Protein AF-A0A553RL14-F1 (afdb_monomer_lite)

Foldseek 3Di:
DPDPPPVVVPVVPDPPPLPQLDQLVLLVLLLCVACQFFACVVLCVCVVVLSVCCSPDVVLSNDNDVQVNQVVSLVSVCVRRPDNQKGKGQAPPDDPDDDDPDDDDQLVVVLVVQVVQWDWDQDPQQETEIEGQEQEADVNCVSNVVVCCVPHPVSNLPGQAYEYELANHAYYDLRSLLVVVQLQDALPDKDFQWWKQFSNVRDIDTRIHHSDDPDHRSYQQRAYEYQYEQNRHEPSLSSVVSCVLVVRYAYFAAFYNAYANDWDWADRPPGSMTIIHRRMHMQGPRPSDGCHPRHDGGPHYDHSVCRVVLVVQQSVVSSCLLQLLLLLLVCQCQFFQPNVLSPQLSVVSNVCVVVCVCSPPRDPVSSQVVQQVSQCVSNLANQWGWDAPDDDDDDDDDDPVRLLVVLPVQWDWDQDPQQEIEIEGAEDDAPVVCVVCQLSCCVRPVVRRLPGQAYEYEHANHQYYALNCLLQVVLLQADLPDKDQLFWKQFSNVRDIDTSIHDNDHNHHRSHQPGAYEYEYAQNRDESSQSSVVSCVVVVRYAYFAAFYNQAFHFFDWDDRDPDSIITGHRRMATDQPPHDGCHSGGDGGPHYDHSVCRVVVVVPPDRPCPPPVVPVVVVVVVVVPPDPDDDDDDDDDDDDDDDDDDDPDDPPPVVVVVVVVVVVPPPDDDDDDDDDDDDDDDDDDDDDDDDDDDDDDDDDDDDDDDDDDDDDDDDDDYDDDDDDDDDDDDDDDDDDDYDDDDDDDDDDDDDDDDDDDD

Radius of gyration: 43.05 Å; chains: 1; bounding box: 113×122×121 Å

InterPro domains:
  IPR005151 Tail specific protease [PF03572] (126-302)
  IPR005151 Tail specific protease [PF03572] (419-594)
  IPR005151 Tail specific protease [SM00245] (106-303)
  IPR005151 Tail specific protease [SM00245] (399-595)
  IPR029045 ClpP/crotonase-like domain superfamily [SSF52096] (24-322)
  IPR029045 ClpP/crotonase-like domain superfamily [SSF52096] (325-605)

Structure (mmCIF, N/CA/C/O backbone):
data_AF-A0A553RL14-F1
#
_entry.id   AF-A0A553RL14-F1
#
loop_
_atom_site.group_PDB
_atom_site.id
_atom_site.type_symbol
_atom_site.label_atom_id
_atom_site.label_alt_id
_atom_site.label_comp_id
_atom_site.label_asym_id
_atom_site.label_entity_id
_atom_site.label_seq_id
_atom_site.pdbx_PDB_ins_code
_atom_site.Cartn_x
_atom_site.Cartn_y
_atom_site.Cartn_z
_atom_site.occupancy
_atom_site.B_iso_or_equiv
_atom_site.auth_seq_id
_atom_site.auth_comp_id
_atom_site.auth_asym_id
_atom_site.auth_atom_id
_atom_site.pdbx_PDB_model_num
ATOM 1 N N . MET A 1 1 ? -23.586 71.950 71.440 1.00 47.91 1 MET A N 1
ATOM 2 C CA . MET A 1 1 ? -24.797 71.117 71.270 1.00 47.91 1 MET A CA 1
ATOM 3 C C . MET A 1 1 ? -25.454 71.497 69.955 1.00 47.91 1 MET A C 1
ATOM 5 O O . MET A 1 1 ? -25.462 72.678 69.651 1.00 47.91 1 MET A O 1
ATOM 9 N N . ALA A 1 2 ? -25.961 70.503 69.217 1.00 42.25 2 ALA A N 1
ATOM 10 C CA . ALA A 1 2 ? -26.654 70.616 67.926 1.00 42.25 2 ALA A CA 1
ATOM 11 C C . ALA A 1 2 ? -25.783 70.976 66.703 1.00 42.25 2 ALA A C 1
ATOM 13 O O . ALA A 1 2 ? -25.863 72.086 66.205 1.00 42.25 2 ALA A O 1
ATOM 14 N N . GLN A 1 3 ? -24.980 70.014 66.217 1.00 38.97 3 GLN A N 1
ATOM 15 C CA . GLN A 1 3 ? -24.689 69.834 64.771 1.00 38.97 3 GLN A CA 1
ATOM 16 C C . GLN A 1 3 ? -23.829 68.596 64.438 1.00 38.97 3 GLN A C 1
ATOM 18 O O . GLN A 1 3 ? -23.708 68.244 63.273 1.00 38.97 3 GLN A O 1
ATOM 23 N N . ALA A 1 4 ? -23.313 67.863 65.431 1.00 33.91 4 ALA A N 1
ATOM 24 C CA . ALA A 1 4 ? -22.530 66.635 65.210 1.00 33.91 4 ALA A CA 1
ATOM 25 C C . ALA A 1 4 ? -23.334 65.319 65.350 1.00 33.91 4 ALA A C 1
ATOM 27 O O . ALA A 1 4 ? -22.749 64.247 65.437 1.00 33.91 4 ALA A O 1
ATOM 28 N N . LEU A 1 5 ? -24.671 65.386 65.388 1.00 38.59 5 LEU A N 1
ATOM 29 C CA . LEU A 1 5 ? -25.556 64.228 65.618 1.00 38.59 5 LEU A CA 1
ATOM 30 C C . LEU A 1 5 ? -26.317 63.758 64.364 1.00 38.59 5 LEU A C 1
ATOM 32 O O . LEU A 1 5 ? -27.126 62.844 64.453 1.00 38.59 5 LEU A O 1
ATOM 36 N N . VAL A 1 6 ? -26.036 64.345 63.194 1.00 41.47 6 VAL A N 1
ATOM 37 C CA . VAL A 1 6 ? -26.693 63.988 61.917 1.00 41.47 6 VAL A CA 1
ATOM 38 C C . VAL A 1 6 ? -25.787 63.149 60.997 1.00 41.47 6 VAL A C 1
ATOM 40 O O . VAL A 1 6 ? -26.270 62.547 60.050 1.00 41.47 6 VAL A O 1
ATOM 43 N N . LEU A 1 7 ? -24.495 62.998 61.314 1.00 33.78 7 LEU A N 1
ATOM 44 C CA . LEU A 1 7 ? -23.546 62.210 60.507 1.00 33.78 7 LEU A CA 1
ATOM 45 C C . LEU A 1 7 ? -23.352 60.755 60.973 1.00 33.78 7 LEU A C 1
ATOM 47 O O . LEU A 1 7 ? -22.708 59.981 60.275 1.00 33.78 7 LEU A O 1
ATOM 51 N N . LEU A 1 8 ? -23.948 60.353 62.104 1.00 34.91 8 LEU A N 1
ATOM 52 C CA . LEU A 1 8 ? -23.933 58.954 62.567 1.00 34.91 8 LEU A CA 1
ATOM 53 C C . LEU A 1 8 ? -25.150 58.127 62.106 1.00 34.91 8 LEU A C 1
ATOM 55 O O . LEU A 1 8 ? -25.152 56.914 62.284 1.00 34.91 8 LEU A O 1
ATOM 59 N N . ALA A 1 9 ? -26.164 58.751 61.495 1.00 36.59 9 ALA A N 1
ATOM 60 C CA . ALA A 1 9 ? -27.372 58.064 61.018 1.00 36.59 9 ALA A CA 1
ATOM 61 C C . ALA A 1 9 ? -27.369 57.774 59.501 1.00 36.59 9 ALA A C 1
ATOM 63 O O . ALA A 1 9 ? -28.263 57.095 59.008 1.00 36.59 9 ALA A O 1
ATOM 64 N N . SER A 1 10 ? -26.355 58.239 58.762 1.00 34.66 10 SER A N 1
ATOM 65 C CA . SER A 1 10 ? -26.215 58.049 57.306 1.00 34.66 10 SER A CA 1
ATOM 66 C C . SER A 1 10 ? -25.061 57.120 56.894 1.00 34.66 10 SER A C 1
ATOM 68 O O . SER A 1 10 ? -24.822 56.943 55.707 1.00 34.66 10 SER A O 1
ATOM 70 N N . LEU A 1 11 ? -24.375 56.482 57.852 1.00 32.81 11 LEU A N 1
ATOM 71 C CA . LEU A 1 11 ? -23.371 55.426 57.607 1.00 32.81 11 LEU A CA 1
ATOM 72 C C . LEU A 1 11 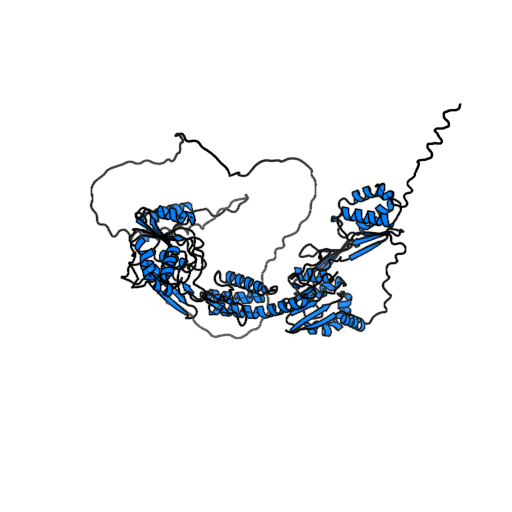? -23.905 54.002 57.866 1.00 32.81 11 LEU A C 1
ATOM 74 O O . LEU A 1 11 ? -23.160 53.034 57.768 1.00 32.81 11 LEU A O 1
ATOM 78 N N . LEU A 1 12 ? -25.204 53.864 58.154 1.00 37.81 12 LEU A N 1
ATOM 79 C CA . LEU A 1 12 ? -25.892 52.579 58.357 1.00 37.81 12 LEU A CA 1
ATOM 80 C C . LEU A 1 12 ? -26.713 52.115 57.141 1.00 37.81 12 LEU A C 1
ATOM 82 O O . LEU A 1 12 ? -27.433 51.126 57.223 1.00 37.81 12 LEU A O 1
ATOM 86 N N . VAL A 1 13 ? -26.584 52.788 55.995 1.00 41.47 13 VAL A N 1
ATOM 87 C CA . VAL A 1 13 ? -27.247 52.408 54.738 1.00 41.47 13 VAL A CA 1
ATOM 88 C C . VAL A 1 13 ? -26.217 52.442 53.615 1.00 41.47 13 VAL A C 1
ATOM 90 O O . VAL A 1 13 ? -26.210 53.373 52.835 1.00 41.47 13 VAL A O 1
ATOM 93 N N . PHE A 1 14 ? -25.271 51.502 53.629 1.00 36.94 14 PHE A N 1
ATOM 94 C CA . PHE A 1 14 ? -24.579 50.891 52.472 1.00 36.94 14 PHE A CA 1
ATOM 95 C C . PHE A 1 14 ? -23.594 49.833 53.003 1.00 36.94 14 PHE A C 1
ATOM 97 O O . PHE A 1 14 ? -22.433 49.759 52.624 1.00 36.94 14 PHE A O 1
ATOM 104 N N . GLY A 1 15 ? -24.069 49.000 53.927 1.00 34.69 15 GLY A N 1
ATOM 105 C CA . GLY A 1 15 ? -23.469 47.703 54.199 1.00 34.69 15 GLY A CA 1
ATOM 106 C C . GLY A 1 15 ? -24.313 46.652 53.502 1.00 34.69 15 GLY A C 1
ATOM 107 O O . GLY A 1 15 ? -24.969 45.869 54.179 1.00 34.69 15 GLY A O 1
ATOM 108 N N . ASN A 1 16 ? -24.354 46.659 52.163 1.00 34.09 16 ASN A N 1
ATOM 109 C CA . ASN A 1 16 ? -24.731 45.445 51.445 1.00 34.09 16 ASN A CA 1
ATOM 110 C C . ASN A 1 16 ? -23.590 44.459 51.698 1.00 34.09 16 ASN A C 1
ATOM 112 O O . ASN A 1 16 ? -22.630 44.374 50.938 1.00 34.09 16 ASN A O 1
ATOM 116 N N . VAL A 1 17 ? -23.672 43.767 52.834 1.00 39.75 17 VAL A N 1
ATOM 117 C CA . VAL A 1 17 ? -23.025 42.479 53.013 1.00 39.75 17 VAL A CA 1
ATOM 118 C C . VAL A 1 17 ? -23.572 41.646 51.866 1.00 39.75 17 VAL A C 1
ATOM 120 O O . VAL A 1 17 ? -24.751 41.298 51.871 1.00 39.75 17 VAL A O 1
ATOM 123 N N . ALA A 1 18 ? -22.764 41.432 50.830 1.00 41.94 18 ALA A N 1
ATOM 124 C CA . ALA A 1 18 ? -23.089 40.477 49.791 1.00 41.94 18 ALA A CA 1
ATOM 125 C C . ALA A 1 18 ? -23.318 39.140 50.505 1.00 41.94 18 ALA A C 1
ATOM 127 O O . ALA A 1 18 ? -22.374 38.520 50.994 1.00 41.94 18 ALA A O 1
ATOM 128 N N . GLN A 1 19 ? -24.583 38.750 50.669 1.00 44.34 19 GLN A N 1
ATOM 129 C CA . GLN A 1 19 ? -24.940 37.421 51.139 1.00 44.34 19 GLN A CA 1
ATOM 130 C C . GLN A 1 19 ? -24.488 36.449 50.051 1.00 44.34 19 GLN A C 1
ATOM 132 O O . GLN A 1 19 ? -25.220 36.183 49.101 1.00 44.34 19 GLN A O 1
ATOM 137 N N . CYS A 1 20 ? -23.253 35.958 50.168 1.00 48.72 20 CYS A N 1
ATOM 138 C CA . CYS A 1 20 ? -22.793 34.823 49.382 1.00 48.72 20 CYS A CA 1
ATOM 139 C C . CYS A 1 20 ? -23.730 33.659 49.718 1.00 48.72 20 CYS A C 1
ATOM 141 O O . CYS A 1 20 ? -23.777 33.211 50.864 1.00 48.72 20 CYS A O 1
ATOM 143 N N . SER A 1 21 ? -24.529 33.220 48.744 1.00 62.75 21 SER A N 1
ATOM 144 C CA . SER A 1 21 ? -25.465 32.101 48.938 1.00 62.75 21 SER A CA 1
ATOM 145 C C . SER A 1 21 ? -24.738 30.754 49.015 1.00 62.75 21 SER A C 1
ATOM 147 O O . SER A 1 21 ? -25.294 29.784 49.524 1.00 62.75 21 SER A O 1
ATOM 149 N N . PHE A 1 22 ? -23.475 30.710 48.580 1.00 70.94 22 PHE A N 1
ATOM 150 C CA . PHE A 1 22 ? -22.600 29.544 48.643 1.00 70.94 22 PHE A CA 1
ATOM 151 C C . PHE A 1 22 ? -21.292 29.904 49.352 1.00 70.94 22 PHE A C 1
ATOM 153 O O . PHE A 1 22 ? -20.745 30.990 49.162 1.00 70.94 22 PHE A O 1
ATOM 160 N N . SER A 1 23 ? -20.790 28.989 50.183 1.00 78.50 23 SER A N 1
ATOM 161 C CA . SER A 1 23 ? -19.479 29.140 50.817 1.00 78.50 23 SER A CA 1
ATOM 162 C C . SER A 1 23 ? -18.374 29.061 49.757 1.00 78.50 23 SER A C 1
ATOM 164 O O . SER A 1 23 ? -18.437 28.150 48.931 1.00 78.50 23 SER A O 1
ATOM 166 N N . PRO A 1 24 ? -17.321 29.902 49.805 1.00 77.94 24 PRO A N 1
ATOM 167 C CA . PRO A 1 24 ? -16.146 29.764 48.936 1.00 77.94 24 PRO A CA 1
ATOM 168 C C . PRO A 1 24 ? -15.507 28.365 48.983 1.00 77.94 24 PRO A C 1
ATOM 170 O O . PRO A 1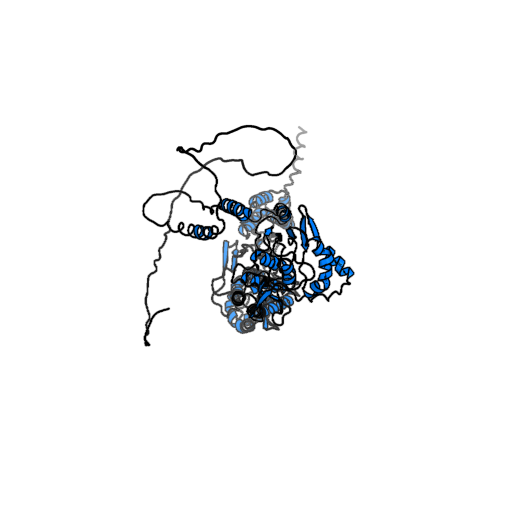 24 ? -14.862 27.943 48.028 1.00 77.94 24 PRO A O 1
ATOM 173 N N . THR A 1 25 ? -15.733 27.613 50.068 1.00 85.00 25 THR A N 1
ATOM 174 C CA . THR A 1 25 ? -15.276 26.222 50.206 1.00 85.00 25 THR A CA 1
ATOM 175 C C . THR A 1 25 ? -15.821 25.304 49.114 1.00 85.00 25 THR A C 1
ATOM 177 O O . THR A 1 25 ? -15.126 24.371 48.740 1.00 85.00 25 THR A O 1
ATOM 180 N N . ILE A 1 26 ? -16.996 25.586 48.532 1.00 87.75 26 ILE A N 1
ATOM 181 C CA . ILE A 1 26 ? -17.578 24.730 47.487 1.00 87.75 26 ILE A CA 1
ATOM 182 C C . ILE A 1 26 ? -16.700 24.659 46.232 1.00 87.75 26 ILE A C 1
ATOM 184 O O . ILE A 1 26 ? -16.593 23.605 45.612 1.00 87.75 26 ILE A O 1
ATOM 188 N N . ILE A 1 27 ? -16.038 25.769 45.884 1.00 88.25 27 ILE A N 1
ATOM 189 C CA . ILE A 1 27 ? -15.135 25.857 44.731 1.00 88.25 27 ILE A CA 1
ATOM 190 C C . ILE A 1 27 ? -13.900 24.991 44.993 1.00 88.25 27 ILE A C 1
ATOM 192 O O . ILE A 1 27 ? -13.479 24.230 44.124 1.00 88.25 27 ILE A O 1
ATOM 196 N N . VAL A 1 28 ? -13.364 25.060 46.213 1.00 89.62 28 VAL A N 1
ATOM 197 C CA . VAL A 1 28 ? -12.218 24.255 46.653 1.00 89.62 28 VAL A CA 1
ATOM 198 C C . VAL A 1 28 ? -12.574 22.766 46.696 1.00 89.62 28 VAL A C 1
ATOM 200 O O . VAL A 1 28 ? -11.794 21.940 46.228 1.00 89.62 28 VAL A O 1
ATOM 203 N N . ASP A 1 29 ? -13.762 22.413 47.186 1.00 92.81 29 ASP A N 1
ATOM 204 C CA . ASP A 1 29 ? -14.223 21.024 47.270 1.00 92.81 29 ASP A CA 1
ATOM 205 C C . ASP A 1 29 ? -14.437 20.415 45.872 1.00 92.81 29 ASP A C 1
ATOM 207 O O . ASP A 1 29 ? -13.994 19.297 45.604 1.00 92.81 29 ASP A O 1
ATOM 211 N N . MET A 1 30 ? -15.049 21.160 44.942 1.00 91.50 30 MET A N 1
ATOM 212 C CA . MET A 1 30 ? -15.176 20.759 43.531 1.00 91.50 30 MET A CA 1
ATOM 213 C C . MET A 1 30 ? -13.811 20.572 42.869 1.00 91.50 30 MET A C 1
ATOM 215 O O . MET A 1 30 ? -13.581 19.588 42.162 1.00 91.50 30 MET A O 1
ATOM 219 N N . ALA A 1 31 ? -12.902 21.515 43.104 1.00 90.19 31 ALA A N 1
ATOM 220 C CA . ALA A 1 31 ? -11.559 21.468 42.563 1.00 90.19 31 ALA A CA 1
ATOM 221 C C . ALA A 1 31 ? -10.775 20.263 43.085 1.00 90.19 31 ALA A C 1
ATOM 223 O O . ALA A 1 31 ? -10.119 19.573 42.309 1.00 90.19 31 ALA A O 1
ATOM 224 N N . LYS A 1 32 ? -10.903 19.952 44.378 1.00 92.12 32 LYS A N 1
ATOM 225 C CA . LYS A 1 32 ? -10.321 18.751 44.974 1.00 92.12 32 LYS A CA 1
ATOM 226 C C . LYS A 1 32 ? -10.832 17.486 44.285 1.00 92.12 32 LYS A C 1
ATOM 228 O O . LYS A 1 32 ? -10.027 16.642 43.903 1.00 92.12 32 LYS A O 1
ATOM 233 N N . VAL A 1 33 ? -12.146 17.376 44.065 1.00 93.94 33 VAL A N 1
ATOM 234 C CA . VAL A 1 33 ? -12.734 16.242 43.331 1.00 93.94 33 VAL A CA 1
ATOM 235 C C . VAL A 1 33 ? -12.121 16.112 41.934 1.00 93.94 33 VAL A C 1
ATOM 237 O O . VAL A 1 33 ? -11.777 15.004 41.529 1.00 93.94 33 VAL A O 1
ATOM 240 N N . LEU A 1 34 ? -11.937 17.220 41.213 1.00 92.44 34 LEU A N 1
ATOM 241 C CA . LEU A 1 34 ? -11.304 17.210 39.895 1.00 92.44 34 LEU A CA 1
ATOM 242 C C . LEU A 1 34 ? -9.834 16.750 39.956 1.00 92.44 34 LEU A C 1
ATOM 244 O O . LEU A 1 34 ? -9.460 15.828 39.236 1.00 92.44 34 LEU A O 1
ATOM 248 N N . MET A 1 35 ? -9.019 17.351 40.827 1.00 91.50 35 MET A N 1
ATOM 249 C CA . MET A 1 35 ? -7.580 17.063 40.958 1.00 91.50 35 MET A CA 1
ATOM 250 C C . MET A 1 35 ? -7.297 15.617 41.394 1.00 91.50 35 MET A C 1
ATOM 252 O O . MET A 1 35 ? -6.347 14.984 40.920 1.00 91.50 35 MET A O 1
ATOM 256 N N . ASP A 1 36 ? -8.137 15.079 42.278 1.00 94.12 36 ASP A N 1
ATOM 257 C CA . ASP A 1 36 ? -7.971 13.731 42.819 1.00 94.12 36 ASP A CA 1
ATOM 258 C C . ASP A 1 36 ? -8.386 12.645 41.805 1.00 94.12 36 ASP A C 1
ATOM 260 O O . ASP A 1 36 ? -7.955 11.502 41.939 1.00 94.12 36 ASP A O 1
ATOM 264 N N . ASN A 1 37 ? -9.185 12.979 40.779 1.00 95.62 37 ASN A N 1
ATOM 265 C CA . ASN A 1 37 ? -9.821 11.980 39.907 1.00 95.62 37 ASN A CA 1
ATOM 266 C C . ASN A 1 37 ? -9.569 12.158 38.402 1.00 95.62 37 ASN A C 1
ATOM 268 O O . ASN A 1 37 ? -9.852 11.235 37.647 1.00 95.62 37 ASN A O 1
ATOM 272 N N . TYR A 1 38 ? -9.048 13.290 37.930 1.00 95.44 38 TYR A N 1
ATOM 273 C CA . TYR A 1 38 ? -8.831 13.506 36.497 1.00 95.44 38 TYR A CA 1
ATOM 274 C C . TYR A 1 38 ? -7.699 12.635 35.932 1.00 95.44 38 TYR A C 1
ATOM 276 O O . TYR A 1 38 ? -6.562 12.699 36.396 1.00 95.44 38 TYR A O 1
ATOM 284 N N . CYS A 1 39 ? -7.995 11.858 34.883 1.00 94.88 39 CYS A N 1
ATOM 285 C CA . CYS A 1 39 ? -7.095 10.856 34.291 1.00 94.88 39 CYS A CA 1
ATOM 286 C C . CYS A 1 39 ? -5.774 11.403 33.714 1.00 94.88 39 CYS A C 1
ATOM 288 O O . CYS A 1 39 ? -4.880 10.633 33.358 1.00 94.88 39 CYS A O 1
ATOM 290 N N . SER A 1 40 ? -5.647 12.723 33.584 1.00 93.31 40 SER A N 1
ATOM 291 C CA . SER A 1 40 ? -4.471 13.407 33.045 1.00 93.31 40 SER A CA 1
ATOM 292 C C . SER A 1 40 ? -3.948 14.474 34.013 1.00 93.31 40 SER A C 1
ATOM 294 O O . SER A 1 40 ? -4.027 15.666 33.701 1.00 93.31 40 SER A O 1
ATOM 296 N N . PRO A 1 41 ? -3.418 14.090 35.192 1.00 91.56 41 PRO A N 1
ATOM 297 C CA . PRO A 1 41 ? -2.893 15.053 36.160 1.00 91.56 41 PRO A CA 1
ATOM 298 C C . PRO A 1 41 ? -1.784 15.938 35.568 1.00 91.56 41 PRO A C 1
ATOM 300 O O . PRO A 1 41 ? -1.662 17.102 35.938 1.00 91.56 41 PRO A O 1
ATOM 303 N N . GLU A 1 42 ? -1.043 15.440 34.576 1.00 89.81 42 GLU A N 1
ATOM 304 C CA . GLU A 1 42 ? -0.019 16.189 33.844 1.00 89.81 42 GLU A CA 1
ATOM 305 C C . GLU A 1 42 ? -0.553 17.429 33.105 1.00 89.81 42 GLU A C 1
ATOM 307 O O . GLU A 1 42 ? 0.212 18.341 32.809 1.00 89.81 42 GLU A O 1
ATOM 312 N N . LYS A 1 43 ? -1.861 17.488 32.814 1.00 89.06 43 LYS A N 1
ATOM 313 C CA . LYS A 1 43 ? -2.508 18.637 32.157 1.00 89.06 43 LYS A CA 1
ATOM 314 C C . LYS A 1 43 ? -3.035 19.682 33.147 1.00 89.06 43 LYS A C 1
ATOM 316 O O . LYS A 1 43 ? -3.611 20.675 32.716 1.00 89.06 43 LYS A O 1
ATOM 321 N N . LEU A 1 44 ? -2.875 19.465 34.455 1.00 88.62 44 LEU A N 1
ATOM 322 C CA . LEU A 1 44 ? -3.424 20.334 35.505 1.00 88.62 44 LEU A CA 1
ATOM 323 C C . LEU A 1 44 ? -2.436 21.409 35.992 1.00 88.62 44 LEU A C 1
ATOM 325 O O . LEU A 1 44 ? -2.665 22.037 37.024 1.00 88.62 44 LEU A O 1
ATOM 329 N N . THR A 1 45 ? -1.340 21.657 35.273 1.00 86.12 45 THR A N 1
ATOM 330 C CA . THR A 1 45 ? -0.440 22.781 35.576 1.00 86.12 45 THR A CA 1
ATOM 331 C C . THR A 1 45 ? -1.202 24.111 35.528 1.00 86.12 45 THR A C 1
ATOM 333 O O . THR A 1 45 ? -1.929 24.370 34.572 1.00 86.12 45 THR A O 1
ATOM 336 N N . GLY A 1 46 ? -1.043 24.960 36.549 1.00 84.69 46 GLY A N 1
ATOM 337 C CA . GLY A 1 46 ? -1.773 26.231 36.664 1.00 84.69 46 GLY A CA 1
ATOM 338 C C . GLY A 1 46 ? -3.159 26.115 37.316 1.00 84.69 46 GLY A C 1
ATOM 339 O O . GLY A 1 46 ? -3.851 27.122 37.487 1.00 84.69 46 GLY A O 1
ATOM 340 N N . MET A 1 47 ? -3.602 24.894 37.650 1.00 86.31 47 MET A N 1
ATOM 341 C CA . MET A 1 47 ? -4.931 24.675 38.219 1.00 86.31 47 MET A CA 1
ATOM 342 C C . MET A 1 47 ? -5.038 25.221 39.646 1.00 86.31 47 MET A C 1
ATOM 344 O O . MET A 1 47 ? -6.056 25.814 39.982 1.00 86.31 47 MET A O 1
ATOM 348 N N . GLU A 1 48 ? -4.002 25.091 40.476 1.00 85.81 48 GLU A N 1
ATOM 349 C CA . GLU A 1 48 ? -4.014 25.620 41.850 1.00 85.81 48 GLU A CA 1
ATOM 350 C C . GLU A 1 48 ? -4.204 27.145 41.874 1.00 85.81 48 GLU A C 1
ATOM 352 O O . GLU A 1 48 ? -5.024 27.666 42.636 1.00 85.81 48 GLU A O 1
ATOM 357 N N . GLU A 1 49 ? -3.527 27.863 40.977 1.00 88.25 49 GLU A N 1
ATOM 358 C CA . GLU A 1 49 ? -3.665 29.307 40.803 1.00 88.25 49 GLU A CA 1
ATOM 359 C C . GLU A 1 49 ? -5.056 29.682 40.287 1.00 88.25 49 GLU A C 1
ATOM 361 O O . GLU A 1 49 ? -5.669 30.629 40.789 1.00 88.25 49 GLU A O 1
ATOM 366 N N . ALA A 1 50 ? -5.587 28.923 39.323 1.00 87.19 50 ALA A N 1
ATOM 367 C CA . ALA A 1 50 ? -6.937 29.124 38.806 1.00 87.19 50 ALA A CA 1
ATOM 368 C C . ALA A 1 50 ? -8.004 28.906 39.894 1.00 87.19 50 ALA A C 1
ATOM 370 O O . ALA A 1 50 ? -8.955 29.685 39.986 1.00 87.19 50 ALA A O 1
ATOM 371 N N . ILE A 1 51 ? -7.828 27.904 40.761 1.00 87.38 51 ILE A N 1
ATOM 372 C CA . ILE A 1 51 ? -8.711 27.633 41.905 1.00 87.38 51 ILE A CA 1
ATOM 373 C C . ILE A 1 51 ? -8.656 28.788 42.909 1.00 87.38 51 ILE A C 1
ATOM 375 O O . ILE A 1 51 ? -9.703 29.256 43.366 1.00 87.38 51 ILE A O 1
ATOM 379 N N . ALA A 1 52 ? -7.459 29.276 43.244 1.00 86.62 52 ALA A N 1
ATOM 380 C CA . ALA A 1 52 ? -7.284 30.400 44.163 1.00 86.62 52 ALA A CA 1
ATOM 381 C C . ALA A 1 52 ? -7.918 31.694 43.615 1.00 86.62 52 ALA A C 1
ATOM 383 O O . ALA A 1 52 ? -8.615 32.413 44.342 1.00 86.62 52 ALA A O 1
ATOM 384 N N . ALA A 1 53 ? -7.738 31.961 42.318 1.00 87.94 53 ALA A N 1
ATOM 385 C CA . ALA A 1 53 ? -8.361 33.088 41.632 1.00 87.94 53 ALA A CA 1
ATOM 386 C C . ALA A 1 53 ? -9.893 32.959 41.608 1.00 87.94 53 ALA A C 1
ATOM 388 O O . ALA A 1 53 ? -10.593 33.905 41.965 1.00 87.94 53 ALA A O 1
ATOM 389 N N . ALA A 1 54 ? -10.429 31.784 41.267 1.00 87.12 54 ALA A N 1
ATOM 390 C CA . ALA A 1 54 ? -11.871 31.540 41.257 1.00 87.12 54 ALA A CA 1
ATOM 391 C C . ALA A 1 54 ? -12.497 31.685 42.655 1.00 87.12 54 ALA A C 1
ATOM 393 O O . ALA A 1 54 ? -13.564 32.279 42.795 1.00 87.12 54 ALA A O 1
ATOM 394 N N . SER A 1 55 ? -11.804 31.218 43.698 1.00 86.75 55 SER A N 1
ATOM 395 C CA . SER A 1 55 ? -12.273 31.268 45.092 1.00 86.75 55 SER A CA 1
ATOM 396 C C . SER A 1 55 ? -12.346 32.686 45.671 1.00 86.75 55 SER A C 1
ATOM 398 O O . SER A 1 55 ? -13.025 32.909 46.672 1.00 86.75 55 SER A O 1
ATOM 400 N N . SER A 1 56 ? -11.652 33.647 45.055 1.00 87.88 56 SER A N 1
ATOM 401 C CA . SER A 1 56 ? -11.635 35.062 45.452 1.00 87.88 56 SER A CA 1
ATOM 402 C C . SER A 1 56 ? -12.314 35.988 44.435 1.00 87.88 56 SER A C 1
ATOM 404 O O . SER A 1 56 ? -12.417 37.194 44.672 1.00 87.88 56 SER A O 1
ATOM 406 N N . ASN A 1 57 ? -12.818 35.444 43.323 1.00 89.12 57 ASN A N 1
ATOM 407 C CA . ASN A 1 57 ? -13.479 36.216 42.280 1.00 89.12 57 ASN A CA 1
ATOM 408 C C . ASN A 1 57 ? -14.866 36.680 42.751 1.00 89.12 57 ASN A C 1
ATOM 410 O O . ASN A 1 57 ? -15.791 35.886 42.925 1.00 89.12 57 ASN A O 1
ATOM 414 N N . THR A 1 58 ? -15.026 37.993 42.915 1.00 87.56 58 THR A N 1
ATOM 415 C CA . THR A 1 58 ? -16.266 38.600 43.413 1.00 87.56 58 THR A CA 1
ATOM 416 C C . THR A 1 58 ? -17.464 38.389 42.491 1.00 87.56 58 THR A C 1
ATOM 418 O O . THR A 1 58 ? -18.588 38.366 42.981 1.00 87.56 58 THR A O 1
ATOM 421 N N . GLU A 1 59 ? -17.252 38.220 41.182 1.00 89.25 59 GLU A N 1
ATOM 422 C CA . GLU A 1 59 ? -18.332 37.912 40.239 1.00 89.25 59 GLU A CA 1
ATOM 423 C C . GLU A 1 59 ? -18.869 36.502 40.491 1.00 89.25 59 GLU A C 1
ATOM 425 O O . GLU A 1 59 ? -20.075 36.341 40.654 1.00 89.25 59 GLU A O 1
ATOM 430 N N . ILE A 1 60 ? -17.984 35.509 40.647 1.00 87.81 60 ILE A N 1
ATOM 431 C CA . ILE A 1 60 ? -18.366 34.125 40.979 1.00 87.81 60 ILE A CA 1
ATOM 432 C C . ILE A 1 60 ? -19.067 34.072 42.342 1.00 87.81 60 ILE A C 1
ATOM 434 O O . ILE A 1 60 ? -20.132 33.470 42.469 1.00 87.81 60 ILE A O 1
ATOM 438 N N . LEU A 1 61 ? -18.517 34.754 43.351 1.00 87.69 61 LEU A N 1
ATOM 439 C CA . LEU A 1 61 ? -19.089 34.803 44.703 1.00 87.69 61 LEU A CA 1
ATOM 440 C C . LEU A 1 61 ? -20.445 35.528 44.768 1.00 87.69 61 LEU A C 1
ATOM 442 O O . LEU A 1 61 ? -21.214 35.316 45.706 1.00 87.69 61 LEU A O 1
ATOM 446 N N . SER A 1 62 ? -20.756 36.371 43.778 1.00 89.19 62 SER A N 1
ATOM 447 C CA . SER A 1 62 ? -22.047 37.059 43.674 1.00 89.19 62 SER A CA 1
ATOM 448 C C . SER A 1 62 ? -23.159 36.206 43.045 1.00 89.19 62 SER A C 1
ATOM 450 O O . SER A 1 62 ? -24.328 36.597 43.097 1.00 89.19 62 SER A O 1
ATOM 452 N N . ILE A 1 63 ? -22.829 35.035 42.482 1.00 92.44 63 ILE A N 1
ATOM 453 C CA . ILE A 1 63 ? -23.807 34.127 41.874 1.00 92.44 63 ILE A CA 1
ATOM 454 C C . ILE A 1 63 ? -24.640 33.456 42.972 1.00 92.44 63 ILE A C 1
ATOM 456 O O . ILE A 1 63 ? -24.119 32.797 43.870 1.00 92.44 63 ILE A O 1
ATOM 460 N N . THR A 1 64 ? -25.961 33.599 42.879 1.00 90.75 64 THR A N 1
ATOM 461 C CA . THR A 1 64 ? -26.923 33.016 43.833 1.00 90.75 64 THR A CA 1
ATOM 462 C C . THR A 1 64 ? -27.707 31.839 43.256 1.00 90.75 64 THR A C 1
ATOM 464 O O . THR A 1 64 ? -28.229 31.022 44.011 1.00 90.75 64 THR A O 1
ATOM 467 N N . ASP A 1 65 ? -27.749 31.708 41.928 1.00 93.25 65 ASP A N 1
ATOM 468 C CA . ASP A 1 65 ? -28.353 30.572 41.235 1.00 93.25 65 ASP A CA 1
ATOM 469 C C . ASP A 1 65 ? -27.331 29.417 41.121 1.00 93.25 65 ASP A C 1
ATOM 471 O O . ASP A 1 65 ? -26.295 29.581 40.467 1.00 93.25 65 ASP A O 1
ATOM 475 N N . PRO A 1 66 ? -27.590 28.240 41.724 1.00 92.38 66 PRO A N 1
ATOM 476 C CA . PRO A 1 66 ? -26.653 27.119 41.694 1.00 92.38 66 PRO A CA 1
ATOM 477 C C . PRO A 1 66 ? -26.440 26.541 40.286 1.00 92.38 66 PRO A C 1
ATOM 479 O O . PRO A 1 66 ? -25.356 26.042 39.984 1.00 92.38 66 PRO A O 1
ATOM 482 N N . VAL A 1 67 ? -27.435 26.631 39.399 1.00 95.00 67 VAL A N 1
ATOM 483 C CA . VAL A 1 67 ? -27.300 26.177 38.006 1.00 95.00 67 VAL A CA 1
ATOM 484 C C . VAL A 1 67 ? -26.370 27.117 37.243 1.00 95.00 67 VAL A C 1
ATOM 486 O O . VAL A 1 67 ? -25.501 26.659 36.499 1.00 95.00 67 VAL A O 1
ATOM 489 N N . MET A 1 68 ? -26.502 28.425 37.477 1.00 95.44 68 MET A N 1
ATOM 490 C CA . MET A 1 68 ? -25.600 29.430 36.918 1.00 95.44 68 MET A CA 1
ATOM 491 C C . MET A 1 68 ? -24.168 29.243 37.431 1.00 95.44 68 MET A C 1
ATOM 493 O O . MET A 1 68 ? -23.232 29.290 36.634 1.00 95.44 68 MET A O 1
ATOM 497 N N . LEU A 1 69 ? -23.987 28.963 38.727 1.00 93.62 69 LEU A N 1
ATOM 498 C CA . LEU A 1 69 ? -22.666 28.696 39.302 1.00 93.62 69 LEU A CA 1
ATOM 499 C C . LEU A 1 69 ? -22.011 27.474 38.641 1.00 93.62 69 LEU A C 1
ATOM 501 O O . LEU A 1 69 ? -20.859 27.546 38.219 1.00 93.62 69 LEU A O 1
ATOM 505 N N . ALA A 1 70 ? -22.752 26.373 38.485 1.00 95.00 70 ALA A N 1
ATOM 506 C CA . ALA A 1 70 ? -22.260 25.174 37.810 1.00 95.00 70 ALA A CA 1
ATOM 507 C C . ALA A 1 70 ? -21.853 25.440 36.347 1.00 95.00 70 ALA A C 1
ATOM 509 O O . ALA A 1 70 ? -20.833 24.920 35.886 1.00 95.00 70 ALA A O 1
ATOM 510 N N . ALA A 1 71 ? -22.617 26.264 35.621 1.00 94.88 71 ALA A N 1
ATOM 511 C CA . ALA A 1 71 ? -22.294 26.654 34.250 1.00 94.88 71 ALA A CA 1
ATOM 512 C C . ALA A 1 71 ? -21.002 27.486 34.181 1.00 94.88 71 ALA A C 1
ATOM 514 O O . ALA A 1 71 ? -20.095 27.134 33.430 1.00 94.88 71 ALA A O 1
ATOM 515 N N . VAL A 1 72 ? -20.876 28.516 35.024 1.00 94.12 72 VAL A N 1
ATOM 516 C CA . VAL A 1 72 ? -19.681 29.376 35.080 1.00 94.12 72 VAL A CA 1
ATOM 517 C C . VAL A 1 72 ? -18.430 28.573 35.435 1.00 94.12 72 VAL A C 1
ATOM 519 O O . VAL A 1 72 ? -17.394 28.738 34.795 1.00 94.12 72 VAL A O 1
ATOM 522 N N . LEU A 1 73 ? -18.519 27.662 36.409 1.00 92.31 73 LEU A N 1
ATOM 523 C CA . LEU A 1 73 ? -17.390 26.807 36.783 1.00 92.31 73 LEU A CA 1
ATOM 524 C C . LEU A 1 73 ? -17.045 25.790 35.688 1.00 92.31 73 LEU A C 1
ATOM 526 O O . LEU A 1 73 ? -15.868 25.537 35.445 1.00 92.31 73 LEU A O 1
ATOM 530 N N . THR A 1 74 ? -18.044 25.245 34.988 1.00 93.81 74 THR A N 1
ATOM 531 C CA . THR A 1 74 ? -17.814 24.373 33.825 1.00 93.81 74 THR A CA 1
ATOM 532 C C . THR A 1 74 ? -17.052 25.107 32.725 1.00 93.81 74 THR A C 1
ATOM 534 O O . THR A 1 74 ? -16.084 24.570 32.190 1.00 93.81 74 THR A O 1
ATOM 537 N N . ASP A 1 75 ? -17.464 26.329 32.394 1.00 91.19 75 ASP A N 1
ATOM 538 C CA . ASP A 1 75 ? -16.810 27.121 31.353 1.00 91.19 75 ASP A CA 1
ATOM 539 C C . ASP A 1 75 ? -15.403 27.553 31.782 1.00 91.19 75 ASP A C 1
ATOM 541 O O . ASP A 1 75 ? -14.463 27.417 30.999 1.00 91.19 75 ASP A O 1
ATOM 545 N N . GLY A 1 76 ? -15.227 27.952 33.046 1.00 88.00 76 GLY A N 1
ATOM 546 C CA . GLY A 1 76 ? -13.916 28.254 33.619 1.00 88.00 76 GLY A CA 1
ATOM 547 C C . GLY A 1 76 ? -12.947 27.078 33.483 1.00 88.00 76 GLY A C 1
ATOM 548 O O . GLY A 1 76 ? -11.871 27.222 32.907 1.00 88.00 76 GLY A O 1
ATOM 549 N N . VAL A 1 77 ? -13.364 25.883 33.911 1.00 85.88 77 VAL A N 1
ATOM 550 C CA . VAL A 1 77 ? -12.560 24.654 33.814 1.00 85.88 77 VAL A CA 1
ATOM 551 C C . VAL A 1 77 ? -12.193 24.316 32.363 1.00 85.88 77 VAL A C 1
ATOM 553 O O . VAL A 1 77 ? -11.031 24.013 32.078 1.00 85.88 77 VAL A O 1
ATOM 556 N N . LYS A 1 78 ? -13.144 24.430 31.427 1.00 84.62 78 LYS A N 1
ATOM 557 C CA . LYS A 1 78 ? -12.887 24.207 29.995 1.00 84.62 78 LYS A CA 1
ATOM 558 C C . LYS A 1 78 ? -11.842 25.170 29.441 1.00 84.62 78 LYS A C 1
ATOM 560 O O . LYS A 1 78 ? -10.980 24.742 28.679 1.00 84.62 78 LYS A O 1
ATOM 565 N N . THR A 1 79 ? -11.886 26.445 29.827 1.00 83.62 79 THR A N 1
ATOM 566 C CA . THR A 1 79 ? -10.894 27.433 29.371 1.00 83.62 79 THR A CA 1
ATOM 567 C C . THR A 1 79 ? -9.500 27.214 29.960 1.00 83.62 79 THR A C 1
ATOM 569 O O . THR A 1 79 ? -8.524 27.613 29.330 1.00 83.62 79 THR A O 1
ATOM 572 N N . THR A 1 80 ? -9.383 26.543 31.111 1.00 83.94 80 THR A N 1
ATOM 573 C CA . THR A 1 80 ? -8.095 26.315 31.784 1.00 83.94 80 THR A CA 1
ATOM 574 C C . THR A 1 80 ? -7.265 25.204 31.135 1.00 83.94 80 THR A C 1
ATOM 576 O O . THR A 1 80 ? -6.074 25.403 30.918 1.00 83.94 80 THR A O 1
ATOM 579 N N . PHE A 1 81 ? -7.851 24.044 30.801 1.00 81.19 81 PHE A N 1
ATOM 580 C CA . PHE A 1 81 ? -7.085 22.915 30.226 1.00 81.19 81 PHE A CA 1
ATOM 581 C C . PHE A 1 81 ? -7.739 22.211 29.026 1.00 81.19 81 PHE A C 1
ATOM 583 O O . PHE A 1 81 ? -7.264 21.161 28.593 1.00 81.19 81 PHE A O 1
ATOM 590 N N . SER A 1 82 ? -8.781 22.808 28.434 1.00 85.50 82 SER A N 1
ATOM 591 C CA . SER A 1 82 ? -9.363 22.396 27.144 1.00 85.50 82 SER A CA 1
ATOM 592 C C . SER A 1 82 ? -9.881 20.949 27.073 1.00 85.50 82 SER A C 1
ATOM 594 O O . SER A 1 82 ? -9.823 20.330 26.013 1.00 85.50 82 SER A O 1
ATOM 596 N N . ASP A 1 83 ? -10.432 20.407 28.166 1.00 89.62 83 ASP A N 1
ATOM 597 C CA . ASP A 1 83 ? -11.178 19.138 28.136 1.00 89.62 83 ASP A CA 1
ATOM 598 C C . ASP A 1 83 ? -12.687 19.398 28.250 1.00 89.62 83 ASP A C 1
ATOM 600 O O . ASP A 1 83 ? -13.201 19.827 29.285 1.00 89.62 83 ASP A O 1
ATOM 604 N N . SER A 1 84 ? -13.413 19.135 27.164 1.00 90.38 84 SER A N 1
ATOM 605 C CA . SER A 1 84 ? -14.859 19.362 27.076 1.00 90.38 84 SER A CA 1
ATOM 606 C C . SER A 1 84 ? -15.689 18.358 27.882 1.00 90.38 84 SER A C 1
ATOM 608 O O . SER A 1 84 ? -16.874 18.616 28.120 1.00 90.38 84 SER A O 1
ATOM 610 N N . ARG A 1 85 ? -15.087 17.240 28.311 1.00 93.50 85 ARG A N 1
ATOM 611 C CA . ARG A 1 85 ? -15.751 16.162 29.059 1.00 93.50 85 ARG A CA 1
ATOM 612 C C . ARG A 1 85 ? -15.938 16.511 30.531 1.00 93.50 85 ARG A C 1
ATOM 614 O O . ARG A 1 85 ? -16.804 15.929 31.184 1.00 93.50 85 ARG A O 1
ATOM 621 N N . VAL A 1 86 ? -15.147 17.449 31.055 1.00 94.31 86 VAL A N 1
ATOM 622 C CA . VAL A 1 86 ? -15.259 17.889 32.446 1.00 94.31 86 VAL A CA 1
ATOM 623 C C . VAL A 1 86 ? -16.429 18.855 32.594 1.00 94.31 86 VAL A C 1
ATOM 625 O O . VAL A 1 86 ? -16.547 19.846 31.869 1.00 94.31 86 VAL A O 1
ATOM 628 N N . LYS A 1 87 ? -17.324 18.554 33.537 1.00 95.44 87 LYS A N 1
ATOM 629 C CA . LYS A 1 87 ? -18.543 19.333 33.769 1.00 95.44 87 LYS A CA 1
ATOM 630 C C . LYS A 1 87 ? -18.894 19.389 35.247 1.00 95.44 87 LYS A C 1
ATOM 632 O O . LYS A 1 87 ? -18.905 18.361 35.917 1.00 95.44 87 LYS A O 1
ATOM 637 N N . VAL A 1 88 ? -19.276 20.570 35.718 1.00 95.88 88 VAL A N 1
ATOM 638 C CA . VAL A 1 88 ? -19.950 20.757 37.005 1.00 95.88 88 VAL A CA 1
ATOM 639 C C . VAL A 1 88 ? -21.458 20.817 36.755 1.00 95.88 88 VAL A C 1
ATOM 641 O O . VAL A 1 88 ? -21.922 21.466 35.815 1.00 95.88 88 VAL A O 1
ATOM 644 N N . SER A 1 89 ? -22.247 20.125 37.570 1.00 96.31 89 SER A N 1
ATOM 645 C CA . SER A 1 89 ? -23.710 20.173 37.516 1.00 96.31 89 SER A CA 1
ATOM 646 C C . SER A 1 89 ? -24.314 20.343 38.904 1.00 96.31 89 SER A C 1
ATOM 648 O O . SER A 1 89 ? -23.715 19.967 39.905 1.00 96.31 89 SER A O 1
ATOM 650 N N . TYR A 1 90 ? -25.509 20.927 38.952 1.00 96.19 90 TYR A N 1
ATOM 651 C CA . TYR A 1 90 ? -26.350 20.996 40.142 1.00 96.19 90 TYR A CA 1
ATOM 652 C C . TYR A 1 90 ? -27.584 20.119 39.901 1.00 96.19 90 TYR A C 1
ATOM 654 O O . TYR A 1 90 ? -28.372 20.401 38.997 1.00 96.19 90 TYR A O 1
ATOM 662 N N . GLU A 1 91 ? -27.713 19.022 40.644 1.00 95.25 91 GLU A N 1
ATOM 663 C CA . GLU A 1 91 ? -28.712 17.969 40.413 1.00 95.25 91 GLU A CA 1
ATOM 664 C C . GLU A 1 91 ? -29.395 17.567 41.738 1.00 95.25 91 GLU A C 1
ATOM 666 O O . GLU A 1 91 ? -29.106 16.502 42.297 1.00 95.25 91 GLU A O 1
ATOM 671 N N . PRO A 1 92 ? -30.302 18.410 42.270 1.00 93.44 92 PRO A N 1
ATOM 672 C CA . PRO A 1 92 ? -31.001 18.122 43.517 1.00 93.44 92 PRO A CA 1
ATOM 673 C C . PRO A 1 92 ? -31.897 16.892 43.368 1.00 93.44 92 PRO A C 1
ATOM 675 O O . PRO A 1 92 ? -32.661 16.765 42.410 1.00 93.44 92 PRO A O 1
ATOM 678 N N . GLY A 1 93 ? -31.798 15.969 44.327 1.00 87.44 93 GLY A N 1
ATOM 679 C CA . GLY A 1 93 ? -32.560 14.717 44.305 1.00 87.44 93 GLY A CA 1
ATOM 680 C C . GLY A 1 93 ? -32.077 13.687 43.276 1.00 87.44 93 GLY A C 1
ATOM 681 O O . GLY A 1 93 ? -32.793 12.718 43.023 1.00 87.44 93 GLY A O 1
ATOM 682 N N . PHE A 1 94 ? -30.883 13.857 42.691 1.00 89.44 94 PHE A N 1
ATOM 683 C CA . PHE A 1 94 ? -30.275 12.819 41.860 1.00 89.44 94 PHE A CA 1
ATOM 684 C C . PHE A 1 94 ? -30.036 11.548 42.679 1.00 89.44 94 PHE A C 1
ATOM 686 O O . PHE A 1 94 ? -29.324 11.552 43.684 1.00 89.44 94 PHE A O 1
ATOM 693 N N . VAL A 1 95 ? -30.622 10.448 42.216 1.00 85.56 95 VAL A N 1
ATOM 694 C CA . VAL A 1 95 ? -30.371 9.104 42.728 1.00 85.56 95 VAL A CA 1
ATOM 695 C C . VAL A 1 95 ? -29.702 8.330 41.597 1.00 85.56 95 VAL A C 1
ATOM 697 O O . VAL A 1 95 ? -30.329 8.163 40.546 1.00 85.56 95 VAL A O 1
ATOM 700 N N . PRO A 1 96 ? -28.447 7.873 41.766 1.00 82.00 96 PRO A N 1
ATOM 701 C CA . PRO A 1 96 ? -27.807 7.023 40.777 1.00 82.00 96 PRO A CA 1
ATOM 702 C C . PRO A 1 96 ? -28.693 5.806 40.492 1.00 82.00 96 PRO A C 1
ATOM 704 O O . PRO A 1 96 ? -29.197 5.195 41.441 1.00 82.00 96 PRO A O 1
ATOM 707 N N . PRO A 1 97 ? -28.908 5.437 39.219 1.00 81.06 97 PRO A N 1
ATOM 708 C CA . PRO A 1 97 ? -29.652 4.231 38.901 1.00 81.06 97 PRO A CA 1
ATOM 709 C C . PRO A 1 97 ? -28.941 3.031 39.536 1.00 81.06 97 PRO A C 1
ATOM 711 O O . PRO A 1 97 ? -27.806 2.711 39.188 1.00 81.06 97 PRO A O 1
ATOM 714 N N . ALA A 1 98 ? -29.599 2.390 40.502 1.00 82.56 98 ALA A N 1
ATOM 715 C CA . ALA A 1 98 ? -29.108 1.148 41.075 1.00 82.56 98 ALA A CA 1
ATOM 716 C C . ALA A 1 98 ? -29.219 0.048 40.015 1.00 82.56 98 ALA A C 1
ATOM 718 O O . ALA A 1 98 ? -30.248 -0.062 39.341 1.00 82.56 98 ALA A O 1
ATOM 719 N N . ALA A 1 99 ? -28.172 -0.767 39.876 1.00 79.62 99 ALA A N 1
ATOM 720 C CA . ALA A 1 99 ? -28.259 -1.955 39.043 1.00 79.62 99 ALA A CA 1
ATOM 721 C C . ALA A 1 99 ? -29.438 -2.815 39.538 1.00 79.62 99 ALA A C 1
ATOM 723 O O . ALA A 1 99 ? -29.564 -3.028 40.751 1.00 79.62 99 ALA A O 1
ATOM 724 N N . PRO A 1 100 ? -30.334 -3.270 38.646 1.00 80.81 100 PRO A N 1
ATOM 725 C CA . PRO A 1 100 ? -31.454 -4.098 39.058 1.00 80.81 100 PRO A CA 1
ATOM 726 C C . PRO A 1 100 ? -30.925 -5.377 39.709 1.00 80.81 100 PRO A C 1
ATOM 728 O O . PRO A 1 100 ? -29.979 -5.987 39.212 1.00 80.81 100 PRO A O 1
ATOM 731 N N . ALA A 1 101 ? -31.544 -5.790 40.817 1.00 79.50 101 ALA A N 1
ATOM 732 C CA . ALA A 1 101 ? -31.262 -7.087 41.414 1.00 79.50 101 ALA A CA 1
ATOM 733 C C . ALA A 1 101 ? -31.691 -8.175 40.422 1.00 79.50 101 ALA A C 1
ATOM 735 O O . ALA A 1 101 ? -32.883 -8.397 40.202 1.00 79.50 101 ALA A O 1
ATOM 736 N N . MET A 1 102 ? -30.710 -8.803 39.787 1.00 74.19 102 MET A N 1
ATOM 737 C CA . MET A 1 102 ? -30.929 -9.886 38.838 1.00 74.19 102 MET A CA 1
ATOM 738 C C . MET A 1 102 ? -30.855 -11.217 39.595 1.00 74.19 102 MET A C 1
ATOM 740 O O . MET A 1 102 ? -29.951 -11.386 40.415 1.00 74.19 102 MET A O 1
ATOM 744 N N . PRO A 1 103 ? -31.789 -12.157 39.366 1.00 82.50 103 PRO A N 1
ATOM 745 C CA . PRO A 1 103 ? -31.620 -13.525 39.845 1.00 82.50 103 PRO A CA 1
ATOM 746 C C . PRO A 1 103 ? -30.410 -14.170 39.155 1.00 82.50 103 PRO A C 1
ATOM 748 O O . PRO A 1 103 ? -30.004 -13.720 38.084 1.00 82.50 103 PRO A O 1
ATOM 751 N N . ASP A 1 104 ? -29.868 -15.246 39.727 1.00 83.88 104 ASP A N 1
ATOM 752 C CA . ASP A 1 104 ? -28.824 -16.029 39.060 1.00 83.88 104 ASP A CA 1
ATOM 753 C C . ASP A 1 104 ? -29.351 -16.553 37.715 1.00 83.88 104 ASP A C 1
ATOM 755 O O . ASP A 1 104 ? -30.285 -17.358 37.663 1.00 83.88 104 ASP A O 1
ATOM 759 N N . ILE A 1 105 ? -28.768 -16.066 36.617 1.00 84.94 105 ILE A N 1
ATOM 760 C CA . ILE A 1 105 ? -29.140 -16.468 35.259 1.00 84.94 105 ILE A CA 1
ATOM 761 C C . ILE A 1 105 ? -28.256 -17.652 34.845 1.00 84.94 105 ILE A C 1
ATOM 763 O O . ILE A 1 105 ? -27.030 -17.513 34.836 1.00 84.94 105 ILE A O 1
ATOM 767 N N . PRO A 1 106 ? -28.836 -18.806 34.467 1.00 90.50 106 PRO A N 1
ATOM 768 C CA . PRO A 1 106 ? -28.066 -19.951 33.995 1.00 90.50 106 PRO A CA 1
ATOM 769 C C . PRO A 1 106 ? -27.226 -19.623 32.747 1.00 90.50 106 PRO A C 1
ATOM 771 O O . PRO A 1 106 ? -27.698 -18.870 31.883 1.00 90.50 106 PRO A O 1
ATOM 774 N N . PRO A 1 107 ? -26.029 -20.222 32.585 1.00 87.81 107 PRO A N 1
ATOM 775 C CA . PRO A 1 107 ? -25.156 -19.986 31.433 1.00 87.81 107 PRO A CA 1
ATOM 776 C C . PRO A 1 107 ? -25.846 -20.158 30.072 1.00 87.81 107 PRO A C 1
ATOM 778 O O . PRO A 1 107 ? -25.551 -19.421 29.134 1.00 87.81 107 PRO A O 1
ATOM 781 N N . GLU A 1 108 ? -26.805 -21.076 29.949 1.00 90.31 108 GLU A N 1
ATOM 782 C CA . GLU A 1 108 ? -27.542 -21.332 28.707 1.00 90.31 108 GLU A CA 1
ATOM 783 C C . GLU A 1 108 ? -28.440 -20.154 28.310 1.00 90.31 108 GLU A C 1
ATOM 785 O O . GLU A 1 108 ? -28.549 -19.821 27.126 1.00 90.31 108 GLU A O 1
ATOM 790 N N . GLN A 1 109 ? -29.067 -19.498 29.290 1.00 89.50 109 GLN A N 1
ATOM 791 C CA . GLN A 1 109 ? -29.888 -18.311 29.047 1.00 89.50 109 GLN A CA 1
ATOM 792 C C . GLN A 1 109 ? -29.012 -17.114 28.682 1.00 89.50 109 GLN A C 1
ATOM 794 O O . GLN A 1 109 ? -29.338 -16.380 27.750 1.00 89.50 109 GLN A O 1
ATOM 799 N N . VAL A 1 110 ? -27.864 -16.959 29.345 1.00 87.94 110 VAL A N 1
ATOM 800 C CA . VAL A 1 110 ? -26.906 -15.903 29.000 1.00 87.94 110 VAL A CA 1
ATOM 801 C C . VAL A 1 110 ? -26.324 -16.119 27.599 1.00 87.94 110 VAL A C 1
ATOM 803 O O . VAL A 1 110 ? -26.249 -15.181 26.804 1.00 87.94 110 VAL A O 1
ATOM 806 N N . ALA A 1 111 ? -26.007 -17.363 27.235 1.00 89.69 111 ALA A N 1
ATOM 807 C CA . ALA A 1 111 ? -25.597 -17.709 25.880 1.00 89.69 111 ALA A CA 1
ATOM 808 C C . ALA A 1 111 ? -26.692 -17.368 24.853 1.00 89.69 111 ALA A C 1
ATOM 810 O O . ALA A 1 111 ? -26.382 -16.826 23.795 1.00 89.69 111 ALA A O 1
ATOM 811 N N . ALA A 1 112 ? -27.972 -17.621 25.152 1.00 90.38 112 ALA A N 1
ATOM 812 C CA . ALA A 1 112 ? -29.081 -17.225 24.280 1.00 90.38 112 ALA A CA 1
ATOM 813 C C . ALA A 1 112 ? -29.194 -15.696 24.123 1.00 90.38 112 ALA A C 1
ATOM 815 O O . ALA A 1 112 ? -29.428 -15.211 23.013 1.00 90.38 112 ALA A O 1
ATOM 816 N N . MET A 1 113 ? -28.963 -14.930 25.195 1.00 88.56 113 MET A N 1
ATOM 817 C CA . MET A 1 113 ? -28.904 -13.467 25.130 1.00 88.56 113 MET A CA 1
ATOM 818 C C . MET A 1 113 ? -27.760 -12.995 24.227 1.00 88.56 113 MET A C 1
ATOM 820 O O . MET A 1 113 ? -27.992 -12.173 23.344 1.00 88.56 113 MET A O 1
ATOM 824 N N . ILE A 1 114 ? -26.559 -13.560 24.361 1.00 88.31 114 ILE A N 1
ATOM 825 C CA . ILE A 1 114 ? -25.413 -13.198 23.509 1.00 88.31 114 ILE A CA 1
ATOM 826 C C . ILE A 1 114 ? -25.662 -13.575 22.045 1.00 88.31 114 ILE A C 1
ATOM 828 O O . ILE A 1 114 ? -25.356 -12.804 21.139 1.00 88.31 114 ILE A O 1
ATOM 832 N N . LYS A 1 115 ? -26.303 -14.720 21.784 1.00 89.31 115 LYS A N 1
ATOM 833 C CA . LYS A 1 115 ? -26.727 -15.091 20.424 1.00 89.31 115 LYS A CA 1
ATOM 834 C C . LYS A 1 115 ? -27.684 -14.064 19.815 1.00 89.31 115 LYS A C 1
ATOM 836 O O . LYS A 1 115 ? -27.656 -13.876 18.607 1.00 89.31 115 LYS A O 1
ATOM 841 N N . SER A 1 116 ? -28.502 -13.386 20.624 1.00 89.62 116 SER A N 1
ATOM 842 C CA . SER A 1 116 ? -29.391 -12.316 20.148 1.00 89.62 116 SER A CA 1
ATOM 843 C C . SER A 1 116 ? -28.678 -10.979 19.900 1.00 89.62 116 SER A C 1
ATOM 845 O O . SER A 1 116 ? -29.174 -10.152 19.135 1.00 89.62 116 SER A O 1
ATOM 847 N N . THR A 1 117 ? -27.502 -10.762 20.503 1.00 88.31 117 THR A N 1
ATOM 848 C CA . THR A 1 117 ? -26.691 -9.548 20.314 1.00 88.31 117 THR A CA 1
ATOM 849 C C . THR A 1 117 ? -25.620 -9.697 19.231 1.00 88.31 117 THR A C 1
ATOM 851 O O . THR A 1 117 ? -24.977 -8.705 18.882 1.00 88.31 117 THR A O 1
ATOM 854 N N . ALA A 1 118 ? -25.469 -10.887 18.645 1.00 92.69 118 ALA A N 1
ATOM 855 C CA . ALA A 1 118 ? -24.567 -11.158 17.533 1.00 92.69 118 ALA A CA 1
ATOM 856 C C . ALA A 1 118 ? -25.318 -11.638 16.278 1.00 92.69 118 ALA A C 1
ATOM 858 O O . ALA A 1 118 ? -26.362 -12.281 16.364 1.00 92.69 118 ALA A O 1
ATOM 859 N N . LYS A 1 119 ? -24.770 -11.364 15.089 1.00 96.12 119 LYS A N 1
ATOM 860 C CA . LYS A 1 119 ? -25.225 -11.970 13.823 1.00 96.12 119 LYS A CA 1
ATOM 861 C C . LYS A 1 119 ? -24.040 -12.647 13.143 1.00 96.12 119 LYS A C 1
ATOM 863 O O . LYS A 1 119 ? -23.022 -11.993 12.944 1.00 96.12 119 LYS A O 1
ATOM 868 N N . VAL A 1 120 ? -24.199 -13.919 12.767 1.00 97.00 120 VAL A N 1
ATOM 869 C CA . VAL A 1 120 ? -23.132 -14.747 12.174 1.00 97.00 120 VAL A CA 1
ATOM 870 C C . VAL A 1 120 ? -23.532 -15.249 10.785 1.00 97.00 120 VAL A C 1
ATOM 872 O O . VAL A 1 120 ? -24.356 -16.157 10.634 1.00 97.00 120 VAL A O 1
ATOM 875 N N . GLU A 1 121 ? -22.959 -14.587 9.788 1.00 97.56 121 GLU A N 1
ATOM 876 C CA . GLU A 1 121 ? -23.014 -14.776 8.337 1.00 97.56 121 GLU A CA 1
ATOM 877 C C . GLU A 1 121 ? -21.892 -15.652 7.743 1.00 97.56 121 GLU A C 1
ATOM 879 O O . GLU A 1 121 ? -20.749 -15.470 8.152 1.00 97.56 121 GLU A O 1
ATOM 884 N N . VAL A 1 122 ? -22.147 -16.476 6.720 1.00 97.94 122 VAL A N 1
ATOM 885 C CA . VAL A 1 122 ? -21.130 -16.762 5.686 1.00 97.94 122 VAL A CA 1
ATOM 886 C C . VAL A 1 122 ? -21.697 -16.241 4.372 1.00 97.94 122 VAL A C 1
ATOM 888 O O . VAL A 1 122 ? -22.700 -16.757 3.888 1.00 97.94 122 VAL A O 1
ATOM 891 N N . LEU A 1 123 ? -21.097 -15.172 3.861 1.00 97.56 123 LEU A N 1
ATOM 892 C CA . LEU A 1 123 ? -21.503 -14.464 2.653 1.00 97.56 123 LEU A CA 1
ATOM 893 C C . LEU A 1 123 ? -20.905 -15.120 1.399 1.00 97.56 123 LEU A C 1
ATOM 895 O O . LEU A 1 123 ? -19.980 -15.940 1.475 1.00 97.56 123 LEU A O 1
ATOM 899 N N . ASP A 1 124 ? -21.411 -14.712 0.233 1.00 94.06 124 ASP A N 1
ATOM 900 C CA . ASP A 1 124 ? -20.908 -15.145 -1.071 1.00 94.06 124 ASP A CA 1
ATOM 901 C C . ASP A 1 124 ? -19.389 -14.943 -1.193 1.00 94.06 124 ASP A C 1
ATOM 903 O O . ASP A 1 124 ? -18.838 -13.909 -0.811 1.00 94.06 124 ASP A O 1
ATOM 907 N N . GLY A 1 125 ? -18.703 -15.942 -1.754 1.00 91.75 125 GLY A N 1
ATOM 908 C CA . GLY A 1 125 ? -17.236 -15.969 -1.815 1.00 91.75 125 GLY A CA 1
ATOM 909 C C . GLY A 1 125 ? -16.560 -16.550 -0.567 1.00 91.75 125 GLY A C 1
ATOM 910 O O . GLY A 1 125 ? -15.351 -16.386 -0.408 1.00 91.75 125 GLY A O 1
ATOM 911 N N . ASN A 1 126 ? -17.315 -17.249 0.293 1.00 96.62 126 ASN A N 1
ATOM 912 C CA . ASN A 1 126 ? -16.824 -17.856 1.537 1.00 96.62 126 ASN A CA 1
ATOM 913 C C . ASN A 1 126 ? -16.262 -16.805 2.514 1.00 96.62 126 ASN A C 1
ATOM 915 O O . ASN A 1 126 ? -15.199 -17.004 3.099 1.00 96.62 126 ASN A O 1
ATOM 919 N N . ILE A 1 127 ? -16.957 -15.673 2.667 1.00 98.00 127 ILE A N 1
ATOM 920 C CA . ILE A 1 127 ? -16.534 -14.557 3.525 1.00 98.00 127 ILE A CA 1
ATOM 921 C C . ILE A 1 127 ? -17.347 -14.586 4.820 1.00 98.00 127 ILE A C 1
ATOM 923 O O . ILE A 1 127 ? -18.573 -14.503 4.794 1.00 98.00 127 ILE A O 1
ATOM 927 N N . GLY A 1 128 ? -16.680 -14.690 5.964 1.00 98.31 128 GLY A N 1
ATOM 928 C CA . GLY A 1 128 ? -17.329 -14.625 7.267 1.00 98.31 128 GLY A CA 1
ATOM 929 C C . GLY A 1 128 ? -17.837 -13.216 7.554 1.00 98.31 128 GLY A C 1
ATOM 930 O O . GLY A 1 128 ? -17.153 -12.230 7.278 1.00 98.31 128 GLY A O 1
ATOM 931 N N . TYR A 1 129 ? -19.018 -13.113 8.151 1.00 98.62 129 TYR A N 1
ATOM 932 C CA . TYR A 1 129 ? -19.562 -11.855 8.653 1.00 98.62 129 TYR A CA 1
ATOM 933 C C . TYR A 1 129 ? -20.004 -12.036 10.102 1.00 98.62 129 TYR A C 1
ATOM 935 O O . TYR A 1 129 ? -20.842 -12.887 10.401 1.00 98.62 129 TYR A O 1
ATOM 943 N N . LEU A 1 130 ? -19.450 -11.228 11.001 1.00 98.31 130 LEU A N 1
ATOM 944 C CA . LEU A 1 130 ? -19.758 -11.257 12.423 1.00 98.31 130 LEU A CA 1
ATOM 945 C C . LEU A 1 130 ? -20.109 -9.849 12.903 1.00 98.31 130 LEU A C 1
ATOM 947 O O . LEU A 1 130 ? -19.238 -9.010 13.120 1.00 98.31 130 LEU A O 1
ATOM 951 N N . LYS A 1 131 ? -21.402 -9.597 13.106 1.00 98.25 131 LYS A N 1
ATOM 952 C CA . LYS A 1 131 ? -21.880 -8.389 13.787 1.00 98.25 131 LYS A CA 1
ATOM 953 C C . LYS A 1 131 ? -21.862 -8.620 15.286 1.00 98.25 131 LYS A C 1
ATOM 955 O O . LYS A 1 131 ? -22.433 -9.611 15.741 1.00 98.25 131 LYS A O 1
ATOM 960 N N . ILE A 1 132 ? -21.283 -7.690 16.039 1.00 96.69 132 ILE A N 1
ATOM 961 C CA . ILE A 1 132 ? -21.214 -7.749 17.503 1.00 96.69 132 ILE A CA 1
ATOM 962 C C . ILE A 1 132 ? -21.839 -6.476 18.062 1.00 96.69 132 ILE A C 1
ATOM 964 O O . ILE A 1 132 ? -21.290 -5.405 17.863 1.00 96.69 132 ILE A O 1
ATOM 968 N N . GLN A 1 133 ? -22.972 -6.546 18.761 1.00 95.56 133 GLN A N 1
ATOM 969 C CA . GLN A 1 133 ? -23.595 -5.337 19.333 1.00 95.56 133 GLN A CA 1
ATOM 970 C C . GLN A 1 133 ? -23.056 -4.966 20.723 1.00 95.56 133 GLN A C 1
ATOM 972 O O . GLN A 1 133 ? -23.228 -3.829 21.161 1.00 95.56 133 GLN A O 1
ATOM 977 N N . HIS A 1 134 ? -22.398 -5.908 21.403 1.00 95.88 134 HIS A N 1
ATOM 978 C CA . HIS A 1 134 ? -21.819 -5.717 22.730 1.00 95.88 134 HIS A CA 1
ATOM 979 C C . HIS A 1 134 ? -20.540 -6.550 22.890 1.00 95.88 134 HIS A C 1
ATOM 981 O O . HIS A 1 134 ? -20.559 -7.750 22.603 1.00 95.88 134 HIS A O 1
ATOM 987 N N . ILE A 1 135 ? -19.448 -5.933 23.351 1.00 96.56 135 ILE A N 1
ATOM 988 C CA . ILE A 1 135 ? -18.194 -6.643 23.654 1.00 96.56 135 ILE A CA 1
ATOM 989 C C . ILE A 1 135 ? -18.303 -7.279 25.044 1.00 96.56 135 ILE A C 1
ATOM 991 O O . ILE A 1 135 ? -18.277 -6.567 26.043 1.00 96.56 135 ILE A O 1
ATOM 995 N N . ILE A 1 136 ? -18.433 -8.605 25.104 1.00 95.31 136 ILE A N 1
ATOM 996 C CA . ILE A 1 136 ? -18.546 -9.341 26.373 1.00 95.31 136 ILE A CA 1
ATOM 997 C C . ILE A 1 136 ? -17.224 -9.324 27.152 1.00 95.31 136 ILE A C 1
ATOM 999 O O . ILE A 1 136 ? -16.159 -9.465 26.551 1.00 95.31 136 ILE A O 1
ATOM 1003 N N . GLY A 1 137 ? -17.290 -9.190 28.479 1.00 95.38 137 GLY A N 1
ATOM 1004 C CA . GLY A 1 137 ? -16.106 -9.247 29.339 1.00 95.38 137 GLY A CA 1
ATOM 1005 C C . GLY A 1 137 ? -15.550 -10.651 29.560 1.00 95.38 137 GLY A C 1
ATOM 1006 O O . GLY A 1 137 ? -16.159 -11.660 29.198 1.00 95.38 137 GLY A O 1
ATOM 1007 N N . GLU A 1 138 ? -14.388 -10.710 30.207 1.00 94.56 138 GLU A N 1
ATOM 1008 C CA . GLU A 1 138 ? -13.635 -11.938 30.487 1.00 94.56 138 GLU A CA 1
ATOM 1009 C C . GLU A 1 138 ? -14.458 -13.009 31.213 1.00 94.56 138 GLU A C 1
ATOM 1011 O O . GLU A 1 138 ? -14.529 -14.146 30.746 1.00 94.56 138 GLU A O 1
ATOM 1016 N N . GLU A 1 139 ? -15.112 -12.663 32.328 1.00 92.38 139 GLU A N 1
ATOM 1017 C CA . GLU A 1 139 ? -15.902 -13.639 33.089 1.00 92.38 139 GLU A CA 1
ATOM 1018 C C . GLU A 1 139 ? -16.989 -14.278 32.225 1.00 92.38 139 GLU A C 1
ATOM 1020 O O . GLU A 1 139 ? -17.256 -15.480 32.316 1.00 92.38 139 GLU A O 1
ATOM 1025 N N . MET A 1 140 ? -17.617 -13.464 31.375 1.00 90.44 140 MET A N 1
ATOM 1026 C CA . MET A 1 140 ? -18.656 -13.924 30.476 1.00 90.44 140 MET A CA 1
ATOM 1027 C C . MET A 1 140 ? -18.060 -14.813 29.386 1.00 90.44 140 MET A C 1
ATOM 1029 O O . MET A 1 140 ? -18.519 -15.936 29.181 1.00 90.44 140 MET A O 1
ATOM 1033 N N . ALA A 1 141 ? -16.981 -14.368 28.742 1.00 91.12 141 ALA A N 1
ATOM 1034 C CA . ALA A 1 141 ? -16.272 -15.146 27.735 1.00 91.12 141 ALA A CA 1
ATOM 1035 C C . ALA A 1 141 ? -15.836 -16.526 28.263 1.00 91.12 141 ALA A C 1
ATOM 1037 O O . ALA A 1 141 ? -15.973 -17.517 27.547 1.00 91.12 141 ALA A O 1
ATOM 1038 N N . GLN A 1 142 ? -15.398 -16.627 29.522 1.00 90.44 142 GLN A N 1
ATOM 1039 C CA . GLN A 1 142 ? -15.023 -17.899 30.152 1.00 90.44 142 GLN A CA 1
ATOM 1040 C C . GLN A 1 142 ? -16.231 -18.791 30.464 1.00 90.44 142 GLN A C 1
ATOM 1042 O O . GLN A 1 142 ? -16.211 -19.983 30.155 1.00 90.44 142 GLN A O 1
ATOM 1047 N N . LYS A 1 143 ? -17.292 -18.234 31.066 1.00 89.75 143 LYS A N 1
ATOM 1048 C CA . LYS A 1 143 ? -18.463 -19.006 31.520 1.00 89.75 143 LYS A CA 1
ATOM 1049 C C . LYS A 1 143 ? -19.310 -19.534 30.363 1.00 89.75 143 LYS A C 1
ATOM 1051 O O . LYS A 1 143 ? -19.776 -20.669 30.421 1.00 89.75 143 LYS A O 1
ATOM 1056 N N . VAL A 1 144 ? -19.527 -18.724 29.324 1.00 91.12 144 VAL A N 1
ATOM 1057 C CA . VAL A 1 144 ? -20.427 -19.076 28.210 1.00 91.12 144 VAL A CA 1
ATOM 1058 C C . VAL A 1 144 ? -19.718 -19.309 26.882 1.00 91.12 144 VAL A C 1
ATOM 1060 O O . VAL A 1 144 ? -20.345 -19.831 25.962 1.00 91.12 144 VAL A O 1
ATOM 1063 N N . GLY A 1 145 ? -18.422 -19.004 26.772 1.00 90.31 145 GLY A N 1
ATOM 1064 C CA . GLY A 1 145 ? -17.616 -19.279 25.579 1.00 90.31 145 GLY A CA 1
ATOM 1065 C C . GLY A 1 145 ? -17.796 -20.696 25.021 1.00 90.31 145 GLY A C 1
ATOM 1066 O O . GLY A 1 145 ? -18.105 -20.813 23.834 1.00 90.31 145 GLY A O 1
ATOM 1067 N N . PRO A 1 146 ? -17.728 -21.767 25.842 1.00 92.81 146 PRO A N 1
ATOM 1068 C CA . PRO A 1 146 ? -17.942 -23.142 25.373 1.00 92.81 146 PRO A CA 1
ATOM 1069 C C . PRO A 1 146 ? -19.289 -23.381 24.682 1.00 92.81 146 PRO A C 1
ATOM 1071 O O . PRO A 1 146 ? -19.371 -24.211 23.783 1.00 92.81 146 PRO A O 1
ATOM 1074 N N . LEU A 1 147 ? -20.332 -22.629 25.046 1.00 91.69 147 LEU A N 1
ATOM 1075 C CA . LEU A 1 147 ? -21.671 -22.726 24.448 1.00 91.69 147 LEU A CA 1
ATOM 1076 C C . LEU A 1 147 ? -21.818 -21.908 23.151 1.00 91.69 147 LEU A C 1
ATOM 1078 O O . LEU A 1 147 ? -22.843 -22.002 22.464 1.00 91.69 147 LEU A O 1
ATOM 1082 N N . LEU A 1 148 ? -20.829 -21.064 22.844 1.00 91.44 148 LEU A N 1
ATOM 1083 C CA . LEU A 1 148 ? -20.828 -20.142 21.710 1.00 91.44 148 LEU A CA 1
ATOM 1084 C C . LEU A 1 148 ? -19.852 -20.551 20.599 1.00 91.44 148 LEU A C 1
ATOM 1086 O O . LEU A 1 148 ? -20.067 -20.125 19.465 1.00 91.44 148 LEU A O 1
ATOM 1090 N N . ILE A 1 149 ? -18.837 -21.379 20.884 1.00 91.56 149 ILE A N 1
ATOM 1091 C CA . ILE A 1 149 ? -17.833 -21.821 19.895 1.00 91.56 149 ILE A CA 1
ATOM 1092 C C . ILE A 1 149 ? -18.494 -22.435 18.656 1.00 91.56 149 ILE A C 1
ATOM 1094 O O . ILE A 1 149 ? -18.316 -21.902 17.565 1.00 91.56 149 ILE A O 1
ATOM 1098 N N . GLU A 1 150 ? -19.332 -23.460 18.823 1.00 88.88 150 GLU A N 1
ATOM 1099 C CA . GLU A 1 150 ? -19.980 -24.146 17.693 1.00 88.88 150 GLU A CA 1
ATOM 1100 C C . GLU A 1 150 ? -20.915 -23.209 16.903 1.00 88.88 150 GLU A C 1
ATOM 1102 O O . GLU A 1 150 ? -21.035 -23.291 15.682 1.00 88.88 150 GLU A O 1
ATOM 1107 N N . PHE A 1 151 ? -21.578 -22.276 17.596 1.00 88.12 151 PHE A N 1
ATOM 1108 C CA . PHE A 1 151 ? -22.585 -21.404 16.988 1.00 88.12 151 PHE A CA 1
ATOM 1109 C C . PHE A 1 151 ? -21.983 -20.209 16.237 1.00 88.12 151 PHE A C 1
ATOM 1111 O O . PHE A 1 151 ? -22.515 -19.793 15.206 1.00 88.12 151 PHE A O 1
ATOM 1118 N N . ILE A 1 152 ? -20.912 -19.627 16.778 1.00 93.56 152 ILE A N 1
ATOM 1119 C CA . ILE A 1 152 ? -20.285 -18.418 16.242 1.00 93.56 152 ILE A CA 1
ATOM 1120 C C . ILE A 1 152 ? -18.993 -18.776 15.531 1.00 93.56 152 ILE A C 1
ATOM 1122 O O . ILE A 1 152 ? -18.845 -18.500 14.343 1.00 93.56 152 ILE A O 1
ATOM 1126 N N . TRP A 1 153 ? -18.054 -19.357 16.270 1.00 95.19 153 TRP A N 1
ATOM 1127 C CA . TRP A 1 153 ? -16.664 -19.417 15.857 1.00 95.19 153 TRP A CA 1
ATOM 1128 C C . TRP A 1 153 ? -16.409 -20.505 14.819 1.00 95.19 153 TRP A C 1
ATOM 1130 O O . TRP A 1 153 ? -15.876 -20.205 13.755 1.00 95.19 153 TRP A O 1
ATOM 1140 N N . ASP A 1 154 ? -16.877 -21.731 15.055 1.00 95.19 154 ASP A N 1
ATOM 1141 C CA . ASP A 1 154 ? -16.667 -22.855 14.131 1.00 95.19 154 ASP A CA 1
ATOM 1142 C C . ASP A 1 154 ? -17.333 -22.616 12.768 1.00 95.19 154 ASP A C 1
ATOM 1144 O O . ASP A 1 154 ? -16.850 -23.092 11.740 1.00 95.19 154 ASP A O 1
ATOM 1148 N N . LYS A 1 155 ? -18.404 -21.811 12.736 1.00 95.94 155 LYS A N 1
ATOM 1149 C CA . LYS A 1 155 ? -19.092 -21.413 11.503 1.00 95.94 155 LYS A CA 1
ATOM 1150 C C . LYS A 1 155 ? -18.250 -20.482 10.624 1.00 95.94 155 LYS A C 1
ATOM 1152 O O . LYS A 1 155 ? -18.308 -20.603 9.402 1.00 95.94 155 LYS A O 1
ATOM 1157 N N . ILE A 1 156 ? -17.498 -19.553 11.219 1.00 96.75 156 ILE A N 1
ATOM 1158 C CA . ILE A 1 156 ? -16.671 -18.583 10.477 1.00 96.75 156 ILE A CA 1
ATOM 1159 C C . ILE A 1 156 ? -15.211 -19.018 10.352 1.00 96.75 156 ILE A C 1
ATOM 1161 O O . ILE A 1 156 ? -14.516 -18.567 9.456 1.00 96.75 156 ILE A O 1
ATOM 1165 N N . LEU A 1 157 ? -14.725 -19.937 11.184 1.00 97.00 157 LEU A N 1
ATOM 1166 C CA . LEU A 1 157 ? -13.347 -20.420 11.127 1.00 97.00 157 LEU A CA 1
ATOM 1167 C C . LEU A 1 157 ? -12.881 -20.879 9.721 1.00 97.00 157 LEU A C 1
ATOM 1169 O O . LEU A 1 157 ? -11.757 -20.523 9.343 1.00 97.00 157 LEU A O 1
ATOM 1173 N N . PRO A 1 158 ? -13.682 -21.604 8.903 1.00 97.00 158 PRO A N 1
ATOM 1174 C CA . PRO A 1 158 ? -13.253 -22.050 7.574 1.00 97.00 158 PRO A CA 1
ATOM 1175 C C . PRO A 1 158 ? -13.345 -20.974 6.474 1.00 97.00 158 PRO A C 1
ATOM 1177 O O . PRO A 1 158 ? -12.983 -21.257 5.328 1.00 97.00 158 PRO A O 1
ATOM 1180 N N . THR A 1 159 ? -13.794 -19.750 6.772 1.00 97.50 159 THR A N 1
ATOM 1181 C CA . THR A 1 159 ? -13.946 -18.695 5.754 1.00 97.50 159 THR A CA 1
ATOM 1182 C C . THR A 1 159 ? -12.597 -18.197 5.231 1.00 97.50 159 THR A C 1
ATOM 1184 O O . THR A 1 159 ? -11.563 -18.366 5.884 1.00 97.50 159 THR A O 1
ATOM 1187 N N . SER A 1 160 ? -12.586 -17.608 4.034 1.00 94.62 160 SER A N 1
ATOM 1188 C CA . SER A 1 160 ? -11.384 -17.078 3.370 1.00 94.62 160 SER A CA 1
ATOM 1189 C C . SER A 1 160 ? -10.977 -15.699 3.902 1.00 94.62 160 SER A C 1
ATOM 1191 O O . SER A 1 160 ? -9.791 -15.393 3.964 1.00 94.62 160 SER A O 1
ATOM 1193 N N . GLY A 1 161 ? -11.944 -14.900 4.355 1.00 96.38 161 GLY A N 1
ATOM 1194 C CA . GLY A 1 161 ? -11.773 -13.593 4.994 1.00 96.38 161 GLY A CA 1
ATOM 1195 C C . GLY A 1 161 ? -12.931 -13.313 5.954 1.00 96.38 161 GLY A C 1
ATOM 1196 O O . GLY A 1 161 ? -13.965 -13.972 5.861 1.00 96.38 161 GLY A O 1
ATOM 1197 N N . LEU A 1 162 ? -12.747 -12.394 6.902 1.00 98.19 162 LEU A N 1
ATOM 1198 C CA . LEU A 1 162 ? -13.742 -12.071 7.930 1.00 98.19 162 LEU A CA 1
ATOM 1199 C C . LEU A 1 162 ? -14.021 -10.567 7.979 1.00 98.19 162 LEU A C 1
ATOM 1201 O O . LEU A 1 162 ? -13.102 -9.749 7.962 1.00 98.19 162 LEU A O 1
ATOM 1205 N N . ILE A 1 163 ? -15.299 -10.225 8.108 1.00 98.81 163 ILE A N 1
ATOM 1206 C CA . ILE A 1 163 ? -15.784 -8.877 8.386 1.00 98.81 163 ILE A CA 1
ATOM 1207 C C . ILE A 1 163 ? -16.349 -8.850 9.810 1.00 98.81 163 ILE A C 1
ATOM 1209 O O . ILE A 1 163 ? -17.311 -9.562 10.107 1.00 98.81 163 ILE A O 1
ATOM 1213 N N . LEU A 1 164 ? -15.771 -8.020 10.680 1.00 98.75 164 LEU A N 1
ATOM 1214 C CA . LEU A 1 164 ? -16.343 -7.666 11.979 1.00 98.75 164 LEU A CA 1
ATOM 1215 C C . LEU A 1 164 ? -17.154 -6.382 11.822 1.00 98.75 164 LEU A C 1
ATOM 1217 O O . LEU A 1 164 ? -16.615 -5.348 11.444 1.00 98.75 164 LEU A O 1
ATOM 1221 N N . ASP A 1 165 ? -18.450 -6.430 12.100 1.00 98.81 165 ASP A N 1
ATOM 1222 C CA . ASP A 1 165 ? -19.319 -5.266 11.943 1.00 98.81 165 ASP A CA 1
ATOM 1223 C C . ASP A 1 165 ? -19.567 -4.583 13.287 1.00 98.81 165 ASP A C 1
ATOM 1225 O O . ASP A 1 165 ? -20.367 -5.071 14.097 1.00 98.81 165 ASP A O 1
ATOM 1229 N N . PHE A 1 166 ? -18.876 -3.455 13.498 1.00 98.81 166 PHE A N 1
ATOM 1230 C CA . PHE A 1 166 ? -18.993 -2.615 14.688 1.00 98.81 166 PHE A CA 1
ATOM 1231 C C . PHE A 1 166 ? -19.821 -1.347 14.482 1.00 98.81 166 PHE A C 1
ATOM 1233 O O . PHE A 1 166 ? -19.978 -0.557 15.412 1.00 98.81 166 PHE A O 1
ATOM 1240 N N . ARG A 1 167 ? -20.456 -1.172 13.314 1.00 98.50 167 ARG A N 1
ATOM 1241 C CA . ARG A 1 167 ? -21.216 0.045 12.970 1.00 98.50 167 ARG A CA 1
ATOM 1242 C C . ARG A 1 167 ? -22.327 0.396 13.962 1.00 98.50 167 ARG A C 1
ATOM 1244 O O . ARG A 1 167 ? -22.814 1.523 13.946 1.00 98.50 167 ARG A O 1
ATOM 1251 N N . TYR A 1 168 ? -22.753 -0.554 14.792 1.00 96.88 168 TYR A N 1
ATOM 1252 C CA . TYR A 1 168 ? -23.815 -0.389 15.787 1.00 96.88 168 TYR A CA 1
ATOM 1253 C C . TYR A 1 168 ? -23.373 -0.781 17.206 1.00 96.88 168 TYR A C 1
ATOM 1255 O O . TYR A 1 168 ? -24.218 -1.009 18.071 1.00 96.88 168 TYR A O 1
ATOM 1263 N N . THR A 1 169 ? -22.068 -0.911 17.447 1.00 97.94 169 THR A N 1
ATOM 1264 C CA . THR A 1 169 ? -21.520 -1.323 18.742 1.00 97.94 169 THR A CA 1
ATOM 1265 C C . THR A 1 169 ? -21.236 -0.093 19.585 1.00 97.94 169 THR A C 1
ATOM 1267 O O . THR A 1 169 ? -20.315 0.663 19.296 1.00 97.94 169 THR A O 1
ATOM 1270 N N . ALA A 1 170 ? -22.030 0.099 20.635 1.00 94.25 170 ALA A N 1
ATOM 1271 C CA . ALA A 1 170 ? -21.923 1.260 21.523 1.00 94.25 170 ALA A CA 1
ATOM 1272 C C . ALA A 1 170 ? -21.725 0.881 23.001 1.00 94.25 170 ALA A C 1
ATOM 1274 O O . ALA A 1 170 ? -21.900 1.707 23.893 1.00 94.25 170 ALA A O 1
ATOM 1275 N N . SER A 1 171 ? -21.435 -0.393 23.281 1.00 93.06 171 SER A N 1
ATOM 1276 C CA . SER A 1 171 ? -21.240 -0.894 24.642 1.00 93.06 171 SER A CA 1
ATOM 1277 C C . SER A 1 171 ? -20.293 -2.090 24.669 1.00 93.06 171 SER A C 1
ATOM 1279 O O . SER A 1 171 ? -20.186 -2.839 23.694 1.00 93.06 171 SER A O 1
ATOM 1281 N N . GLY A 1 172 ? -19.618 -2.282 25.798 1.00 94.19 172 GLY A N 1
ATOM 1282 C CA . GLY A 1 172 ? -18.695 -3.389 25.981 1.00 94.19 172 GLY A CA 1
ATOM 1283 C C . GLY A 1 172 ? -17.878 -3.283 27.260 1.00 94.19 172 GLY A C 1
ATOM 1284 O O . GLY A 1 172 ? -17.894 -2.248 27.926 1.00 94.19 172 GLY A O 1
ATOM 1285 N N . GLU A 1 173 ? -17.151 -4.349 27.570 1.00 96.12 173 GLU A N 1
ATOM 1286 C CA . GLU A 1 173 ? -16.286 -4.459 28.743 1.00 96.12 173 GLU A CA 1
ATOM 1287 C C . GLU A 1 173 ? -14.809 -4.540 28.334 1.00 96.12 173 GLU A C 1
ATOM 1289 O O . GLU A 1 173 ? -14.439 -5.311 27.448 1.00 96.12 173 GLU A O 1
ATOM 1294 N N . LEU A 1 174 ? -13.950 -3.773 29.016 1.00 96.12 174 LEU A N 1
ATOM 1295 C CA . LEU A 1 174 ? -12.513 -3.671 28.721 1.00 96.12 174 LEU A CA 1
ATOM 1296 C C . LEU A 1 174 ? -11.799 -5.037 28.732 1.00 96.12 174 LEU A C 1
ATOM 1298 O O . LEU A 1 174 ? -10.957 -5.319 27.882 1.00 96.12 174 LEU A O 1
ATOM 1302 N N . SER A 1 175 ? -12.186 -5.921 29.654 1.00 97.44 175 SER A N 1
ATOM 1303 C CA . SER A 1 175 ? -11.616 -7.269 29.795 1.00 97.44 175 SER A CA 1
ATOM 1304 C C . SER A 1 175 ? -11.926 -8.204 28.615 1.00 97.44 175 SER A C 1
ATOM 1306 O O . SER A 1 175 ? -11.323 -9.268 28.496 1.00 97.44 175 SER A O 1
ATOM 1308 N N . GLY A 1 176 ? -12.831 -7.816 27.709 1.00 97.25 176 GLY A N 1
ATOM 1309 C CA . GLY A 1 176 ? -13.136 -8.555 26.483 1.00 97.25 176 GLY A CA 1
ATOM 1310 C C . GLY A 1 176 ? -12.123 -8.355 25.350 1.00 97.25 176 GLY A C 1
ATOM 1311 O O . GLY A 1 176 ? -12.017 -9.210 24.466 1.00 97.25 176 GLY A O 1
ATOM 1312 N N . ILE A 1 177 ? -11.351 -7.261 25.366 1.00 98.31 177 ILE A N 1
ATOM 1313 C CA . ILE A 1 177 ? -10.401 -6.925 24.289 1.00 98.31 177 ILE A CA 1
ATOM 1314 C C . ILE A 1 177 ? -9.359 -8.039 24.075 1.00 98.31 177 ILE A C 1
ATOM 1316 O O . ILE A 1 177 ? -9.207 -8.472 22.924 1.00 98.31 177 ILE A O 1
ATOM 1320 N N . PRO A 1 178 ? -8.690 -8.574 25.124 1.00 98.56 178 PRO A N 1
ATOM 1321 C CA . PRO A 1 178 ? -7.764 -9.694 24.979 1.00 98.56 178 PRO A CA 1
ATOM 1322 C C . PRO A 1 178 ? -8.332 -10.885 24.212 1.00 98.56 178 PRO A C 1
ATOM 1324 O O . PRO A 1 178 ? -7.618 -11.484 23.408 1.00 98.56 178 PRO A O 1
ATOM 1327 N N . TYR A 1 179 ? -9.611 -11.221 24.410 1.00 97.69 179 TYR A N 1
ATOM 1328 C CA . TYR A 1 179 ? -10.246 -12.355 23.740 1.00 97.69 179 TYR A CA 1
ATOM 1329 C C . TYR A 1 179 ? -10.341 -12.122 22.239 1.00 97.69 179 TYR A C 1
ATOM 1331 O O . TYR A 1 179 ? -9.886 -12.964 21.467 1.00 97.69 179 TYR A O 1
ATOM 1339 N N . ILE A 1 180 ? -10.869 -10.970 21.821 1.00 97.94 180 ILE A N 1
ATOM 1340 C CA . ILE A 1 180 ? -11.044 -10.662 20.399 1.00 97.94 180 ILE A CA 1
ATOM 1341 C C . ILE A 1 180 ? -9.690 -10.600 19.698 1.00 97.94 180 ILE A C 1
ATOM 1343 O O . ILE A 1 180 ? -9.491 -11.298 18.706 1.00 97.94 180 ILE A O 1
ATOM 1347 N N . VAL A 1 181 ? -8.747 -9.810 20.221 1.00 98.56 181 VAL A N 1
ATOM 1348 C CA . VAL A 1 181 ? -7.440 -9.618 19.575 1.00 98.56 181 VAL A CA 1
ATOM 1349 C C . VAL A 1 181 ? -6.694 -10.944 19.453 1.00 98.56 181 VAL A C 1
ATOM 1351 O O . VAL A 1 181 ? -6.153 -11.244 18.389 1.00 98.56 181 VAL A O 1
ATOM 1354 N N . SER A 1 182 ? -6.738 -11.781 20.493 1.00 98.44 182 SER A N 1
ATOM 1355 C CA . SER A 1 182 ? -6.042 -13.067 20.481 1.00 98.44 182 SER A CA 1
ATOM 1356 C C . SER A 1 182 ? -6.549 -13.997 19.378 1.00 98.44 182 SER A C 1
ATOM 1358 O O . SER A 1 182 ? -5.739 -14.628 18.716 1.00 98.44 182 SER A O 1
ATOM 1360 N N . TYR A 1 183 ? -7.847 -14.073 19.072 1.00 98.06 183 TYR A N 1
ATOM 1361 C CA . TYR A 1 183 ? -8.301 -14.952 17.977 1.00 98.06 183 TYR A CA 1
ATOM 1362 C C . TYR A 1 183 ? -7.697 -14.603 16.602 1.00 98.06 183 TYR A C 1
ATOM 1364 O O . TYR A 1 183 ? -7.682 -15.456 15.709 1.00 98.06 183 TYR A O 1
ATOM 1372 N N . PHE A 1 184 ? -7.157 -13.391 16.441 1.00 97.75 184 PHE A N 1
ATOM 1373 C CA . PHE A 1 184 ? -6.604 -12.885 15.188 1.00 97.75 184 PHE A CA 1
ATOM 1374 C C . PHE A 1 184 ? -5.078 -12.761 15.172 1.00 97.75 184 PHE A C 1
ATOM 1376 O O . PHE A 1 184 ? -4.511 -12.528 14.109 1.00 97.75 184 PHE A O 1
ATOM 1383 N N . THR A 1 185 ? -4.383 -12.938 16.289 1.00 97.00 185 THR A N 1
ATOM 1384 C CA . THR A 1 185 ? -2.919 -12.799 16.352 1.00 97.00 185 THR A CA 1
ATOM 1385 C C . THR A 1 185 ? -2.228 -14.141 16.565 1.00 97.00 185 THR A C 1
ATOM 1387 O O . THR A 1 185 ? -2.876 -15.149 16.852 1.00 97.00 185 THR A O 1
ATOM 1390 N N . ASN A 1 186 ? -0.905 -14.178 16.402 1.00 96.31 186 ASN A N 1
ATOM 1391 C CA . ASN A 1 186 ? -0.111 -15.348 16.773 1.00 96.31 186 ASN A CA 1
ATOM 1392 C C . ASN A 1 186 ? -0.137 -15.556 18.302 1.00 96.31 186 ASN A C 1
ATOM 1394 O O . ASN A 1 186 ? -0.321 -14.589 19.043 1.00 96.31 186 ASN A O 1
ATOM 1398 N N . PRO A 1 187 ? 0.030 -16.800 18.788 1.00 97.00 187 PRO A N 1
ATOM 1399 C CA . PRO A 1 187 ? 0.118 -17.074 20.224 1.00 97.00 187 PRO A CA 1
ATOM 1400 C C . PRO A 1 187 ? 1.421 -16.573 20.860 1.00 97.00 187 PRO A C 1
ATOM 1402 O O . PRO A 1 187 ? 1.459 -16.412 22.075 1.00 97.00 187 PRO A O 1
ATOM 1405 N N . ASP A 1 188 ? 2.464 -16.356 20.053 1.00 95.06 188 ASP A N 1
ATOM 1406 C CA . ASP A 1 188 ? 3.784 -15.892 20.474 1.00 95.06 188 ASP A CA 1
ATOM 1407 C C . ASP A 1 188 ? 4.403 -14.979 19.387 1.00 95.06 188 ASP A C 1
ATOM 1409 O O . ASP A 1 188 ? 4.200 -15.256 18.193 1.00 95.06 188 ASP A O 1
ATOM 1413 N N . PRO A 1 189 ? 5.123 -13.900 19.758 1.00 96.62 189 PRO A N 1
ATOM 1414 C CA . PRO A 1 189 ? 5.238 -13.349 21.114 1.00 96.62 189 PRO A CA 1
ATOM 1415 C C . PRO A 1 189 ? 3.906 -12.783 21.626 1.00 96.62 189 PRO A C 1
ATOM 1417 O O . PRO A 1 189 ? 3.029 -12.423 20.838 1.00 96.62 189 PRO A O 1
ATOM 1420 N N . LEU A 1 190 ? 3.759 -12.684 22.953 1.00 97.62 190 LEU A N 1
ATOM 1421 C CA . LEU A 1 190 ? 2.608 -11.996 23.542 1.00 97.62 190 LEU A CA 1
ATOM 1422 C C . LEU A 1 190 ? 2.603 -10.521 23.128 1.00 97.62 190 LEU A C 1
ATOM 1424 O O . LEU A 1 190 ? 3.627 -9.840 23.151 1.00 97.62 190 LEU A O 1
ATOM 1428 N N . ILE A 1 191 ? 1.422 -10.027 22.781 1.00 98.38 191 ILE A N 1
ATOM 1429 C CA . ILE A 1 191 ? 1.189 -8.651 22.362 1.00 98.38 191 ILE A CA 1
ATOM 1430 C C . ILE A 1 191 ? 0.660 -7.868 23.559 1.00 98.38 191 ILE A C 1
ATOM 1432 O O . ILE A 1 191 ? -0.368 -8.237 24.128 1.00 98.38 191 ILE A O 1
ATOM 1436 N N . HIS A 1 192 ? 1.332 -6.769 23.898 1.00 98.62 192 HIS A N 1
ATOM 1437 C CA . HIS A 1 192 ? 0.773 -5.737 24.765 1.00 98.62 192 HIS A CA 1
ATOM 1438 C C . HIS A 1 192 ? -0.254 -4.951 23.943 1.00 98.62 192 HIS A C 1
ATOM 1440 O O . HIS A 1 192 ? 0.107 -4.200 23.038 1.00 98.62 192 HIS A O 1
ATOM 1446 N N . ILE A 1 193 ? -1.535 -5.211 24.191 1.00 98.62 193 ILE A N 1
ATOM 1447 C CA . ILE A 1 193 ? -2.644 -4.705 23.379 1.00 98.62 193 ILE A CA 1
ATOM 1448 C C . ILE A 1 193 ? -2.945 -3.256 23.744 1.00 98.62 193 ILE A C 1
ATOM 1450 O O . ILE A 1 193 ? -3.008 -2.412 22.853 1.00 98.62 193 ILE A O 1
ATOM 1454 N N . ASP A 1 194 ? -3.140 -2.989 25.035 1.00 98.62 194 ASP A N 1
ATOM 1455 C CA . ASP A 1 194 ? -3.408 -1.650 25.549 1.00 98.62 194 ASP A CA 1
ATOM 1456 C C . ASP A 1 194 ? -2.972 -1.494 27.014 1.00 98.62 194 ASP A C 1
ATOM 1458 O O . ASP A 1 194 ? -2.870 -2.484 27.741 1.00 98.62 194 ASP A O 1
ATOM 1462 N N . SER A 1 195 ? -2.754 -0.255 27.452 1.00 98.50 195 SER A N 1
ATOM 1463 C CA . SER A 1 195 ? -2.552 0.118 28.855 1.00 98.50 195 SER A CA 1
ATOM 1464 C C . SER A 1 195 ? -3.614 1.123 29.285 1.00 98.50 195 SER A C 1
ATOM 1466 O O . SER A 1 195 ? -3.686 2.222 28.743 1.00 98.50 195 SER A O 1
ATOM 1468 N N . VAL A 1 196 ? -4.399 0.793 30.308 1.00 97.88 196 VAL A N 1
ATOM 1469 C CA . VAL A 1 196 ? -5.443 1.675 30.840 1.00 97.88 196 VAL A CA 1
ATOM 1470 C C . VAL A 1 196 ? -5.060 2.169 32.224 1.00 97.88 196 VAL A C 1
ATOM 1472 O O . VAL A 1 196 ? -4.996 1.391 33.172 1.00 97.88 196 VAL A O 1
ATOM 1475 N N . TYR A 1 197 ? -4.853 3.474 32.357 1.00 97.56 197 TYR A N 1
ATOM 1476 C CA . TYR A 1 197 ? -4.607 4.120 33.643 1.00 97.56 197 TYR A CA 1
ATOM 1477 C C . TYR A 1 197 ? -5.925 4.594 34.260 1.00 97.56 197 TYR A C 1
ATOM 1479 O O . TYR A 1 197 ? -6.614 5.403 33.640 1.00 97.56 197 TYR A O 1
ATOM 1487 N N . ASP A 1 198 ? -6.259 4.135 35.470 1.00 95.75 198 ASP A N 1
ATOM 1488 C CA . ASP A 1 198 ? -7.358 4.651 36.300 1.00 95.75 198 ASP A CA 1
ATOM 1489 C C . ASP A 1 198 ? -6.785 5.493 37.450 1.00 95.75 198 ASP A C 1
ATOM 1491 O O . ASP A 1 198 ? -6.085 4.992 38.336 1.00 95.75 198 ASP A O 1
ATOM 1495 N N . ARG A 1 199 ? -7.105 6.789 37.434 1.00 95.00 199 ARG A N 1
ATOM 1496 C CA . ARG A 1 199 ? -6.599 7.792 38.377 1.00 95.00 199 ARG A CA 1
ATOM 1497 C C . ARG A 1 199 ? -7.147 7.623 39.786 1.00 95.00 199 ARG A C 1
ATOM 1499 O O . ARG A 1 199 ? -6.442 7.956 40.738 1.00 95.00 199 ARG A O 1
ATOM 1506 N N . ALA A 1 200 ? -8.386 7.156 39.923 1.00 88.50 200 ALA A N 1
ATOM 1507 C CA . ALA A 1 200 ? -9.040 7.038 41.221 1.00 88.50 200 ALA A CA 1
ATOM 1508 C C . ALA A 1 200 ? -8.415 5.905 42.049 1.00 88.50 200 ALA A C 1
ATOM 1510 O O . ALA A 1 200 ? -8.268 6.044 43.262 1.00 88.50 200 ALA A O 1
ATOM 1511 N N . SER A 1 201 ? -8.019 4.807 41.397 1.00 92.69 201 SER A N 1
ATOM 1512 C CA . SER A 1 201 ? -7.243 3.727 42.025 1.00 92.69 201 SER A CA 1
ATOM 1513 C C . SER A 1 201 ? -5.724 3.901 41.940 1.00 92.69 201 SER A C 1
ATOM 1515 O O . SER A 1 201 ? -5.009 3.133 42.576 1.00 92.69 201 SER A O 1
ATOM 1517 N N . ASP A 1 202 ? -5.247 4.865 41.148 1.00 94.44 202 ASP A N 1
ATOM 1518 C CA . ASP A 1 202 ? -3.836 5.056 40.784 1.00 94.44 202 ASP A CA 1
ATOM 1519 C C . ASP A 1 202 ? -3.172 3.765 40.269 1.00 94.44 202 ASP A C 1
ATOM 1521 O O . ASP A 1 202 ? -2.088 3.364 40.691 1.00 94.44 202 ASP A O 1
ATOM 1525 N N . LEU A 1 203 ? -3.876 3.071 39.370 1.00 96.12 203 LEU A N 1
ATOM 1526 C CA . LEU A 1 203 ? -3.476 1.769 38.838 1.00 96.12 203 LEU A CA 1
ATOM 1527 C C . LEU A 1 203 ? -3.493 1.792 37.311 1.00 96.12 203 LEU A C 1
ATOM 1529 O O . LEU A 1 203 ? -4.466 2.239 36.703 1.00 96.12 203 LEU A O 1
ATOM 1533 N N . THR A 1 204 ? -2.447 1.232 36.705 1.00 96.88 204 THR A N 1
ATOM 1534 C CA . THR A 1 204 ? -2.433 0.892 35.280 1.00 96.88 204 THR A CA 1
ATOM 1535 C C . THR A 1 204 ? -2.773 -0.582 35.107 1.00 96.88 204 THR A C 1
ATOM 1537 O O . THR A 1 204 ? -2.091 -1.453 35.643 1.00 96.88 204 THR A O 1
ATOM 1540 N N . VAL A 1 205 ? -3.835 -0.857 34.357 1.00 96.06 205 VAL A N 1
ATOM 1541 C CA . VAL A 1 205 ? -4.227 -2.197 33.926 1.00 96.06 205 VAL A CA 1
ATOM 1542 C C . VAL A 1 205 ? -3.675 -2.422 32.527 1.00 96.06 205 VAL A C 1
ATOM 1544 O O . VAL A 1 205 ? -4.033 -1.708 31.593 1.00 96.06 205 VAL A O 1
ATOM 1547 N N . GLU A 1 206 ? -2.814 -3.420 32.379 1.00 97.75 206 GLU A N 1
ATOM 1548 C CA . GLU A 1 206 ? -2.286 -3.819 31.077 1.00 97.75 206 GLU A CA 1
ATOM 1549 C C . GLU A 1 206 ? -3.135 -4.940 30.472 1.00 97.75 206 GLU A C 1
ATOM 1551 O O . GLU A 1 206 ? -3.459 -5.929 31.135 1.00 97.75 206 GLU A O 1
ATOM 1556 N N . LEU A 1 207 ? -3.475 -4.802 29.194 1.00 98.44 207 LEU A N 1
ATOM 1557 C CA . LEU A 1 207 ? -4.203 -5.799 28.421 1.00 98.44 207 LEU A CA 1
ATOM 1558 C C . LEU A 1 207 ? -3.227 -6.539 27.513 1.00 98.44 207 LEU A C 1
ATOM 1560 O O . LEU A 1 207 ? -2.603 -5.944 26.636 1.00 98.44 207 LEU A O 1
ATOM 1564 N N . TRP A 1 208 ? -3.132 -7.852 27.687 1.00 98.62 208 TRP A N 1
ATOM 1565 C CA . TRP A 1 208 ? -2.203 -8.704 26.947 1.00 98.62 208 TRP A CA 1
ATOM 1566 C C . TRP A 1 208 ? -2.947 -9.751 26.122 1.00 98.62 208 TRP A C 1
ATOM 1568 O O . TRP A 1 208 ? -3.996 -10.249 26.532 1.00 98.62 208 TRP A O 1
ATOM 1578 N N . SER A 1 209 ? -2.400 -10.124 24.961 1.00 98.38 209 SER A N 1
ATOM 1579 C CA . SER A 1 209 ? -2.905 -11.283 24.220 1.00 98.38 209 SER A CA 1
ATOM 1580 C C . SER A 1 209 ? -2.715 -12.562 25.032 1.00 98.38 209 SER A C 1
ATOM 1582 O O . SER A 1 209 ? -1.717 -12.715 25.732 1.00 98.38 209 SER A O 1
ATOM 1584 N N . MET A 1 210 ? -3.615 -13.523 24.872 1.00 98.06 210 MET A N 1
ATOM 1585 C CA . MET A 1 210 ? -3.524 -14.826 25.523 1.00 98.06 210 MET A CA 1
ATOM 1586 C C . MET A 1 210 ? -2.841 -15.827 24.590 1.00 98.06 210 MET A C 1
ATOM 1588 O O . MET A 1 210 ? -3.214 -15.863 23.418 1.00 98.06 210 MET A O 1
ATOM 1592 N N . PRO A 1 211 ? -1.907 -16.674 25.061 1.00 96.81 211 PRO A N 1
ATOM 1593 C CA . PRO A 1 211 ? -1.258 -17.684 24.219 1.00 96.81 211 PRO A CA 1
ATOM 1594 C C . PRO A 1 211 ? -2.202 -18.851 23.887 1.00 96.81 211 PRO A C 1
ATOM 1596 O O . PRO A 1 211 ? -2.244 -19.317 22.745 1.00 96.81 211 PRO A O 1
ATOM 1599 N N . THR A 1 212 ? -3.034 -19.262 24.846 1.00 96.69 212 THR A N 1
ATOM 1600 C CA . THR A 1 212 ? -3.996 -20.365 24.710 1.00 96.69 212 THR A CA 1
ATOM 1601 C C . THR A 1 212 ? -5.419 -19.823 24.641 1.00 96.69 212 THR A C 1
ATOM 1603 O O . THR A 1 212 ? -5.794 -18.968 25.439 1.00 96.69 212 THR A O 1
ATOM 1606 N N . LEU A 1 213 ? -6.214 -20.339 23.705 1.00 96.31 213 LEU A N 1
ATOM 1607 C CA . LEU A 1 213 ? -7.625 -19.994 23.525 1.00 96.31 213 LEU A CA 1
ATOM 1608 C C . LEU A 1 213 ? -8.484 -21.255 23.554 1.00 96.31 213 LEU A C 1
ATOM 1610 O O . LEU A 1 213 ? -7.996 -22.356 23.305 1.00 96.31 213 LEU A O 1
ATOM 1614 N N . LEU A 1 214 ? -9.772 -21.075 23.845 1.00 94.88 214 LEU A N 1
ATOM 1615 C CA . LEU A 1 214 ? -10.752 -22.158 23.816 1.00 94.88 214 LEU A CA 1
ATOM 1616 C C . LEU A 1 214 ? -10.976 -22.688 22.389 1.00 94.88 214 LEU A C 1
ATOM 1618 O O . LEU A 1 214 ? -10.999 -23.897 22.182 1.00 94.88 214 LEU A O 1
ATOM 1622 N N . GLY A 1 215 ? -11.153 -21.786 21.419 1.00 93.31 215 GLY A N 1
ATOM 1623 C CA . GLY A 1 215 ? -11.272 -22.118 19.999 1.00 93.31 215 GLY A CA 1
ATOM 1624 C C . GLY A 1 215 ? -9.945 -21.999 19.246 1.00 93.31 215 GLY A C 1
ATOM 1625 O O . GLY A 1 215 ? -8.963 -21.451 19.748 1.00 93.31 215 GLY A O 1
ATOM 1626 N N . GLN A 1 216 ? -9.925 -22.473 17.999 1.00 96.12 216 GLN A N 1
ATOM 1627 C CA . GLN A 1 216 ? -8.764 -22.308 17.118 1.00 96.12 216 GLN A CA 1
ATOM 1628 C C . GLN A 1 216 ? -8.579 -20.840 16.709 1.00 96.12 216 GLN A C 1
ATOM 1630 O O . GLN A 1 216 ? -9.552 -20.112 16.549 1.00 96.12 216 GLN A O 1
ATOM 1635 N N . ARG A 1 217 ? -7.344 -20.391 16.485 1.00 97.81 217 ARG A N 1
ATOM 1636 C CA . ARG A 1 217 ? -7.094 -19.041 15.950 1.00 97.81 217 ARG A CA 1
ATOM 1637 C C . ARG A 1 217 ? -7.543 -18.947 14.496 1.00 97.81 217 ARG A C 1
ATOM 1639 O O . ARG A 1 217 ? -7.370 -19.888 13.730 1.00 97.81 217 ARG A O 1
ATOM 1646 N N . TYR A 1 218 ? -8.039 -17.778 14.101 1.00 97.38 218 TYR A N 1
ATOM 1647 C CA . TYR A 1 218 ? -8.377 -17.492 12.704 1.00 97.38 218 TYR A CA 1
ATOM 1648 C C . TYR A 1 218 ? -7.127 -17.392 11.814 1.00 97.38 218 TYR A C 1
ATOM 1650 O O . TYR A 1 218 ? -7.198 -17.571 10.598 1.00 97.38 218 TYR A O 1
ATOM 1658 N N . GLY A 1 219 ? -5.976 -17.122 12.438 1.00 92.25 219 GLY A N 1
ATOM 1659 C CA . GLY A 1 219 ? -4.693 -16.920 11.778 1.00 92.25 219 GLY A CA 1
ATOM 1660 C C . GLY A 1 219 ? -4.454 -15.463 11.382 1.00 92.25 219 GLY A C 1
ATOM 1661 O O . GLY A 1 219 ? -5.324 -14.595 11.523 1.00 92.25 219 GLY A O 1
ATOM 1662 N N . THR A 1 220 ? -3.247 -15.200 10.892 1.00 91.69 220 THR A N 1
ATOM 1663 C CA . THR A 1 220 ? -2.760 -13.862 10.518 1.00 91.69 220 THR A CA 1
ATOM 1664 C C . THR A 1 220 ? -2.796 -13.604 9.011 1.00 91.69 220 THR A C 1
ATOM 1666 O O . THR A 1 220 ? -2.769 -12.449 8.603 1.00 91.69 220 THR A O 1
ATOM 1669 N N . SER A 1 221 ? -2.914 -14.651 8.187 1.00 88.56 221 SER A N 1
ATOM 1670 C CA . SER A 1 221 ? -2.930 -14.535 6.721 1.00 88.56 221 SER A CA 1
ATOM 1671 C C . SER A 1 221 ? -4.305 -14.176 6.153 1.00 88.56 221 SER A C 1
ATOM 1673 O O . SER A 1 221 ? -4.403 -13.511 5.127 1.00 88.56 221 SER A O 1
ATOM 1675 N N . LYS A 1 222 ? -5.391 -14.622 6.800 1.00 93.00 222 LYS A N 1
ATOM 1676 C CA . LYS A 1 222 ? -6.754 -14.375 6.312 1.00 93.00 222 LYS A CA 1
ATOM 1677 C C . LYS A 1 222 ? -7.137 -12.900 6.506 1.00 93.00 222 LYS A C 1
ATOM 1679 O O . LYS A 1 222 ? -7.006 -12.401 7.633 1.00 93.00 222 LYS A O 1
ATOM 1684 N N . PRO A 1 223 ? -7.685 -12.217 5.479 1.00 95.81 223 PRO A N 1
ATOM 1685 C CA . PRO A 1 223 ? -8.129 -10.834 5.600 1.00 95.81 223 PRO A CA 1
ATOM 1686 C C . PRO A 1 223 ? -9.108 -10.631 6.759 1.00 95.81 223 PRO A C 1
ATOM 1688 O O . PRO A 1 223 ? -10.016 -11.440 6.968 1.00 95.81 223 PRO A O 1
ATOM 1691 N N . LEU A 1 224 ? -8.929 -9.529 7.488 1.00 97.75 224 LEU A N 1
ATOM 1692 C CA . LEU A 1 224 ? -9.864 -9.041 8.499 1.00 97.75 224 LEU A CA 1
ATOM 1693 C C . LEU A 1 224 ? -10.171 -7.582 8.218 1.00 97.75 224 LEU A C 1
ATOM 1695 O O . LEU A 1 224 ? -9.263 -6.750 8.137 1.00 97.75 224 LEU A O 1
ATOM 1699 N N . ILE A 1 225 ? -11.455 -7.288 8.096 1.00 98.75 225 ILE A N 1
ATOM 1700 C CA . ILE A 1 225 ? -11.958 -5.929 7.964 1.00 98.75 225 ILE A CA 1
ATOM 1701 C C . ILE A 1 225 ? -12.882 -5.644 9.138 1.00 98.75 225 ILE A C 1
ATOM 1703 O O . ILE A 1 225 ? -13.672 -6.505 9.526 1.00 98.75 225 ILE A O 1
ATOM 1707 N N . ILE A 1 226 ? -12.781 -4.444 9.702 1.00 98.88 226 ILE A N 1
ATOM 1708 C CA . ILE A 1 226 ? -13.691 -3.959 10.739 1.00 98.88 226 ILE A CA 1
ATOM 1709 C C . ILE A 1 226 ? -14.510 -2.818 10.147 1.00 98.88 226 ILE A C 1
ATOM 1711 O O . ILE A 1 226 ? -13.944 -1.864 9.613 1.00 98.88 226 ILE A O 1
ATOM 1715 N N . LEU A 1 227 ? -15.835 -2.926 10.237 1.00 98.94 227 LEU A N 1
ATOM 1716 C CA . LEU A 1 227 ? -16.748 -1.880 9.795 1.00 98.94 227 LEU A CA 1
ATOM 1717 C C . LEU A 1 227 ? -17.038 -0.919 10.938 1.00 98.94 227 LEU A C 1
ATOM 1719 O O . LEU A 1 227 ? -17.473 -1.356 12.006 1.00 98.94 227 LEU A O 1
ATOM 1723 N N . THR A 1 228 ? -16.869 0.374 10.693 1.00 98.88 228 THR A N 1
ATOM 1724 C CA . THR A 1 228 ? -17.119 1.430 11.680 1.00 98.88 228 THR A CA 1
ATOM 1725 C C . THR A 1 228 ? -18.133 2.452 11.179 1.00 98.88 228 THR A C 1
ATOM 1727 O O . THR A 1 228 ? -18.387 2.609 9.986 1.00 98.88 228 THR A O 1
ATOM 1730 N N . SER A 1 229 ? -18.761 3.136 12.127 1.00 98.81 229 SER A N 1
ATOM 1731 C CA . SER A 1 229 ? -19.639 4.282 11.893 1.00 98.81 229 SER A CA 1
ATOM 1732 C C . SER A 1 229 ? -19.410 5.328 12.979 1.00 98.81 229 SER A C 1
ATOM 1734 O O . SER A 1 229 ? -18.885 4.996 14.048 1.00 98.81 229 SER A O 1
ATOM 1736 N N . LYS A 1 230 ? -19.954 6.532 12.796 1.00 98.38 230 LYS A N 1
ATOM 1737 C CA . LYS A 1 230 ? -20.013 7.567 13.845 1.00 98.38 230 LYS A CA 1
ATOM 1738 C C . LYS A 1 230 ? -20.746 7.159 15.132 1.00 98.38 230 LYS A C 1
ATOM 1740 O O . LYS A 1 230 ? -20.694 7.888 16.113 1.00 98.38 230 LYS A O 1
ATOM 1745 N N . ASN A 1 231 ? -21.460 6.028 15.132 1.00 97.94 231 ASN A N 1
ATOM 1746 C CA . ASN A 1 231 ? -22.135 5.473 16.312 1.00 97.94 231 ASN A CA 1
ATOM 1747 C C . ASN A 1 231 ? -21.302 4.399 17.030 1.00 97.94 231 ASN A C 1
ATOM 1749 O O . ASN A 1 231 ? -21.728 3.899 18.070 1.00 97.94 231 ASN A O 1
ATOM 1753 N N . THR A 1 232 ? -20.160 4.003 16.462 1.00 98.62 232 THR A N 1
ATOM 1754 C CA . THR A 1 232 ? -19.246 3.047 17.101 1.00 98.62 232 THR A CA 1
ATOM 1755 C C . THR A 1 232 ? -18.617 3.739 18.303 1.00 98.62 232 THR A C 1
ATOM 1757 O O . THR A 1 232 ? -17.9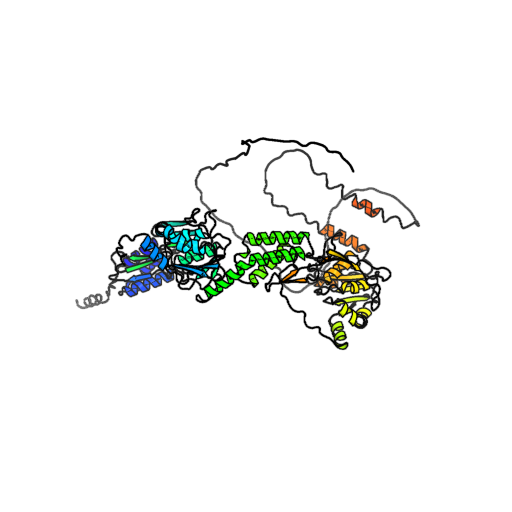80 4.775 18.127 1.00 98.62 232 THR A O 1
ATOM 1760 N N . LEU A 1 233 ? -18.836 3.210 19.508 1.00 98.31 233 LEU A N 1
ATOM 1761 C CA . LEU A 1 233 ? -18.510 3.899 20.757 1.00 98.31 233 LEU A CA 1
ATOM 1762 C C . LEU A 1 233 ? -17.956 2.940 21.821 1.00 98.31 233 LEU A C 1
ATOM 1764 O O . LEU A 1 233 ? -18.486 1.845 22.036 1.00 98.31 233 LEU A O 1
ATOM 1768 N N . GLY A 1 234 ? -16.936 3.396 22.547 1.00 96.81 234 GLY A N 1
ATOM 1769 C CA . GLY A 1 234 ? -16.348 2.714 23.695 1.00 96.81 234 GLY A CA 1
ATOM 1770 C C . GLY A 1 234 ? -15.387 1.601 23.288 1.00 96.81 234 GLY A C 1
ATOM 1771 O O . GLY A 1 234 ? -14.590 1.750 22.373 1.00 96.81 234 GLY A O 1
ATOM 1772 N N . ILE A 1 235 ? -15.478 0.450 23.952 1.00 97.81 235 ILE A N 1
ATOM 1773 C CA . ILE A 1 235 ? -14.526 -0.667 23.804 1.00 97.81 235 ILE A CA 1
ATOM 1774 C C . ILE A 1 235 ? -14.395 -1.188 22.359 1.00 97.81 235 ILE A C 1
ATOM 1776 O O . ILE A 1 235 ? -13.342 -1.687 21.973 1.00 97.81 235 ILE A O 1
ATOM 1780 N N . ALA A 1 236 ? -15.432 -1.051 21.527 1.00 98.38 236 ALA A N 1
ATOM 1781 C CA . ALA A 1 236 ? -15.343 -1.406 20.108 1.00 98.38 236 ALA A CA 1
ATOM 1782 C C . ALA A 1 236 ? -14.375 -0.502 19.323 1.00 98.38 236 ALA A C 1
ATOM 1784 O O . ALA A 1 236 ? -13.725 -0.973 18.387 1.00 98.38 236 ALA A O 1
ATOM 1785 N N . GLU A 1 237 ? -14.258 0.771 19.716 1.00 98.75 237 GLU A N 1
ATOM 1786 C CA . GLU A 1 237 ? -13.270 1.705 19.170 1.00 98.75 237 GLU A CA 1
ATOM 1787 C C . GLU A 1 237 ? -11.858 1.230 19.518 1.00 98.75 237 GLU A C 1
ATOM 1789 O O . GLU A 1 237 ? -11.009 1.165 18.638 1.00 98.75 237 GLU A O 1
ATOM 1794 N N . ASP A 1 238 ? -11.634 0.792 20.757 1.00 98.62 238 ASP A N 1
ATOM 1795 C CA . ASP A 1 238 ? -10.334 0.294 21.215 1.00 98.62 238 ASP A CA 1
ATOM 1796 C C . ASP A 1 238 ? -9.886 -0.968 20.459 1.00 98.62 238 ASP A C 1
ATOM 1798 O O . ASP A 1 238 ? -8.781 -1.044 19.924 1.00 98.62 238 ASP A O 1
ATOM 1802 N N . VAL A 1 239 ? -10.792 -1.939 20.285 1.00 98.75 239 VAL A N 1
ATOM 1803 C CA . VAL A 1 239 ? -10.522 -3.139 19.471 1.00 98.75 239 VAL A CA 1
ATOM 1804 C C . VAL A 1 239 ? -10.140 -2.757 18.037 1.00 98.75 239 VAL A C 1
ATOM 1806 O O . VAL A 1 239 ? -9.170 -3.295 17.493 1.00 98.75 239 VAL A O 1
ATOM 1809 N N . ALA A 1 240 ? -10.889 -1.838 17.416 1.00 98.75 240 ALA A N 1
ATOM 1810 C CA . ALA A 1 240 ? -10.602 -1.359 16.068 1.00 98.75 240 ALA A CA 1
ATOM 1811 C C . ALA A 1 240 ? -9.250 -0.629 16.005 1.00 98.75 240 ALA A C 1
ATOM 1813 O O . ALA A 1 240 ? -8.448 -0.898 15.110 1.00 98.75 240 ALA A O 1
ATOM 1814 N N . TYR A 1 241 ? -8.968 0.236 16.979 1.00 98.81 241 TYR A N 1
ATOM 1815 C CA . TYR A 1 241 ? -7.729 0.997 17.084 1.00 98.81 241 TYR A CA 1
ATOM 1816 C C . TYR A 1 241 ? -6.512 0.083 17.237 1.00 98.81 241 TYR A C 1
ATOM 1818 O O . TYR A 1 241 ? -5.556 0.187 16.464 1.00 98.81 241 TYR A O 1
ATOM 1826 N N . CYS A 1 242 ? -6.558 -0.869 18.169 1.00 98.69 242 CYS A N 1
ATOM 1827 C CA . CYS A 1 242 ? -5.458 -1.797 18.401 1.00 98.69 242 CYS A CA 1
ATOM 1828 C C . CYS A 1 242 ? -5.217 -2.704 17.192 1.00 98.69 242 CYS A C 1
ATOM 1830 O O . CYS A 1 242 ? -4.075 -2.828 16.752 1.00 98.69 242 CYS A O 1
ATOM 1832 N N . LEU A 1 243 ? -6.257 -3.287 16.584 1.00 98.56 243 LEU A N 1
ATOM 1833 C CA . LEU A 1 243 ? -6.080 -4.147 15.404 1.00 98.56 243 LEU A CA 1
ATOM 1834 C C . LEU A 1 243 ? -5.621 -3.372 14.158 1.00 98.56 243 LEU A C 1
ATOM 1836 O O . LEU A 1 243 ? -4.865 -3.924 13.353 1.00 98.56 243 LEU A O 1
ATOM 1840 N N . LYS A 1 244 ? -6.012 -2.100 14.019 1.00 98.44 244 LYS A N 1
ATOM 1841 C CA . LYS A 1 244 ? -5.475 -1.185 13.001 1.00 98.44 244 LYS A CA 1
ATOM 1842 C C . LYS A 1 244 ? -3.984 -0.926 13.219 1.00 98.44 244 LYS A C 1
ATOM 1844 O O . LYS A 1 244 ? -3.183 -1.056 12.290 1.00 98.44 244 LYS A O 1
ATOM 1849 N N . ASN A 1 245 ? -3.584 -0.594 14.445 1.00 98.06 245 ASN A N 1
ATOM 1850 C CA . ASN A 1 245 ? -2.193 -0.265 14.771 1.00 98.06 245 ASN A CA 1
ATOM 1851 C C . ASN A 1 245 ? -1.271 -1.491 14.726 1.00 98.06 245 ASN A C 1
ATOM 1853 O O . ASN A 1 245 ? -0.123 -1.369 14.306 1.00 98.06 245 ASN A O 1
ATOM 1857 N N . LEU A 1 246 ? -1.800 -2.680 15.027 1.00 96.88 246 LEU A N 1
ATOM 1858 C CA . LEU A 1 246 ? -1.133 -3.972 14.830 1.00 96.88 246 LEU A CA 1
ATOM 1859 C C . LEU A 1 246 ? -1.014 -4.387 13.357 1.00 96.88 246 LEU A C 1
ATOM 1861 O O . LEU A 1 246 ? -0.495 -5.465 13.076 1.00 96.88 246 LEU A O 1
ATOM 1865 N N . LYS A 1 247 ? -1.524 -3.581 12.412 1.00 96.00 247 LYS A N 1
ATOM 1866 C CA . LYS A 1 247 ? -1.575 -3.913 10.977 1.00 96.00 247 LYS A CA 1
ATOM 1867 C C . LYS A 1 247 ? -2.314 -5.224 10.699 1.00 96.00 247 LYS A C 1
ATOM 1869 O O . LYS A 1 247 ? -2.069 -5.888 9.696 1.00 96.00 247 LYS A O 1
ATOM 1874 N N . ARG A 1 248 ? -3.240 -5.590 11.591 1.00 96.56 248 ARG A N 1
ATOM 1875 C CA . ARG A 1 248 ? -3.994 -6.840 11.524 1.00 96.56 248 ARG A CA 1
ATOM 1876 C C . ARG A 1 248 ? -5.341 -6.666 10.839 1.00 96.56 248 ARG A C 1
ATOM 1878 O O . ARG A 1 248 ? -5.770 -7.584 10.144 1.00 96.56 248 ARG A O 1
ATOM 1885 N N . ALA A 1 249 ? -6.011 -5.536 11.039 1.00 97.94 249 ALA A N 1
ATOM 1886 C CA . ALA A 1 249 ? -7.293 -5.235 10.412 1.00 97.94 249 ALA A CA 1
ATOM 1887 C C . ALA A 1 249 ? -7.211 -3.975 9.548 1.00 97.94 249 ALA A C 1
ATOM 1889 O O . ALA A 1 249 ? -6.471 -3.048 9.868 1.00 97.94 249 ALA A O 1
ATOM 1890 N N . THR A 1 250 ? -8.010 -3.944 8.484 1.00 98.50 250 THR A N 1
ATOM 1891 C CA . THR A 1 250 ? -8.324 -2.715 7.744 1.00 98.50 250 THR A CA 1
ATOM 1892 C C . THR A 1 250 ? -9.659 -2.171 8.243 1.00 98.50 250 THR A C 1
ATOM 1894 O O . THR A 1 250 ? -10.632 -2.922 8.328 1.00 98.50 250 THR A O 1
ATOM 1897 N N . ILE A 1 251 ? -9.711 -0.888 8.583 1.00 98.75 251 ILE A N 1
ATOM 1898 C CA . ILE A 1 251 ? -10.919 -0.220 9.075 1.00 98.75 251 ILE A CA 1
ATOM 1899 C C . ILE A 1 251 ? -11.639 0.445 7.901 1.00 98.75 251 ILE A C 1
ATOM 1901 O O . ILE A 1 251 ? -11.038 1.248 7.186 1.00 98.75 251 ILE A O 1
ATOM 1905 N N . VAL A 1 252 ? -12.913 0.112 7.694 1.00 98.88 252 VAL A N 1
ATOM 1906 C CA . VAL A 1 252 ? -13.721 0.593 6.562 1.00 98.88 252 VAL A CA 1
ATOM 1907 C C . VAL A 1 252 ? -15.019 1.202 7.079 1.00 98.88 252 VAL A C 1
ATOM 1909 O O . VAL A 1 252 ? -15.753 0.556 7.826 1.00 98.88 252 VAL A O 1
ATOM 1912 N N . GLY A 1 253 ? -15.332 2.422 6.655 1.00 98.75 253 GLY A N 1
ATOM 1913 C CA . GLY A 1 253 ? -16.530 3.142 7.083 1.00 98.75 253 GLY A CA 1
ATOM 1914 C C . GLY A 1 253 ? -16.193 4.552 7.539 1.00 98.75 253 GLY A C 1
ATOM 1915 O O . GLY A 1 253 ? -15.291 5.172 6.992 1.00 98.75 253 GLY A O 1
ATOM 1916 N N . GLU A 1 254 ? -16.908 5.045 8.545 1.00 98.81 254 GLU A N 1
ATOM 1917 C CA . GLU A 1 254 ? -16.730 6.409 9.057 1.00 98.81 254 GLU A CA 1
ATOM 1918 C C . GLU A 1 254 ? -15.775 6.426 10.264 1.00 98.81 254 GLU A C 1
ATOM 1920 O O . GLU A 1 254 ? -15.563 5.397 10.923 1.00 98.81 254 GLU A O 1
ATOM 1925 N N . ASN A 1 255 ? -15.266 7.615 10.608 1.00 98.75 255 ASN A N 1
ATOM 1926 C CA . ASN A 1 255 ? -14.629 7.855 11.905 1.00 98.75 255 ASN A CA 1
ATOM 1927 C C . ASN A 1 255 ? -15.587 7.487 13.050 1.00 98.75 255 ASN A C 1
ATOM 1929 O O . ASN A 1 255 ? -16.779 7.798 12.988 1.00 98.75 255 ASN A O 1
ATOM 1933 N N . THR A 1 256 ? -15.071 6.838 14.094 1.00 98.81 256 THR A N 1
ATOM 1934 C CA . THR A 1 256 ? -15.884 6.447 15.257 1.00 98.81 256 THR A CA 1
ATOM 1935 C C . THR A 1 256 ? -16.259 7.650 16.136 1.00 98.81 256 THR A C 1
ATOM 1937 O O . THR A 1 256 ? -15.886 8.789 15.847 1.00 98.81 256 THR A O 1
ATOM 1940 N N . ALA A 1 257 ? -17.058 7.422 17.181 1.00 98.19 257 ALA A N 1
ATOM 1941 C CA . ALA A 1 257 ? -17.673 8.487 17.972 1.00 98.19 257 ALA A CA 1
ATOM 1942 C C . ALA A 1 257 ? -16.694 9.289 18.851 1.00 98.19 257 ALA A C 1
ATOM 1944 O O . ALA A 1 257 ? -16.984 10.444 19.159 1.00 98.19 257 ALA A O 1
ATOM 1945 N N . GLY A 1 258 ? -15.585 8.687 19.287 1.00 96.88 258 GLY A N 1
ATOM 1946 C CA . GLY A 1 258 ? -14.629 9.307 20.202 1.00 96.88 258 GLY A CA 1
ATOM 1947 C C . GLY A 1 258 ? -15.073 9.239 21.661 1.00 96.88 258 GLY A C 1
ATOM 1948 O O . GLY A 1 258 ? -15.248 10.261 22.326 1.00 96.88 258 GLY A O 1
ATOM 1949 N N . GLY A 1 259 ? -15.276 8.028 22.181 1.00 95.00 259 GLY A N 1
ATOM 1950 C CA . GLY A 1 259 ? -15.690 7.812 23.565 1.00 95.00 259 GLY A CA 1
ATOM 1951 C C . GLY A 1 259 ? -14.621 8.123 24.621 1.00 95.00 259 GLY A C 1
ATOM 1952 O O . GLY A 1 259 ? -13.638 8.829 24.408 1.00 95.00 259 GLY A O 1
ATOM 1953 N N . THR A 1 260 ? -14.844 7.614 25.829 1.00 94.88 260 THR A N 1
ATOM 1954 C CA . THR A 1 260 ? -13.889 7.654 26.947 1.00 94.88 260 THR A CA 1
ATOM 1955 C C . THR A 1 260 ? -13.962 6.319 27.669 1.00 94.88 260 THR A C 1
ATOM 1957 O O . THR A 1 260 ? -15.066 5.790 27.822 1.00 94.88 260 THR A O 1
ATOM 1960 N N . VAL A 1 261 ? -12.828 5.785 28.134 1.00 93.19 261 VAL A N 1
ATOM 1961 C CA . VAL A 1 261 ? -12.791 4.479 28.822 1.00 93.19 261 VAL A CA 1
ATOM 1962 C C . VAL A 1 261 ? -13.735 4.473 30.025 1.00 93.19 261 VAL A C 1
ATOM 1964 O O . VAL A 1 261 ? -14.538 3.556 30.197 1.00 93.19 261 VAL A O 1
ATOM 1967 N N . LYS A 1 262 ? -13.655 5.514 30.865 1.00 94.06 262 LYS A N 1
ATOM 1968 C CA . LYS A 1 262 ? -14.485 5.635 32.065 1.00 94.06 262 LYS A CA 1
ATOM 1969 C C . LYS A 1 262 ? -14.717 7.092 32.457 1.00 94.06 262 LYS A C 1
ATOM 1971 O O . LYS A 1 262 ? -13.781 7.828 32.771 1.00 94.06 262 LYS A O 1
ATOM 1976 N N . MET A 1 263 ? -15.990 7.474 32.515 1.00 94.25 263 MET A N 1
ATOM 1977 C CA . MET A 1 263 ? -16.456 8.727 33.113 1.00 94.25 263 MET A CA 1
ATOM 1978 C C . MET A 1 263 ? -17.024 8.450 34.506 1.00 94.25 263 MET A C 1
ATOM 1980 O O . MET A 1 263 ? -17.761 7.482 34.690 1.00 94.25 263 MET A O 1
ATOM 1984 N N . SER A 1 264 ? -16.734 9.318 35.472 1.00 94.69 264 SER A N 1
ATOM 1985 C CA . SER A 1 264 ? -17.347 9.277 36.802 1.00 94.69 264 SER A CA 1
ATOM 1986 C C . SER A 1 264 ? -18.108 10.568 37.074 1.00 94.69 264 SER A C 1
ATOM 1988 O O . SER A 1 264 ? -17.617 11.651 36.758 1.00 94.69 264 SER A O 1
ATOM 1990 N N . LYS A 1 265 ? -19.302 10.459 37.667 1.00 95.19 265 LYS A N 1
ATOM 1991 C CA . LYS A 1 265 ? -20.062 11.595 38.203 1.00 95.19 265 LYS A CA 1
ATOM 1992 C C . LYS A 1 265 ? -19.980 11.543 39.727 1.00 95.19 265 LYS A C 1
ATOM 1994 O O . LYS A 1 265 ? -20.612 10.695 40.353 1.00 95.19 265 LYS A O 1
ATOM 1999 N N . ILE A 1 266 ? -19.196 12.442 40.312 1.00 95.00 266 ILE A N 1
ATOM 2000 C CA . ILE A 1 266 ? -18.827 12.426 41.730 1.00 95.00 266 ILE A CA 1
ATOM 2001 C C . ILE A 1 266 ? -19.558 13.556 42.456 1.00 95.00 266 ILE A C 1
ATOM 2003 O O . ILE A 1 266 ? -19.506 14.706 42.021 1.00 95.00 266 ILE A O 1
ATOM 2007 N N . LYS A 1 267 ? -20.246 13.232 43.554 1.00 95.44 267 LYS A N 1
ATOM 2008 C CA . LYS A 1 267 ? -20.957 14.207 44.393 1.00 95.44 267 LYS A CA 1
ATOM 2009 C C . LYS A 1 267 ? -19.972 15.033 45.225 1.00 95.44 267 LYS A C 1
ATOM 2011 O O . LYS A 1 267 ? -19.006 14.486 45.753 1.00 95.44 267 LYS A O 1
ATOM 2016 N N . VAL A 1 268 ? -20.232 16.331 45.371 1.00 95.31 268 VAL A N 1
ATOM 2017 C CA . VAL A 1 268 ? -19.383 17.251 46.142 1.00 95.31 268 VAL A CA 1
ATOM 2018 C C . VAL A 1 268 ? -19.903 17.364 47.574 1.00 95.31 268 VAL A C 1
ATOM 2020 O O . VAL A 1 268 ? -20.852 18.105 47.847 1.00 95.31 268 VAL A O 1
ATOM 2023 N N . GLY A 1 269 ? -19.281 16.620 48.493 1.00 90.88 269 GLY A N 1
ATOM 2024 C CA . GLY A 1 269 ? -19.680 16.578 49.903 1.00 90.88 269 GLY A CA 1
ATOM 2025 C C . GLY A 1 269 ? -21.170 16.256 50.079 1.00 90.88 269 GLY A C 1
ATOM 2026 O O . GLY A 1 269 ? -21.726 15.414 49.371 1.00 90.88 269 GLY A O 1
ATOM 2027 N N . ASP A 1 270 ? -21.830 16.976 50.986 1.00 90.06 270 ASP A N 1
ATOM 2028 C CA . ASP A 1 270 ? -23.273 16.849 51.241 1.00 90.06 270 ASP A CA 1
ATOM 2029 C C . ASP A 1 270 ? -24.140 17.761 50.348 1.00 90.06 270 ASP A C 1
ATOM 2031 O O . ASP A 1 270 ? -25.341 17.903 50.578 1.00 90.06 270 ASP A O 1
ATOM 2035 N N . THR A 1 271 ? -23.557 18.392 49.324 1.00 92.81 271 THR A N 1
ATOM 2036 C CA . THR A 1 271 ? -24.269 19.333 48.443 1.00 92.81 271 THR A CA 1
ATOM 2037 C C . THR A 1 271 ? -24.944 18.637 47.266 1.00 92.81 271 THR A C 1
ATOM 2039 O O . THR A 1 271 ? -24.622 17.502 46.936 1.00 92.81 271 THR A O 1
ATOM 2042 N N . ASP A 1 272 ? -25.838 19.331 46.565 1.00 94.75 272 ASP A N 1
ATOM 2043 C CA . ASP A 1 272 ? -26.438 18.827 45.321 1.00 94.75 272 ASP A CA 1
ATOM 2044 C C . ASP A 1 272 ? -25.576 19.099 44.071 1.00 94.75 272 ASP A C 1
ATOM 2046 O O . ASP A 1 272 ? -26.053 18.970 42.943 1.00 94.75 272 ASP A O 1
ATOM 2050 N N . PHE A 1 273 ? -24.304 19.474 44.248 1.00 95.81 273 PHE A N 1
ATOM 2051 C CA . PHE A 1 273 ? -23.359 19.628 43.147 1.00 95.81 273 PHE A CA 1
ATOM 2052 C C . PHE A 1 273 ? -22.620 18.327 42.826 1.00 95.81 273 PHE A C 1
ATOM 2054 O O . PHE A 1 273 ? -22.263 17.548 43.713 1.00 95.81 273 PHE A O 1
ATOM 2061 N N . TYR A 1 274 ? -22.328 18.134 41.542 1.00 96.38 274 TYR A N 1
ATOM 2062 C CA . TYR A 1 274 ? -21.576 17.003 41.016 1.00 96.38 274 TYR A CA 1
ATOM 2063 C C . TYR A 1 274 ? -20.483 17.473 40.060 1.00 96.38 274 TYR A C 1
ATOM 2065 O O . TYR A 1 274 ? -20.673 18.419 39.294 1.00 96.38 274 TYR A O 1
ATOM 2073 N N . VAL A 1 275 ? -19.358 16.763 40.064 1.00 95.75 275 VAL A N 1
ATOM 2074 C CA . VAL A 1 275 ? -18.285 16.901 39.077 1.00 95.75 275 VAL A CA 1
ATOM 2075 C C . VAL A 1 275 ? -18.272 15.640 38.221 1.00 95.75 275 VAL A C 1
ATOM 2077 O O . VAL A 1 275 ? -18.089 14.531 38.720 1.00 95.75 275 VAL A O 1
ATOM 2080 N N . THR A 1 276 ? -18.501 15.808 36.922 1.00 96.50 276 THR A N 1
ATOM 2081 C CA . THR A 1 276 ? -18.349 14.752 35.919 1.00 96.50 276 THR A CA 1
ATOM 2082 C C . THR A 1 276 ? -16.945 14.855 35.337 1.00 96.50 276 THR A C 1
ATOM 2084 O O . THR A 1 276 ? -16.587 15.906 34.808 1.00 96.50 276 THR A O 1
ATOM 2087 N N . VAL A 1 277 ? -16.149 13.795 35.462 1.00 95.81 277 VAL A N 1
ATOM 2088 C CA . VAL A 1 277 ? -14.716 13.799 35.135 1.00 95.81 277 VAL A CA 1
ATOM 2089 C C . VAL A 1 277 ? -14.303 12.468 34.483 1.00 95.81 277 VAL A C 1
ATOM 2091 O O . VAL A 1 277 ? -14.795 11.414 34.905 1.00 95.81 277 VAL A O 1
ATOM 2094 N N . PRO A 1 278 ? -13.434 12.478 33.452 1.00 96.50 278 PRO A N 1
ATOM 2095 C CA . PRO A 1 278 ? -12.806 11.260 32.953 1.00 96.50 278 PRO A CA 1
ATOM 2096 C C . PRO A 1 278 ? -11.792 10.760 33.986 1.00 96.50 278 PRO A C 1
ATOM 2098 O O . PRO A 1 278 ? -10.861 11.481 34.351 1.00 96.50 278 PRO A O 1
ATOM 2101 N N . VAL A 1 279 ? -11.993 9.536 34.475 1.00 97.00 279 VAL A N 1
ATOM 2102 C CA . VAL A 1 279 ? -11.169 8.951 35.553 1.00 97.00 279 VAL A CA 1
ATOM 2103 C C . VAL A 1 279 ? -10.196 7.896 35.063 1.00 97.00 279 VAL A C 1
ATOM 2105 O O . VAL A 1 279 ? -9.221 7.615 35.751 1.00 97.00 279 VAL A O 1
ATOM 2108 N N . ALA A 1 280 ? -10.422 7.348 33.870 1.00 96.56 280 ALA A N 1
ATOM 2109 C CA . ALA A 1 280 ? -9.485 6.443 33.229 1.00 96.56 280 ALA A CA 1
ATOM 2110 C C . ALA A 1 280 ? -9.226 6.847 31.779 1.00 96.56 280 ALA A C 1
ATOM 2112 O O . ALA A 1 280 ? -10.109 7.426 31.142 1.00 96.56 280 ALA A O 1
ATOM 2113 N N . LYS A 1 281 ? -8.028 6.527 31.283 1.00 96.38 281 LYS A N 1
ATOM 2114 C CA . LYS A 1 281 ? -7.619 6.724 29.887 1.00 96.38 281 LYS A CA 1
ATOM 2115 C C . LYS A 1 281 ? -6.824 5.528 29.371 1.00 96.38 281 LYS A C 1
ATOM 2117 O O . LYS A 1 281 ? -6.079 4.911 30.132 1.00 96.38 281 LYS A O 1
ATOM 2122 N N . SER A 1 282 ? -6.968 5.255 28.085 1.00 97.81 282 SER A N 1
ATOM 2123 C CA . SER A 1 282 ? -6.155 4.328 27.307 1.00 97.81 282 SER A CA 1
ATOM 2124 C C . SER A 1 282 ? -4.852 5.003 26.866 1.00 97.81 282 SER A C 1
ATOM 2126 O O . SER A 1 282 ? -4.797 6.212 26.610 1.00 97.81 282 SER A O 1
ATOM 2128 N N . ILE A 1 283 ? -3.779 4.221 26.830 1.00 97.81 283 ILE A N 1
ATOM 2129 C CA . ILE A 1 283 ? -2.439 4.606 26.401 1.00 97.81 283 ILE A CA 1
ATOM 2130 C C . ILE A 1 283 ? -1.926 3.466 25.528 1.00 97.81 283 ILE A C 1
ATOM 2132 O O . ILE A 1 283 ? -1.312 2.513 26.009 1.00 97.81 283 ILE A O 1
ATOM 2136 N N . ASN A 1 284 ? -2.163 3.575 24.225 1.00 98.19 284 ASN A N 1
ATOM 2137 C CA . ASN A 1 284 ? -1.828 2.509 23.303 1.00 98.19 284 ASN A CA 1
ATOM 2138 C C . ASN A 1 284 ? -0.301 2.283 23.240 1.00 98.19 284 ASN A C 1
ATOM 2140 O O . ASN A 1 284 ? 0.436 3.227 22.931 1.00 98.19 284 ASN A O 1
ATOM 2144 N N . PRO A 1 285 ? 0.190 1.046 23.440 1.00 97.88 285 PRO A N 1
ATOM 2145 C CA . PRO A 1 285 ? 1.621 0.736 23.479 1.00 97.88 285 PRO A CA 1
ATOM 2146 C C . PRO A 1 285 ? 2.381 1.023 22.178 1.00 97.88 285 PRO A C 1
ATOM 2148 O O . PRO A 1 285 ? 3.597 1.191 22.208 1.00 97.88 285 PRO A O 1
ATOM 2151 N N . ILE A 1 286 ? 1.687 1.071 21.033 1.00 97.81 286 ILE A N 1
ATOM 2152 C CA . ILE A 1 286 ? 2.299 1.307 19.717 1.00 97.81 286 ILE A CA 1
ATOM 2153 C C . ILE A 1 286 ? 2.370 2.806 19.420 1.00 97.81 286 ILE A C 1
ATOM 2155 O O . ILE A 1 286 ? 3.398 3.299 18.959 1.00 97.81 286 ILE A O 1
ATOM 2159 N N . THR A 1 287 ? 1.278 3.540 19.645 1.00 97.62 287 THR A N 1
ATOM 2160 C CA . THR A 1 287 ? 1.180 4.951 19.235 1.00 97.62 287 THR A CA 1
ATOM 2161 C C . THR A 1 287 ? 1.499 5.940 20.353 1.00 97.62 287 THR A C 1
ATOM 2163 O O . THR A 1 287 ? 1.737 7.114 20.063 1.00 97.62 287 THR A O 1
ATOM 2166 N N . GLY A 1 288 ? 1.459 5.506 21.617 1.00 96.75 288 GLY A N 1
ATOM 2167 C CA . GLY A 1 288 ? 1.484 6.383 22.792 1.00 96.75 288 GLY A CA 1
ATOM 2168 C C . GLY A 1 288 ? 0.258 7.302 22.900 1.00 96.75 288 GLY A C 1
ATOM 2169 O O . GLY A 1 288 ? 0.289 8.276 23.650 1.00 96.75 288 GLY A O 1
ATOM 2170 N N . LYS A 1 289 ? -0.797 7.040 22.115 1.00 96.19 289 LYS A N 1
ATOM 2171 C CA . LYS A 1 289 ? -2.038 7.828 22.024 1.00 96.19 289 LYS A CA 1
ATOM 2172 C C . LYS A 1 289 ? -3.255 6.968 22.386 1.00 96.19 289 LYS A C 1
ATOM 2174 O O . LYS A 1 289 ? -3.104 5.814 22.762 1.00 96.19 289 LYS A O 1
ATOM 2179 N N . SER A 1 290 ? -4.452 7.536 22.260 1.00 97.06 290 SER A N 1
ATOM 2180 C CA . SER A 1 290 ? -5.724 6.866 22.536 1.00 97.06 290 SER A CA 1
ATOM 2181 C C . SER A 1 290 ? -6.680 6.989 21.346 1.00 97.06 290 SER A C 1
ATOM 2183 O O . SER A 1 290 ? -6.517 7.869 20.498 1.00 97.06 290 SER A O 1
ATOM 2185 N N . TRP A 1 291 ? -7.666 6.095 21.300 1.00 97.00 291 TRP A N 1
ATOM 2186 C CA . TRP A 1 291 ? -8.865 6.181 20.461 1.00 97.00 291 TRP A CA 1
ATOM 2187 C C . TRP A 1 291 ? -9.897 7.180 21.012 1.00 97.00 291 TRP A C 1
ATOM 2189 O O . TRP A 1 291 ? -10.825 7.575 20.312 1.00 97.00 291 TRP A O 1
ATOM 2199 N N . GLU A 1 292 ? -9.772 7.557 22.283 1.00 96.94 292 GLU A N 1
ATOM 2200 C CA . GLU A 1 292 ? -10.728 8.409 22.985 1.00 96.94 292 GLU A CA 1
ATOM 2201 C C . GLU A 1 292 ? -10.788 9.825 22.407 1.00 96.94 292 GLU A C 1
ATOM 2203 O O . GLU A 1 292 ? -9.791 10.353 21.915 1.00 96.94 292 GLU A O 1
ATOM 2208 N N . VAL A 1 293 ? -11.945 10.474 22.569 1.00 95.31 293 VAL A N 1
ATOM 2209 C CA . VAL A 1 293 ? -12.250 11.854 22.139 1.00 95.31 293 VAL A CA 1
ATOM 2210 C C . VAL A 1 293 ? -12.291 12.047 20.622 1.00 95.31 293 VAL A C 1
ATOM 2212 O O . VAL A 1 293 ? -13.304 12.510 20.107 1.00 95.31 293 VAL A O 1
ATOM 2215 N N . ASP A 1 294 ? -11.225 11.688 19.912 1.00 96.62 294 ASP A N 1
ATOM 2216 C CA . ASP A 1 294 ? -11.113 11.881 18.462 1.00 96.62 294 ASP A CA 1
ATOM 2217 C C . ASP A 1 294 ? -11.732 10.716 17.671 1.00 96.62 294 ASP A C 1
ATOM 2219 O O . ASP A 1 294 ? -12.111 10.871 16.507 1.00 96.62 294 ASP A O 1
ATOM 2223 N N . GLY A 1 295 ? -11.852 9.545 18.298 1.00 97.94 295 GLY A N 1
ATOM 2224 C CA . GLY A 1 295 ? -12.277 8.315 17.645 1.00 97.94 295 GLY A CA 1
ATOM 2225 C C . GLY A 1 295 ? -11.168 7.685 16.798 1.00 97.94 295 GLY A C 1
ATOM 2226 O O . GLY A 1 295 ? -10.003 8.089 16.798 1.00 97.94 295 GLY A O 1
ATOM 2227 N N . VAL A 1 296 ? -11.541 6.650 16.055 1.00 98.75 296 VAL A N 1
ATOM 2228 C CA . VAL A 1 296 ? -10.675 5.899 15.153 1.00 98.75 296 VAL A CA 1
ATOM 2229 C C . VAL A 1 296 ? -11.016 6.288 13.727 1.00 98.75 296 VAL A C 1
ATOM 2231 O O . VAL A 1 296 ? -12.084 5.944 13.218 1.00 98.75 296 VAL A O 1
ATOM 2234 N N . ALA A 1 297 ? -10.082 6.963 13.062 1.00 98.56 297 ALA A N 1
ATOM 2235 C CA . ALA A 1 297 ? -10.186 7.229 11.635 1.00 98.56 297 ALA A CA 1
ATOM 2236 C C . ALA A 1 297 ? -10.166 5.910 10.849 1.00 98.56 297 ALA A C 1
ATOM 2238 O O . ALA A 1 297 ? -9.316 5.047 11.102 1.00 98.56 297 ALA A O 1
ATOM 2239 N N . ALA A 1 298 ? -11.058 5.764 9.870 1.00 98.25 298 ALA A N 1
ATOM 2240 C CA . ALA A 1 298 ? -11.044 4.623 8.962 1.00 98.25 298 ALA A CA 1
ATOM 2241 C C . ALA A 1 298 ? -9.776 4.630 8.085 1.00 98.25 298 ALA A C 1
ATOM 2243 O O . ALA A 1 298 ? -9.183 5.678 7.830 1.00 98.25 298 ALA A O 1
ATOM 2244 N N . ASP A 1 299 ? -9.325 3.455 7.641 1.00 98.19 299 ASP A N 1
ATOM 2245 C CA . ASP A 1 299 ? -8.306 3.361 6.584 1.00 98.19 299 ASP A CA 1
ATOM 2246 C C . ASP A 1 299 ? -8.917 3.683 5.217 1.00 98.19 299 ASP A C 1
ATOM 2248 O O . ASP A 1 299 ? -8.239 4.201 4.331 1.00 98.19 299 ASP A O 1
ATOM 2252 N N . ILE A 1 300 ? -10.208 3.378 5.061 1.00 98.00 300 ILE A N 1
ATOM 2253 C CA . ILE A 1 300 ? -11.002 3.648 3.866 1.00 98.00 300 ILE A CA 1
ATOM 2254 C C . ILE A 1 300 ? -12.286 4.336 4.316 1.00 98.00 300 ILE A C 1
ATOM 2256 O O . ILE A 1 300 ? -13.191 3.692 4.854 1.00 98.00 300 ILE A O 1
ATOM 2260 N N . ASP A 1 301 ? -12.315 5.652 4.117 1.00 98.31 301 ASP A N 1
ATOM 2261 C CA . ASP A 1 301 ? -13.417 6.523 4.513 1.00 98.31 301 ASP A CA 1
ATOM 2262 C C . ASP A 1 301 ? -14.563 6.435 3.502 1.00 98.31 301 ASP A C 1
ATOM 2264 O O . ASP A 1 301 ? -14.423 6.831 2.341 1.00 98.31 301 ASP A O 1
ATOM 2268 N N . VAL A 1 302 ? -15.681 5.863 3.941 1.00 98.50 302 VAL A N 1
ATOM 2269 C CA . VAL A 1 302 ? -16.918 5.698 3.165 1.00 98.50 302 VAL A CA 1
ATOM 2270 C C . VAL A 1 302 ? -18.119 5.806 4.098 1.00 98.50 302 VAL A C 1
ATOM 2272 O O . VAL A 1 302 ? -18.001 5.578 5.303 1.00 98.50 302 VAL A O 1
ATOM 2275 N N . ALA A 1 303 ? -19.300 6.111 3.556 1.00 98.69 303 ALA A N 1
ATOM 2276 C CA . ALA A 1 303 ? -20.517 6.127 4.359 1.00 98.69 303 ALA A CA 1
ATOM 2277 C C . ALA A 1 303 ? -20.737 4.761 5.033 1.00 98.69 303 ALA A C 1
ATOM 2279 O O . ALA A 1 303 ? -20.493 3.706 4.438 1.00 98.69 303 ALA A O 1
ATOM 2280 N N . ALA A 1 304 ? -21.225 4.759 6.278 1.00 98.44 304 ALA A N 1
ATOM 2281 C CA . ALA A 1 304 ? -21.382 3.521 7.047 1.00 98.44 304 ALA A CA 1
ATOM 2282 C C . ALA A 1 304 ? -22.299 2.491 6.356 1.00 98.44 304 ALA A C 1
ATOM 2284 O O . ALA A 1 304 ? -22.158 1.287 6.583 1.00 98.44 304 ALA A O 1
ATOM 2285 N N . GLU A 1 305 ? -23.232 2.944 5.518 1.00 98.06 305 GLU A N 1
ATOM 2286 C CA . GLU A 1 305 ? -24.108 2.093 4.707 1.00 98.06 305 GLU A CA 1
ATOM 2287 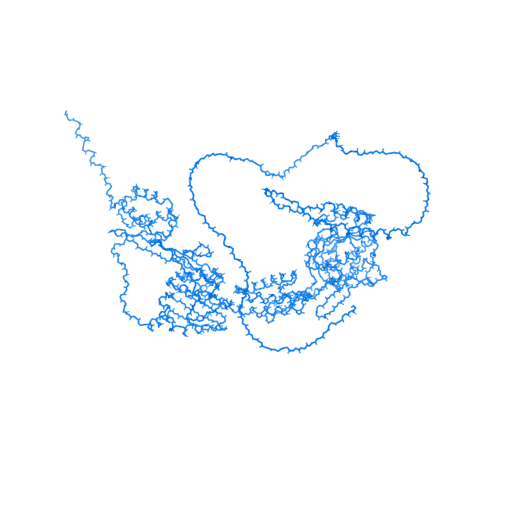C C . GLU A 1 305 ? -23.361 1.345 3.591 1.00 98.06 305 GLU A C 1
ATOM 2289 O O . GLU A 1 305 ? -23.608 0.152 3.414 1.00 98.06 305 GLU A O 1
ATOM 2294 N N . ASP A 1 306 ? -22.366 1.979 2.965 1.00 98.56 306 ASP A N 1
ATOM 2295 C CA . ASP A 1 306 ? -21.560 1.415 1.871 1.00 98.56 306 ASP A CA 1
ATOM 2296 C C . ASP A 1 306 ? -20.387 0.548 2.368 1.00 98.56 306 ASP A C 1
ATOM 2298 O O . ASP A 1 306 ? -19.804 -0.236 1.614 1.00 98.56 306 ASP A O 1
ATOM 2302 N N . ALA A 1 307 ? -20.031 0.658 3.653 1.00 98.62 307 ALA A N 1
ATOM 2303 C CA . ALA A 1 307 ? -18.845 0.022 4.231 1.00 98.62 307 ALA A CA 1
ATOM 2304 C C . ALA A 1 307 ? -18.784 -1.503 4.009 1.00 98.62 307 ALA A C 1
ATOM 2306 O O . ALA A 1 307 ? -17.705 -2.059 3.800 1.00 98.62 307 ALA A O 1
ATOM 2307 N N . LEU A 1 308 ? -19.934 -2.189 4.026 1.00 98.62 308 LEU A N 1
ATOM 2308 C CA . LEU A 1 308 ? -19.992 -3.636 3.798 1.00 98.62 308 LEU A CA 1
ATOM 2309 C C . LEU A 1 308 ? -19.636 -4.005 2.349 1.00 98.62 308 LEU A C 1
ATOM 2311 O O . LEU A 1 308 ? -18.857 -4.933 2.137 1.00 98.62 308 LEU A O 1
ATOM 2315 N N . ASP A 1 309 ? -20.157 -3.276 1.364 1.00 98.25 309 ASP A N 1
ATOM 2316 C CA . ASP A 1 309 ? -19.918 -3.559 -0.057 1.00 98.25 309 ASP A CA 1
ATOM 2317 C C . ASP A 1 309 ? -18.459 -3.287 -0.444 1.00 98.25 309 ASP A C 1
ATOM 2319 O O . ASP A 1 309 ? -17.827 -4.062 -1.175 1.00 98.25 309 ASP A O 1
ATOM 2323 N N . VAL A 1 310 ? -17.885 -2.226 0.125 1.00 98.25 310 VAL A N 1
ATOM 2324 C CA . VAL A 1 310 ? -16.463 -1.894 -0.015 1.00 98.25 310 VAL A CA 1
ATOM 2325 C C . VAL A 1 310 ? -15.593 -2.983 0.616 1.00 98.25 310 VAL A C 1
ATOM 2327 O O . VAL A 1 310 ? -14.677 -3.492 -0.034 1.00 98.25 310 VAL A O 1
ATOM 2330 N N . ALA A 1 311 ? -15.913 -3.423 1.836 1.00 98.31 311 ALA A N 1
ATOM 2331 C CA . ALA A 1 311 ? -15.197 -4.506 2.507 1.00 98.31 311 ALA A CA 1
ATOM 2332 C C . ALA A 1 311 ? -15.233 -5.823 1.715 1.00 98.31 311 ALA A C 1
ATOM 2334 O O . ALA A 1 311 ? -14.207 -6.493 1.570 1.00 98.31 311 ALA A O 1
ATOM 2335 N N . LEU A 1 312 ? -16.390 -6.181 1.151 1.00 97.94 312 LEU A N 1
ATOM 2336 C CA . LEU A 1 312 ? -16.528 -7.360 0.294 1.00 97.94 312 LEU A CA 1
ATOM 2337 C C . LEU A 1 312 ? -15.655 -7.261 -0.960 1.00 97.94 312 LEU A C 1
ATOM 2339 O O . LEU A 1 312 ? -15.022 -8.245 -1.344 1.00 97.94 312 LEU A O 1
ATOM 2343 N N . SER A 1 313 ? -15.594 -6.085 -1.583 1.00 96.38 313 SER A N 1
ATOM 2344 C CA . SER A 1 313 ? -14.762 -5.841 -2.767 1.00 96.38 313 SER A CA 1
ATOM 2345 C C . SER A 1 313 ? -13.269 -5.988 -2.453 1.00 96.38 313 SER A C 1
ATOM 2347 O O . SER A 1 313 ? -12.542 -6.645 -3.201 1.00 96.38 313 SER A O 1
ATOM 2349 N N . ILE A 1 314 ? -12.828 -5.475 -1.301 1.00 97.00 314 ILE A N 1
ATOM 2350 C CA . ILE A 1 314 ? -11.441 -5.595 -0.829 1.00 97.00 314 ILE A CA 1
ATOM 2351 C C . ILE A 1 314 ? -11.074 -7.053 -0.549 1.00 97.00 314 ILE A C 1
ATOM 2353 O O . ILE A 1 314 ? -10.026 -7.517 -0.996 1.00 97.00 314 ILE A O 1
ATOM 2357 N N . ILE A 1 315 ? -11.919 -7.798 0.172 1.00 96.31 315 ILE A N 1
ATOM 2358 C CA . ILE A 1 315 ? -11.635 -9.207 0.477 1.00 96.31 315 ILE A CA 1
ATOM 2359 C C . ILE A 1 315 ? -11.559 -10.022 -0.816 1.00 96.31 315 ILE A C 1
ATOM 2361 O O . ILE A 1 315 ? -10.614 -10.793 -0.979 1.00 96.31 315 ILE A O 1
ATOM 2365 N N . LYS A 1 316 ? -12.485 -9.812 -1.762 1.00 93.69 316 LYS A N 1
ATOM 2366 C CA . LYS A 1 316 ? -12.449 -10.477 -3.074 1.00 93.69 316 LYS A CA 1
ATOM 2367 C C . LYS A 1 316 ? -11.123 -10.230 -3.792 1.00 93.69 316 LYS A C 1
ATOM 2369 O O . LYS A 1 316 ? -10.493 -11.199 -4.211 1.00 93.69 316 LYS A O 1
ATOM 2374 N N . LEU A 1 317 ? -10.660 -8.980 -3.859 1.00 94.00 317 LEU A N 1
ATOM 2375 C CA . LEU A 1 317 ? -9.351 -8.654 -4.429 1.00 94.00 317 LEU A CA 1
ATOM 2376 C C . LEU A 1 317 ? -8.222 -9.391 -3.694 1.00 94.00 317 LEU A C 1
ATOM 2378 O O . LEU A 1 317 ? -7.456 -10.114 -4.325 1.00 94.00 317 LEU A O 1
ATOM 2382 N N . ARG A 1 318 ? -8.148 -9.280 -2.360 1.00 93.94 318 ARG A N 1
ATOM 2383 C CA . ARG A 1 318 ? -7.076 -9.899 -1.556 1.00 93.94 318 ARG A CA 1
ATOM 2384 C C . ARG A 1 318 ? -7.010 -11.415 -1.715 1.00 93.94 318 ARG A C 1
ATOM 2386 O O . ARG A 1 318 ? -5.919 -11.970 -1.748 1.00 93.94 318 ARG A O 1
ATOM 2393 N N . THR A 1 319 ? -8.152 -12.085 -1.868 1.00 90.50 319 THR A N 1
ATOM 2394 C CA . THR A 1 319 ? -8.181 -13.537 -2.114 1.00 90.50 319 THR A CA 1
ATOM 2395 C C . THR A 1 319 ? -7.634 -13.942 -3.486 1.00 90.50 319 THR A C 1
ATOM 2397 O O . THR A 1 319 ? -7.214 -15.084 -3.646 1.00 90.50 319 THR A O 1
ATOM 2400 N N . GLN A 1 320 ? -7.604 -13.028 -4.461 1.00 91.44 320 GLN A N 1
ATOM 2401 C CA . GLN A 1 320 ? -7.058 -13.275 -5.802 1.00 91.44 320 GLN A CA 1
ATOM 2402 C C . GLN A 1 320 ? -5.558 -12.971 -5.899 1.00 91.44 320 GLN A C 1
ATOM 2404 O O . GLN A 1 320 ? -4.885 -13.539 -6.757 1.00 91.44 320 GLN A O 1
ATOM 2409 N N . ILE A 1 321 ? -5.021 -12.115 -5.020 1.00 93.69 321 ILE A N 1
ATOM 2410 C CA . ILE A 1 321 ? -3.620 -11.669 -5.069 1.00 93.69 321 ILE A CA 1
ATOM 2411 C C . ILE A 1 321 ? -2.616 -12.830 -5.146 1.00 93.69 321 ILE A C 1
ATOM 2413 O O . ILE A 1 321 ? -1.736 -12.752 -6.001 1.00 93.69 321 ILE A O 1
ATOM 2417 N N . PRO A 1 322 ? -2.711 -13.909 -4.339 1.00 92.62 322 PRO A N 1
ATOM 2418 C CA . PRO A 1 322 ? -1.724 -14.984 -4.412 1.00 92.62 322 PRO A CA 1
ATOM 2419 C C . PRO A 1 322 ? -1.647 -15.643 -5.792 1.00 92.62 322 PRO A C 1
ATOM 2421 O O . PRO A 1 322 ? -0.555 -15.919 -6.278 1.00 92.62 322 PRO A O 1
ATOM 2424 N N . ALA A 1 323 ? -2.796 -15.839 -6.446 1.00 93.75 323 ALA A N 1
ATOM 2425 C CA . ALA A 1 323 ? -2.848 -16.389 -7.797 1.00 93.75 323 ALA A CA 1
ATOM 2426 C C . ALA A 1 323 ? -2.277 -15.399 -8.824 1.00 93.75 323 ALA A C 1
ATOM 2428 O O . ALA A 1 323 ? -1.445 -15.782 -9.637 1.00 93.75 323 ALA A O 1
ATOM 2429 N N . LEU A 1 324 ? -2.639 -14.114 -8.733 1.00 95.75 324 LEU A N 1
ATOM 2430 C CA . LEU A 1 324 ? -2.114 -13.076 -9.631 1.00 95.75 324 LEU A CA 1
ATOM 2431 C C . LEU A 1 324 ? -0.595 -12.919 -9.516 1.00 95.75 324 LEU A C 1
ATOM 2433 O O . LEU A 1 324 ? 0.089 -12.756 -10.522 1.00 95.75 324 LEU A O 1
ATOM 2437 N N . ALA A 1 325 ? -0.055 -12.982 -8.300 1.00 95.31 325 ALA A N 1
ATOM 2438 C CA . ALA A 1 325 ? 1.382 -12.921 -8.073 1.00 95.31 325 ALA A CA 1
ATOM 2439 C C . ALA A 1 325 ? 2.098 -14.173 -8.601 1.00 95.31 325 ALA A C 1
ATOM 2441 O O . ALA A 1 325 ? 3.187 -14.059 -9.156 1.00 95.31 325 ALA A O 1
ATOM 2442 N N . GLN A 1 326 ? 1.480 -15.352 -8.485 1.00 95.44 326 GLN A N 1
ATOM 2443 C CA . GLN A 1 326 ? 2.003 -16.580 -9.078 1.00 95.44 326 GLN A CA 1
ATOM 2444 C C . GLN A 1 326 ? 2.001 -16.520 -10.614 1.00 95.44 326 GLN A C 1
ATOM 2446 O O . GLN A 1 326 ? 2.996 -16.890 -11.235 1.00 95.44 326 GLN A O 1
ATOM 2451 N N . ASP A 1 327 ? 0.928 -16.014 -11.224 1.00 97.56 327 ASP A N 1
ATOM 2452 C CA . ASP A 1 327 ? 0.845 -15.811 -12.673 1.00 97.56 327 ASP A CA 1
ATOM 2453 C C . ASP A 1 327 ? 1.893 -14.790 -13.145 1.00 97.56 327 ASP A C 1
ATOM 2455 O O . ASP A 1 327 ? 2.574 -15.007 -14.146 1.00 97.56 327 ASP A O 1
ATOM 2459 N N . ALA A 1 328 ? 2.084 -13.701 -12.394 1.00 97.88 328 ALA A N 1
ATOM 2460 C CA . ALA A 1 328 ? 3.138 -12.724 -12.652 1.00 97.88 328 ALA A CA 1
ATOM 2461 C C . ALA A 1 328 ? 4.537 -13.355 -12.553 1.00 97.88 328 ALA A C 1
ATOM 2463 O O . ALA A 1 328 ? 5.361 -13.153 -13.444 1.00 97.88 328 ALA A O 1
ATOM 2464 N N . ALA A 1 329 ? 4.796 -14.154 -11.514 1.00 97.25 329 ALA A N 1
ATOM 2465 C CA . ALA A 1 329 ? 6.057 -14.869 -11.333 1.00 97.25 329 ALA A CA 1
ATOM 2466 C C . ALA A 1 329 ? 6.344 -15.825 -12.502 1.00 97.25 329 ALA A C 1
ATOM 2468 O O . ALA A 1 329 ? 7.463 -15.843 -13.011 1.00 97.25 329 ALA A O 1
ATOM 2469 N N . ALA A 1 330 ? 5.334 -16.566 -12.968 1.00 97.12 330 ALA A N 1
ATOM 2470 C CA . ALA A 1 330 ? 5.457 -17.456 -14.120 1.00 97.12 330 ALA A CA 1
ATOM 2471 C C . ALA A 1 330 ? 5.782 -16.681 -15.407 1.00 97.12 330 ALA A C 1
ATOM 2473 O O . ALA A 1 330 ? 6.718 -17.033 -16.120 1.00 97.12 330 ALA A O 1
ATOM 2474 N N . LEU A 1 331 ? 5.082 -15.569 -15.665 1.00 97.56 331 LEU A N 1
ATOM 2475 C CA . LEU A 1 331 ? 5.369 -14.713 -16.820 1.00 97.56 331 LEU A CA 1
ATOM 2476 C C . LEU A 1 331 ? 6.806 -14.185 -16.806 1.00 97.56 331 LEU A C 1
ATOM 2478 O O . LEU A 1 331 ? 7.460 -14.180 -17.850 1.00 97.56 331 LEU A O 1
ATOM 2482 N N . VAL A 1 332 ? 7.300 -13.756 -15.642 1.00 97.44 332 VAL A N 1
ATOM 2483 C CA . VAL A 1 332 ? 8.689 -13.309 -15.480 1.00 97.44 332 VAL A CA 1
ATOM 2484 C C . VAL A 1 332 ? 9.651 -14.462 -15.747 1.00 97.44 332 VAL A C 1
ATOM 2486 O O . VAL A 1 332 ? 10.547 -14.307 -16.576 1.00 97.44 332 VAL A O 1
ATOM 2489 N N . ALA A 1 333 ? 9.453 -15.612 -15.098 1.00 96.25 333 ALA A N 1
ATOM 2490 C CA . ALA A 1 333 ? 10.307 -16.786 -15.249 1.00 96.25 333 ALA A CA 1
ATOM 2491 C C . ALA A 1 333 ? 10.428 -17.218 -16.716 1.00 96.25 333 ALA A C 1
ATOM 2493 O O . ALA A 1 333 ? 11.542 -17.450 -17.188 1.00 96.25 333 ALA A O 1
ATOM 2494 N N . ASP A 1 334 ? 9.314 -17.247 -17.449 1.00 95.31 334 ASP A N 1
ATOM 2495 C CA . ASP A 1 334 ? 9.253 -17.743 -18.824 1.00 95.31 334 ASP A CA 1
ATOM 2496 C C . ASP A 1 334 ? 9.797 -16.745 -19.858 1.00 95.31 334 ASP A C 1
ATOM 2498 O O . ASP A 1 334 ? 10.436 -17.155 -20.831 1.00 95.31 334 ASP A O 1
ATOM 2502 N N . ASN A 1 335 ? 9.576 -15.440 -19.656 1.00 96.44 335 ASN A N 1
ATOM 2503 C CA . ASN A 1 335 ? 9.763 -14.439 -20.715 1.00 96.44 335 ASN A CA 1
ATOM 2504 C C . ASN A 1 335 ? 10.889 -13.434 -20.449 1.00 96.44 335 ASN A C 1
ATOM 2506 O O . ASN A 1 335 ? 11.400 -12.842 -21.397 1.00 96.44 335 ASN A O 1
ATOM 2510 N N . TYR A 1 336 ? 11.309 -13.222 -19.200 1.00 96.06 336 TYR A N 1
ATOM 2511 C CA . TYR A 1 336 ? 12.296 -12.185 -18.902 1.00 96.06 336 TYR A CA 1
ATOM 2512 C C . TYR A 1 336 ? 13.681 -12.521 -19.473 1.00 96.06 336 TYR A C 1
ATOM 2514 O O . TYR A 1 336 ? 14.181 -13.636 -19.318 1.00 96.06 336 TYR A O 1
ATOM 2522 N N . ALA A 1 337 ? 14.321 -11.552 -20.126 1.00 92.62 337 ALA A N 1
ATOM 2523 C CA . ALA A 1 337 ? 15.554 -11.750 -20.885 1.00 92.62 337 ALA A CA 1
ATOM 2524 C C . ALA A 1 337 ? 16.704 -12.332 -20.042 1.00 92.62 337 ALA A C 1
ATOM 2526 O O . ALA A 1 337 ? 17.448 -13.193 -20.510 1.00 92.62 337 ALA A O 1
ATOM 2527 N N . PHE A 1 338 ? 16.825 -11.911 -18.780 1.00 91.69 338 PHE A N 1
ATOM 2528 C CA . PHE A 1 338 ? 17.872 -12.363 -17.864 1.00 91.69 338 PHE A CA 1
ATOM 2529 C C . PHE A 1 338 ? 17.414 -13.587 -17.059 1.00 91.69 338 PHE A C 1
ATOM 2531 O O . PHE A 1 338 ? 16.942 -13.453 -15.931 1.00 91.69 338 PHE A O 1
ATOM 2538 N N . ALA A 1 339 ? 17.562 -14.789 -17.627 1.00 91.25 339 ALA A N 1
ATOM 2539 C CA . ALA A 1 339 ? 16.987 -16.027 -17.082 1.00 91.25 339 ALA A CA 1
ATOM 2540 C C . ALA A 1 339 ? 17.333 -16.318 -15.609 1.00 91.25 339 ALA A C 1
ATOM 2542 O O . ALA A 1 339 ? 16.454 -16.635 -14.818 1.00 91.25 339 ALA A O 1
ATOM 2543 N N . ASN A 1 340 ? 18.590 -16.129 -15.203 1.00 90.00 340 ASN A N 1
ATOM 2544 C CA . ASN A 1 340 ? 19.013 -16.335 -13.813 1.00 90.00 340 ASN A CA 1
ATOM 2545 C C . ASN A 1 340 ? 18.380 -15.333 -12.831 1.00 90.00 340 ASN A C 1
ATOM 2547 O O . ASN A 1 340 ? 18.141 -15.668 -11.673 1.00 90.00 340 ASN A O 1
ATOM 2551 N N . ILE A 1 341 ? 18.138 -14.097 -13.275 1.00 93.62 341 ILE A N 1
ATOM 2552 C CA . ILE A 1 341 ? 17.433 -13.088 -12.481 1.00 93.62 341 ILE A CA 1
ATOM 2553 C C . ILE A 1 341 ? 15.939 -13.424 -12.455 1.00 93.62 341 ILE A C 1
ATOM 2555 O O . ILE A 1 341 ? 15.320 -13.289 -11.407 1.00 93.62 341 ILE A O 1
ATOM 2559 N N . ALA A 1 342 ? 15.381 -13.903 -13.570 1.00 95.19 342 ALA A N 1
ATOM 2560 C CA . ALA A 1 342 ? 13.979 -14.291 -13.690 1.00 95.19 342 ALA A CA 1
ATOM 2561 C C . ALA A 1 342 ? 13.584 -15.358 -12.660 1.00 95.19 342 ALA A C 1
ATOM 2563 O O . ALA A 1 342 ? 12.619 -15.159 -11.924 1.00 95.19 342 ALA A O 1
ATOM 2564 N N . ASP A 1 343 ? 14.371 -16.435 -12.560 1.00 94.56 343 ASP A N 1
ATOM 2565 C CA . ASP A 1 343 ? 14.122 -17.527 -11.612 1.00 94.56 343 ASP A CA 1
ATOM 2566 C C . ASP A 1 343 ? 14.143 -17.025 -10.160 1.00 94.56 343 ASP A C 1
ATOM 2568 O O . ASP A 1 343 ? 13.243 -17.330 -9.376 1.00 94.56 343 ASP A O 1
ATOM 2572 N N . ARG A 1 344 ? 15.126 -16.179 -9.816 1.00 96.44 344 ARG A N 1
ATOM 2573 C CA . ARG A 1 344 ? 15.220 -15.565 -8.484 1.00 96.44 344 ARG A CA 1
ATOM 2574 C C . ARG A 1 344 ? 14.026 -14.656 -8.192 1.00 96.44 344 ARG A C 1
ATOM 2576 O O . ARG A 1 344 ? 13.454 -14.742 -7.114 1.00 96.44 344 ARG A O 1
ATOM 2583 N N . VAL A 1 345 ? 13.649 -13.788 -9.135 1.00 96.81 345 VAL A N 1
ATOM 2584 C CA . VAL A 1 345 ? 12.503 -12.876 -8.977 1.00 96.81 345 VAL A CA 1
ATOM 2585 C C . VAL A 1 345 ? 11.217 -13.670 -8.762 1.00 96.81 345 VAL A C 1
ATOM 2587 O O . VAL A 1 345 ? 10.431 -13.312 -7.890 1.00 96.81 345 VAL A O 1
ATOM 2590 N N . ALA A 1 346 ? 11.007 -14.753 -9.512 1.00 95.75 346 ALA A N 1
ATOM 2591 C CA . ALA A 1 346 ? 9.827 -15.599 -9.369 1.00 95.75 346 ALA A CA 1
ATOM 2592 C C . ALA A 1 346 ? 9.753 -16.274 -7.985 1.00 95.75 346 ALA A C 1
ATOM 2594 O O . ALA A 1 346 ? 8.686 -16.300 -7.368 1.00 95.75 346 ALA A O 1
ATOM 2595 N N . GLU A 1 347 ? 10.879 -16.783 -7.474 1.00 95.38 347 GLU A N 1
ATOM 2596 C CA . GLU A 1 347 ? 10.960 -17.388 -6.139 1.00 95.38 347 GLU A CA 1
ATOM 2597 C C . GLU A 1 347 ? 10.771 -16.351 -5.019 1.00 95.38 347 GLU A C 1
ATOM 2599 O O . GLU A 1 347 ? 9.978 -16.560 -4.097 1.00 95.38 347 GLU A O 1
ATOM 2604 N N . GLU A 1 348 ? 11.445 -15.204 -5.112 1.00 96.00 348 GLU A N 1
ATOM 2605 C CA . GLU A 1 348 ? 11.357 -14.148 -4.103 1.00 96.00 348 GLU A CA 1
ATOM 2606 C C . GLU A 1 348 ? 9.967 -13.492 -4.085 1.00 96.00 348 GLU A C 1
ATOM 2608 O O . GLU A 1 348 ? 9.428 -13.264 -3.003 1.00 96.00 348 GLU A O 1
ATOM 2613 N N . LEU A 1 349 ? 9.320 -13.281 -5.239 1.00 95.25 349 LEU A N 1
ATOM 2614 C CA . LEU A 1 349 ? 7.956 -12.740 -5.299 1.00 95.25 349 LEU A CA 1
ATOM 2615 C C . LEU A 1 349 ? 6.952 -13.648 -4.572 1.00 95.25 349 LEU A C 1
ATOM 2617 O O . LEU A 1 349 ? 6.057 -13.159 -3.880 1.00 95.25 349 LEU A O 1
ATOM 2621 N N . LYS A 1 350 ? 7.129 -14.971 -4.662 1.00 91.00 350 LYS A N 1
ATOM 2622 C CA . LYS A 1 350 ? 6.323 -15.929 -3.898 1.00 91.00 350 LYS A CA 1
ATOM 2623 C C . LYS A 1 350 ? 6.514 -15.746 -2.387 1.00 91.00 350 LYS A C 1
ATOM 2625 O O . LYS A 1 350 ? 5.529 -15.704 -1.653 1.00 91.00 350 LYS A O 1
ATOM 2630 N N . SER A 1 351 ? 7.759 -15.583 -1.938 1.00 92.50 351 SER A N 1
ATOM 2631 C CA . SER A 1 351 ? 8.090 -15.333 -0.527 1.00 92.50 351 SER A CA 1
ATOM 2632 C C . SER A 1 351 ? 7.472 -14.028 -0.013 1.00 92.50 351 SER A C 1
ATOM 2634 O O . SER A 1 351 ? 6.875 -14.007 1.061 1.00 92.50 351 SER A O 1
ATOM 2636 N N . VAL A 1 352 ? 7.524 -12.949 -0.800 1.00 92.31 352 VAL A N 1
ATOM 2637 C CA . VAL A 1 352 ? 6.911 -11.654 -0.448 1.00 92.31 352 VAL A CA 1
ATOM 2638 C C . VAL A 1 352 ? 5.400 -11.799 -0.197 1.00 92.31 352 VAL A C 1
ATOM 2640 O O . VAL A 1 352 ? 4.861 -11.236 0.761 1.00 92.31 352 VAL A O 1
ATOM 2643 N N . VAL A 1 353 ? 4.708 -12.595 -1.017 1.00 89.62 353 VAL A N 1
ATOM 2644 C CA . VAL A 1 353 ? 3.278 -12.891 -0.829 1.00 89.62 353 VAL A CA 1
ATOM 2645 C C . VAL A 1 353 ? 3.040 -13.742 0.420 1.00 89.62 353 VAL A C 1
ATOM 2647 O O . VAL A 1 353 ? 2.152 -13.420 1.210 1.00 89.62 353 VAL A O 1
ATOM 2650 N N . GLU A 1 354 ? 3.828 -14.800 0.629 1.00 89.06 354 GLU A N 1
ATOM 2651 C CA . GLU A 1 354 ? 3.716 -15.692 1.795 1.00 89.06 354 GLU A CA 1
ATOM 2652 C C . GLU A 1 354 ? 3.982 -14.958 3.122 1.00 89.06 354 GLU A C 1
ATOM 2654 O O . GLU A 1 354 ? 3.306 -15.219 4.120 1.00 89.06 354 GLU A O 1
ATOM 2659 N N . ASN A 1 355 ? 4.884 -13.973 3.118 1.00 89.62 355 ASN A N 1
ATOM 2660 C CA . ASN A 1 355 ? 5.181 -13.105 4.263 1.00 89.62 355 ASN A CA 1
ATOM 2661 C C . ASN A 1 355 ? 4.079 -12.069 4.544 1.00 89.62 355 ASN A C 1
ATOM 2663 O O . ASN A 1 355 ? 4.137 -11.352 5.545 1.00 89.62 355 ASN A O 1
ATOM 2667 N N . GLY A 1 356 ? 3.052 -11.998 3.694 1.00 87.94 356 GLY A N 1
ATOM 2668 C CA . GLY A 1 356 ? 1.877 -11.169 3.920 1.00 87.94 356 GLY A CA 1
ATOM 2669 C C . GLY A 1 356 ? 2.058 -9.692 3.576 1.00 87.94 356 GLY A C 1
ATOM 2670 O O . GLY A 1 356 ? 1.231 -8.879 3.992 1.00 87.94 356 GLY A O 1
ATOM 2671 N N . GLU A 1 357 ? 3.076 -9.317 2.795 1.00 90.25 357 GLU A N 1
ATOM 2672 C CA . GLU A 1 357 ? 3.297 -7.913 2.401 1.00 90.25 357 GLU A CA 1
ATOM 2673 C C . GLU A 1 357 ? 2.143 -7.331 1.569 1.00 90.25 357 GLU A C 1
ATOM 2675 O O . GLU A 1 357 ? 1.939 -6.118 1.529 1.00 90.25 357 GLU A O 1
ATOM 2680 N N . TYR A 1 358 ? 1.333 -8.195 0.956 1.00 92.44 358 TYR A N 1
ATOM 2681 C CA . TYR A 1 358 ? 0.161 -7.816 0.169 1.00 92.44 358 TYR A CA 1
ATOM 2682 C C . TYR A 1 358 ? -1.150 -7.812 0.987 1.00 92.44 358 TYR A C 1
ATOM 2684 O O . TYR A 1 358 ? -2.206 -7.444 0.467 1.00 92.44 358 TYR A O 1
ATOM 2692 N N . ASN A 1 359 ? -1.119 -8.179 2.277 1.00 89.94 359 ASN A N 1
ATOM 2693 C CA . ASN A 1 359 ? -2.326 -8.418 3.089 1.00 89.94 359 ASN A CA 1
ATOM 2694 C C . ASN A 1 359 ? -3.187 -7.172 3.339 1.00 89.94 359 ASN A C 1
ATOM 2696 O O . ASN A 1 359 ? -4.349 -7.310 3.731 1.00 89.94 359 ASN A O 1
ATOM 2700 N N . LEU A 1 360 ? -2.637 -5.970 3.139 1.00 91.38 360 LEU A N 1
ATOM 2701 C CA . LEU A 1 360 ? -3.324 -4.690 3.345 1.00 91.38 360 LEU A CA 1
ATOM 2702 C C . LEU A 1 360 ? -3.704 -3.972 2.040 1.00 91.38 360 LEU A C 1
ATOM 2704 O O . LEU A 1 360 ? -4.303 -2.895 2.088 1.00 91.38 360 LEU A O 1
ATOM 2708 N N . ILE A 1 361 ? -3.423 -4.569 0.880 1.00 95.12 361 ILE A N 1
ATOM 2709 C CA . ILE A 1 361 ? -3.778 -3.988 -0.418 1.00 95.12 361 ILE A CA 1
ATOM 2710 C C . ILE A 1 361 ? -5.294 -3.954 -0.570 1.00 95.12 361 ILE A C 1
ATOM 2712 O O . ILE A 1 361 ? -5.978 -4.958 -0.374 1.00 95.12 361 ILE A O 1
ATOM 2716 N N . SER A 1 362 ? -5.828 -2.780 -0.887 1.00 94.94 362 SER A N 1
ATOM 2717 C CA . SER A 1 362 ? -7.272 -2.537 -0.896 1.00 94.94 362 SER A CA 1
ATOM 2718 C C . SER A 1 362 ? -7.816 -2.152 -2.267 1.00 94.94 362 SER A C 1
ATOM 2720 O O . SER A 1 362 ? -9.025 -2.225 -2.471 1.00 94.94 362 SER A O 1
ATOM 2722 N N . THR A 1 363 ? -6.948 -1.797 -3.218 1.00 94.44 363 THR A N 1
ATOM 2723 C CA . THR A 1 363 ? -7.343 -1.482 -4.596 1.00 94.44 363 THR A CA 1
ATOM 2724 C C . THR A 1 363 ? -6.410 -2.123 -5.618 1.00 94.44 363 THR A C 1
ATOM 2726 O O . THR A 1 363 ? -5.287 -2.526 -5.298 1.00 94.44 363 THR A O 1
ATOM 2729 N N . LYS A 1 364 ? -6.876 -2.207 -6.868 1.00 93.88 364 LYS A N 1
ATOM 2730 C CA . LYS A 1 364 ? -6.084 -2.714 -7.992 1.00 93.88 364 LYS A CA 1
ATOM 2731 C C . LYS A 1 364 ? -4.849 -1.844 -8.237 1.00 93.88 364 LYS A C 1
ATOM 2733 O O . LYS A 1 364 ? -3.767 -2.366 -8.460 1.00 93.88 364 LYS A O 1
ATOM 2738 N N . GLU A 1 365 ? -4.983 -0.531 -8.126 1.00 95.19 365 GLU A N 1
ATOM 2739 C CA . GLU A 1 365 ? -3.893 0.421 -8.351 1.00 95.19 365 GLU A CA 1
ATOM 2740 C C . GLU A 1 365 ? -2.787 0.250 -7.301 1.00 95.19 365 GLU A C 1
ATOM 2742 O O . GLU A 1 365 ? -1.604 0.300 -7.630 1.00 95.19 365 GLU A O 1
ATOM 2747 N N . GLN A 1 366 ? -3.158 -0.014 -6.041 1.00 96.31 366 GLN A N 1
ATOM 2748 C CA . GLN A 1 366 ? -2.196 -0.355 -4.988 1.00 96.31 366 GLN A CA 1
ATOM 2749 C C . GLN A 1 366 ? -1.480 -1.680 -5.282 1.00 96.31 366 GLN A C 1
ATOM 2751 O O . GLN A 1 366 ? -0.271 -1.774 -5.069 1.00 96.31 366 GLN A O 1
ATOM 2756 N N . LEU A 1 367 ? -2.206 -2.682 -5.797 1.00 96.12 367 LEU A N 1
ATOM 2757 C CA . LEU A 1 367 ? -1.626 -3.955 -6.233 1.00 96.12 367 LEU A CA 1
ATOM 2758 C C . LEU A 1 367 ? -0.621 -3.754 -7.368 1.00 96.12 367 LEU A C 1
ATOM 2760 O O . LEU A 1 367 ? 0.503 -4.241 -7.287 1.00 96.12 367 LEU A O 1
ATOM 2764 N N . GLU A 1 368 ? -1.010 -3.020 -8.410 1.00 96.81 368 GLU A N 1
ATOM 2765 C CA . GLU A 1 368 ? -0.163 -2.747 -9.569 1.00 96.81 368 GLU A CA 1
ATOM 2766 C C . GLU A 1 368 ? 1.092 -1.957 -9.186 1.00 96.81 368 GLU A C 1
ATOM 2768 O O . GLU A 1 368 ? 2.176 -2.254 -9.692 1.00 96.81 368 GLU A O 1
ATOM 2773 N N . ALA A 1 369 ? 0.961 -0.986 -8.277 1.00 97.31 369 ALA A N 1
ATOM 2774 C CA . ALA A 1 369 ? 2.079 -0.196 -7.777 1.00 97.31 369 ALA A CA 1
ATOM 2775 C C . ALA A 1 369 ? 3.059 -1.043 -6.951 1.00 97.31 369 ALA A C 1
ATOM 2777 O O . ALA A 1 369 ? 4.252 -1.032 -7.253 1.00 97.31 369 ALA A O 1
ATOM 2778 N N . LYS A 1 370 ? 2.568 -1.816 -5.968 1.00 97.25 370 LYS A N 1
ATOM 2779 C CA . LYS A 1 370 ? 3.422 -2.673 -5.125 1.00 97.25 370 LYS A CA 1
ATOM 2780 C C . LYS A 1 370 ? 4.090 -3.779 -5.939 1.00 97.25 370 LYS A C 1
ATOM 2782 O O . LYS A 1 370 ? 5.291 -3.976 -5.810 1.00 97.25 370 LYS A O 1
ATOM 2787 N N . LEU A 1 371 ? 3.355 -4.434 -6.842 1.00 97.44 371 LEU A N 1
ATOM 2788 C CA . LEU A 1 371 ? 3.926 -5.443 -7.737 1.00 97.44 371 LEU A CA 1
ATOM 2789 C C . LEU A 1 371 ? 5.002 -4.843 -8.648 1.00 97.44 371 LEU A C 1
ATOM 2791 O O . LEU A 1 371 ? 6.042 -5.453 -8.861 1.00 97.44 371 LEU A O 1
ATOM 2795 N N . SER A 1 372 ? 4.786 -3.633 -9.169 1.00 97.75 372 SER A N 1
ATOM 2796 C CA . SER A 1 372 ? 5.799 -2.926 -9.957 1.00 97.75 372 SER A CA 1
ATOM 2797 C C . SER A 1 372 ? 7.048 -2.586 -9.141 1.00 97.75 372 SER A C 1
ATOM 2799 O O . SER A 1 372 ? 8.153 -2.702 -9.665 1.00 97.75 372 SER A O 1
ATOM 2801 N N . GLU A 1 373 ? 6.888 -2.135 -7.897 1.00 97.56 373 GLU A N 1
ATOM 2802 C CA . GLU A 1 373 ? 8.005 -1.852 -6.989 1.00 97.56 373 GLU A CA 1
ATOM 2803 C C . GLU A 1 373 ? 8.813 -3.121 -6.698 1.00 97.56 373 GLU A C 1
ATOM 2805 O O . GLU A 1 373 ? 10.028 -3.123 -6.895 1.00 97.56 373 GLU A O 1
ATOM 2810 N N . ASP A 1 374 ? 8.135 -4.215 -6.346 1.00 97.38 374 ASP A N 1
ATOM 2811 C CA . ASP A 1 374 ? 8.774 -5.498 -6.053 1.00 97.38 374 ASP A CA 1
ATOM 2812 C C . ASP A 1 374 ? 9.509 -6.044 -7.279 1.00 97.38 374 ASP A C 1
ATOM 2814 O O . ASP A 1 374 ? 10.687 -6.379 -7.197 1.00 97.38 374 ASP A O 1
ATOM 2818 N N . LEU A 1 375 ? 8.872 -6.062 -8.453 1.00 97.31 375 LEU A N 1
ATOM 2819 C CA . LEU A 1 375 ? 9.520 -6.518 -9.686 1.00 97.31 375 LEU A CA 1
ATOM 2820 C C . LEU A 1 375 ? 10.795 -5.721 -9.996 1.00 97.31 375 LEU A C 1
ATOM 2822 O O . LEU A 1 375 ? 11.817 -6.317 -10.340 1.00 97.31 375 LEU A O 1
ATOM 2826 N N . GLN A 1 376 ? 10.771 -4.396 -9.830 1.00 95.31 376 GLN A N 1
ATOM 2827 C CA . GLN A 1 376 ? 11.941 -3.544 -10.060 1.00 95.31 376 GLN A CA 1
ATOM 2828 C C . GLN A 1 376 ? 13.029 -3.759 -9.005 1.00 95.31 376 GLN A C 1
ATOM 2830 O O . GLN A 1 376 ? 14.211 -3.812 -9.346 1.00 95.31 376 GLN A O 1
ATOM 2835 N N . GLN A 1 377 ? 12.659 -3.901 -7.732 1.00 95.25 377 GLN A N 1
ATOM 2836 C CA . GLN A 1 377 ? 13.609 -4.115 -6.643 1.00 95.25 377 GLN A CA 1
ATOM 2837 C C . GLN A 1 377 ? 14.303 -5.478 -6.753 1.00 95.25 377 GLN A C 1
ATOM 2839 O O . GLN A 1 377 ? 15.526 -5.556 -6.623 1.00 95.25 377 GLN A O 1
ATOM 2844 N N . LEU A 1 378 ? 13.540 -6.539 -7.020 1.00 95.19 378 LEU A N 1
ATOM 2845 C CA . LEU A 1 378 ? 14.042 -7.913 -7.092 1.00 95.19 378 LEU A CA 1
ATOM 2846 C C . LEU A 1 378 ? 14.891 -8.145 -8.355 1.00 95.19 378 LEU A C 1
ATOM 2848 O O . LEU A 1 378 ? 15.872 -8.898 -8.330 1.00 95.19 378 LEU A O 1
ATOM 2852 N N . SER A 1 379 ? 14.543 -7.490 -9.468 1.00 93.06 379 SER A N 1
ATOM 2853 C CA . SER A 1 379 ? 15.280 -7.618 -10.733 1.00 93.06 379 SER A CA 1
ATOM 2854 C C . SER A 1 379 ? 16.445 -6.635 -10.875 1.00 93.06 379 SER A C 1
ATOM 2856 O O . SER A 1 379 ? 17.430 -6.956 -11.539 1.00 93.06 379 SER A O 1
ATOM 2858 N N . GLY A 1 380 ? 16.349 -5.450 -10.266 1.00 90.06 380 GLY A N 1
ATOM 2859 C CA . GLY A 1 380 ? 17.220 -4.308 -10.555 1.00 90.06 380 GLY A CA 1
ATOM 2860 C C . GLY A 1 380 ? 16.922 -3.621 -11.897 1.00 90.06 380 GLY A C 1
ATOM 2861 O O . GLY A 1 380 ? 17.658 -2.711 -12.283 1.00 90.06 380 GLY A O 1
ATOM 2862 N N . ASP A 1 381 ? 15.866 -4.034 -12.605 1.00 89.94 381 ASP A N 1
ATOM 2863 C CA . ASP A 1 381 ? 15.491 -3.534 -13.926 1.00 89.94 381 ASP A CA 1
ATOM 2864 C C . ASP A 1 381 ? 14.229 -2.661 -13.855 1.00 89.94 381 ASP A C 1
ATOM 2866 O O . ASP A 1 381 ? 13.128 -3.114 -13.549 1.00 89.94 381 ASP A O 1
ATOM 2870 N N . LYS A 1 382 ? 14.383 -1.381 -14.209 1.00 89.56 382 LYS A N 1
ATOM 2871 C CA . LYS A 1 382 ? 13.308 -0.371 -14.219 1.00 89.56 382 LYS A CA 1
ATOM 2872 C C . LYS A 1 382 ? 12.256 -0.613 -15.310 1.00 89.56 382 LYS A C 1
ATOM 2874 O O . LYS A 1 382 ? 11.218 0.061 -15.334 1.00 89.56 382 LYS A O 1
ATOM 2879 N N . CYS A 1 383 ? 12.545 -1.496 -16.259 1.00 91.50 383 CYS A N 1
ATOM 2880 C CA . CYS A 1 383 ? 11.648 -1.858 -17.342 1.00 91.50 383 CYS A CA 1
ATOM 2881 C C . CYS A 1 383 ? 10.749 -3.051 -17.024 1.00 91.50 383 CYS A C 1
ATOM 2883 O O . CYS A 1 383 ? 9.715 -3.189 -17.685 1.00 91.50 383 CYS A O 1
ATOM 2885 N N . LEU A 1 384 ? 11.109 -3.870 -16.028 1.00 95.19 384 LEU A N 1
ATOM 2886 C CA . LEU A 1 384 ? 10.280 -4.970 -15.553 1.00 95.19 384 LEU A CA 1
ATOM 2887 C C . LEU A 1 384 ? 9.277 -4.455 -14.518 1.00 95.19 384 LEU A C 1
ATOM 2889 O O . LEU A 1 384 ? 9.627 -4.189 -13.371 1.00 95.19 384 LEU A O 1
ATOM 2893 N N . LYS A 1 385 ? 8.025 -4.264 -14.935 1.00 96.62 385 LYS A N 1
ATOM 2894 C CA . LYS A 1 385 ? 7.000 -3.604 -14.111 1.00 96.62 385 LYS A CA 1
ATOM 2895 C C . LYS A 1 385 ? 5.587 -3.872 -14.609 1.00 96.62 385 LYS A C 1
ATOM 2897 O O . LYS A 1 385 ? 5.399 -4.393 -15.706 1.00 96.62 385 LYS A O 1
ATOM 2902 N N . THR A 1 386 ? 4.589 -3.446 -13.842 1.00 97.19 386 THR A N 1
ATOM 2903 C CA . THR A 1 386 ? 3.203 -3.397 -14.321 1.00 97.19 386 THR A CA 1
ATOM 2904 C C . THR A 1 386 ? 3.024 -2.305 -15.382 1.00 97.19 386 THR A C 1
ATOM 2906 O O . THR A 1 386 ? 3.762 -1.316 -15.431 1.00 97.19 386 THR A O 1
ATOM 2909 N N . THR A 1 387 ? 2.075 -2.508 -16.291 1.00 94.69 387 THR A N 1
ATOM 2910 C CA . THR A 1 387 ? 1.763 -1.586 -17.389 1.00 94.69 387 THR A CA 1
ATOM 2911 C C . THR A 1 387 ? 0.279 -1.653 -17.748 1.00 94.69 387 THR A C 1
ATOM 2913 O O . THR A 1 387 ? -0.471 -2.475 -17.227 1.00 94.69 387 THR A O 1
ATOM 2916 N N . THR A 1 388 ? -0.147 -0.795 -18.670 1.00 89.88 388 THR A N 1
ATOM 2917 C CA . THR A 1 388 ? -1.485 -0.841 -19.265 1.00 89.88 388 THR A CA 1
ATOM 2918 C C . THR A 1 388 ? -1.403 -1.342 -20.699 1.00 89.88 388 THR A C 1
ATOM 2920 O O . THR A 1 388 ? -0.458 -1.039 -21.430 1.00 89.88 388 THR A O 1
ATOM 2923 N N . ASN A 1 389 ? -2.417 -2.086 -21.132 1.00 83.12 389 ASN A N 1
ATOM 2924 C CA . ASN A 1 389 ? -2.548 -2.488 -22.527 1.00 83.12 389 ASN A CA 1
ATOM 2925 C C . ASN A 1 389 ? -3.102 -1.321 -23.355 1.00 83.12 389 ASN A C 1
ATOM 2927 O O . ASN A 1 389 ? -4.307 -1.230 -23.596 1.00 83.12 389 ASN A O 1
ATOM 2931 N N . THR A 1 390 ? -2.228 -0.388 -23.733 1.00 72.62 390 THR A N 1
ATOM 2932 C CA . THR A 1 390 ? -2.602 0.732 -24.603 1.00 72.62 390 THR A CA 1
ATOM 2933 C C . THR A 1 390 ? -2.536 0.270 -26.061 1.00 72.62 390 THR A C 1
ATOM 2935 O O . THR A 1 390 ? -1.450 -0.089 -26.520 1.00 72.62 390 THR A O 1
ATOM 2938 N N . PRO A 1 391 ? -3.653 0.275 -26.817 1.00 69.25 391 PRO A N 1
ATOM 2939 C CA . PRO A 1 391 ? -3.629 -0.088 -28.228 1.00 69.25 391 PRO A CA 1
ATOM 2940 C C . PRO A 1 391 ? -2.681 0.825 -29.005 1.00 69.25 391 PRO A C 1
ATOM 2942 O O . PRO A 1 391 ? -2.642 2.035 -28.762 1.00 69.25 391 PRO A O 1
ATOM 2945 N N . ALA A 1 392 ? -1.959 0.264 -29.976 1.00 66.50 392 ALA A N 1
ATOM 2946 C CA . ALA A 1 392 ? -1.206 1.077 -30.919 1.00 66.50 392 ALA A CA 1
ATOM 2947 C C . ALA A 1 392 ? -2.155 2.071 -31.607 1.00 66.50 392 ALA A C 1
ATOM 2949 O O . ALA A 1 392 ? -3.266 1.712 -32.013 1.00 66.50 392 ALA A O 1
ATOM 2950 N N . LEU A 1 393 ? -1.719 3.326 -31.733 1.00 64.81 393 LEU A N 1
ATOM 2951 C CA . LEU A 1 393 ? -2.462 4.309 -32.513 1.00 64.81 393 LEU A CA 1
ATOM 2952 C C . LEU A 1 393 ? -2.624 3.791 -33.950 1.00 64.81 393 LEU A C 1
ATOM 2954 O O . LEU A 1 393 ? -1.692 3.177 -34.481 1.00 64.81 393 LEU A O 1
ATOM 2958 N N . PRO A 1 394 ? -3.782 4.026 -34.593 1.00 70.75 394 PRO A N 1
ATOM 2959 C CA . PRO A 1 394 ? -3.967 3.636 -35.981 1.00 70.75 394 PRO A CA 1
ATOM 2960 C C . PRO A 1 394 ? -2.864 4.265 -36.844 1.00 70.75 394 PRO A C 1
ATOM 2962 O O . PRO A 1 394 ? -2.496 5.422 -36.606 1.00 70.75 394 PRO A O 1
ATOM 2965 N N . PRO A 1 395 ? -2.334 3.529 -37.837 1.00 65.44 395 PRO A N 1
ATOM 2966 C CA . PRO A 1 395 ? -1.259 4.030 -38.676 1.00 65.44 395 PRO A CA 1
ATOM 2967 C C . PRO A 1 395 ? -1.708 5.320 -39.363 1.00 65.44 395 PRO A C 1
ATOM 2969 O O . PRO A 1 395 ? -2.718 5.358 -40.070 1.00 65.44 395 PRO A O 1
ATOM 2972 N N . MET A 1 396 ? -0.962 6.397 -39.132 1.00 66.38 396 MET A N 1
ATOM 2973 C CA . MET A 1 396 ? -1.093 7.606 -39.931 1.00 66.38 396 MET A CA 1
ATOM 2974 C C . MET A 1 396 ? -0.439 7.325 -41.286 1.00 66.38 396 MET A C 1
ATOM 2976 O O . MET A 1 396 ? 0.646 6.755 -41.323 1.00 66.38 396 MET A O 1
ATOM 2980 N N . ASN A 1 397 ? -1.079 7.738 -42.382 1.00 70.69 397 ASN A N 1
ATOM 2981 C CA . ASN A 1 397 ? -0.506 7.702 -43.731 1.00 70.69 397 ASN A CA 1
ATOM 2982 C C . ASN A 1 397 ? -0.189 9.146 -44.163 1.00 70.69 397 ASN A C 1
ATOM 2984 O O . ASN A 1 397 ? -1.045 9.784 -44.783 1.00 70.69 397 ASN A O 1
ATOM 2988 N N . PRO A 1 398 ? 0.977 9.713 -43.796 1.00 72.50 398 PRO A N 1
ATOM 2989 C CA . PRO A 1 398 ? 1.336 11.074 -44.175 1.00 72.50 398 PRO A CA 1
ATOM 2990 C C . PRO A 1 398 ? 1.548 11.175 -45.688 1.00 72.50 398 PRO A C 1
ATOM 2992 O O . PRO A 1 398 ? 1.985 10.219 -46.332 1.00 72.50 398 PRO A O 1
ATOM 2995 N N . THR A 1 399 ? 1.285 12.348 -46.265 1.00 81.88 399 THR A N 1
ATOM 2996 C CA . THR A 1 399 ? 1.684 12.617 -47.655 1.00 81.88 399 THR A CA 1
ATOM 2997 C C . THR A 1 399 ? 3.202 12.841 -47.748 1.00 81.88 399 THR A C 1
ATOM 2999 O O . THR A 1 399 ? 3.836 13.166 -46.737 1.00 81.88 399 THR A O 1
ATOM 3002 N N . PRO A 1 400 ? 3.819 12.717 -48.939 1.00 77.75 400 PRO A N 1
ATOM 3003 C CA . PRO A 1 400 ? 5.244 13.007 -49.125 1.00 77.75 400 PRO A CA 1
ATOM 3004 C C . PRO A 1 400 ? 5.670 14.398 -48.622 1.00 77.75 400 PRO A C 1
ATOM 3006 O O . PRO A 1 400 ? 6.730 14.537 -48.016 1.00 77.75 400 PRO A O 1
ATOM 3009 N N . GLU A 1 401 ? 4.835 15.424 -48.800 1.00 83.00 401 GLU A N 1
ATOM 3010 C CA . GLU A 1 401 ? 5.103 16.787 -48.322 1.00 83.00 401 GLU A CA 1
ATOM 3011 C C . GLU A 1 401 ? 5.098 16.862 -46.792 1.00 83.00 401 GLU A C 1
ATOM 3013 O O . GLU A 1 401 ? 5.958 17.515 -46.200 1.00 83.00 401 GLU A O 1
ATOM 3018 N N . MET A 1 402 ? 4.172 16.150 -46.141 1.00 82.50 402 MET A N 1
ATOM 3019 C CA . MET A 1 402 ? 4.140 16.045 -44.682 1.00 82.50 402 MET A CA 1
ATOM 3020 C C . MET A 1 402 ? 5.388 15.340 -44.146 1.00 82.50 402 MET A C 1
ATOM 3022 O O . MET A 1 402 ? 5.922 15.758 -43.121 1.00 82.50 402 MET A O 1
ATOM 3026 N N . PHE A 1 403 ? 5.886 14.313 -44.842 1.00 81.25 403 PHE A N 1
ATOM 3027 C CA . PHE A 1 403 ? 7.137 13.648 -44.473 1.00 81.25 403 PHE A CA 1
ATOM 3028 C C . PHE A 1 403 ? 8.345 14.576 -44.585 1.00 81.25 403 PHE A C 1
ATOM 3030 O O . PHE A 1 403 ? 9.192 14.565 -43.696 1.00 81.25 403 PHE A O 1
ATOM 3037 N N . ILE A 1 404 ? 8.425 15.402 -45.632 1.00 83.56 404 ILE A N 1
ATOM 3038 C CA . ILE A 1 404 ? 9.508 16.383 -45.780 1.00 83.56 404 ILE A CA 1
ATOM 3039 C C . ILE A 1 404 ? 9.506 17.369 -44.606 1.00 83.56 404 ILE A C 1
ATOM 3041 O O . ILE A 1 404 ? 10.556 17.612 -44.010 1.00 83.56 404 ILE A O 1
ATOM 3045 N N . GLU A 1 405 ? 8.345 17.925 -44.257 1.00 85.69 405 GLU A N 1
ATOM 3046 C CA . GLU A 1 405 ? 8.240 18.863 -43.136 1.00 85.69 405 GLU A CA 1
ATOM 3047 C C . GLU A 1 405 ? 8.529 18.185 -41.792 1.00 85.69 405 GLU A C 1
ATOM 3049 O O . GLU A 1 405 ? 9.278 18.734 -40.984 1.00 85.69 405 GLU A O 1
ATOM 3054 N N . LEU A 1 406 ? 8.042 16.958 -41.582 1.00 85.19 406 LEU A N 1
ATOM 3055 C CA . LEU A 1 406 ? 8.366 16.182 -40.387 1.00 85.19 406 LEU A CA 1
ATOM 3056 C C . LEU A 1 406 ? 9.876 15.943 -40.280 1.00 85.19 406 LEU A C 1
ATOM 3058 O O . LEU A 1 406 ? 10.457 16.241 -39.245 1.00 85.19 406 LEU A O 1
ATOM 3062 N N . VAL A 1 407 ? 10.537 15.508 -41.357 1.00 87.19 407 VAL A N 1
ATOM 3063 C CA . VAL A 1 407 ? 11.995 15.303 -41.389 1.00 87.19 407 VAL A CA 1
ATOM 3064 C C . VAL A 1 407 ? 12.748 16.595 -41.057 1.00 87.19 407 VAL A C 1
ATOM 3066 O O . VAL A 1 407 ? 13.683 16.561 -40.259 1.00 87.19 407 VAL A O 1
ATOM 3069 N N . LYS A 1 408 ? 12.338 17.744 -41.607 1.00 85.06 408 LYS A N 1
ATOM 3070 C CA . LYS A 1 408 ? 12.975 19.042 -41.310 1.00 85.06 408 LYS A CA 1
ATOM 3071 C C . LYS A 1 408 ? 12.817 19.476 -39.852 1.00 85.06 408 LYS A C 1
ATOM 3073 O O . LYS A 1 408 ? 13.688 20.174 -39.343 1.00 85.06 408 LYS A O 1
ATOM 3078 N N . VAL A 1 409 ? 11.713 19.111 -39.201 1.00 87.62 409 VAL A N 1
ATOM 3079 C CA . VAL A 1 409 ? 11.457 19.443 -37.791 1.00 87.62 409 VAL A CA 1
ATOM 3080 C C . VAL A 1 409 ? 12.125 18.433 -36.851 1.00 87.62 409 VAL A C 1
ATOM 3082 O O . VAL A 1 409 ? 12.637 18.819 -35.802 1.00 87.62 409 VAL A O 1
ATOM 3085 N N . THR A 1 410 ? 12.153 17.152 -37.225 1.00 89.81 410 THR A N 1
ATOM 3086 C CA . THR A 1 410 ? 12.745 16.064 -36.434 1.00 89.81 410 THR A CA 1
ATOM 3087 C C . THR A 1 410 ? 14.270 16.126 -36.410 1.00 89.81 410 THR A C 1
ATOM 3089 O O . THR A 1 410 ? 14.869 15.859 -35.369 1.00 89.81 410 THR A O 1
ATOM 3092 N N . PHE A 1 411 ? 14.901 16.477 -37.534 1.00 94.06 411 PHE A N 1
ATOM 3093 C CA . PHE A 1 411 ? 16.353 16.543 -37.650 1.00 94.06 411 PHE A CA 1
ATOM 3094 C C . PHE A 1 411 ? 16.834 17.990 -37.706 1.00 94.06 411 PHE A C 1
ATOM 3096 O O . PHE A 1 411 ? 16.509 18.732 -38.632 1.00 94.06 411 PHE A O 1
ATOM 3103 N N . GLN A 1 412 ? 17.689 18.374 -36.762 1.00 95.50 412 GLN A N 1
ATOM 3104 C CA . GLN A 1 412 ? 18.393 19.652 -36.816 1.00 95.50 412 GLN A CA 1
ATOM 3105 C C . GLN A 1 412 ? 19.813 19.407 -37.317 1.00 95.50 412 GLN A C 1
ATOM 3107 O O . GLN A 1 412 ? 20.550 18.598 -36.752 1.00 95.50 412 GLN A O 1
ATOM 3112 N N . THR A 1 413 ? 20.196 20.111 -38.380 1.00 95.69 413 THR A N 1
ATOM 3113 C CA . THR A 1 413 ? 21.529 20.007 -38.984 1.00 95.69 413 THR A CA 1
ATOM 3114 C C . THR A 1 413 ? 22.171 21.368 -39.135 1.00 95.69 413 THR A C 1
ATOM 3116 O O . THR A 1 413 ? 21.504 22.291 -39.604 1.00 95.69 413 THR A O 1
ATOM 3119 N N . ASP A 1 414 ? 23.463 21.457 -38.843 1.00 95.62 414 ASP A N 1
ATOM 3120 C CA . ASP A 1 414 ? 24.270 22.658 -39.069 1.00 95.62 414 ASP A CA 1
ATOM 3121 C C . ASP A 1 414 ? 25.720 22.287 -39.433 1.00 95.62 414 ASP A C 1
ATOM 3123 O O . ASP A 1 414 ? 26.157 21.159 -39.187 1.00 95.62 414 ASP A O 1
ATOM 3127 N N . VAL A 1 415 ? 26.472 23.226 -40.008 1.00 96.19 415 VAL A N 1
ATOM 3128 C CA . VAL A 1 415 ? 27.924 23.112 -40.207 1.00 96.19 415 VAL A CA 1
ATOM 3129 C C . VAL A 1 415 ? 28.603 24.194 -39.378 1.00 96.19 415 VAL A C 1
ATOM 3131 O O . VAL A 1 415 ? 28.577 25.379 -39.703 1.00 96.19 415 VAL A O 1
ATOM 3134 N N . LEU A 1 416 ? 29.214 23.764 -38.282 1.00 93.62 416 LEU A N 1
ATOM 3135 C CA . LEU A 1 416 ? 29.885 24.617 -37.314 1.00 93.62 416 LEU A CA 1
ATOM 3136 C C . LEU A 1 416 ? 31.272 25.054 -37.817 1.00 93.62 416 LEU A C 1
ATOM 3138 O O . LEU A 1 416 ? 31.805 24.537 -38.805 1.00 93.62 416 LEU A O 1
ATOM 3142 N N . GLU A 1 417 ? 31.896 25.980 -37.082 1.00 88.62 417 GLU A N 1
ATOM 3143 C CA . GLU A 1 417 ? 33.279 26.405 -37.322 1.00 88.62 417 GLU A CA 1
ATOM 3144 C C . GLU A 1 417 ? 34.240 25.213 -37.472 1.00 88.62 417 GLU A C 1
ATOM 3146 O O . GLU A 1 417 ? 34.132 24.207 -36.768 1.00 88.62 417 GLU A O 1
ATOM 3151 N N . ASN A 1 418 ? 35.231 25.360 -38.358 1.00 87.38 418 ASN A N 1
ATOM 3152 C CA . ASN A 1 418 ? 36.187 24.310 -38.737 1.00 87.38 418 ASN A CA 1
ATOM 3153 C C . ASN A 1 418 ? 35.558 23.100 -39.449 1.00 87.38 418 ASN A C 1
ATOM 3155 O O . ASN A 1 418 ? 36.089 21.998 -39.340 1.00 87.38 418 ASN A O 1
ATOM 3159 N N . ASN A 1 419 ? 34.458 23.309 -40.183 1.00 93.81 419 ASN A N 1
ATOM 3160 C CA . ASN A 1 419 ? 33.811 22.275 -40.994 1.00 93.81 419 ASN A CA 1
ATOM 3161 C C . ASN A 1 419 ? 33.401 21.050 -40.154 1.00 93.81 419 ASN A C 1
ATOM 3163 O O . ASN A 1 419 ? 33.681 19.905 -40.514 1.00 93.81 419 ASN A O 1
ATOM 3167 N N . ILE A 1 420 ? 32.773 21.303 -38.999 1.00 95.25 420 ILE A N 1
ATOM 3168 C CA . ILE A 1 420 ? 32.243 20.263 -38.108 1.00 95.25 420 ILE A CA 1
ATOM 3169 C C . ILE A 1 420 ? 30.734 20.160 -38.329 1.00 95.25 420 ILE A C 1
ATOM 3171 O O . ILE A 1 420 ? 29.999 21.099 -38.035 1.00 95.25 420 ILE A O 1
ATOM 3175 N N . GLY A 1 421 ? 30.257 19.015 -38.805 1.00 97.50 421 GLY A N 1
ATOM 3176 C CA . GLY A 1 421 ? 28.830 18.743 -38.932 1.00 97.50 421 GLY A CA 1
ATOM 3177 C C . GLY A 1 421 ? 28.175 18.594 -37.563 1.00 97.50 421 GLY A C 1
ATOM 3178 O O . GLY A 1 421 ? 28.718 17.944 -36.671 1.00 97.50 421 GLY A O 1
ATOM 3179 N N . TYR A 1 422 ? 27.000 19.177 -37.391 1.00 98.00 422 TYR A N 1
ATOM 3180 C CA . TYR A 1 422 ? 26.143 18.989 -36.229 1.00 98.00 422 TYR A CA 1
ATOM 3181 C C . TYR A 1 422 ? 24.847 18.322 -36.683 1.00 98.00 422 TYR A C 1
ATOM 3183 O O . TYR A 1 422 ? 24.216 18.794 -37.626 1.00 98.00 422 TYR A O 1
ATOM 3191 N N . LEU A 1 423 ? 24.470 17.226 -36.026 1.00 98.00 423 LEU A N 1
ATOM 3192 C CA . LEU A 1 423 ? 23.249 16.469 -36.286 1.00 98.00 423 LEU A CA 1
ATOM 3193 C C . LEU A 1 423 ? 22.542 16.188 -34.961 1.00 98.00 423 LEU A C 1
ATOM 3195 O O . LEU A 1 423 ? 23.087 15.495 -34.106 1.00 98.00 423 LEU A O 1
ATOM 3199 N N . ARG A 1 424 ? 21.313 16.668 -34.807 1.00 97.75 424 ARG A N 1
ATOM 3200 C CA . ARG A 1 424 ? 20.450 16.363 -33.663 1.00 97.75 424 ARG A CA 1
ATOM 3201 C C . ARG A 1 424 ? 19.157 15.720 -34.135 1.00 97.75 424 ARG A C 1
ATOM 3203 O O . ARG A 1 424 ? 18.554 16.184 -35.100 1.00 97.75 424 ARG A O 1
ATOM 3210 N N . PHE A 1 425 ? 18.724 14.702 -33.406 1.00 96.50 425 PHE A N 1
ATOM 3211 C CA . PHE A 1 425 ? 17.400 14.105 -33.516 1.00 96.50 425 PHE A CA 1
ATOM 3212 C C . PHE A 1 425 ? 17.030 13.479 -32.172 1.00 96.50 425 PHE A C 1
ATOM 3214 O O . PHE A 1 425 ? 17.897 12.965 -31.461 1.00 96.50 425 PHE A O 1
ATOM 3221 N N . ASP A 1 426 ? 15.744 13.517 -31.833 1.00 95.12 426 ASP A N 1
ATOM 3222 C CA . ASP A 1 426 ? 15.286 13.249 -30.465 1.00 95.12 426 ASP A CA 1
ATOM 3223 C C . ASP A 1 426 ? 14.510 11.913 -30.328 1.00 95.12 426 ASP A C 1
ATOM 3225 O O . ASP A 1 426 ? 14.074 11.571 -29.231 1.00 95.12 426 ASP A O 1
ATOM 3229 N N . MET A 1 427 ? 14.363 11.126 -31.407 1.00 92.12 427 MET A N 1
ATOM 3230 C CA . MET A 1 427 ? 13.778 9.770 -31.375 1.00 92.12 427 MET A CA 1
ATOM 3231 C C . MET A 1 427 ? 14.316 8.858 -32.490 1.00 92.12 427 MET A C 1
ATOM 3233 O O . MET A 1 427 ? 14.695 9.332 -33.562 1.00 92.12 427 MET A O 1
ATOM 3237 N N . PHE A 1 428 ? 14.294 7.546 -32.257 1.00 92.31 428 PHE A N 1
ATOM 3238 C CA . PHE A 1 428 ? 14.556 6.491 -33.237 1.00 92.31 428 PHE A CA 1
ATOM 3239 C C . PHE A 1 428 ? 13.247 5.976 -33.846 1.00 92.31 428 PHE A C 1
ATOM 3241 O O . PHE A 1 428 ? 12.334 5.546 -33.140 1.00 92.31 428 PHE A O 1
ATOM 3248 N N . GLY A 1 429 ? 13.164 6.015 -35.176 1.00 86.00 429 GLY A N 1
ATOM 3249 C CA . GLY A 1 429 ? 12.037 5.467 -35.925 1.00 86.00 429 GLY A CA 1
ATOM 3250 C C . GLY A 1 429 ? 12.180 3.969 -36.180 1.00 86.00 429 GLY A C 1
ATOM 3251 O O . GLY A 1 429 ? 13.272 3.409 -36.097 1.00 86.00 429 GLY A O 1
ATOM 3252 N N . ASP A 1 430 ? 11.071 3.336 -36.541 1.00 85.44 430 ASP A N 1
ATOM 3253 C CA . ASP A 1 430 ? 11.084 1.979 -37.076 1.00 85.44 430 ASP A CA 1
ATOM 3254 C C . ASP A 1 430 ? 11.743 1.932 -38.468 1.00 85.44 430 ASP A C 1
ATOM 3256 O O . ASP A 1 430 ? 11.537 2.828 -39.289 1.00 85.44 430 ASP A O 1
ATOM 3260 N N . PHE A 1 431 ? 12.533 0.892 -38.743 1.00 85.56 431 PHE A N 1
ATOM 3261 C CA . PHE A 1 431 ? 13.309 0.758 -39.973 1.00 85.56 431 PHE A CA 1
ATOM 3262 C C . PHE A 1 431 ? 12.452 0.774 -41.236 1.00 85.56 431 PHE A C 1
ATOM 3264 O O . PHE A 1 431 ? 12.846 1.441 -42.186 1.00 85.56 431 PHE A O 1
ATOM 3271 N N . GLU A 1 432 ? 11.300 0.098 -41.276 1.00 82.94 432 GLU A N 1
ATOM 3272 C CA . GLU A 1 432 ? 10.471 0.058 -42.492 1.00 82.94 432 GLU A CA 1
ATOM 3273 C C . GLU A 1 432 ? 9.943 1.454 -42.844 1.00 82.94 432 GLU A C 1
ATOM 3275 O O . GLU A 1 432 ? 10.030 1.903 -43.991 1.00 82.94 432 GLU A O 1
ATOM 3280 N N . HIS A 1 433 ? 9.492 2.188 -41.828 1.00 82.38 433 HIS A N 1
ATOM 3281 C CA . HIS A 1 433 ? 9.057 3.572 -41.976 1.00 82.38 433 HIS A CA 1
ATOM 3282 C C . HIS A 1 433 ? 10.211 4.505 -42.363 1.00 82.38 433 HIS A C 1
ATOM 3284 O O . HIS A 1 433 ? 10.053 5.347 -43.246 1.00 82.38 433 HIS A O 1
ATOM 3290 N N . VAL A 1 434 ? 11.383 4.347 -41.737 1.00 83.50 434 VAL A N 1
ATOM 3291 C CA . VAL A 1 434 ? 12.581 5.144 -42.046 1.00 83.50 434 VAL A CA 1
ATOM 3292 C C . VAL A 1 434 ? 13.088 4.850 -43.459 1.00 83.50 434 VAL A C 1
ATOM 3294 O O . VAL A 1 434 ? 13.453 5.780 -44.176 1.00 83.50 434 VAL A O 1
ATOM 3297 N N . ALA A 1 435 ? 13.073 3.590 -43.894 1.00 83.94 435 ALA A N 1
ATOM 3298 C CA . ALA A 1 435 ? 13.503 3.170 -45.224 1.00 83.94 435 ALA A CA 1
ATOM 3299 C C . ALA A 1 435 ? 12.641 3.807 -46.323 1.00 83.94 435 ALA A C 1
ATOM 3301 O O . ALA A 1 435 ? 13.182 4.299 -47.315 1.00 83.94 435 ALA A O 1
ATOM 3302 N N . ALA A 1 436 ? 11.321 3.884 -46.120 1.00 84.19 436 ALA A N 1
ATOM 3303 C CA . ALA A 1 436 ? 10.398 4.525 -47.058 1.00 84.19 436 ALA A CA 1
ATOM 3304 C C . ALA A 1 436 ? 10.707 6.017 -47.290 1.00 84.19 436 ALA A C 1
ATOM 3306 O O . ALA A 1 436 ? 10.455 6.541 -48.376 1.00 84.19 436 ALA A O 1
ATOM 3307 N N . ILE A 1 437 ? 11.288 6.696 -46.296 1.00 86.94 437 ILE A N 1
ATOM 3308 C CA . ILE A 1 437 ? 11.650 8.120 -46.363 1.00 86.94 437 ILE A CA 1
ATOM 3309 C C . ILE A 1 437 ? 13.164 8.362 -46.415 1.00 86.94 437 ILE A C 1
ATOM 3311 O O . ILE A 1 437 ? 13.610 9.508 -46.330 1.00 86.94 437 ILE A O 1
ATOM 3315 N N . ALA A 1 438 ? 13.974 7.315 -46.588 1.00 90.25 438 ALA A N 1
ATOM 3316 C CA . ALA A 1 438 ? 15.430 7.409 -46.507 1.00 90.25 438 ALA A CA 1
ATOM 3317 C C . ALA A 1 438 ? 16.005 8.395 -47.532 1.00 90.25 438 ALA A C 1
ATOM 3319 O O . ALA A 1 438 ? 16.900 9.172 -47.206 1.00 90.25 438 ALA A O 1
ATOM 3320 N N . GLN A 1 439 ? 15.452 8.431 -48.749 1.00 92.06 439 GLN A N 1
ATOM 3321 C CA . GLN A 1 439 ? 15.874 9.383 -49.780 1.00 92.06 439 GLN A CA 1
ATOM 3322 C C . GLN A 1 439 ? 15.610 10.838 -49.358 1.00 92.06 439 GLN A C 1
ATOM 3324 O O . GLN A 1 439 ? 16.471 11.698 -49.538 1.00 92.06 439 GLN A O 1
ATOM 3329 N N . ILE A 1 440 ? 14.465 11.103 -48.719 1.00 91.25 440 ILE A N 1
ATOM 3330 C CA . ILE A 1 440 ? 14.107 12.432 -48.205 1.00 91.25 440 ILE A CA 1
ATOM 3331 C C . ILE A 1 440 ? 15.083 12.849 -47.101 1.00 91.25 440 ILE A C 1
ATOM 3333 O O . ILE A 1 440 ? 15.589 13.974 -47.129 1.00 91.25 440 ILE A O 1
ATOM 3337 N N . ILE A 1 441 ? 15.386 11.942 -46.164 1.00 92.50 441 ILE A N 1
ATOM 3338 C CA . ILE A 1 441 ? 16.381 12.167 -45.104 1.00 92.50 441 ILE A CA 1
ATOM 3339 C C . ILE A 1 441 ? 17.751 12.456 -45.727 1.00 92.50 441 ILE A C 1
ATOM 3341 O O . ILE A 1 441 ? 18.431 13.399 -45.319 1.00 92.50 441 ILE A O 1
ATOM 3345 N N . VAL A 1 442 ? 18.157 11.704 -46.752 1.00 94.81 442 VAL A N 1
ATOM 3346 C CA . VAL A 1 442 ? 19.443 11.924 -47.420 1.00 94.81 442 VAL A CA 1
ATOM 3347 C C . VAL A 1 442 ? 19.526 13.323 -48.027 1.00 94.81 442 VAL A C 1
ATOM 3349 O O . VAL A 1 442 ? 20.502 14.040 -47.797 1.00 94.81 442 VAL A O 1
ATOM 3352 N N . GLU A 1 443 ? 18.497 13.730 -48.763 1.00 93.38 443 GLU A N 1
ATOM 3353 C CA . GLU A 1 443 ? 18.445 15.024 -49.444 1.00 93.38 443 GLU A CA 1
ATOM 3354 C C . GLU A 1 443 ? 18.393 16.209 -48.474 1.00 93.38 443 GLU A C 1
ATOM 3356 O O . GLU A 1 443 ? 19.081 17.209 -48.687 1.00 93.38 443 GLU A O 1
ATOM 3361 N N . HIS A 1 444 ? 17.611 16.101 -47.397 1.00 91.44 444 HIS A N 1
ATOM 3362 C CA . HIS A 1 444 ? 17.304 17.233 -46.518 1.00 91.44 444 HIS A CA 1
ATOM 3363 C C . HIS A 1 444 ? 18.161 17.304 -45.252 1.00 91.44 444 HIS A C 1
ATOM 3365 O O . HIS A 1 444 ? 18.240 18.375 -44.643 1.00 91.44 444 HIS A O 1
ATOM 3371 N N . VAL A 1 445 ? 18.802 16.202 -44.861 1.00 94.62 445 VAL A N 1
ATOM 3372 C CA . VAL A 1 445 ? 19.570 16.077 -43.614 1.00 94.62 445 VAL A CA 1
ATOM 3373 C C . VAL A 1 445 ? 21.000 15.662 -43.939 1.00 94.62 445 VAL A C 1
ATOM 3375 O O . VAL A 1 445 ? 21.940 16.426 -43.725 1.00 94.62 445 VAL A O 1
ATOM 3378 N N . TRP A 1 446 ? 21.177 14.469 -44.504 1.00 95.81 446 TRP A N 1
ATOM 3379 C CA . TRP A 1 446 ? 22.490 13.834 -44.580 1.00 95.81 446 TRP A CA 1
ATOM 3380 C C . TRP A 1 446 ? 23.475 14.556 -45.505 1.00 95.81 446 TRP A C 1
ATOM 3382 O O . TRP A 1 446 ? 24.626 14.793 -45.134 1.00 95.81 446 TRP A O 1
ATOM 3392 N N . ASN A 1 447 ? 23.023 14.970 -46.691 1.00 95.94 447 ASN A N 1
ATOM 3393 C CA . ASN A 1 447 ? 23.870 15.644 -47.677 1.00 95.94 447 ASN A CA 1
ATOM 3394 C C . ASN A 1 447 ? 24.439 16.982 -47.179 1.00 95.94 447 ASN A C 1
ATOM 3396 O O . ASN A 1 447 ? 25.445 17.437 -47.715 1.00 95.94 447 ASN A O 1
ATOM 3400 N N . LYS A 1 448 ? 23.841 17.591 -46.146 1.00 95.25 448 LYS A N 1
ATOM 3401 C CA . LYS A 1 448 ? 24.337 18.835 -45.540 1.00 95.25 448 LYS A CA 1
ATOM 3402 C C . LYS A 1 448 ? 25.575 18.627 -44.669 1.00 95.25 448 LYS A C 1
ATOM 3404 O O . LYS A 1 448 ? 26.348 19.561 -44.499 1.00 95.25 448 LYS A O 1
ATOM 3409 N N . VAL A 1 449 ? 25.748 17.429 -44.108 1.00 95.94 449 VAL A N 1
ATOM 3410 C CA . VAL A 1 449 ? 26.783 17.144 -43.100 1.00 95.94 449 VAL A CA 1
ATOM 3411 C C . VAL A 1 449 ? 27.762 16.046 -43.522 1.00 95.94 449 VAL A C 1
ATOM 3413 O O . VAL A 1 449 ? 28.836 15.939 -42.953 1.00 95.94 449 VAL A O 1
ATOM 3416 N N . VAL A 1 450 ? 27.467 15.238 -44.545 1.00 96.19 450 VAL A N 1
ATOM 3417 C CA . VAL A 1 450 ? 28.325 14.091 -44.912 1.00 96.19 450 VAL A CA 1
ATOM 3418 C C . VAL A 1 450 ? 29.747 14.479 -45.360 1.00 96.19 450 VAL A C 1
ATOM 3420 O O . VAL A 1 450 ? 30.699 13.715 -45.166 1.00 96.19 450 VAL A O 1
ATOM 3423 N N . ASP A 1 451 ? 29.922 15.673 -45.932 1.00 95.75 451 ASP A N 1
ATOM 3424 C CA . ASP A 1 451 ? 31.213 16.157 -46.440 1.00 95.75 451 ASP A CA 1
ATOM 3425 C C . ASP A 1 451 ? 32.065 16.884 -45.380 1.00 95.75 451 ASP A C 1
ATOM 3427 O O . ASP A 1 451 ? 33.202 17.251 -45.670 1.00 95.75 451 ASP A O 1
ATOM 3431 N N . THR A 1 452 ? 31.586 17.016 -44.138 1.00 96.56 452 THR A N 1
ATOM 3432 C CA . THR A 1 452 ? 32.329 17.659 -43.038 1.00 96.56 452 THR A CA 1
ATOM 3433 C C . THR A 1 452 ? 33.530 16.824 -42.580 1.00 96.56 452 THR A C 1
ATOM 3435 O O . THR A 1 452 ? 33.590 15.623 -42.849 1.00 96.56 452 THR A O 1
ATOM 3438 N N . ASP A 1 453 ? 34.491 17.425 -41.874 1.00 94.31 453 ASP A N 1
ATOM 3439 C CA . ASP A 1 453 ? 35.720 16.738 -41.429 1.00 94.31 453 ASP A CA 1
ATOM 3440 C C . ASP A 1 453 ? 35.525 15.954 -40.117 1.00 94.31 453 ASP A C 1
ATOM 3442 O O . ASP A 1 453 ? 36.167 14.928 -39.863 1.00 94.31 453 ASP A O 1
ATOM 3446 N N . ALA A 1 454 ? 34.598 16.423 -39.283 1.00 95.62 454 ALA A N 1
ATOM 3447 C CA . ALA A 1 454 ? 34.165 15.789 -38.044 1.00 95.62 454 ALA A CA 1
ATOM 3448 C C . ALA A 1 454 ? 32.656 15.988 -37.858 1.00 95.62 454 ALA A C 1
ATOM 3450 O O . ALA A 1 454 ? 32.090 16.915 -38.430 1.00 95.62 454 ALA A O 1
ATOM 3451 N N . MET A 1 455 ? 32.010 15.129 -37.067 1.00 97.12 455 MET A N 1
ATOM 3452 C CA . MET A 1 455 ? 30.577 15.230 -36.796 1.00 97.12 455 MET A CA 1
ATOM 3453 C C . MET A 1 455 ? 30.270 15.106 -35.303 1.00 97.12 455 MET A C 1
ATOM 3455 O O . MET A 1 455 ? 30.813 14.239 -34.618 1.00 97.12 455 MET A O 1
ATOM 3459 N N . ILE A 1 456 ? 29.372 15.962 -34.823 1.00 98.38 456 ILE A N 1
ATOM 3460 C CA . ILE A 1 456 ? 28.752 15.912 -33.502 1.00 98.38 456 ILE A CA 1
ATOM 3461 C C . ILE A 1 456 ? 27.313 15.422 -33.681 1.00 98.38 456 ILE A C 1
ATOM 3463 O O . ILE A 1 456 ? 26.518 16.083 -34.346 1.00 98.38 456 ILE A O 1
ATOM 3467 N N . ILE A 1 457 ? 26.986 14.282 -33.076 1.00 98.56 457 ILE A N 1
ATOM 3468 C CA . ILE A 1 457 ? 25.625 13.752 -32.974 1.00 98.56 457 ILE A CA 1
ATOM 3469 C C . ILE A 1 457 ? 25.088 14.108 -31.591 1.00 98.56 457 ILE A C 1
ATOM 3471 O O . ILE A 1 457 ? 25.645 13.690 -30.578 1.00 98.56 457 ILE A O 1
ATOM 3475 N N . ASP A 1 458 ? 24.020 14.885 -31.527 1.00 98.56 458 ASP A N 1
ATOM 3476 C CA . ASP A 1 458 ? 23.435 15.335 -30.273 1.00 98.56 458 ASP A CA 1
ATOM 3477 C C . ASP A 1 458 ? 22.224 14.482 -29.899 1.00 98.56 458 ASP A C 1
ATOM 3479 O O . ASP A 1 458 ? 21.168 14.591 -30.521 1.00 98.56 458 ASP A O 1
ATOM 3483 N N . LEU A 1 459 ? 22.393 13.629 -28.885 1.00 98.56 459 LEU A N 1
ATOM 3484 C CA . LEU A 1 459 ? 21.360 12.730 -28.364 1.00 98.56 459 LEU A CA 1
ATOM 3485 C C . LEU A 1 459 ? 20.923 13.117 -26.948 1.00 98.56 459 LEU A C 1
ATOM 3487 O O . LEU A 1 459 ? 20.263 12.331 -26.265 1.00 98.56 459 LEU A O 1
ATOM 3491 N N . ARG A 1 460 ? 21.268 14.328 -26.489 1.00 98.31 460 ARG A N 1
ATOM 3492 C CA . ARG A 1 460 ? 20.960 14.791 -25.127 1.00 98.31 460 ARG A CA 1
ATOM 3493 C C . ARG A 1 460 ? 19.465 14.818 -24.826 1.00 98.31 460 ARG A C 1
ATOM 3495 O O . ARG A 1 460 ? 19.106 14.711 -23.667 1.00 98.31 460 ARG A O 1
ATOM 3502 N N . ASN A 1 461 ? 18.601 14.930 -25.830 1.00 97.25 461 ASN A N 1
ATOM 3503 C CA . ASN A 1 461 ? 17.147 14.907 -25.646 1.00 97.25 461 ASN A CA 1
ATOM 3504 C C . ASN A 1 461 ? 16.495 13.677 -26.293 1.00 97.25 461 ASN A C 1
ATOM 3506 O O . ASN A 1 461 ? 15.282 13.658 -26.477 1.00 97.25 461 ASN A O 1
ATOM 3510 N N . ASN A 1 462 ? 17.289 12.666 -26.666 1.00 97.00 462 ASN A N 1
ATOM 3511 C CA . ASN A 1 462 ? 16.781 11.529 -27.416 1.00 97.00 462 ASN A CA 1
ATOM 3512 C C . ASN A 1 462 ? 16.171 10.463 -26.498 1.00 97.00 462 ASN A C 1
ATOM 3514 O O . ASN A 1 462 ? 16.879 9.829 -25.719 1.00 97.00 462 ASN A O 1
ATOM 3518 N N . LEU A 1 463 ? 14.863 10.241 -26.613 1.00 93.94 463 LEU A N 1
ATOM 3519 C CA . LEU A 1 463 ? 14.116 9.315 -25.752 1.00 93.94 463 LEU A CA 1
ATOM 3520 C C . LEU A 1 463 ? 14.124 7.860 -26.257 1.00 93.94 463 LEU A C 1
ATOM 3522 O O . LEU A 1 463 ? 13.389 7.018 -25.743 1.00 93.94 463 LEU A O 1
ATOM 3526 N N . GLY A 1 464 ? 14.932 7.562 -27.277 1.00 91.12 464 GLY A N 1
ATOM 3527 C CA . GLY A 1 464 ? 14.997 6.248 -27.900 1.00 91.12 464 GLY A CA 1
ATOM 3528 C C . GLY A 1 464 ? 13.874 6.036 -28.903 1.00 91.12 464 GLY A C 1
ATOM 3529 O O . GLY A 1 464 ? 13.529 6.939 -29.662 1.00 91.12 464 GLY A O 1
ATOM 3530 N N . GLY A 1 465 ? 13.342 4.819 -28.948 1.00 89.31 465 GLY A N 1
ATOM 3531 C CA . GLY A 1 465 ? 12.348 4.392 -29.924 1.00 89.31 465 GLY A CA 1
ATOM 3532 C C . GLY A 1 465 ? 12.584 2.946 -30.339 1.00 89.31 465 GLY A C 1
ATOM 3533 O O . GLY A 1 465 ? 13.062 2.142 -29.538 1.00 89.31 465 GLY A O 1
ATOM 3534 N N . GLN A 1 466 ? 12.260 2.626 -31.588 1.00 86.19 466 GLN A N 1
ATOM 3535 C CA . GLN A 1 466 ? 12.427 1.275 -32.122 1.00 86.19 466 GLN A CA 1
ATOM 3536 C C . GLN A 1 466 ? 13.903 0.977 -32.413 1.00 86.19 466 GLN A C 1
ATOM 3538 O O . GLN A 1 466 ? 14.616 1.806 -32.978 1.00 86.19 466 GLN A O 1
ATOM 3543 N N . THR A 1 467 ? 14.361 -0.222 -32.055 1.00 89.31 467 THR A N 1
ATOM 3544 C CA . THR A 1 467 ? 15.761 -0.649 -32.241 1.00 89.31 467 THR A CA 1
ATOM 3545 C C . THR A 1 467 ? 16.068 -1.063 -33.684 1.00 89.31 467 THR A C 1
ATOM 3547 O O . THR A 1 467 ? 17.229 -1.076 -34.095 1.00 89.31 467 THR A O 1
ATOM 3550 N N . SER A 1 468 ? 15.041 -1.319 -34.503 1.00 89.44 468 SER A N 1
ATOM 3551 C CA . SER A 1 468 ? 15.187 -1.799 -35.885 1.00 89.44 468 SER A CA 1
ATOM 3552 C C . SER A 1 468 ? 16.036 -0.877 -36.776 1.00 89.44 468 SER A C 1
ATOM 3554 O O . SER A 1 468 ? 16.732 -1.355 -37.672 1.00 89.44 468 SER A O 1
ATOM 3556 N N . SER A 1 469 ? 16.052 0.438 -36.525 1.00 91.12 469 SER A N 1
ATOM 3557 C CA . SER A 1 469 ? 16.809 1.408 -37.335 1.00 91.12 469 SER A CA 1
ATOM 3558 C C . SER A 1 469 ? 18.289 1.564 -36.961 1.00 91.12 469 SER A C 1
ATOM 3560 O O . SER A 1 469 ? 19.045 2.182 -37.719 1.00 91.12 469 SER A O 1
ATOM 3562 N N . ILE A 1 470 ? 18.741 0.976 -35.847 1.00 94.38 470 ILE A N 1
ATOM 3563 C CA . ILE A 1 470 ? 20.118 1.123 -35.342 1.00 94.38 470 ILE A CA 1
ATOM 3564 C C . ILE A 1 470 ? 21.140 0.612 -36.356 1.00 94.38 470 ILE A C 1
ATOM 3566 O O . ILE A 1 470 ? 22.115 1.307 -36.649 1.00 94.38 470 ILE A O 1
ATOM 3570 N N . SER A 1 471 ? 20.898 -0.564 -36.945 1.00 94.38 471 SER A N 1
ATOM 3571 C CA . SER A 1 471 ? 21.775 -1.133 -37.974 1.00 94.38 471 SER A CA 1
ATOM 3572 C C . SER A 1 471 ? 21.965 -0.172 -39.153 1.00 94.38 471 SER A C 1
ATOM 3574 O O . SER A 1 471 ? 23.100 0.108 -39.559 1.00 94.38 471 SER A O 1
ATOM 3576 N N . GLY A 1 472 ? 20.866 0.401 -39.653 1.00 92.75 472 GLY A N 1
ATOM 3577 C CA . GLY A 1 472 ? 20.888 1.374 -40.742 1.00 92.75 472 GLY A CA 1
ATOM 3578 C C . GLY A 1 472 ? 21.704 2.616 -40.391 1.00 92.75 472 GLY A C 1
ATOM 3579 O O . GLY A 1 472 ? 22.603 2.988 -41.146 1.00 92.75 472 GLY A O 1
ATOM 3580 N N . LEU A 1 473 ? 21.461 3.215 -39.221 1.00 94.88 473 LEU A N 1
ATOM 3581 C CA . LEU A 1 473 ? 22.179 4.414 -38.781 1.00 94.88 473 LEU A CA 1
ATOM 3582 C C . LEU A 1 473 ? 23.675 4.148 -38.556 1.00 94.88 473 LEU A C 1
ATOM 3584 O O . LEU A 1 473 ? 24.514 4.887 -39.074 1.00 94.88 473 LEU A O 1
ATOM 3588 N N . CYS A 1 474 ? 24.030 3.086 -37.827 1.00 96.50 474 CYS A N 1
ATOM 3589 C CA . CYS A 1 474 ? 25.425 2.714 -37.581 1.00 96.50 474 CYS A CA 1
ATOM 3590 C C . CYS A 1 474 ? 26.199 2.522 -38.887 1.00 96.50 474 CYS A C 1
ATOM 3592 O O . CYS A 1 474 ? 27.354 2.935 -38.990 1.00 96.50 474 CYS A O 1
ATOM 3594 N N . SER A 1 475 ? 25.559 1.943 -39.903 1.00 95.88 475 SER A N 1
ATOM 3595 C CA . SER A 1 475 ? 26.194 1.640 -41.185 1.00 95.88 475 SER A CA 1
ATOM 3596 C C . SER A 1 475 ? 26.749 2.876 -41.899 1.00 95.88 475 SER A C 1
ATOM 3598 O O . SER A 1 475 ? 27.781 2.767 -42.560 1.00 95.88 475 SER A O 1
ATOM 3600 N N . TYR A 1 476 ? 26.170 4.070 -41.723 1.00 96.38 476 TYR A N 1
ATOM 3601 C CA . TYR A 1 476 ? 26.734 5.301 -42.299 1.00 96.38 476 TYR A CA 1
ATOM 3602 C C . TYR A 1 476 ? 28.138 5.626 -41.766 1.00 96.38 476 TYR A C 1
ATOM 3604 O O . TYR A 1 476 ? 28.905 6.309 -42.450 1.00 96.38 476 TYR A O 1
ATOM 3612 N N . PHE A 1 477 ? 28.507 5.125 -40.585 1.00 96.81 477 PHE A N 1
ATOM 3613 C CA . PHE A 1 477 ? 29.772 5.429 -39.911 1.00 96.81 477 PHE A CA 1
ATOM 3614 C C . PHE A 1 477 ? 30.861 4.377 -40.112 1.00 96.81 477 PHE A C 1
ATOM 3616 O O . PHE A 1 477 ? 31.957 4.537 -39.576 1.00 96.81 477 PHE A O 1
ATOM 3623 N N . PHE A 1 478 ? 30.603 3.337 -40.900 1.00 95.12 478 PHE A N 1
ATOM 3624 C CA . PHE A 1 478 ? 31.582 2.305 -41.228 1.00 95.12 478 PHE A CA 1
ATOM 3625 C C . PHE A 1 478 ? 31.733 2.155 -42.740 1.00 95.12 478 PHE A C 1
ATOM 3627 O O . PHE A 1 478 ? 30.824 2.491 -43.505 1.00 95.12 478 PHE A O 1
ATOM 3634 N N . ASP A 1 479 ? 32.895 1.667 -43.168 1.00 93.25 479 ASP A N 1
ATOM 3635 C CA . ASP A 1 479 ? 33.168 1.401 -44.579 1.00 93.25 479 ASP A CA 1
ATOM 3636 C C . ASP A 1 479 ? 32.370 0.167 -45.046 1.00 93.25 479 ASP A C 1
ATOM 3638 O O . ASP A 1 479 ? 32.061 -0.726 -44.261 1.00 93.25 479 ASP A O 1
ATOM 3642 N N . GLY A 1 480 ? 31.960 0.153 -46.318 1.00 88.00 480 GLY A N 1
ATOM 3643 C CA . GLY A 1 480 ? 31.064 -0.877 -46.866 1.00 88.00 480 GLY A CA 1
ATOM 3644 C C . GLY A 1 480 ? 31.764 -2.144 -47.363 1.00 88.00 480 GLY A C 1
ATOM 3645 O O . GLY A 1 480 ? 31.107 -3.018 -47.916 1.00 88.00 480 GLY A O 1
ATOM 3646 N N . ASP A 1 481 ? 33.085 -2.237 -47.215 1.00 87.12 481 ASP A N 1
ATOM 3647 C CA . ASP A 1 481 ? 33.888 -3.372 -47.677 1.00 87.12 481 ASP A CA 1
ATOM 3648 C C . ASP A 1 481 ? 33.760 -4.602 -46.766 1.00 87.12 481 ASP A C 1
ATOM 3650 O O . ASP A 1 481 ? 34.054 -5.718 -47.199 1.00 87.12 481 ASP A O 1
ATOM 3654 N N . LYS A 1 482 ? 33.320 -4.416 -45.513 1.00 88.12 482 LYS A N 1
ATOM 3655 C CA . LYS A 1 482 ? 33.131 -5.493 -44.534 1.00 88.12 482 LYS A CA 1
ATOM 3656 C C . LYS A 1 482 ? 31.885 -5.262 -43.688 1.00 88.12 482 LYS A C 1
ATOM 3658 O O . LYS A 1 482 ? 31.639 -4.156 -43.212 1.00 88.12 482 LYS A O 1
ATOM 3663 N N . GLN A 1 483 ? 31.136 -6.334 -43.441 1.00 92.81 483 GLN A N 1
ATOM 3664 C CA . GLN A 1 483 ? 30.101 -6.323 -42.412 1.00 92.81 483 GLN A CA 1
ATOM 3665 C C . GLN A 1 483 ? 30.744 -6.333 -41.026 1.00 92.81 483 GLN A C 1
ATOM 3667 O O . GLN A 1 483 ? 31.701 -7.068 -40.773 1.00 92.81 483 GLN A O 1
ATOM 3672 N N . ILE A 1 484 ? 30.212 -5.501 -40.138 1.00 93.75 484 ILE A N 1
ATOM 3673 C CA . ILE A 1 484 ? 30.671 -5.354 -38.759 1.00 93.75 484 ILE A CA 1
ATOM 3674 C C . ILE A 1 484 ? 29.539 -5.806 -37.848 1.00 93.75 484 ILE A C 1
ATOM 3676 O O . ILE A 1 484 ? 28.395 -5.389 -38.031 1.00 93.75 484 ILE A O 1
ATOM 3680 N N . VAL A 1 485 ? 29.872 -6.640 -36.863 1.00 94.12 485 VAL A N 1
ATOM 3681 C CA . VAL A 1 485 ? 28.957 -6.999 -35.778 1.00 94.12 485 VAL A CA 1
ATOM 3682 C C . VAL A 1 485 ? 28.799 -5.781 -34.877 1.00 94.12 485 VAL A C 1
ATOM 3684 O O . VAL A 1 485 ? 29.736 -5.376 -34.187 1.00 94.12 485 VAL A O 1
ATOM 3687 N N . LEU A 1 486 ? 27.624 -5.166 -34.949 1.00 93.81 486 LEU A N 1
ATOM 3688 C CA . LEU A 1 486 ? 27.243 -4.002 -34.166 1.00 93.81 486 LEU A CA 1
ATOM 3689 C C . LEU A 1 486 ? 26.881 -4.418 -32.755 1.00 93.81 486 LEU A C 1
ATOM 3691 O O . LEU A 1 486 ? 27.427 -3.829 -31.828 1.00 93.81 486 LEU A O 1
ATOM 3695 N N . ASP A 1 487 ? 26.041 -5.444 -32.615 1.00 91.94 487 ASP A N 1
ATOM 3696 C CA . ASP A 1 487 ? 25.704 -6.079 -31.346 1.00 91.94 487 ASP A CA 1
ATOM 3697 C C . ASP A 1 487 ? 25.309 -7.547 -31.497 1.00 91.94 487 ASP A C 1
ATOM 3699 O O . ASP A 1 487 ? 25.171 -8.037 -32.615 1.00 91.94 487 ASP A O 1
ATOM 3703 N N . ARG A 1 488 ? 25.170 -8.265 -30.381 1.00 91.88 488 ARG A N 1
ATOM 3704 C CA . ARG A 1 488 ? 24.567 -9.601 -30.363 1.00 91.88 488 ARG A CA 1
ATOM 3705 C C . ARG A 1 488 ? 23.402 -9.561 -29.394 1.00 91.88 488 ARG A C 1
ATOM 3707 O O . ARG A 1 488 ? 23.599 -9.242 -28.230 1.00 91.88 488 ARG A O 1
ATOM 3714 N N . ILE A 1 489 ? 22.207 -9.848 -29.881 1.00 91.88 489 ILE A N 1
ATOM 3715 C CA . ILE A 1 489 ? 20.971 -9.701 -29.118 1.00 91.88 489 ILE A CA 1
ATOM 3716 C C . ILE A 1 489 ? 20.479 -11.100 -28.785 1.00 91.88 489 ILE A C 1
ATOM 3718 O O . ILE A 1 489 ? 20.230 -11.904 -29.687 1.00 91.88 489 ILE A O 1
ATOM 3722 N N . TYR A 1 490 ? 20.395 -11.401 -27.495 1.00 91.75 490 TYR A N 1
ATOM 3723 C CA . TYR A 1 490 ? 19.720 -12.590 -27.003 1.00 91.75 490 TYR A CA 1
ATOM 3724 C C . TYR A 1 490 ? 18.209 -12.355 -27.006 1.00 91.75 490 TYR A C 1
ATOM 3726 O O . TYR A 1 490 ? 17.743 -11.303 -26.574 1.00 91.75 490 TYR A O 1
ATOM 3734 N N . ASP A 1 491 ? 17.468 -13.340 -27.499 1.00 91.69 491 ASP A N 1
ATOM 3735 C CA . ASP A 1 491 ? 16.012 -13.382 -27.551 1.00 91.69 491 ASP A CA 1
ATOM 3736 C C . ASP A 1 491 ? 15.510 -14.545 -26.692 1.00 91.69 491 ASP A C 1
ATOM 3738 O O . ASP A 1 491 ? 15.785 -15.714 -26.997 1.00 91.69 491 ASP A O 1
ATOM 3742 N N . ARG A 1 492 ? 14.790 -14.229 -25.611 1.00 93.06 492 ARG A N 1
ATOM 3743 C CA . ARG A 1 492 ? 14.341 -15.217 -24.624 1.00 93.06 492 ARG A CA 1
ATOM 3744 C C . ARG A 1 492 ? 13.318 -16.208 -25.198 1.00 93.06 492 ARG A C 1
ATOM 3746 O O . ARG A 1 492 ? 13.570 -17.405 -25.054 1.00 93.06 492 ARG A O 1
ATOM 3753 N N . PRO A 1 493 ? 12.237 -15.787 -25.889 1.00 90.75 493 PRO A N 1
ATOM 3754 C CA . PRO A 1 493 ? 11.274 -16.700 -26.506 1.00 90.75 493 PRO A CA 1
ATOM 3755 C C . PRO A 1 493 ? 11.878 -17.761 -27.433 1.00 90.75 493 PRO A C 1
ATOM 3757 O O . PRO A 1 493 ? 11.499 -18.929 -27.355 1.00 90.75 493 PRO A O 1
ATOM 3760 N N . SER A 1 494 ? 12.816 -17.389 -28.313 1.00 91.94 494 SER A N 1
ATOM 3761 C CA . SER A 1 494 ? 13.479 -18.371 -29.187 1.00 91.94 494 SER A CA 1
ATOM 3762 C C . SER A 1 494 ? 14.686 -19.050 -28.542 1.00 91.94 494 SER A C 1
ATOM 3764 O O . SER A 1 494 ? 15.177 -20.047 -29.075 1.00 91.94 494 SER A O 1
ATOM 3766 N N . ASN A 1 495 ? 15.167 -18.525 -27.413 1.00 90.50 495 ASN A N 1
ATOM 3767 C CA . ASN A 1 495 ? 16.414 -18.905 -26.760 1.00 90.50 495 ASN A CA 1
ATOM 3768 C C . ASN A 1 495 ? 17.609 -18.889 -27.734 1.00 90.50 495 ASN A C 1
ATOM 3770 O O . ASN A 1 495 ? 18.435 -19.806 -27.761 1.00 90.50 495 ASN A O 1
ATOM 3774 N N . THR A 1 496 ? 17.677 -17.857 -28.580 1.00 91.81 496 THR A N 1
ATOM 3775 C CA . THR A 1 496 ? 18.756 -17.686 -29.560 1.00 91.81 496 THR A CA 1
ATOM 3776 C C . THR A 1 496 ? 19.426 -16.330 -29.427 1.00 91.81 496 THR A C 1
ATOM 3778 O O . THR A 1 496 ? 18.822 -15.357 -28.989 1.00 91.81 496 THR A O 1
ATOM 3781 N N . THR A 1 497 ? 20.687 -16.257 -29.847 1.00 92.12 497 THR A N 1
ATOM 3782 C CA . THR A 1 497 ? 21.414 -14.995 -29.985 1.00 92.12 497 THR A CA 1
ATOM 3783 C C . THR A 1 497 ? 21.600 -14.690 -31.464 1.00 92.12 497 THR A C 1
ATOM 3785 O O . THR A 1 497 ? 22.089 -15.538 -32.215 1.00 92.12 497 THR A O 1
ATOM 3788 N N . LYS A 1 498 ? 21.224 -13.482 -31.886 1.00 92.25 498 LYS A N 1
ATOM 3789 C CA . LYS A 1 498 ? 21.371 -13.005 -33.267 1.00 92.25 498 LYS A CA 1
ATOM 3790 C C . LYS A 1 498 ? 22.364 -11.856 -33.327 1.00 92.25 498 LYS A C 1
ATOM 3792 O O . LYS A 1 498 ? 22.342 -10.967 -32.481 1.00 92.25 498 LYS A O 1
ATOM 3797 N N . ASP A 1 499 ? 23.203 -11.856 -34.355 1.00 93.62 499 ASP A N 1
ATOM 3798 C CA . ASP A 1 499 ? 24.113 -10.745 -34.610 1.00 93.62 499 ASP A CA 1
ATOM 3799 C C . ASP A 1 499 ? 23.346 -9.596 -35.289 1.00 93.62 499 ASP A C 1
ATOM 3801 O O . ASP A 1 499 ? 22.753 -9.765 -36.357 1.00 93.62 499 ASP A O 1
ATOM 3805 N N . LEU A 1 500 ? 23.385 -8.411 -34.684 1.00 93.62 500 LEU A N 1
ATOM 3806 C CA . LEU A 1 500 ? 23.018 -7.151 -35.315 1.00 93.62 500 LEU A CA 1
ATOM 3807 C C . LEU A 1 500 ? 24.212 -6.696 -36.161 1.00 93.62 500 LEU A C 1
ATOM 3809 O O . LEU A 1 500 ? 25.287 -6.424 -35.630 1.00 93.62 500 LEU A O 1
ATOM 3813 N N . LEU A 1 501 ? 24.050 -6.627 -37.480 1.00 95.56 501 LEU A N 1
ATOM 3814 C CA . LEU A 1 501 ? 25.138 -6.355 -38.428 1.00 95.56 501 LEU A CA 1
ATOM 3815 C C . LEU A 1 501 ? 24.971 -4.996 -39.109 1.00 95.56 501 LEU A C 1
ATOM 3817 O O . LEU A 1 501 ? 23.856 -4.491 -39.217 1.00 95.56 501 LEU A O 1
ATOM 3821 N N . THR A 1 502 ? 26.056 -4.423 -39.633 1.00 95.75 502 THR A N 1
ATOM 3822 C CA . THR A 1 502 ? 25.956 -3.320 -40.601 1.00 95.75 502 THR A CA 1
ATOM 3823 C C . THR A 1 502 ? 25.325 -3.777 -41.923 1.00 95.75 502 THR A C 1
ATOM 3825 O O . THR A 1 502 ? 25.532 -4.899 -42.389 1.00 95.75 502 THR A O 1
ATOM 3828 N N . LEU A 1 503 ? 24.590 -2.872 -42.567 1.00 92.81 503 LEU A N 1
ATOM 3829 C CA . LEU A 1 503 ? 24.051 -3.042 -43.913 1.00 92.81 503 LEU A CA 1
ATOM 3830 C C . LEU A 1 503 ? 25.161 -2.875 -44.957 1.00 92.81 503 LEU A C 1
ATOM 3832 O O . LEU A 1 503 ? 26.026 -1.999 -44.830 1.00 92.81 503 LEU A O 1
ATOM 3836 N N . SER A 1 504 ? 25.123 -3.689 -46.014 1.00 89.88 504 SER A N 1
ATOM 3837 C CA . SER A 1 504 ? 26.032 -3.590 -47.165 1.00 89.88 504 SER A CA 1
ATOM 3838 C C . SER A 1 504 ? 25.675 -2.410 -48.073 1.00 89.88 504 SER A C 1
ATOM 3840 O O . SER A 1 504 ? 26.557 -1.661 -48.500 1.00 89.88 504 SER A O 1
ATOM 3842 N N . GLU A 1 505 ? 24.382 -2.190 -48.298 1.00 89.00 505 GLU A N 1
ATOM 3843 C CA . GLU A 1 505 ? 23.843 -1.124 -49.142 1.00 89.00 505 GLU A CA 1
ATOM 3844 C C . GLU A 1 505 ? 23.113 -0.073 -48.302 1.00 89.00 505 GLU A C 1
ATOM 3846 O O . GLU A 1 505 ? 22.467 -0.397 -47.307 1.00 89.00 505 GLU A O 1
ATOM 3851 N N . LEU A 1 506 ? 23.243 1.198 -48.692 1.00 90.62 506 LEU A N 1
ATOM 3852 C CA . LEU A 1 506 ? 22.614 2.339 -48.028 1.00 90.62 506 LEU A CA 1
ATOM 3853 C C . LEU A 1 506 ? 22.092 3.327 -49.065 1.00 90.62 506 LEU A C 1
ATOM 3855 O O . LEU A 1 506 ? 22.692 3.509 -50.126 1.00 90.62 506 LEU A O 1
ATOM 3859 N N . THR A 1 507 ? 21.024 4.036 -48.717 1.00 93.69 507 THR A N 1
ATOM 3860 C CA . THR A 1 507 ? 20.615 5.236 -49.445 1.00 93.69 507 THR A CA 1
ATOM 3861 C C . THR A 1 507 ? 21.604 6.367 -49.136 1.00 93.69 507 THR A C 1
ATOM 3863 O O . THR A 1 507 ? 21.823 6.715 -47.979 1.00 93.69 507 THR A O 1
ATOM 3866 N N . GLY A 1 508 ? 22.214 6.978 -50.152 1.00 92.25 508 GLY A N 1
ATOM 3867 C CA . GLY A 1 508 ? 23.199 8.052 -49.961 1.00 92.25 508 GLY A CA 1
ATOM 3868 C C . GLY A 1 508 ? 24.626 7.572 -49.648 1.00 92.25 508 GLY A C 1
ATOM 3869 O O . GLY A 1 508 ? 24.960 6.395 -49.756 1.00 92.25 508 GLY A O 1
ATOM 3870 N N . ARG A 1 509 ? 25.518 8.519 -49.318 1.00 94.44 509 ARG A N 1
ATOM 3871 C CA . ARG A 1 509 ? 26.958 8.257 -49.114 1.00 94.44 509 ARG A CA 1
ATOM 3872 C C . ARG A 1 509 ? 27.264 7.832 -47.678 1.00 94.44 509 ARG A C 1
ATOM 3874 O O . ARG A 1 509 ? 26.680 8.368 -46.750 1.00 94.44 509 ARG A O 1
ATOM 3881 N N . ARG A 1 510 ? 28.246 6.956 -47.463 1.00 95.62 510 ARG A N 1
ATOM 3882 C CA . ARG A 1 510 ? 28.787 6.695 -46.115 1.00 95.62 510 ARG A CA 1
ATOM 3883 C C . ARG A 1 510 ? 29.624 7.889 -45.645 1.00 95.62 510 ARG A C 1
ATOM 3885 O O . ARG A 1 510 ? 30.353 8.478 -46.438 1.00 95.62 510 ARG A O 1
ATOM 3892 N N . TYR A 1 511 ? 29.565 8.203 -44.353 1.00 96.56 511 TYR A N 1
ATOM 3893 C CA . TYR A 1 511 ? 30.529 9.096 -43.696 1.00 96.56 511 TYR A CA 1
ATOM 3894 C C . TYR A 1 511 ? 31.908 8.435 -43.597 1.00 96.56 511 TYR A C 1
ATOM 3896 O O . TYR A 1 511 ? 32.942 9.103 -43.634 1.00 96.56 511 TYR A O 1
ATOM 3904 N N . GLY A 1 512 ? 31.899 7.101 -43.505 1.00 91.75 512 GLY A N 1
ATOM 3905 C CA . GLY A 1 512 ? 33.080 6.250 -43.472 1.00 91.75 512 GLY A CA 1
ATOM 3906 C C . GLY A 1 512 ? 33.700 6.131 -42.084 1.00 91.75 512 GLY A C 1
ATOM 3907 O O . GLY A 1 512 ? 33.309 6.812 -41.130 1.00 91.75 512 GLY A O 1
ATOM 3908 N N . SER A 1 513 ? 34.690 5.252 -41.970 1.00 92.38 513 SER A N 1
ATOM 3909 C CA . SER A 1 513 ? 35.315 4.897 -40.687 1.00 92.38 513 SER A CA 1
ATOM 3910 C C . SER A 1 513 ? 36.338 5.921 -40.168 1.00 92.38 513 SER A C 1
ATOM 3912 O O . SER A 1 513 ? 36.649 5.934 -38.979 1.00 92.38 513 SER A O 1
ATOM 3914 N N . LYS A 1 514 ? 36.864 6.793 -41.043 1.00 92.56 514 LYS A N 1
ATOM 3915 C CA . LYS A 1 514 ? 38.044 7.636 -40.754 1.00 92.56 514 LYS A CA 1
ATOM 3916 C C . LYS A 1 514 ? 37.728 8.978 -40.099 1.00 92.56 514 LYS A C 1
ATOM 3918 O O . LYS A 1 514 ? 38.530 9.478 -39.316 1.00 92.56 514 LYS A O 1
ATOM 3923 N N . LYS A 1 515 ? 36.593 9.587 -40.450 1.00 94.19 515 LYS A N 1
ATOM 3924 C CA . LYS A 1 515 ? 36.212 10.919 -39.960 1.00 94.19 515 LYS A CA 1
ATOM 3925 C C . LYS A 1 515 ? 35.816 10.866 -38.483 1.00 94.19 515 LYS A C 1
ATOM 3927 O O . LYS A 1 515 ? 35.183 9.903 -38.036 1.00 94.19 515 LYS A O 1
ATOM 3932 N N . THR A 1 516 ? 36.143 11.909 -37.724 1.00 94.81 516 THR A N 1
ATOM 3933 C CA . THR A 1 516 ? 35.849 11.965 -36.281 1.00 94.81 516 THR A CA 1
ATOM 3934 C C . THR A 1 516 ? 34.340 12.015 -36.031 1.00 94.81 516 THR A C 1
ATOM 3936 O O . THR A 1 516 ? 33.632 12.774 -36.692 1.00 94.81 516 THR A O 1
ATOM 3939 N N . VAL A 1 517 ? 33.859 11.228 -35.062 1.00 97.94 517 VAL A N 1
ATOM 3940 C CA . VAL A 1 517 ? 32.468 11.252 -34.580 1.00 97.94 517 VAL A CA 1
ATOM 3941 C C . VAL A 1 517 ? 32.468 11.459 -33.066 1.00 97.94 517 VAL A C 1
ATOM 3943 O O . VAL A 1 517 ? 33.166 10.759 -32.328 1.00 97.94 517 VAL A O 1
ATOM 3946 N N . ILE A 1 518 ? 31.690 12.435 -32.610 1.00 98.38 518 ILE A N 1
ATOM 3947 C CA . ILE A 1 518 ? 31.427 12.738 -31.204 1.00 98.38 518 ILE A CA 1
ATOM 3948 C C . ILE A 1 518 ? 29.924 12.579 -30.980 1.00 98.38 518 ILE A C 1
ATOM 3950 O O . ILE A 1 518 ? 29.141 13.049 -31.797 1.00 98.38 518 ILE A O 1
ATOM 3954 N N . ILE A 1 519 ? 29.517 11.944 -29.886 1.00 98.75 519 ILE A N 1
ATOM 3955 C CA . ILE A 1 519 ? 28.114 11.816 -29.490 1.00 98.75 519 ILE A CA 1
ATOM 3956 C C . ILE A 1 519 ? 27.910 12.520 -28.148 1.00 98.75 519 ILE A C 1
ATOM 3958 O O . ILE A 1 519 ? 28.704 12.332 -27.221 1.00 98.75 519 ILE A O 1
ATOM 3962 N N . LEU A 1 520 ? 26.858 13.333 -28.057 1.00 98.75 520 LEU A N 1
ATOM 3963 C CA . LEU A 1 520 ? 26.467 14.032 -26.837 1.00 98.75 520 LEU A CA 1
ATOM 3964 C C . LEU A 1 520 ? 25.332 13.290 -26.134 1.00 98.75 520 LEU A C 1
ATOM 3966 O O . LEU A 1 520 ? 24.339 12.957 -26.780 1.00 98.75 520 LEU A O 1
ATOM 3970 N N . THR A 1 521 ? 25.458 13.075 -24.827 1.00 98.75 521 THR A N 1
ATOM 3971 C CA . THR A 1 521 ? 24.477 12.333 -24.015 1.00 98.75 521 THR A CA 1
ATOM 3972 C C . THR A 1 521 ? 24.024 13.118 -22.787 1.00 98.75 521 THR A C 1
ATOM 3974 O O . THR A 1 521 ? 24.734 14.001 -22.299 1.00 98.75 521 THR A O 1
ATOM 3977 N N . SER A 1 522 ? 22.835 12.795 -22.282 1.00 98.44 522 SER A N 1
ATOM 3978 C CA . SER A 1 522 ? 22.323 13.269 -20.991 1.00 98.44 522 SER A CA 1
ATOM 3979 C C . SER A 1 522 ? 21.622 12.130 -20.238 1.00 98.44 522 SER A C 1
ATOM 3981 O O . SER A 1 522 ? 21.401 11.059 -20.813 1.00 98.44 522 SER A O 1
ATOM 3983 N N . GLY A 1 523 ? 21.159 12.391 -19.012 1.00 96.62 523 GLY A N 1
ATOM 3984 C CA . GLY A 1 523 ? 20.263 11.473 -18.292 1.00 96.62 523 GLY A CA 1
ATOM 3985 C C . GLY A 1 523 ? 18.913 11.187 -18.981 1.00 96.62 523 GLY A C 1
ATOM 3986 O O . GLY A 1 523 ? 18.215 10.254 -18.584 1.00 96.62 523 GLY A O 1
ATOM 3987 N N . ALA A 1 524 ? 18.529 11.951 -20.011 1.00 96.44 524 ALA A N 1
ATOM 3988 C CA . ALA A 1 524 ? 17.336 11.695 -20.825 1.00 96.44 524 ALA A CA 1
ATOM 3989 C C . ALA A 1 524 ? 17.588 10.714 -21.985 1.00 96.44 524 ALA A C 1
ATOM 3991 O O . ALA A 1 524 ? 16.637 10.089 -22.463 1.00 96.44 524 ALA A O 1
ATOM 3992 N N . THR A 1 525 ? 18.847 10.554 -22.421 1.00 97.38 525 THR A N 1
ATOM 3993 C CA . THR A 1 525 ? 19.215 9.617 -23.491 1.00 97.38 525 THR A CA 1
ATOM 3994 C C . THR A 1 525 ? 18.805 8.198 -23.089 1.00 97.38 525 THR A C 1
ATOM 3996 O O . THR A 1 525 ? 19.313 7.691 -22.088 1.00 97.38 525 THR A O 1
ATOM 3999 N N . SER A 1 526 ? 17.870 7.576 -23.821 1.00 94.25 526 SER A N 1
ATOM 4000 C CA . SER A 1 526 ? 17.271 6.290 -23.420 1.00 94.25 526 SER A CA 1
ATOM 4001 C C . SER A 1 526 ? 17.004 5.296 -24.563 1.00 94.25 526 SER A C 1
ATOM 4003 O O . SER A 1 526 ? 16.940 5.680 -25.730 1.00 94.25 526 SER A O 1
ATOM 4005 N N . GLY A 1 527 ? 16.874 4.003 -24.237 1.00 92.12 527 GLY A N 1
ATOM 4006 C CA . GLY A 1 527 ? 16.407 2.947 -25.153 1.00 92.12 527 GLY A CA 1
ATOM 4007 C C . GLY A 1 527 ? 17.317 2.751 -26.371 1.00 92.12 527 GLY A C 1
ATOM 4008 O O . GLY A 1 527 ? 18.532 2.666 -26.229 1.00 92.12 527 GLY A O 1
ATOM 4009 N N . ALA A 1 528 ? 16.753 2.743 -27.584 1.00 94.00 528 ALA A N 1
ATOM 4010 C CA . ALA A 1 528 ? 17.520 2.599 -28.831 1.00 94.00 528 ALA A CA 1
ATOM 4011 C C . ALA A 1 528 ? 18.677 3.615 -28.985 1.00 94.00 528 ALA A C 1
ATOM 4013 O O . ALA A 1 528 ? 19.702 3.309 -29.598 1.00 94.00 528 ALA A O 1
ATOM 4014 N N . ALA A 1 529 ? 18.556 4.815 -28.400 1.00 96.50 529 ALA A N 1
ATOM 4015 C CA . ALA A 1 529 ? 19.643 5.791 -28.395 1.00 96.50 529 ALA A CA 1
ATOM 4016 C C . ALA A 1 529 ? 20.820 5.344 -27.522 1.00 96.50 529 ALA A C 1
ATOM 4018 O O . ALA A 1 529 ? 21.972 5.599 -27.871 1.00 96.50 529 ALA A O 1
ATOM 4019 N N . GLU A 1 530 ? 20.544 4.663 -26.410 1.00 95.50 530 GLU A N 1
ATOM 4020 C CA . GLU A 1 530 ? 21.576 4.069 -25.563 1.00 95.50 530 GLU A CA 1
ATOM 4021 C C . GLU A 1 530 ? 22.267 2.927 -26.292 1.00 95.50 530 GLU A C 1
ATOM 4023 O O . GLU A 1 530 ? 23.489 2.940 -26.375 1.00 95.50 530 GLU A O 1
ATOM 4028 N N . GLU A 1 531 ? 21.527 2.012 -26.915 1.00 94.38 531 GLU A N 1
ATOM 4029 C CA . GLU A 1 531 ? 22.134 0.932 -27.697 1.00 94.38 531 GLU A CA 1
ATOM 4030 C C . GLU A 1 531 ? 23.046 1.490 -28.810 1.00 94.38 531 GLU A C 1
ATOM 4032 O O . GLU A 1 531 ? 24.203 1.082 -28.932 1.00 94.38 531 GLU A O 1
ATOM 4037 N N . PHE A 1 532 ? 22.609 2.521 -29.547 1.00 96.38 532 PHE A N 1
ATOM 4038 C CA . PHE A 1 532 ? 23.461 3.207 -30.526 1.00 96.38 532 PHE A CA 1
ATOM 4039 C C . PHE A 1 532 ? 24.734 3.799 -29.892 1.00 96.38 532 PHE A C 1
ATOM 4041 O O . PHE A 1 532 ? 25.841 3.592 -30.402 1.00 96.38 532 PHE A O 1
ATOM 4048 N N . VAL A 1 533 ? 24.612 4.516 -28.769 1.00 96.88 533 VAL A N 1
ATOM 4049 C CA . VAL A 1 533 ? 25.759 5.073 -28.027 1.00 96.88 533 VAL A CA 1
ATOM 4050 C C . VAL A 1 533 ? 26.697 3.956 -27.566 1.00 96.88 533 VAL A C 1
ATOM 4052 O O . VAL A 1 533 ? 27.917 4.087 -27.696 1.00 96.88 533 VAL A O 1
ATOM 4055 N N . PHE A 1 534 ? 26.147 2.859 -27.050 1.00 94.62 534 PHE A N 1
ATOM 4056 C CA . PHE A 1 534 ? 26.877 1.702 -26.552 1.00 94.62 534 PHE A CA 1
ATOM 4057 C C . PHE A 1 534 ? 27.681 1.049 -27.671 1.00 94.62 534 PHE A C 1
ATOM 4059 O O . PHE A 1 534 ? 28.892 0.884 -27.522 1.00 94.62 534 PHE A O 1
ATOM 4066 N N . ILE A 1 535 ? 27.053 0.775 -28.816 1.00 94.38 535 ILE A N 1
ATOM 4067 C CA . ILE A 1 535 ? 27.698 0.207 -30.005 1.00 94.38 535 ILE A CA 1
ATOM 4068 C C . ILE A 1 535 ? 28.845 1.112 -30.467 1.00 94.38 535 ILE A C 1
ATOM 4070 O O . ILE A 1 535 ? 29.989 0.667 -30.607 1.00 94.38 535 ILE A O 1
ATOM 4074 N N . MET A 1 536 ? 28.571 2.406 -30.650 1.00 96.50 536 MET A N 1
ATOM 4075 C CA . MET A 1 536 ? 29.553 3.367 -31.157 1.00 96.50 536 MET A CA 1
ATOM 4076 C C . MET A 1 536 ? 30.722 3.571 -30.187 1.00 96.50 536 MET A C 1
ATOM 4078 O O . MET A 1 536 ? 31.863 3.761 -30.622 1.00 96.50 536 MET A O 1
ATOM 4082 N N . LYS A 1 537 ? 30.463 3.495 -28.878 1.00 94.25 537 LYS A N 1
ATOM 4083 C CA . LYS A 1 537 ? 31.482 3.536 -27.827 1.00 94.25 537 LYS A CA 1
ATOM 4084 C C . LYS A 1 537 ? 32.309 2.251 -27.783 1.00 94.25 537 LYS A C 1
ATOM 4086 O O . LYS A 1 537 ? 33.537 2.329 -27.802 1.00 94.25 537 LYS A O 1
ATOM 4091 N N . ARG A 1 538 ? 31.664 1.081 -27.741 1.00 91.81 538 ARG A N 1
ATOM 4092 C CA . ARG A 1 538 ? 32.308 -0.241 -27.634 1.00 91.81 538 ARG A CA 1
ATOM 4093 C C . ARG A 1 538 ? 33.222 -0.521 -28.819 1.00 91.81 538 ARG A C 1
ATOM 4095 O O . ARG A 1 538 ? 34.341 -0.987 -28.631 1.00 91.81 538 ARG A O 1
ATOM 4102 N N . LEU A 1 539 ? 32.775 -0.179 -30.027 1.00 92.44 539 LEU A N 1
ATOM 4103 C CA . LEU A 1 539 ? 33.567 -0.319 -31.251 1.00 92.44 539 LEU A CA 1
ATOM 4104 C C . LEU A 1 539 ? 34.649 0.767 -31.396 1.00 92.44 539 LEU A C 1
ATOM 4106 O O . LEU A 1 539 ? 35.370 0.788 -32.391 1.00 92.44 539 LEU A O 1
ATOM 4110 N N . GLY A 1 540 ? 34.763 1.695 -30.437 1.00 93.12 540 GLY A N 1
ATOM 4111 C CA . GLY A 1 540 ? 35.720 2.800 -30.482 1.00 93.12 540 GLY A CA 1
ATOM 4112 C C . GLY A 1 540 ? 35.465 3.789 -31.622 1.00 93.12 540 GLY A C 1
ATOM 4113 O O . GLY A 1 540 ? 36.369 4.543 -31.986 1.00 93.12 540 GLY A O 1
ATOM 4114 N N . ARG A 1 541 ? 34.256 3.787 -32.199 1.00 95.94 541 ARG A N 1
ATOM 4115 C CA . ARG A 1 541 ? 33.902 4.601 -33.365 1.00 95.94 541 ARG A CA 1
ATOM 4116 C C . ARG A 1 541 ? 33.609 6.050 -32.995 1.00 95.94 541 ARG A C 1
ATOM 4118 O O . ARG A 1 541 ? 33.896 6.933 -33.805 1.00 95.94 541 ARG A O 1
ATOM 4125 N N . ALA A 1 542 ? 33.065 6.301 -31.806 1.00 97.38 542 ALA A N 1
ATOM 4126 C CA . ALA A 1 542 ? 32.729 7.643 -31.346 1.00 97.38 542 ALA A CA 1
ATOM 4127 C C . ALA A 1 542 ? 33.295 7.976 -29.959 1.00 97.38 542 ALA A C 1
ATOM 4129 O O . ALA A 1 542 ? 33.372 7.132 -29.065 1.00 97.38 542 ALA A O 1
ATOM 4130 N N . MET A 1 543 ? 33.637 9.252 -29.771 1.00 97.31 543 MET A N 1
ATOM 4131 C CA . MET A 1 543 ? 33.866 9.846 -28.453 1.00 97.31 543 MET A CA 1
ATOM 4132 C C . MET A 1 543 ? 32.518 10.240 -27.841 1.00 97.31 543 MET A C 1
ATOM 4134 O O . MET A 1 543 ? 31.685 10.806 -28.536 1.00 97.31 543 MET A O 1
ATOM 4138 N N . ILE A 1 544 ? 32.314 9.990 -26.548 1.00 98.31 544 ILE A N 1
ATOM 4139 C CA . ILE A 1 544 ? 31.035 10.254 -25.860 1.00 98.31 544 ILE A CA 1
ATOM 4140 C C . ILE A 1 544 ? 31.267 11.347 -24.820 1.00 98.31 544 ILE A C 1
ATOM 4142 O O . ILE A 1 544 ? 32.174 11.205 -23.995 1.00 98.31 544 ILE A O 1
ATOM 4146 N N . ILE A 1 545 ? 30.487 12.423 -24.865 1.00 98.62 545 ILE A N 1
ATOM 4147 C CA . ILE A 1 545 ? 30.646 13.605 -24.007 1.00 98.62 545 ILE A CA 1
ATOM 4148 C C . ILE A 1 545 ? 29.287 13.978 -23.421 1.00 98.62 545 ILE A C 1
ATOM 4150 O O . ILE A 1 545 ? 28.314 14.083 -24.159 1.00 98.62 545 ILE A O 1
ATOM 4154 N N . GLY A 1 546 ? 29.221 14.241 -22.122 1.00 98.38 546 GLY A N 1
ATOM 4155 C CA . GLY A 1 546 ? 27.977 14.644 -21.468 1.00 98.38 546 GLY A CA 1
ATOM 4156 C C . GLY A 1 546 ? 27.784 13.911 -20.158 1.00 98.38 546 GLY A C 1
ATOM 4157 O O . GLY A 1 546 ? 28.758 13.711 -19.435 1.00 98.38 546 GLY A O 1
ATOM 4158 N N . GLU A 1 547 ? 26.553 13.515 -19.861 1.00 98.38 547 GLU A N 1
ATOM 4159 C CA . GLU A 1 547 ? 26.197 12.797 -18.633 1.00 98.38 547 GLU A CA 1
ATOM 4160 C C . GLU A 1 547 ? 26.035 11.295 -18.912 1.00 98.38 547 GLU A C 1
ATOM 4162 O O . GLU A 1 547 ? 25.902 10.899 -20.080 1.00 98.38 547 GLU A O 1
ATOM 4167 N N . PRO A 1 548 ? 26.044 10.443 -17.868 1.00 97.31 548 PRO A N 1
ATOM 4168 C CA . PRO A 1 548 ? 25.571 9.068 -17.987 1.00 97.31 548 PRO A CA 1
ATOM 4169 C C . PRO A 1 548 ? 24.152 9.017 -18.564 1.00 97.31 548 PRO A C 1
ATOM 4171 O O . PRO A 1 548 ? 23.312 9.844 -18.208 1.00 97.31 548 PRO A O 1
ATOM 4174 N N . THR A 1 549 ? 23.895 8.055 -19.451 1.00 96.75 549 THR A N 1
ATOM 4175 C CA . THR A 1 549 ? 22.552 7.836 -20.012 1.00 96.75 549 THR A CA 1
ATOM 4176 C C . THR A 1 549 ? 21.600 7.221 -18.977 1.00 96.75 549 THR A C 1
ATOM 4178 O O . THR A 1 549 ? 22.009 6.885 -17.864 1.00 96.75 549 THR A O 1
ATOM 4181 N N . ARG A 1 550 ? 20.314 7.094 -19.319 1.00 93.56 550 ARG A N 1
ATOM 4182 C CA . ARG A 1 550 ? 19.238 6.766 -18.368 1.00 93.56 550 ARG A CA 1
ATOM 4183 C C . ARG A 1 550 ? 19.342 5.376 -17.721 1.00 93.56 550 ARG A C 1
ATOM 4185 O O . ARG A 1 550 ? 18.844 5.197 -16.604 1.00 93.56 550 ARG A O 1
ATOM 4192 N N . GLY A 1 551 ? 19.923 4.406 -18.422 1.00 90.44 551 GLY A N 1
ATOM 4193 C CA . GLY A 1 551 ? 19.888 2.990 -18.061 1.00 90.44 551 GLY A CA 1
ATOM 4194 C C . GLY A 1 551 ? 18.532 2.366 -18.355 1.00 90.44 551 GLY A C 1
ATOM 4195 O O . GLY A 1 551 ? 17.871 1.866 -17.448 1.00 90.44 551 GLY A O 1
ATOM 4196 N N . GLY A 1 552 ? 18.084 2.478 -19.606 1.00 89.12 552 GLY A N 1
ATOM 4197 C CA . GLY A 1 552 ? 16.886 1.816 -20.110 1.00 89.12 552 GLY A CA 1
ATOM 4198 C C . GLY A 1 552 ? 17.108 0.330 -20.396 1.00 89.12 552 GLY A C 1
ATOM 4199 O O . GLY A 1 552 ? 17.981 -0.312 -19.824 1.00 89.12 552 GLY A O 1
ATOM 4200 N N . CYS A 1 553 ? 16.296 -0.204 -21.296 1.00 89.81 553 CYS A N 1
ATOM 4201 C CA . CYS A 1 553 ? 16.307 -1.594 -21.733 1.00 89.81 553 CYS A CA 1
ATOM 4202 C C . CYS A 1 553 ? 15.941 -1.653 -23.220 1.00 89.81 553 CYS A C 1
ATOM 4204 O O . CYS A 1 553 ? 15.500 -0.655 -23.809 1.00 89.81 553 CYS A O 1
ATOM 4206 N N . HIS A 1 554 ? 16.069 -2.838 -23.814 1.00 89.50 554 HIS A N 1
ATOM 4207 C CA . HIS A 1 554 ? 15.400 -3.141 -25.077 1.00 89.50 554 HIS A CA 1
ATOM 4208 C C . HIS A 1 554 ? 13.874 -3.000 -24.929 1.00 89.50 554 HIS A C 1
ATOM 4210 O O . HIS A 1 554 ? 13.357 -3.262 -23.839 1.00 89.50 554 HIS A O 1
ATOM 4216 N N . PRO A 1 555 ? 13.138 -2.599 -25.988 1.00 88.38 555 PRO A N 1
ATOM 4217 C CA . PRO A 1 555 ? 11.685 -2.462 -25.931 1.00 88.38 555 PRO A CA 1
ATOM 4218 C C . PRO A 1 555 ? 11.013 -3.719 -25.342 1.00 88.38 555 PRO A C 1
ATOM 4220 O O . PRO A 1 555 ? 11.194 -4.810 -25.888 1.00 88.38 555 PRO A O 1
ATOM 4223 N N . PRO A 1 556 ? 10.277 -3.590 -24.223 1.00 91.94 556 PRO A N 1
ATOM 4224 C CA . PRO A 1 556 ? 9.629 -4.721 -23.576 1.00 91.94 556 PRO A CA 1
ATOM 4225 C C . PRO A 1 556 ? 8.346 -5.127 -24.302 1.00 91.94 556 PRO A C 1
ATOM 4227 O O . PRO A 1 556 ? 7.700 -4.312 -24.965 1.00 91.94 556 PRO A O 1
ATOM 4230 N N . GLU A 1 557 ? 7.940 -6.379 -24.111 1.00 92.62 557 GLU A N 1
ATOM 4231 C CA . GLU A 1 557 ? 6.630 -6.866 -24.532 1.00 92.62 557 GLU A CA 1
ATOM 4232 C C . GLU A 1 557 ? 5.613 -6.781 -23.391 1.00 92.62 557 GLU A C 1
ATOM 4234 O O . GLU A 1 557 ? 5.963 -6.760 -22.209 1.00 92.62 557 GLU A O 1
ATOM 4239 N N . THR A 1 558 ? 4.332 -6.690 -23.756 1.00 94.56 558 THR A N 1
ATOM 4240 C CA . THR A 1 558 ? 3.227 -6.594 -22.798 1.00 94.56 558 THR A CA 1
ATOM 4241 C C . THR A 1 558 ? 2.549 -7.948 -22.635 1.00 94.56 558 THR A C 1
ATOM 4243 O O . THR A 1 558 ? 2.011 -8.493 -23.596 1.00 94.56 558 THR A O 1
ATOM 4246 N N . PHE A 1 559 ? 2.515 -8.456 -21.406 1.00 95.56 559 PHE A N 1
ATOM 4247 C CA . PHE A 1 559 ? 1.914 -9.741 -21.052 1.00 95.56 559 PHE A CA 1
ATOM 4248 C C . PHE A 1 559 ? 0.730 -9.535 -20.114 1.00 95.56 559 PHE A C 1
ATOM 4250 O O . PHE A 1 559 ? 0.823 -8.772 -19.158 1.00 95.56 559 PHE A O 1
ATOM 4257 N N . ARG A 1 560 ? -0.390 -10.214 -20.368 1.00 96.31 560 ARG A N 1
ATOM 4258 C CA . ARG A 1 560 ? -1.565 -10.194 -19.484 1.00 96.31 560 ARG A CA 1
ATOM 4259 C C . ARG A 1 560 ? -1.348 -11.138 -18.301 1.00 96.31 560 ARG A C 1
ATOM 4261 O O . ARG A 1 560 ? -0.942 -12.274 -18.520 1.00 96.31 560 ARG A O 1
ATOM 4268 N N . VAL A 1 561 ? -1.644 -10.692 -17.078 1.00 96.44 561 VAL A N 1
ATOM 4269 C CA . VAL A 1 561 ? -1.502 -11.506 -15.856 1.00 96.44 561 VAL A CA 1
ATOM 4270 C C . VAL A 1 561 ? -2.762 -12.338 -15.630 1.00 96.44 561 VAL A C 1
ATOM 4272 O O . VAL A 1 561 ? -3.813 -11.795 -15.274 1.00 96.44 561 VAL A O 1
ATOM 4275 N N . GLY A 1 562 ? -2.662 -13.652 -15.841 1.00 91.44 562 GLY A N 1
ATOM 4276 C CA . GLY A 1 562 ? -3.793 -14.572 -15.722 1.00 91.44 562 GLY A CA 1
ATOM 4277 C C . GLY A 1 562 ? -5.002 -14.119 -16.553 1.00 91.44 562 GLY A C 1
ATOM 4278 O O . GLY A 1 562 ? -4.866 -13.572 -17.648 1.00 91.44 562 GLY A O 1
ATOM 4279 N N . GLU A 1 563 ? -6.202 -14.276 -15.994 1.00 89.12 563 GLU A N 1
ATOM 4280 C CA . GLU A 1 563 ? -7.455 -13.780 -16.593 1.00 89.12 563 GLU A CA 1
ATOM 4281 C C . GLU A 1 563 ? -7.847 -12.367 -16.128 1.00 89.12 563 GLU A C 1
ATOM 4283 O O . GLU A 1 563 ? -8.970 -11.913 -16.364 1.00 89.12 563 GLU A O 1
ATOM 4288 N N . SER A 1 564 ? -6.933 -11.643 -15.478 1.00 91.06 564 SER A N 1
ATOM 4289 C CA . SER A 1 564 ? -7.190 -10.288 -14.977 1.00 91.06 564 SER A CA 1
ATOM 4290 C C . SER A 1 564 ? -7.084 -9.224 -16.074 1.00 91.06 564 SER A C 1
ATOM 4292 O O . SER A 1 564 ? -6.804 -9.509 -17.237 1.00 91.06 564 SER A O 1
ATOM 4294 N N . ASP A 1 565 ? -7.323 -7.969 -15.724 1.00 91.31 565 ASP A N 1
ATOM 4295 C CA . ASP A 1 565 ? -7.052 -6.788 -16.544 1.00 91.31 565 ASP A CA 1
ATOM 4296 C C . ASP A 1 565 ? -5.720 -6.107 -16.157 1.00 91.31 565 ASP A C 1
ATOM 4298 O O . ASP A 1 565 ? -5.520 -4.923 -16.439 1.00 91.31 565 ASP A O 1
ATOM 4302 N N . MET A 1 566 ? -4.818 -6.835 -15.487 1.00 94.88 566 MET A N 1
ATOM 4303 C CA . MET A 1 566 ? -3.450 -6.401 -15.197 1.00 94.88 566 MET A CA 1
ATOM 4304 C C . MET A 1 566 ? -2.485 -6.869 -16.288 1.00 94.88 566 MET A C 1
ATOM 4306 O O . MET A 1 566 ? -2.627 -7.962 -16.847 1.00 94.88 566 MET A O 1
ATOM 4310 N N . PHE A 1 567 ? -1.462 -6.056 -16.552 1.00 96.69 567 PHE A N 1
ATOM 4311 C CA . PHE A 1 567 ? -0.433 -6.360 -17.540 1.00 96.69 567 PHE A CA 1
ATOM 4312 C C . PHE A 1 567 ? 0.968 -6.100 -16.988 1.00 96.69 567 PHE A C 1
ATOM 4314 O O . PHE A 1 567 ? 1.168 -5.191 -16.181 1.00 96.69 567 PHE A O 1
ATOM 4321 N N . LEU A 1 568 ? 1.945 -6.872 -17.458 1.00 97.44 568 LEU A N 1
ATOM 4322 C CA . LEU A 1 568 ? 3.369 -6.678 -17.207 1.00 97.44 568 LEU A CA 1
ATOM 4323 C C . LEU A 1 568 ? 4.073 -6.221 -18.479 1.00 97.44 568 LEU A C 1
ATOM 4325 O O . LEU A 1 568 ? 3.821 -6.743 -19.559 1.00 97.44 568 LEU A O 1
ATOM 4329 N N . SER A 1 569 ? 4.980 -5.269 -18.323 1.00 96.00 569 SER A N 1
ATOM 4330 C CA . SER A 1 569 ? 6.010 -4.914 -19.290 1.00 96.00 569 SER A CA 1
ATOM 4331 C C . SER A 1 569 ? 7.237 -5.767 -18.976 1.00 96.00 569 SER A C 1
ATOM 4333 O O . SER A 1 569 ? 7.847 -5.575 -17.924 1.00 96.00 569 SER A O 1
ATOM 4335 N N . ILE A 1 570 ? 7.582 -6.711 -19.853 1.00 96.31 570 ILE A N 1
ATOM 4336 C CA . ILE A 1 570 ? 8.694 -7.650 -19.655 1.00 96.31 570 ILE A CA 1
ATOM 4337 C C . ILE A 1 570 ? 9.710 -7.476 -20.791 1.00 96.31 570 ILE A C 1
ATOM 4339 O O . ILE A 1 570 ? 9.378 -7.722 -21.953 1.00 96.31 570 ILE A O 1
ATOM 4343 N N . PRO A 1 571 ? 10.955 -7.063 -20.494 1.00 94.44 571 PRO A N 1
ATOM 4344 C CA . PRO A 1 571 ? 12.045 -7.107 -21.462 1.00 94.44 571 PRO A CA 1
ATOM 4345 C C . PRO A 1 571 ? 12.350 -8.558 -21.833 1.00 94.44 571 PRO A C 1
ATOM 4347 O O . PRO A 1 571 ? 12.759 -9.341 -20.977 1.00 94.44 571 PRO A O 1
ATOM 4350 N N . ILE A 1 572 ? 12.148 -8.916 -23.100 1.00 95.06 572 ILE A N 1
ATOM 4351 C CA . ILE A 1 572 ? 12.398 -10.276 -23.612 1.00 95.06 572 ILE A CA 1
ATOM 4352 C C . ILE A 1 572 ? 13.733 -10.396 -24.366 1.00 95.06 572 ILE A C 1
ATOM 4354 O O . ILE A 1 572 ? 14.178 -11.498 -24.685 1.00 95.06 572 ILE A O 1
ATOM 4358 N N . HIS A 1 573 ? 14.385 -9.258 -24.619 1.00 92.50 573 HIS A N 1
ATOM 4359 C CA . HIS A 1 573 ? 15.673 -9.162 -25.293 1.00 92.50 573 HIS A CA 1
ATOM 4360 C C . HIS A 1 573 ? 16.719 -8.518 -24.385 1.00 92.50 573 HIS A C 1
ATOM 4362 O O . HIS A 1 573 ? 16.395 -7.622 -23.602 1.00 92.50 573 HIS A O 1
ATOM 4368 N N . HIS A 1 574 ? 17.979 -8.920 -24.539 1.00 90.56 574 HIS A N 1
ATOM 4369 C CA . HIS A 1 574 ? 19.111 -8.175 -23.988 1.00 90.56 574 HIS A CA 1
ATOM 4370 C C . HIS A 1 574 ? 20.335 -8.260 -24.905 1.00 90.56 574 HIS A C 1
ATOM 4372 O O . HIS A 1 574 ? 20.522 -9.230 -25.646 1.00 90.56 574 HIS A O 1
ATOM 4378 N N . SER A 1 575 ? 21.194 -7.250 -24.834 1.00 88.94 575 SER A N 1
ATOM 4379 C CA . SER A 1 575 ? 22.509 -7.250 -25.460 1.00 88.94 575 SER A CA 1
ATOM 4380 C C . SER A 1 575 ? 23.429 -8.250 -24.747 1.00 88.94 575 SER A C 1
ATOM 4382 O O . SER A 1 575 ? 23.504 -8.295 -23.516 1.00 88.94 575 SER A O 1
ATOM 4384 N N . ASP A 1 576 ? 24.146 -9.070 -25.514 1.00 80.06 576 ASP A N 1
ATOM 4385 C CA . ASP A 1 576 ? 25.112 -10.044 -25.003 1.00 80.06 576 ASP A CA 1
ATOM 4386 C C . ASP A 1 576 ? 26.235 -9.332 -24.232 1.00 80.06 576 ASP A C 1
ATOM 4388 O O . ASP A 1 576 ? 26.980 -8.500 -24.765 1.00 80.06 576 ASP A O 1
ATOM 4392 N N . ASN A 1 577 ? 26.368 -9.690 -22.958 1.00 69.25 577 ASN A N 1
ATOM 4393 C CA . ASN A 1 577 ? 27.315 -9.110 -22.015 1.00 69.25 577 ASN A CA 1
ATOM 4394 C C . ASN A 1 577 ? 28.522 -10.025 -21.733 1.00 69.25 577 ASN A C 1
ATOM 4396 O O . ASN A 1 577 ? 29.358 -9.690 -20.891 1.00 69.25 577 ASN A O 1
ATOM 4400 N N . ALA A 1 578 ? 28.690 -11.133 -22.470 1.00 66.38 578 ALA A N 1
ATOM 4401 C CA . ALA A 1 578 ? 29.814 -12.060 -22.290 1.00 66.38 578 ALA A CA 1
ATOM 4402 C C . ALA A 1 578 ? 31.200 -11.387 -22.416 1.00 66.38 578 ALA A C 1
ATOM 4404 O O . ALA A 1 578 ? 32.208 -11.935 -21.971 1.00 66.38 578 ALA A O 1
ATOM 4405 N N . HIS A 1 579 ? 31.256 -10.186 -23.000 1.00 57.78 579 HIS A N 1
ATOM 4406 C CA . HIS A 1 579 ? 32.479 -9.429 -23.257 1.00 57.78 579 HIS A CA 1
ATOM 4407 C C . HIS A 1 579 ? 32.575 -8.094 -22.490 1.00 57.78 579 HIS A C 1
ATOM 4409 O O . HIS A 1 579 ? 33.477 -7.302 -22.775 1.00 57.78 579 HIS A O 1
ATOM 4415 N N . GLY A 1 580 ? 31.688 -7.807 -21.526 1.00 62.78 580 GLY A N 1
ATOM 4416 C CA . GLY A 1 580 ? 31.776 -6.583 -20.719 1.00 62.78 580 GLY A CA 1
ATOM 4417 C C . GLY A 1 580 ? 30.469 -6.140 -20.063 1.00 62.78 580 GLY A C 1
ATOM 4418 O O . GLY A 1 580 ? 29.466 -6.839 -20.098 1.00 62.78 580 GLY A O 1
ATOM 4419 N N . ALA A 1 581 ? 30.492 -4.954 -19.450 1.00 65.81 581 ALA A N 1
ATOM 4420 C CA . ALA A 1 581 ? 29.315 -4.375 -18.807 1.00 65.81 581 ALA A CA 1
ATOM 4421 C C . ALA A 1 581 ? 28.193 -4.099 -19.827 1.00 65.81 581 ALA A C 1
ATOM 4423 O O . ALA A 1 581 ? 28.449 -3.521 -20.886 1.00 65.81 581 ALA A O 1
ATOM 4424 N N . SER A 1 582 ? 26.972 -4.506 -19.474 1.00 76.00 582 SER A N 1
ATOM 4425 C CA . SER A 1 582 ? 25.736 -4.216 -20.211 1.00 76.00 582 SER A CA 1
ATOM 4426 C C . SER A 1 582 ? 25.334 -2.745 -20.017 1.00 76.00 582 SER A C 1
ATOM 4428 O O . SER A 1 582 ? 25.719 -2.112 -19.029 1.00 76.00 582 SER A O 1
ATOM 4430 N N . TRP A 1 583 ? 24.650 -2.173 -21.011 1.00 85.75 583 TRP A N 1
ATOM 4431 C CA . TRP A 1 583 ? 24.154 -0.793 -20.946 1.00 85.75 583 TRP A CA 1
ATOM 4432 C C . TRP A 1 583 ? 22.787 -0.718 -20.257 1.00 85.75 583 TRP A C 1
ATOM 4434 O O . TRP A 1 583 ? 22.427 0.330 -19.716 1.00 85.75 583 TRP A O 1
ATOM 4444 N N . GLU A 1 584 ? 22.053 -1.829 -20.257 1.00 89.19 584 GLU A N 1
ATOM 4445 C CA . GLU A 1 584 ? 20.730 -1.968 -19.675 1.00 89.19 584 GLU A CA 1
ATOM 4446 C C . GLU A 1 584 ? 20.752 -1.775 -18.152 1.00 89.19 584 GLU A C 1
ATOM 4448 O O . GLU A 1 584 ? 21.658 -2.227 -17.449 1.00 89.19 584 GLU A O 1
ATOM 4453 N N . GLY A 1 585 ? 19.770 -1.038 -17.630 1.00 83.50 585 GLY A N 1
ATOM 4454 C CA . GLY A 1 585 ? 19.615 -0.729 -16.202 1.00 83.50 585 GLY A CA 1
ATOM 4455 C C . GLY A 1 585 ? 20.628 0.276 -15.624 1.00 83.50 585 GLY A C 1
ATOM 4456 O O . GLY A 1 585 ? 20.259 1.112 -14.794 1.00 83.50 585 GLY A O 1
ATOM 4457 N N . ALA A 1 586 ? 21.887 0.247 -16.071 1.00 85.19 586 ALA A N 1
ATOM 4458 C CA . ALA A 1 586 ? 22.969 1.091 -15.553 1.00 85.19 586 ALA A CA 1
ATOM 4459 C C . ALA A 1 586 ? 23.168 2.395 -16.340 1.00 85.19 586 ALA A C 1
ATOM 4461 O O . ALA A 1 586 ? 23.506 3.428 -15.756 1.00 85.19 586 ALA A O 1
ATOM 4462 N N . GLY A 1 587 ? 22.969 2.347 -17.657 1.00 90.25 587 GLY A N 1
ATOM 4463 C CA . GLY A 1 587 ? 23.285 3.442 -18.562 1.00 90.25 587 GLY A CA 1
ATOM 4464 C C . GLY A 1 587 ? 24.774 3.509 -18.904 1.00 90.25 587 GLY A C 1
ATOM 4465 O O . GLY A 1 587 ? 25.628 2.796 -18.373 1.00 90.25 587 GLY A O 1
ATOM 4466 N N . ILE A 1 588 ? 25.109 4.378 -19.849 1.00 94.25 588 ILE A N 1
ATOM 4467 C CA . ILE A 1 588 ? 26.426 4.434 -20.472 1.00 94.25 588 ILE A CA 1
ATOM 4468 C C . ILE A 1 588 ? 27.168 5.647 -19.943 1.00 94.25 588 ILE A C 1
ATOM 4470 O O . ILE A 1 588 ? 26.817 6.789 -20.233 1.00 94.25 588 ILE A O 1
ATOM 4474 N N . ALA A 1 589 ? 28.253 5.401 -19.210 1.00 95.69 589 ALA A N 1
ATOM 4475 C CA . ALA A 1 589 ? 29.138 6.473 -18.780 1.00 95.69 589 ALA A CA 1
ATOM 4476 C C . ALA A 1 589 ? 29.781 7.174 -19.999 1.00 95.69 589 ALA A C 1
ATOM 4478 O O . ALA A 1 589 ? 30.284 6.498 -20.901 1.00 95.69 589 ALA A O 1
ATOM 4479 N N . PRO A 1 590 ? 29.839 8.508 -20.047 1.00 96.94 590 PRO A N 1
ATOM 4480 C CA . PRO A 1 590 ? 30.550 9.240 -21.092 1.00 96.94 590 PRO A CA 1
ATOM 4481 C C . PRO A 1 590 ? 32.066 9.021 -20.964 1.00 96.94 590 PRO A C 1
ATOM 4483 O O . PRO A 1 590 ? 32.581 8.684 -19.898 1.00 96.94 590 PRO A O 1
ATOM 4486 N N . HIS A 1 591 ? 32.814 9.238 -22.046 1.00 97.44 591 HIS A N 1
ATOM 4487 C CA . HIS A 1 591 ? 34.278 9.291 -21.966 1.00 97.44 591 HIS A CA 1
ATOM 4488 C C . HIS A 1 591 ? 34.748 10.574 -21.276 1.00 97.44 591 HIS A C 1
ATOM 4490 O O . HIS A 1 591 ? 35.766 10.570 -20.586 1.00 97.44 591 HIS A O 1
ATOM 4496 N N . ILE A 1 592 ? 34.018 11.672 -21.490 1.00 97.38 592 ILE A N 1
ATOM 4497 C CA . ILE A 1 592 ? 34.292 12.978 -20.894 1.00 97.38 592 ILE A CA 1
ATOM 4498 C C . ILE A 1 592 ? 33.019 13.430 -20.172 1.00 97.38 592 ILE A C 1
ATOM 4500 O O . ILE A 1 592 ? 32.091 13.912 -20.830 1.00 97.38 592 ILE A O 1
ATOM 4504 N N . PRO A 1 593 ? 32.950 13.223 -18.845 1.00 97.75 593 PRO A N 1
ATOM 4505 C CA . PRO A 1 593 ? 31.787 13.588 -18.056 1.00 97.75 593 PRO A CA 1
ATOM 4506 C C . PRO A 1 593 ? 31.719 15.106 -17.874 1.00 97.75 593 PRO A C 1
ATOM 4508 O O . PRO A 1 593 ? 32.634 15.717 -17.322 1.00 97.75 593 PRO A O 1
ATOM 4511 N N . VAL A 1 594 ? 30.630 15.706 -18.341 1.00 98.06 594 VAL A N 1
ATOM 4512 C CA . VAL A 1 594 ? 30.270 17.122 -18.168 1.00 98.06 594 VAL A CA 1
ATOM 4513 C C . VAL A 1 594 ? 28.746 17.228 -18.095 1.00 98.06 594 VAL A C 1
ATOM 4515 O O . VAL A 1 594 ? 28.056 16.296 -18.491 1.00 98.06 594 VAL A O 1
ATOM 4518 N N . SER A 1 595 ? 28.191 18.344 -17.620 1.00 98.25 595 SER A N 1
ATOM 4519 C CA . SER A 1 595 ? 26.734 18.524 -17.684 1.00 98.25 595 SER A CA 1
ATOM 4520 C C . SER A 1 595 ? 26.235 18.506 -19.132 1.00 98.25 595 SER A C 1
ATOM 4522 O O . SER A 1 595 ? 26.970 18.886 -20.057 1.00 98.25 595 SER A O 1
ATOM 4524 N N . ALA A 1 596 ? 24.974 18.113 -19.333 1.00 97.50 596 ALA A N 1
ATOM 4525 C CA . ALA A 1 596 ? 24.355 18.095 -20.656 1.00 97.50 596 ALA A CA 1
ATOM 4526 C C . ALA A 1 596 ? 24.507 19.453 -21.367 1.00 97.50 596 ALA A C 1
ATOM 4528 O O . ALA A 1 596 ? 24.871 19.494 -22.542 1.00 97.50 596 ALA A O 1
ATOM 4529 N N . ASP A 1 597 ? 24.338 20.567 -20.649 1.00 97.44 597 ASP A N 1
ATOM 4530 C CA . ASP A 1 597 ? 24.486 21.929 -21.181 1.00 97.44 597 ASP A CA 1
ATOM 4531 C C . ASP A 1 597 ? 25.912 22.253 -21.650 1.00 97.44 597 ASP A C 1
ATOM 4533 O O . ASP A 1 597 ? 26.105 22.931 -22.663 1.00 97.44 597 ASP A O 1
ATOM 4537 N N . ALA A 1 598 ? 26.929 21.740 -20.952 1.00 97.31 598 ALA A N 1
ATOM 4538 C CA . ALA A 1 598 ? 28.329 21.974 -21.291 1.00 97.31 598 ALA A CA 1
ATOM 4539 C C . ALA A 1 598 ? 28.822 21.092 -22.452 1.00 97.31 598 ALA A C 1
ATOM 4541 O O . ALA A 1 598 ? 29.765 21.475 -23.149 1.00 97.31 598 ALA A O 1
ATOM 4542 N N . ALA A 1 599 ? 28.179 19.945 -22.697 1.00 97.56 599 ALA A N 1
ATOM 4543 C CA . ALA A 1 599 ? 28.652 18.909 -23.616 1.00 97.56 599 ALA A CA 1
ATOM 4544 C C . ALA A 1 599 ? 28.971 19.421 -25.031 1.00 97.56 599 ALA A C 1
ATOM 4546 O O . ALA A 1 599 ? 30.031 19.107 -25.577 1.00 97.56 599 ALA A O 1
ATOM 4547 N N . LEU A 1 600 ? 28.104 20.260 -25.610 1.00 96.44 600 LEU A N 1
ATOM 4548 C CA . LEU A 1 600 ? 28.314 20.803 -26.956 1.00 96.44 600 LEU A CA 1
ATOM 4549 C C . LEU A 1 600 ? 29.527 21.741 -27.019 1.00 96.44 600 LEU A C 1
ATOM 4551 O O . LEU A 1 600 ? 30.325 21.664 -27.953 1.00 96.44 600 LEU A O 1
ATOM 4555 N N . ASN A 1 601 ? 29.697 22.610 -26.022 1.00 94.38 601 ASN A N 1
ATOM 4556 C CA . ASN A 1 601 ? 30.838 23.526 -25.967 1.00 94.38 601 ASN A CA 1
ATOM 4557 C C . ASN A 1 601 ? 32.146 22.763 -25.731 1.00 94.38 601 ASN A C 1
ATOM 4559 O O . ASN A 1 601 ? 33.160 23.048 -26.372 1.00 94.38 601 ASN A O 1
ATOM 4563 N N . THR A 1 602 ? 32.111 21.739 -24.877 1.00 94.50 602 THR A N 1
ATOM 4564 C CA . THR A 1 602 ? 33.233 20.824 -24.662 1.00 94.50 602 THR A CA 1
ATOM 4565 C C . THR A 1 602 ? 33.622 20.104 -25.954 1.00 94.50 602 THR A C 1
ATOM 4567 O O . THR A 1 602 ? 34.808 20.058 -26.280 1.00 94.50 602 THR A O 1
ATOM 4570 N N . ALA A 1 603 ? 32.649 19.610 -26.727 1.00 93.81 603 ALA A N 1
ATOM 4571 C CA . ALA A 1 603 ? 32.890 18.972 -28.020 1.00 93.81 603 ALA A CA 1
ATOM 4572 C C . ALA A 1 603 ? 33.522 19.934 -29.040 1.00 93.81 603 ALA A C 1
ATOM 4574 O O . ALA A 1 603 ? 34.535 19.596 -29.651 1.00 93.81 603 ALA A O 1
ATOM 4575 N N . LYS A 1 604 ? 32.992 21.160 -29.168 1.00 89.50 604 LYS A N 1
ATOM 4576 C CA . LYS A 1 604 ? 33.539 22.207 -30.056 1.00 89.50 604 LYS A CA 1
ATOM 4577 C C . LYS A 1 604 ? 34.994 22.567 -29.724 1.00 89.50 604 LYS A C 1
ATOM 4579 O O . LYS A 1 604 ? 35.784 22.846 -30.622 1.00 89.50 604 LYS A O 1
ATOM 4584 N N . GLY A 1 605 ? 35.373 22.531 -28.444 1.00 82.31 605 GLY A N 1
ATOM 4585 C CA . GLY A 1 605 ? 36.737 22.819 -27.986 1.00 82.31 605 GLY A CA 1
ATOM 4586 C C . GLY A 1 605 ? 37.785 21.751 -28.346 1.00 82.31 605 GLY A C 1
ATOM 4587 O O . GLY A 1 605 ? 38.991 21.997 -28.216 1.00 82.31 605 GLY A O 1
ATOM 4588 N N . MET A 1 606 ? 37.371 20.566 -28.807 1.00 77.81 606 MET A N 1
ATOM 4589 C CA . MET A 1 606 ? 38.279 19.491 -29.215 1.00 77.81 606 MET A CA 1
ATOM 4590 C C . MET A 1 606 ? 38.714 19.688 -30.669 1.00 77.81 606 MET A C 1
ATOM 4592 O O . MET A 1 606 ? 38.108 19.152 -31.589 1.00 77.81 606 MET A O 1
ATOM 4596 N N . LYS A 1 607 ? 39.790 20.458 -30.897 1.00 57.09 607 LYS A N 1
ATOM 4597 C CA . LYS A 1 607 ? 40.395 20.600 -32.237 1.00 57.09 607 LYS A CA 1
ATOM 4598 C C . LYS A 1 607 ? 40.655 19.217 -32.859 1.00 57.09 607 LYS A C 1
ATOM 4600 O O . LYS A 1 607 ? 41.367 18.406 -32.263 1.00 57.09 607 LYS A O 1
ATOM 4605 N N . GLY A 1 608 ? 40.148 18.994 -34.075 1.00 48.19 608 GLY A N 1
ATOM 4606 C CA . GLY A 1 608 ? 40.145 17.710 -34.797 1.00 48.19 608 GLY A CA 1
ATOM 4607 C C . GLY A 1 608 ? 41.506 17.066 -35.116 1.00 48.19 608 GLY A C 1
ATOM 4608 O O . GLY A 1 608 ? 41.530 16.015 -35.741 1.00 48.19 608 GLY A O 1
ATOM 4609 N N . GLY A 1 609 ? 42.631 17.647 -34.678 1.00 43.19 609 GLY A N 1
ATOM 4610 C CA . GLY A 1 609 ? 43.986 17.124 -34.905 1.00 43.19 609 GLY A CA 1
ATOM 4611 C C . GLY A 1 609 ? 44.627 16.346 -33.744 1.00 43.19 609 GLY A C 1
ATOM 4612 O O . GLY A 1 609 ? 45.602 15.648 -33.979 1.00 43.19 609 GLY A O 1
ATOM 4613 N N . ASN A 1 610 ? 44.101 16.411 -32.509 1.00 44.25 610 ASN A N 1
ATOM 4614 C CA . ASN A 1 610 ? 44.794 15.883 -31.309 1.00 44.25 610 ASN A CA 1
ATOM 4615 C C . ASN A 1 610 ? 44.004 14.825 -30.508 1.00 44.25 610 ASN A C 1
ATOM 4617 O O . ASN A 1 610 ? 44.187 14.697 -29.294 1.00 44.25 610 ASN A O 1
ATOM 4621 N N . LEU A 1 611 ? 43.134 14.037 -31.154 1.00 49.19 611 LEU A N 1
ATOM 4622 C CA . LEU A 1 611 ? 42.413 12.952 -30.463 1.00 49.19 611 LEU A CA 1
ATOM 4623 C C . LEU A 1 611 ? 43.314 11.754 -30.073 1.00 49.19 611 LEU A C 1
ATOM 4625 O O . LEU A 1 611 ? 42.937 10.982 -29.193 1.00 49.19 611 LEU A O 1
ATOM 4629 N N . GLY A 1 612 ? 44.508 11.615 -30.667 1.00 40.28 612 GLY A N 1
ATOM 4630 C CA . GLY A 1 612 ? 45.470 10.549 -30.343 1.00 40.28 612 GLY A CA 1
ATOM 4631 C C . GLY A 1 612 ? 46.331 10.819 -29.098 1.00 40.28 612 GLY A C 1
ATOM 4632 O O . GLY A 1 612 ? 46.467 9.947 -28.246 1.00 40.28 612 GLY A O 1
ATOM 4633 N N . GLU A 1 613 ? 46.866 12.036 -28.943 1.00 38.03 613 GLU A N 1
ATOM 4634 C CA . GLU A 1 613 ? 47.817 12.372 -27.863 1.00 38.03 613 GLU A CA 1
ATOM 4635 C C . GLU A 1 613 ? 47.142 12.739 -26.530 1.00 38.03 613 GLU A C 1
ATOM 4637 O O . GLU A 1 613 ? 47.679 12.466 -25.453 1.00 38.03 613 GLU A O 1
ATOM 4642 N N . LYS A 1 614 ? 45.930 13.315 -26.567 1.00 43.56 614 LYS A N 1
ATOM 4643 C CA . LYS A 1 614 ? 45.197 13.699 -25.344 1.00 43.56 614 LYS A CA 1
ATOM 4644 C C . LYS A 1 614 ? 44.566 12.520 -24.596 1.00 43.56 614 LYS A C 1
ATOM 4646 O O . LYS A 1 614 ? 44.185 12.692 -23.436 1.00 43.56 614 LYS A O 1
ATOM 4651 N N . LYS A 1 615 ? 44.514 11.324 -25.205 1.00 44.56 615 LYS A N 1
ATOM 4652 C CA . LYS A 1 615 ? 44.082 10.081 -24.537 1.00 44.56 615 LYS A CA 1
ATOM 4653 C C . LYS A 1 615 ? 44.959 9.732 -23.329 1.00 44.56 615 LYS A C 1
ATOM 4655 O O . LYS A 1 615 ? 44.435 9.200 -22.362 1.00 44.56 615 LYS A O 1
ATOM 4660 N N . LEU A 1 616 ? 46.256 10.057 -23.349 1.00 35.31 616 LEU A N 1
ATOM 4661 C CA . LEU A 1 616 ? 47.174 9.761 -22.240 1.00 35.31 616 LEU A CA 1
ATOM 4662 C C . LEU A 1 616 ? 47.262 10.894 -21.212 1.00 35.31 616 LEU A C 1
ATOM 4664 O O . LEU A 1 616 ? 47.235 10.638 -20.011 1.00 35.31 616 LEU A O 1
ATOM 4668 N N . THR A 1 617 ? 47.333 12.150 -21.652 1.00 36.16 617 THR A N 1
ATOM 4669 C CA . THR A 1 617 ? 47.570 13.287 -20.745 1.00 36.16 617 THR A CA 1
ATOM 4670 C C . THR A 1 617 ? 46.362 13.615 -19.873 1.00 36.16 617 THR A C 1
ATOM 4672 O O . THR A 1 617 ? 46.538 13.915 -18.695 1.00 36.16 617 THR A O 1
ATOM 4675 N N . HIS A 1 618 ? 45.135 13.516 -20.396 1.00 44.47 618 HIS A N 1
ATOM 4676 C CA . HIS A 1 618 ? 43.938 13.783 -19.591 1.00 44.47 618 HIS A CA 1
ATOM 4677 C C . HIS A 1 618 ? 43.602 12.613 -18.650 1.00 44.47 618 HIS A C 1
ATOM 4679 O O . HIS A 1 618 ? 43.221 12.839 -17.505 1.00 44.47 618 HIS A O 1
ATOM 4685 N N . PHE A 1 619 ? 43.842 11.371 -19.088 1.00 39.84 619 PHE A N 1
ATOM 4686 C CA . PHE A 1 619 ? 43.645 10.162 -18.279 1.00 39.84 619 PHE A CA 1
ATOM 4687 C C . PHE A 1 619 ? 44.632 10.094 -17.098 1.00 39.84 619 PHE A C 1
ATOM 4689 O O . PHE A 1 619 ? 44.237 9.756 -15.985 1.00 39.84 619 PHE A O 1
ATOM 4696 N N . LEU A 1 620 ? 45.890 10.514 -17.301 1.00 34.56 620 LEU A N 1
ATOM 4697 C CA . LEU A 1 620 ? 46.897 10.619 -16.235 1.00 34.56 620 LEU A CA 1
ATOM 4698 C C . LEU A 1 620 ? 46.614 11.772 -15.257 1.00 34.56 620 LEU A C 1
ATOM 4700 O O . LEU A 1 620 ? 46.716 11.575 -14.049 1.00 34.56 620 LEU A O 1
ATOM 4704 N N . LEU A 1 621 ? 46.200 12.954 -15.736 1.00 37.31 621 LEU A N 1
ATOM 4705 C CA . LEU A 1 621 ? 45.863 14.081 -14.849 1.00 37.31 621 LEU A CA 1
ATOM 4706 C C . LEU A 1 621 ? 44.602 13.830 -14.007 1.00 37.31 621 LEU A C 1
ATOM 4708 O O . LEU A 1 621 ? 44.522 14.319 -12.880 1.00 37.31 621 LEU A O 1
ATOM 4712 N N . HIS A 1 622 ? 43.634 13.065 -14.522 1.00 40.91 622 HIS A N 1
ATOM 4713 C CA . HIS A 1 622 ? 42.406 12.749 -13.792 1.00 40.91 622 HIS A CA 1
ATOM 4714 C C . HIS A 1 622 ? 42.576 11.572 -12.815 1.00 40.91 622 HIS A C 1
ATOM 4716 O O . HIS A 1 622 ? 41.993 11.613 -11.733 1.00 40.91 622 HIS A O 1
ATOM 4722 N N . MET A 1 623 ? 43.427 10.578 -13.122 1.00 37.41 623 MET A N 1
ATOM 4723 C CA . MET A 1 623 ? 43.822 9.539 -12.152 1.00 37.41 623 MET A CA 1
ATOM 4724 C C . MET A 1 623 ? 44.554 10.135 -10.943 1.00 37.41 623 MET A C 1
ATOM 4726 O O . MET A 1 623 ? 44.323 9.710 -9.817 1.00 37.41 623 MET A O 1
ATOM 4730 N N . VAL A 1 624 ? 45.397 11.149 -11.162 1.00 37.94 624 VAL A N 1
ATOM 4731 C CA . VAL A 1 624 ? 46.114 11.841 -10.078 1.00 37.94 624 VAL A CA 1
ATOM 4732 C C . VAL A 1 624 ? 45.180 12.747 -9.260 1.00 37.94 624 VAL A C 1
ATOM 4734 O O . VAL A 1 624 ? 45.403 12.921 -8.066 1.00 37.94 624 VAL A O 1
ATOM 4737 N N . ARG A 1 625 ? 44.110 13.292 -9.860 1.00 37.94 625 ARG A N 1
ATOM 4738 C CA . ARG A 1 625 ? 43.124 14.144 -9.163 1.00 37.94 625 ARG A CA 1
ATOM 4739 C C . ARG A 1 625 ? 42.016 13.385 -8.423 1.00 37.94 625 ARG A C 1
ATOM 4741 O O . ARG A 1 625 ? 41.473 13.942 -7.478 1.00 37.94 625 ARG A O 1
ATOM 4748 N N . ASN A 1 626 ? 41.709 12.143 -8.806 1.00 30.73 626 ASN A N 1
ATOM 4749 C CA . ASN A 1 626 ? 40.648 11.330 -8.185 1.00 30.73 626 ASN A CA 1
ATOM 4750 C C . ASN A 1 626 ? 41.154 10.280 -7.180 1.00 30.73 626 ASN A C 1
ATOM 4752 O O . ASN A 1 626 ? 40.390 9.413 -6.760 1.00 30.73 626 ASN A O 1
ATOM 4756 N N . LEU A 1 627 ? 42.413 10.362 -6.747 1.00 29.36 627 LEU A N 1
ATOM 4757 C CA . LEU A 1 627 ? 42.842 9.712 -5.510 1.00 29.36 627 LEU A CA 1
ATOM 4758 C C . LEU A 1 627 ? 42.363 10.557 -4.322 1.00 29.36 627 LEU A C 1
ATOM 4760 O O . LEU A 1 627 ? 43.126 11.329 -3.746 1.00 29.36 627 LEU A O 1
ATOM 4764 N N . THR A 1 628 ? 41.091 10.435 -3.956 1.00 27.66 628 THR A N 1
ATOM 4765 C CA . THR A 1 628 ? 40.647 10.829 -2.616 1.00 27.66 628 THR A CA 1
ATOM 4766 C C . THR A 1 628 ? 41.010 9.714 -1.630 1.00 27.66 628 THR A C 1
ATOM 4768 O O . THR A 1 628 ? 40.762 8.538 -1.912 1.00 27.66 628 THR A O 1
ATOM 4771 N N . PRO A 1 629 ? 41.620 10.028 -0.474 1.00 30.97 629 PRO A N 1
ATOM 4772 C CA . PRO A 1 629 ? 41.793 9.042 0.582 1.00 30.97 629 PRO A CA 1
ATOM 4773 C C . PRO A 1 629 ? 40.420 8.667 1.155 1.00 30.97 629 PRO A C 1
ATOM 4775 O O . PRO A 1 629 ? 39.545 9.521 1.308 1.00 30.97 629 PRO A O 1
ATOM 4778 N N . ALA A 1 630 ? 40.237 7.383 1.465 1.00 26.39 630 ALA A N 1
ATOM 4779 C CA . ALA A 1 630 ? 39.069 6.878 2.184 1.00 26.39 630 ALA A CA 1
ATOM 4780 C C . ALA A 1 630 ? 38.839 7.669 3.494 1.00 26.39 630 ALA A C 1
ATOM 4782 O O . ALA A 1 630 ? 39.816 8.104 4.114 1.00 26.39 630 ALA A O 1
ATOM 4783 N N . PRO A 1 631 ? 37.584 7.857 3.944 1.00 26.73 631 PRO A N 1
ATOM 4784 C CA . PRO A 1 631 ? 37.307 8.600 5.166 1.00 26.73 631 PRO A CA 1
ATOM 4785 C C . PRO A 1 631 ? 37.882 7.866 6.384 1.00 26.73 631 PRO A C 1
ATOM 4787 O O . PRO A 1 631 ? 37.578 6.701 6.638 1.00 26.73 631 PRO A O 1
ATOM 4790 N N . LEU A 1 632 ? 38.723 8.568 7.145 1.00 26.41 632 LEU A N 1
ATOM 4791 C CA . LEU A 1 632 ? 39.189 8.140 8.461 1.00 26.41 632 LEU A CA 1
ATOM 4792 C C . LEU A 1 632 ? 38.049 8.323 9.475 1.00 26.41 632 LEU A C 1
ATOM 4794 O O . LEU A 1 632 ? 37.591 9.441 9.706 1.00 26.41 632 LEU A O 1
ATOM 4798 N N . LEU A 1 633 ? 37.612 7.222 10.089 1.00 28.00 633 LEU A N 1
ATOM 4799 C CA . LEU A 1 633 ? 36.801 7.228 11.311 1.00 28.00 633 LEU A CA 1
ATOM 4800 C C . LEU A 1 633 ? 37.593 7.877 12.470 1.00 28.00 633 LEU A C 1
ATOM 4802 O O . LEU A 1 633 ? 38.821 7.748 12.511 1.00 28.00 633 LEU A O 1
ATOM 4806 N N . PRO A 1 634 ? 36.938 8.553 13.433 1.00 26.17 634 PRO A N 1
ATOM 4807 C CA . PRO A 1 634 ? 37.642 9.257 14.496 1.00 26.17 634 PRO A CA 1
ATOM 4808 C C . PRO A 1 634 ? 38.139 8.276 15.566 1.00 26.17 634 PRO A C 1
ATOM 4810 O O . PRO A 1 634 ? 37.351 7.599 16.222 1.00 26.17 634 PRO A O 1
ATOM 4813 N N . ALA A 1 635 ? 39.453 8.240 15.792 1.00 26.09 635 ALA A N 1
ATOM 4814 C CA . ALA A 1 635 ? 40.050 7.580 16.949 1.00 26.09 635 ALA A CA 1
ATOM 4815 C C . ALA A 1 635 ? 40.248 8.596 18.088 1.00 26.09 635 ALA A C 1
ATOM 4817 O O . ALA A 1 635 ? 41.006 9.558 17.948 1.00 26.09 635 ALA A O 1
ATOM 4818 N N . ARG A 1 636 ? 39.586 8.370 19.232 1.00 24.59 636 ARG A N 1
ATOM 4819 C CA . ARG A 1 636 ? 39.977 8.953 20.527 1.00 24.59 636 ARG A CA 1
ATOM 4820 C C . ARG A 1 636 ? 41.147 8.156 21.115 1.00 24.59 636 ARG A C 1
ATOM 4822 O O . ARG A 1 636 ? 41.248 6.946 20.959 1.00 24.59 636 ARG A O 1
ATOM 4829 N N . SER A 1 637 ? 42.034 8.888 21.772 1.00 25.25 637 SER A N 1
ATOM 4830 C CA . SER A 1 637 ? 43.346 8.502 22.293 1.00 25.25 637 SER A CA 1
ATOM 4831 C C . SER A 1 637 ? 43.327 7.636 23.563 1.00 25.25 637 SER A C 1
ATOM 4833 O O . SER A 1 637 ? 42.606 7.978 24.494 1.00 25.25 637 SER A O 1
ATOM 4835 N N . GLN A 1 638 ? 44.229 6.645 23.645 1.00 25.81 638 GLN A N 1
ATOM 4836 C CA . GLN A 1 638 ? 45.373 6.524 24.589 1.00 25.81 638 GLN A CA 1
ATOM 4837 C C . GLN A 1 638 ? 45.694 5.051 24.938 1.00 25.81 638 GLN A C 1
ATOM 4839 O O . GLN A 1 638 ? 44.810 4.319 25.362 1.00 25.81 638 GLN A O 1
ATOM 4844 N N . GLY A 1 639 ? 46.982 4.661 24.858 1.00 23.70 639 GLY A N 1
ATOM 4845 C CA . GLY A 1 639 ? 47.559 3.626 25.742 1.00 23.70 639 GLY A CA 1
ATOM 4846 C C . GLY A 1 639 ? 48.347 2.448 25.131 1.00 23.70 639 GLY A C 1
ATOM 4847 O O . GLY A 1 639 ? 47.770 1.426 24.801 1.00 23.70 639 GLY A O 1
ATOM 4848 N N . SER A 1 640 ? 49.684 2.582 25.124 1.00 23.75 640 SER A N 1
ATOM 4849 C CA . SER A 1 640 ? 50.756 1.564 25.306 1.00 23.75 640 SER A CA 1
ATOM 4850 C C . SER A 1 640 ? 50.984 0.364 24.347 1.00 23.75 640 SER A C 1
ATOM 4852 O O . SER A 1 640 ? 50.323 -0.661 24.422 1.00 23.75 640 SER A O 1
ATOM 4854 N N . ILE A 1 641 ? 52.072 0.488 23.564 1.00 24.78 641 ILE A N 1
ATOM 4855 C CA . ILE A 1 641 ? 53.231 -0.425 23.345 1.00 24.78 641 ILE A CA 1
ATOM 4856 C C . ILE A 1 641 ? 53.007 -1.960 23.384 1.00 24.78 641 ILE A C 1
ATOM 4858 O O . ILE A 1 641 ? 52.823 -2.528 24.453 1.00 24.78 641 ILE A O 1
ATOM 4862 N N . SER A 1 642 ? 53.293 -2.661 22.272 1.00 23.91 642 SER A N 1
ATOM 4863 C CA . SER A 1 642 ? 54.415 -3.629 22.173 1.00 23.91 642 SER A CA 1
ATOM 4864 C C . SER A 1 642 ? 54.612 -4.189 20.752 1.00 23.91 642 SER A C 1
ATOM 4866 O O . SER A 1 642 ? 53.720 -4.207 19.912 1.00 23.91 642 SER A O 1
ATOM 4868 N N . SER A 1 643 ? 55.861 -4.557 20.488 1.00 25.52 643 SER A N 1
ATOM 4869 C CA . SER A 1 643 ? 56.485 -5.027 19.250 1.00 25.52 643 SER A CA 1
ATOM 4870 C C . SER A 1 643 ? 56.032 -6.412 18.767 1.00 25.52 643 SER A C 1
ATOM 4872 O O . SER A 1 643 ? 55.942 -7.325 19.583 1.00 25.52 643 SER A O 1
ATOM 4874 N N . GLY A 1 644 ? 55.961 -6.623 17.443 1.00 23.75 644 GLY A N 1
ATOM 4875 C CA . GLY A 1 644 ? 56.121 -7.965 16.856 1.00 23.75 644 GLY A CA 1
ATOM 4876 C C . GLY A 1 644 ? 55.386 -8.244 15.537 1.00 23.75 644 GLY A C 1
ATOM 4877 O O . GLY A 1 644 ? 54.243 -8.664 15.550 1.00 23.75 644 GLY A O 1
ATOM 4878 N N . SER A 1 645 ? 56.114 -8.123 14.422 1.00 24.17 645 SER A N 1
ATOM 4879 C CA . SER A 1 645 ? 56.032 -8.960 13.205 1.00 24.17 645 SER A CA 1
ATOM 4880 C C . SER A 1 645 ? 54.809 -8.947 12.251 1.00 24.17 645 SER A C 1
ATOM 4882 O O . SER A 1 645 ? 53.788 -9.574 12.483 1.00 24.17 645 SER A O 1
ATOM 4884 N N . VAL A 1 646 ? 55.083 -8.403 11.050 1.00 25.42 646 VAL A N 1
ATOM 4885 C CA . VAL A 1 646 ? 54.807 -8.945 9.691 1.00 25.42 646 VAL A CA 1
ATOM 4886 C C . VAL A 1 646 ? 53.350 -9.102 9.207 1.00 25.42 646 VAL A C 1
ATOM 4888 O O . VAL A 1 646 ? 52.727 -10.133 9.422 1.00 25.42 646 VAL A O 1
ATOM 4891 N N . CYS A 1 647 ? 52.902 -8.169 8.347 1.00 25.33 647 CYS A N 1
ATOM 4892 C CA . CYS A 1 647 ? 52.341 -8.463 7.006 1.00 25.33 647 CYS A CA 1
ATOM 4893 C C . CYS A 1 647 ? 51.973 -7.175 6.240 1.00 25.33 647 CYS A C 1
ATOM 4895 O O . CYS A 1 647 ? 50.843 -6.705 6.288 1.00 25.33 647 CYS A O 1
ATOM 4897 N N . ALA A 1 648 ? 52.916 -6.619 5.476 1.00 25.94 648 ALA A N 1
ATOM 4898 C CA . ALA A 1 648 ? 52.624 -5.609 4.453 1.00 25.94 648 ALA A CA 1
ATOM 4899 C C . ALA A 1 648 ? 53.629 -5.724 3.298 1.00 25.94 648 ALA A C 1
ATOM 4901 O O . ALA A 1 648 ? 54.462 -4.853 3.073 1.00 25.94 648 ALA A O 1
ATOM 4902 N N . LEU A 1 649 ? 53.582 -6.844 2.572 1.00 29.97 649 LEU A N 1
ATOM 4903 C CA . LEU A 1 649 ? 54.283 -6.978 1.295 1.00 29.97 649 LEU A CA 1
ATOM 4904 C C . LEU A 1 649 ? 53.512 -7.908 0.351 1.00 29.97 649 LEU A C 1
ATOM 4906 O O . LEU A 1 649 ? 53.899 -9.048 0.118 1.00 29.97 649 LEU A O 1
ATOM 4910 N N . ARG A 1 650 ? 52.389 -7.427 -0.194 1.00 29.41 650 ARG A N 1
ATOM 4911 C CA . ARG A 1 650 ? 51.752 -8.034 -1.378 1.00 29.41 650 ARG A CA 1
ATOM 4912 C C . ARG A 1 650 ? 50.832 -7.066 -2.130 1.00 29.41 650 ARG A C 1
ATOM 4914 O O . ARG A 1 650 ? 49.742 -7.426 -2.541 1.00 29.41 650 ARG A O 1
ATOM 4921 N N . LEU A 1 651 ? 51.292 -5.835 -2.363 1.00 28.77 651 LEU A N 1
ATOM 4922 C CA . LEU A 1 651 ? 50.645 -4.933 -3.330 1.00 28.77 651 LEU A CA 1
ATOM 4923 C C . LEU A 1 651 ? 51.648 -4.060 -4.104 1.00 28.77 651 LEU A C 1
ATOM 4925 O O . LEU A 1 651 ? 51.370 -2.911 -4.424 1.00 28.77 651 LEU A O 1
ATOM 4929 N N . HIS A 1 652 ? 52.837 -4.601 -4.396 1.00 29.94 652 HIS A N 1
ATOM 4930 C CA . HIS A 1 652 ? 53.865 -3.883 -5.168 1.00 29.94 652 HIS A CA 1
ATOM 4931 C C . HIS A 1 652 ? 54.518 -4.687 -6.306 1.00 29.94 652 HIS A C 1
ATOM 4933 O O . HIS A 1 652 ? 55.460 -4.213 -6.925 1.00 29.94 652 HIS A O 1
ATOM 4939 N N . ILE A 1 653 ? 53.996 -5.876 -6.650 1.00 32.41 653 ILE A N 1
ATOM 4940 C CA . ILE A 1 653 ? 54.541 -6.707 -7.752 1.00 32.41 653 ILE A CA 1
ATOM 4941 C C . ILE A 1 653 ? 53.544 -6.932 -8.912 1.00 32.41 653 ILE A C 1
ATOM 4943 O O . ILE A 1 653 ? 53.922 -7.456 -9.952 1.00 32.41 653 ILE A O 1
ATOM 4947 N N . LYS A 1 654 ? 52.291 -6.453 -8.835 1.00 29.94 654 LYS A N 1
ATOM 4948 C CA . LYS A 1 654 ? 51.344 -6.550 -9.974 1.00 29.94 654 LYS A CA 1
ATOM 4949 C C . LYS A 1 654 ? 51.265 -5.310 -10.876 1.00 29.94 654 LYS A C 1
ATOM 4951 O O . LYS A 1 654 ? 50.821 -5.436 -12.009 1.00 29.94 654 LYS A O 1
ATOM 4956 N N . LEU A 1 655 ? 51.754 -4.149 -10.435 1.00 31.70 655 LEU A N 1
ATOM 4957 C CA . LEU A 1 655 ? 51.720 -2.913 -11.236 1.00 31.70 655 LEU A CA 1
ATOM 4958 C C . LEU A 1 655 ? 52.908 -2.765 -12.204 1.00 31.70 655 LEU A C 1
ATOM 4960 O O . LEU A 1 655 ? 52.772 -2.121 -13.237 1.00 31.70 655 LEU A O 1
ATOM 4964 N N . ILE A 1 656 ? 54.038 -3.433 -11.944 1.00 32.44 656 ILE A N 1
ATOM 4965 C CA . ILE A 1 656 ? 55.221 -3.381 -12.827 1.00 32.44 656 ILE A CA 1
ATOM 4966 C C . ILE A 1 656 ? 55.090 -4.354 -14.021 1.00 32.44 656 ILE A C 1
ATOM 4968 O O . ILE A 1 656 ? 55.631 -4.098 -15.094 1.00 32.44 656 ILE A O 1
ATOM 4972 N N . ALA A 1 657 ? 54.295 -5.425 -13.897 1.00 31.28 657 ALA A N 1
ATOM 4973 C CA . ALA A 1 657 ? 54.092 -6.396 -14.980 1.00 31.28 657 ALA A CA 1
ATOM 4974 C C . ALA A 1 657 ? 53.174 -5.883 -16.115 1.00 31.28 657 ALA A C 1
ATOM 4976 O O . ALA A 1 657 ? 53.369 -6.246 -17.275 1.00 31.28 657 ALA A O 1
ATOM 4977 N N . LEU A 1 658 ? 52.219 -4.988 -15.827 1.00 34.19 658 LEU A N 1
ATOM 4978 C CA . LEU A 1 658 ? 51.387 -4.363 -16.869 1.00 34.19 658 LEU A CA 1
ATOM 4979 C C . LEU A 1 658 ? 52.128 -3.271 -17.659 1.00 34.19 658 LEU A C 1
ATOM 4981 O O . LEU A 1 658 ? 51.798 -3.017 -18.819 1.00 34.19 658 LEU A O 1
ATOM 4985 N N . TYR A 1 659 ? 53.160 -2.663 -17.068 1.00 33.59 659 TYR A N 1
ATOM 4986 C CA . TYR A 1 659 ? 53.916 -1.588 -17.711 1.00 33.59 659 TYR A CA 1
ATOM 4987 C C . TYR A 1 659 ? 54.882 -2.111 -18.792 1.00 33.59 659 TYR A C 1
ATOM 4989 O O . TYR A 1 659 ? 54.986 -1.521 -19.865 1.00 33.59 659 TYR A O 1
ATOM 4997 N N . ASN A 1 660 ? 55.518 -3.270 -18.574 1.00 32.25 660 ASN A N 1
ATOM 4998 C CA . ASN A 1 660 ? 56.509 -3.818 -19.515 1.00 32.25 660 ASN A CA 1
ATOM 4999 C C . ASN A 1 660 ? 55.911 -4.534 -20.739 1.00 32.25 660 ASN A C 1
ATOM 5001 O O . ASN A 1 660 ? 56.572 -4.630 -21.770 1.00 32.25 660 ASN A O 1
ATOM 5005 N N . THR A 1 661 ? 54.658 -4.991 -20.677 1.00 34.69 661 THR A N 1
ATOM 5006 C CA . THR A 1 661 ? 54.024 -5.706 -21.805 1.00 34.69 661 THR A CA 1
ATOM 5007 C C . THR A 1 661 ? 53.471 -4.746 -22.869 1.00 34.69 661 THR A C 1
ATOM 5009 O O . THR A 1 661 ? 53.345 -5.104 -24.038 1.00 34.69 661 THR A O 1
ATOM 5012 N N . THR A 1 662 ? 53.194 -3.498 -22.483 1.00 35.22 662 THR A N 1
ATOM 5013 C CA . THR A 1 662 ? 52.599 -2.479 -23.364 1.00 35.22 662 THR A CA 1
ATOM 5014 C C . THR A 1 662 ? 53.663 -1.682 -24.132 1.00 35.22 662 THR A C 1
ATOM 5016 O O . THR A 1 662 ? 53.402 -1.216 -25.238 1.00 35.22 662 THR A O 1
ATOM 5019 N N . PHE A 1 663 ? 54.888 -1.576 -23.602 1.00 29.88 663 PHE A N 1
ATOM 5020 C CA . PHE A 1 663 ? 55.973 -0.811 -24.232 1.00 29.88 663 PHE A CA 1
ATOM 5021 C C . PHE A 1 663 ? 56.729 -1.599 -25.322 1.00 29.88 663 PHE A C 1
ATOM 5023 O O . PHE A 1 663 ? 57.200 -1.015 -26.293 1.00 29.88 663 PHE A O 1
ATOM 5030 N N . ALA A 1 664 ? 56.779 -2.935 -25.232 1.00 32.19 664 ALA A N 1
ATOM 5031 C CA . ALA A 1 664 ? 57.500 -3.780 -26.194 1.00 32.19 664 ALA A CA 1
ATOM 5032 C C . ALA A 1 664 ? 56.815 -3.919 -27.573 1.00 32.19 664 ALA A C 1
ATOM 5034 O O . ALA A 1 664 ? 57.447 -4.369 -28.521 1.00 32.19 664 ALA A O 1
ATOM 5035 N N . ARG A 1 665 ? 55.545 -3.512 -27.719 1.00 32.06 665 ARG A N 1
ATOM 5036 C CA . ARG A 1 665 ? 54.815 -3.542 -29.005 1.00 32.06 665 ARG A CA 1
ATOM 5037 C C . ARG A 1 665 ? 54.933 -2.260 -29.834 1.00 32.06 665 ARG A C 1
ATOM 5039 O O . ARG A 1 665 ? 54.402 -2.216 -30.936 1.00 32.06 665 ARG A O 1
ATOM 5046 N N . PHE A 1 666 ? 55.605 -1.228 -29.321 1.00 30.52 666 PHE A N 1
ATOM 5047 C CA . PHE A 1 666 ? 55.664 0.095 -29.956 1.00 30.52 666 PHE A CA 1
ATOM 5048 C C . PHE A 1 666 ? 57.026 0.432 -30.590 1.00 30.52 666 PHE A C 1
ATOM 5050 O O . PHE A 1 666 ? 57.216 1.553 -31.049 1.00 30.52 666 PHE A O 1
ATOM 5057 N N . GLN A 1 667 ? 57.976 -0.513 -30.621 1.00 29.06 667 GLN A N 1
ATOM 5058 C CA . GLN A 1 667 ? 59.367 -0.252 -31.024 1.00 29.06 667 GLN A CA 1
ATOM 5059 C C . GLN A 1 667 ? 59.857 -1.019 -32.271 1.00 29.06 667 GLN A C 1
ATOM 5061 O O . GLN A 1 667 ? 61.057 -1.018 -32.530 1.00 29.06 667 GLN A O 1
ATOM 5066 N N . GLU A 1 668 ? 58.969 -1.642 -33.059 1.00 32.47 668 GLU A N 1
ATOM 5067 C CA . GLU A 1 668 ? 59.360 -2.348 -34.300 1.00 32.47 668 GLU A CA 1
ATOM 5068 C C . GLU A 1 668 ? 59.291 -1.509 -35.587 1.00 32.47 668 GLU A C 1
ATOM 5070 O O . GLU A 1 668 ? 59.893 -1.898 -36.583 1.00 32.47 668 GLU A O 1
ATOM 5075 N N . ASP A 1 669 ? 58.695 -0.316 -35.570 1.00 34.41 669 ASP A N 1
ATOM 5076 C CA . ASP A 1 669 ? 58.682 0.577 -36.733 1.00 34.41 669 ASP A CA 1
ATOM 5077 C C . ASP A 1 669 ? 59.432 1.873 -36.415 1.00 34.41 669 ASP A C 1
ATOM 5079 O O . ASP A 1 669 ? 58.877 2.755 -35.765 1.00 34.41 669 ASP A O 1
ATOM 5083 N N . LEU A 1 670 ? 60.704 1.962 -36.842 1.00 29.89 670 LEU A N 1
ATOM 5084 C CA . LEU A 1 670 ? 61.399 3.151 -37.389 1.00 29.89 670 LEU A CA 1
ATOM 5085 C C . LEU A 1 670 ? 62.934 2.947 -37.375 1.00 29.89 670 LEU A C 1
ATOM 5087 O O . LEU A 1 670 ? 63.589 2.992 -36.335 1.00 29.89 670 LEU A O 1
ATOM 5091 N N . ALA A 1 671 ? 63.527 2.760 -38.560 1.00 27.56 671 ALA A N 1
ATOM 5092 C CA . ALA A 1 671 ? 64.979 2.727 -38.786 1.00 27.56 671 ALA A CA 1
ATOM 5093 C C . ALA A 1 671 ? 65.599 4.151 -38.868 1.00 27.56 671 ALA A C 1
ATOM 5095 O O . ALA A 1 671 ? 64.882 5.112 -39.155 1.00 27.56 671 ALA A O 1
ATOM 5096 N N . PRO A 1 672 ? 66.924 4.328 -38.650 1.00 39.56 672 PRO A N 1
ATOM 5097 C CA . PRO A 1 672 ? 67.484 5.597 -38.177 1.00 39.56 672 PRO A CA 1
ATOM 5098 C C . PRO A 1 672 ? 68.165 6.451 -39.263 1.00 39.56 672 PRO A C 1
ATOM 5100 O O . PRO A 1 672 ? 68.732 5.933 -40.228 1.00 39.56 672 PRO A O 1
ATOM 5103 N N . ARG A 1 673 ? 68.239 7.773 -39.037 1.00 25.22 673 ARG A N 1
ATOM 5104 C CA . ARG A 1 673 ? 69.313 8.632 -39.577 1.00 25.22 673 ARG A CA 1
ATOM 5105 C C . ARG A 1 673 ? 69.887 9.566 -38.490 1.00 25.22 673 ARG A C 1
ATOM 5107 O O . ARG A 1 673 ? 69.108 10.091 -37.699 1.00 25.22 673 ARG A O 1
ATOM 5114 N N . PRO A 1 674 ? 71.222 9.760 -38.432 1.00 41.00 674 PRO A N 1
ATOM 5115 C CA . PRO A 1 674 ? 71.927 10.422 -37.324 1.00 41.00 674 PRO A CA 1
ATOM 5116 C C . PRO A 1 674 ? 72.263 11.890 -37.639 1.00 41.00 674 PRO A C 1
ATOM 5118 O O . PRO A 1 674 ? 72.287 12.216 -38.813 1.00 41.00 674 PRO A O 1
ATOM 5121 N N . PHE A 1 675 ? 72.599 12.737 -36.649 1.00 25.58 675 PHE A N 1
ATOM 5122 C CA . PHE A 1 675 ? 73.676 13.757 -36.737 1.00 25.58 675 PHE A CA 1
ATOM 5123 C C . PHE A 1 675 ? 73.932 14.483 -35.375 1.00 25.58 675 PHE A C 1
ATOM 5125 O O . PHE A 1 675 ? 73.057 15.174 -34.874 1.00 25.58 675 PHE A O 1
ATOM 5132 N N . PHE A 1 676 ? 75.173 14.324 -34.859 1.00 25.20 676 PHE A N 1
ATOM 5133 C CA . PHE A 1 676 ? 76.031 15.173 -33.970 1.00 25.20 676 PHE A CA 1
ATOM 5134 C C . PHE A 1 676 ? 75.639 15.467 -32.494 1.00 25.20 676 PHE A C 1
ATOM 5136 O O . PHE A 1 676 ? 74.616 16.078 -32.230 1.00 25.20 676 PHE A O 1
ATOM 5143 N N . LYS A 1 677 ? 76.366 14.920 -31.487 1.00 24.78 677 LYS A N 1
ATOM 5144 C CA . LYS A 1 677 ? 77.675 15.287 -30.829 1.00 24.78 677 LYS A CA 1
ATOM 5145 C C . LYS A 1 677 ? 77.504 16.273 -29.644 1.00 24.78 677 LYS A C 1
ATOM 5147 O O . LYS A 1 677 ? 77.146 17.415 -29.873 1.00 24.78 677 LYS A O 1
ATOM 5152 N N . SER A 1 678 ? 77.572 15.791 -28.387 1.00 24.80 678 SER A N 1
ATOM 5153 C CA . SER A 1 678 ? 78.733 15.793 -27.439 1.00 24.80 678 SER A CA 1
ATOM 5154 C C . SER A 1 678 ? 78.946 17.170 -26.762 1.00 24.80 678 SER A C 1
ATOM 5156 O O . SER A 1 678 ? 78.976 18.148 -27.491 1.00 24.80 678 SER A O 1
ATOM 5158 N N . THR A 1 679 ? 79.085 17.383 -25.442 1.00 26.61 679 THR A N 1
ATOM 5159 C CA . THR A 1 679 ? 79.891 16.707 -24.391 1.00 26.61 679 THR A CA 1
ATOM 5160 C C . THR A 1 679 ? 79.630 17.325 -22.987 1.00 26.61 679 THR A C 1
ATOM 5162 O O . THR A 1 679 ? 79.376 18.521 -22.921 1.00 26.61 679 THR A O 1
ATOM 5165 N N . GLN A 1 680 ? 79.827 16.501 -21.934 1.00 26.16 680 GLN A N 1
ATOM 5166 C CA . GLN A 1 680 ? 80.402 16.735 -20.571 1.00 26.16 680 GLN A CA 1
ATOM 5167 C C . GLN A 1 680 ? 79.740 17.678 -19.530 1.00 26.16 680 GLN A C 1
ATOM 5169 O O . GLN A 1 680 ? 79.487 18.838 -19.813 1.00 26.16 680 GLN A O 1
ATOM 5174 N N . GLU A 1 681 ? 79.334 17.110 -18.371 1.00 27.20 681 GLU A N 1
ATOM 5175 C CA . GLU A 1 681 ? 79.920 17.213 -16.989 1.00 27.20 681 GLU A CA 1
ATOM 5176 C C . GLU A 1 681 ? 79.396 18.465 -16.244 1.00 27.20 681 GLU A C 1
ATOM 5178 O O . GLU A 1 681 ? 79.395 19.546 -16.803 1.00 27.20 681 GLU A O 1
ATOM 5183 N N . GLU A 1 682 ? 78.798 18.428 -15.046 1.00 26.45 682 GLU A N 1
ATOM 5184 C CA . GLU A 1 682 ? 79.266 17.876 -13.767 1.00 26.45 682 GLU A CA 1
ATOM 5185 C C . GLU A 1 682 ? 78.112 17.801 -12.722 1.00 26.45 682 GLU A C 1
ATOM 5187 O O . GLU A 1 682 ? 77.019 18.333 -12.902 1.00 26.45 682 GLU A O 1
ATOM 5192 N N . THR A 1 683 ? 78.393 17.114 -11.616 1.00 27.30 683 THR A N 1
ATOM 5193 C CA . THR A 1 683 ? 77.593 16.750 -10.426 1.00 27.30 683 THR A CA 1
ATOM 5194 C C . THR A 1 683 ? 77.034 17.890 -9.549 1.00 27.30 683 THR A C 1
ATOM 5196 O O . THR A 1 683 ? 77.694 18.908 -9.384 1.00 27.30 683 THR A O 1
ATOM 5199 N N . GLY A 1 684 ? 75.931 17.652 -8.809 1.00 24.17 684 GLY A N 1
ATOM 5200 C CA . GLY A 1 684 ? 75.608 18.420 -7.585 1.00 24.17 684 GLY A CA 1
ATOM 5201 C C . GLY A 1 684 ? 74.152 18.343 -7.097 1.00 24.17 684 GLY A C 1
ATOM 5202 O O . GLY A 1 684 ? 73.227 18.427 -7.887 1.00 24.17 684 GLY A O 1
ATOM 5203 N N . ALA A 1 685 ? 73.958 18.158 -5.789 1.00 25.66 685 ALA A N 1
ATOM 5204 C CA . ALA A 1 685 ? 72.721 17.773 -5.098 1.00 25.66 685 ALA A CA 1
ATOM 5205 C C . ALA A 1 685 ? 71.702 18.903 -4.796 1.00 25.66 685 ALA A C 1
ATOM 5207 O O . ALA A 1 685 ? 72.040 20.077 -4.852 1.00 25.66 685 ALA A O 1
ATOM 5208 N N . CYS A 1 686 ? 70.485 18.471 -4.408 1.00 23.67 686 CYS A N 1
ATOM 5209 C CA . CYS A 1 686 ? 69.441 19.085 -3.557 1.00 23.67 686 CYS A CA 1
ATOM 5210 C C . CYS A 1 686 ? 69.383 20.617 -3.376 1.00 23.67 686 CYS A C 1
ATOM 5212 O O . CYS A 1 686 ? 70.334 21.230 -2.915 1.00 23.67 686 CYS A O 1
ATOM 5214 N N . TRP A 1 687 ? 68.185 21.200 -3.499 1.00 23.30 687 TRP A N 1
ATOM 5215 C CA . TRP A 1 687 ? 67.299 21.565 -2.372 1.00 23.30 687 TRP A CA 1
ATOM 5216 C C . TRP A 1 687 ? 66.084 22.352 -2.896 1.00 23.30 687 TRP A C 1
ATOM 5218 O O . TRP A 1 687 ? 66.208 23.244 -3.729 1.00 23.30 687 TRP A O 1
ATOM 5228 N N . ILE A 1 688 ? 64.901 22.004 -2.388 1.00 27.09 688 ILE A N 1
ATOM 5229 C CA . ILE A 1 688 ? 63.654 22.760 -2.542 1.00 27.09 688 ILE A CA 1
ATOM 5230 C C . ILE A 1 688 ? 63.630 23.835 -1.451 1.00 27.09 688 ILE A C 1
ATOM 5232 O O . ILE A 1 688 ? 63.712 23.497 -0.272 1.00 27.09 688 ILE A O 1
ATOM 5236 N N . ALA A 1 689 ? 63.456 25.101 -1.835 1.00 23.16 689 ALA A N 1
ATOM 5237 C CA . ALA A 1 689 ? 62.954 26.152 -0.954 1.00 23.16 689 ALA A CA 1
ATOM 5238 C C . ALA A 1 689 ? 62.255 27.258 -1.766 1.00 23.16 689 ALA A C 1
ATOM 5240 O O . ALA A 1 689 ? 62.791 27.776 -2.742 1.00 23.16 689 ALA A O 1
ATOM 5241 N N . LEU A 1 690 ? 61.035 27.573 -1.333 1.00 27.17 690 LEU A N 1
ATOM 5242 C CA . LEU A 1 690 ? 60.164 28.671 -1.761 1.00 27.17 690 LEU A CA 1
ATOM 5243 C C . LEU A 1 690 ? 60.756 30.045 -1.408 1.00 27.17 690 LEU A C 1
ATOM 5245 O O . LEU A 1 690 ? 61.314 30.162 -0.325 1.00 27.17 690 LEU A O 1
ATOM 5249 N N . PHE A 1 691 ? 60.498 31.089 -2.213 1.00 22.56 691 PHE A N 1
ATOM 5250 C CA . PHE A 1 691 ? 60.210 32.447 -1.708 1.00 22.56 691 PHE A CA 1
ATOM 5251 C C . PHE A 1 691 ? 59.448 33.332 -2.731 1.00 22.56 691 PHE A C 1
ATOM 5253 O O . PHE A 1 691 ? 59.853 33.488 -3.877 1.00 22.56 691 PHE A O 1
ATOM 5260 N N . HIS A 1 692 ? 58.310 33.830 -2.235 1.00 23.17 692 HIS A N 1
ATOM 5261 C CA . HIS A 1 692 ? 57.512 35.059 -2.423 1.00 23.17 692 HIS A CA 1
ATOM 5262 C C . HIS A 1 692 ? 57.794 36.152 -3.499 1.00 23.17 692 HIS A C 1
ATOM 5264 O O . HIS A 1 692 ? 58.918 36.606 -3.662 1.00 23.17 692 HIS A O 1
ATOM 5270 N N . GLU A 1 693 ? 56.662 36.675 -4.031 1.00 24.38 693 GLU A N 1
ATOM 5271 C CA . GLU A 1 693 ? 56.288 38.091 -4.333 1.00 24.38 693 GLU A CA 1
ATOM 5272 C C . GLU A 1 693 ? 57.077 38.902 -5.397 1.00 24.38 693 GLU A C 1
ATOM 5274 O O . GLU A 1 693 ? 58.277 39.099 -5.297 1.00 24.38 693 GLU A O 1
ATOM 5279 N N . THR A 1 694 ? 56.483 39.515 -6.437 1.00 24.58 694 THR A N 1
ATOM 5280 C CA . THR A 1 694 ? 55.475 40.601 -6.398 1.00 24.58 694 THR A CA 1
ATOM 5281 C C . THR A 1 694 ? 54.998 41.015 -7.820 1.00 24.58 694 THR A C 1
ATOM 5283 O O . THR A 1 694 ? 55.761 40.954 -8.778 1.00 24.58 694 THR A O 1
ATOM 5286 N N . SER A 1 695 ? 53.785 41.600 -7.874 1.00 23.31 695 SER A N 1
ATOM 5287 C CA . SER A 1 695 ? 53.280 42.651 -8.799 1.00 23.31 695 SER A CA 1
ATOM 5288 C C . SER A 1 695 ? 52.749 42.302 -10.204 1.00 23.31 695 SER A C 1
ATOM 5290 O O . SER A 1 695 ? 53.524 42.070 -11.119 1.00 23.31 695 SER A O 1
ATOM 5292 N N . PHE A 1 696 ? 51.437 42.506 -10.426 1.00 23.86 696 PHE A N 1
ATOM 5293 C CA . PHE A 1 696 ? 50.925 43.564 -11.326 1.00 23.86 696 PHE A CA 1
ATOM 5294 C C . PHE A 1 696 ? 49.443 43.905 -11.045 1.00 23.86 696 PHE A C 1
ATOM 5296 O O . PHE A 1 696 ? 48.653 43.064 -10.627 1.00 23.86 696 PHE A O 1
ATOM 5303 N N . LYS A 1 697 ? 49.118 45.190 -11.234 1.00 24.83 697 LYS A N 1
ATOM 5304 C CA . LYS A 1 697 ? 47.879 45.914 -10.897 1.00 24.83 697 LYS A CA 1
ATOM 5305 C C . LYS A 1 697 ? 46.757 45.757 -11.945 1.00 24.83 697 LYS A C 1
ATOM 5307 O O . LYS A 1 697 ? 47.046 45.822 -13.132 1.00 24.83 697 LYS A O 1
ATOM 5312 N N . GLY A 1 698 ? 45.501 45.795 -11.474 1.00 22.84 698 GLY A N 1
ATOM 5313 C CA . GLY A 1 698 ? 44.453 46.699 -11.990 1.00 22.84 698 GLY A CA 1
ATOM 5314 C C . GLY A 1 698 ? 43.390 46.151 -12.958 1.00 22.84 698 GLY A C 1
ATOM 5315 O O . GLY A 1 698 ? 43.658 46.042 -14.147 1.00 22.84 698 GLY A O 1
ATOM 5316 N N . CYS A 1 699 ? 42.160 45.946 -12.460 1.0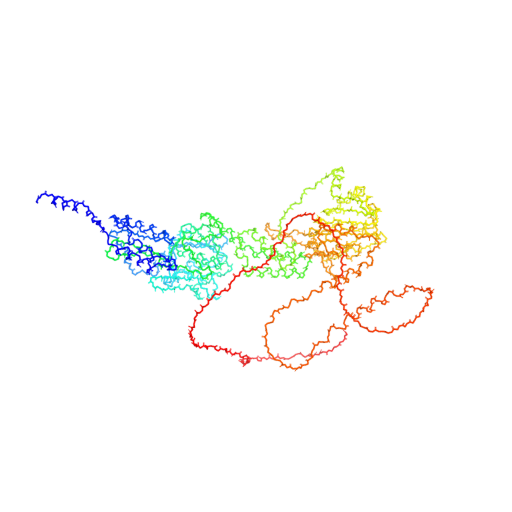0 23.62 699 CYS A N 1
ATOM 5317 C CA . CYS A 1 699 ? 40.897 46.505 -12.994 1.00 23.62 699 CYS A CA 1
ATOM 5318 C C . CYS A 1 699 ? 39.739 46.237 -12.004 1.00 23.62 699 CYS A C 1
ATOM 5320 O O . CYS A 1 699 ? 39.590 45.125 -11.504 1.00 23.62 699 CYS A O 1
ATOM 5322 N N . GLU A 1 700 ? 38.954 47.276 -11.705 1.00 23.28 700 GLU A N 1
ATOM 5323 C CA . GLU A 1 700 ? 37.852 47.311 -10.730 1.00 23.28 700 GLU A CA 1
ATOM 5324 C C . GLU A 1 700 ? 36.464 47.090 -11.389 1.00 23.28 700 GLU A C 1
ATOM 5326 O O . GLU A 1 700 ? 36.192 47.730 -12.397 1.00 23.28 700 GLU A O 1
ATOM 5331 N N . TRP A 1 701 ? 35.644 46.195 -10.789 1.00 23.48 701 TRP A N 1
ATOM 5332 C CA . TRP A 1 701 ? 34.195 46.232 -10.400 1.00 23.48 701 TRP A CA 1
ATOM 5333 C C . TRP A 1 701 ? 33.082 46.771 -11.363 1.00 23.48 701 TRP A C 1
ATOM 5335 O O . TRP A 1 701 ? 33.403 47.602 -12.205 1.00 23.48 701 TRP A O 1
ATOM 5345 N N . PRO A 1 702 ? 31.757 46.407 -11.236 1.00 38.66 702 PRO A N 1
ATOM 5346 C CA . PRO A 1 702 ? 31.067 46.002 -9.985 1.00 38.66 702 PRO A CA 1
ATOM 5347 C C . PRO A 1 702 ? 29.831 45.020 -10.005 1.00 38.66 702 PRO A C 1
ATOM 5349 O O . PRO A 1 702 ? 29.240 44.760 -11.045 1.00 38.66 702 PRO A O 1
ATOM 5352 N N . PHE A 1 703 ? 29.409 44.615 -8.777 1.00 22.88 703 PHE A N 1
ATOM 5353 C CA . PHE A 1 703 ? 28.085 44.127 -8.260 1.00 22.88 703 PHE A CA 1
ATOM 5354 C C . PHE A 1 703 ? 27.477 42.796 -8.801 1.00 22.88 703 PHE A C 1
ATOM 5356 O O . PHE A 1 703 ? 27.488 42.561 -9.995 1.00 22.88 703 PHE A O 1
ATOM 5363 N N . ALA A 1 704 ? 26.846 41.878 -8.038 1.00 22.58 704 ALA A N 1
ATOM 5364 C CA . ALA A 1 704 ? 26.493 41.745 -6.614 1.00 22.58 704 ALA A CA 1
ATOM 5365 C C . ALA A 1 704 ? 26.083 40.278 -6.272 1.00 22.58 704 ALA A C 1
ATOM 5367 O O . ALA A 1 704 ? 25.503 39.601 -7.112 1.00 22.58 704 ALA A O 1
ATOM 5368 N N . SER A 1 705 ? 26.300 39.882 -5.006 1.00 23.27 705 SER A N 1
ATOM 5369 C CA . SER A 1 705 ? 25.502 38.957 -4.159 1.00 23.27 705 SER A CA 1
ATOM 5370 C C . SER A 1 705 ? 25.289 37.481 -4.561 1.00 23.27 705 SER A C 1
ATOM 5372 O O . SER A 1 705 ? 24.480 37.190 -5.429 1.00 23.27 705 SER A O 1
ATOM 5374 N N . LEU A 1 706 ? 25.878 36.524 -3.819 1.00 23.83 706 LEU A N 1
ATOM 5375 C CA . LEU A 1 706 ? 25.293 35.879 -2.614 1.00 23.83 706 LEU A CA 1
ATOM 5376 C C . LEU A 1 706 ? 26.134 34.644 -2.205 1.00 23.83 706 LEU A C 1
ATOM 5378 O O . LEU A 1 706 ? 26.080 33.623 -2.874 1.00 23.83 706 LEU A O 1
ATOM 5382 N N . MET A 1 707 ? 26.882 34.718 -1.099 1.00 21.50 707 MET A N 1
ATOM 5383 C CA . MET A 1 707 ? 27.322 33.559 -0.297 1.00 21.50 707 MET A CA 1
ATOM 5384 C C . MET A 1 707 ? 27.595 34.067 1.126 1.00 21.50 707 MET A C 1
ATOM 5386 O O . MET A 1 707 ? 28.593 34.746 1.361 1.00 21.50 707 MET A O 1
ATOM 5390 N N . ILE A 1 708 ? 26.697 33.768 2.067 1.00 24.62 708 ILE A N 1
ATOM 5391 C CA . ILE A 1 708 ? 26.945 33.911 3.507 1.00 24.62 708 ILE A CA 1
ATOM 5392 C C . ILE A 1 708 ? 27.281 32.521 4.040 1.00 24.62 708 ILE A C 1
ATOM 5394 O O . ILE A 1 708 ? 26.462 31.606 3.983 1.00 24.62 708 ILE A O 1
ATOM 5398 N N . GLY A 1 709 ? 28.520 32.390 4.513 1.00 23.80 709 GLY A N 1
ATOM 5399 C CA . GLY A 1 709 ? 29.024 31.263 5.284 1.00 23.80 709 GLY A CA 1
ATOM 5400 C C . GLY A 1 709 ? 28.768 31.426 6.784 1.00 23.80 709 GLY A C 1
ATOM 5401 O O . GLY A 1 709 ? 28.452 32.505 7.281 1.00 23.80 709 GLY A O 1
ATOM 5402 N N . ALA A 1 710 ? 28.901 30.301 7.473 1.00 24.38 710 ALA A N 1
ATOM 5403 C CA . ALA A 1 710 ? 28.552 30.071 8.863 1.00 24.38 710 ALA A CA 1
ATOM 5404 C C . ALA A 1 710 ? 29.612 30.522 9.898 1.00 24.38 710 ALA A C 1
ATOM 5406 O O . ALA A 1 710 ? 30.788 30.668 9.579 1.00 24.38 710 ALA A O 1
ATOM 5407 N N . PHE A 1 711 ? 29.131 30.586 11.153 1.00 22.55 711 PHE A N 1
ATOM 5408 C CA . PHE A 1 711 ? 29.797 30.604 12.474 1.00 22.55 711 PHE A CA 1
ATOM 5409 C C . PHE A 1 711 ? 30.446 31.900 13.003 1.00 22.55 711 PHE A C 1
ATOM 5411 O O . PHE A 1 711 ? 31.534 32.275 12.585 1.00 22.55 711 PHE A O 1
ATOM 5418 N N . ALA A 1 712 ? 29.856 32.490 14.063 1.00 23.58 712 ALA A N 1
ATOM 5419 C CA . ALA A 1 712 ? 30.282 32.317 15.473 1.00 23.58 712 ALA A CA 1
ATOM 5420 C C . ALA A 1 712 ? 29.599 33.314 16.455 1.00 23.58 712 ALA A C 1
ATOM 5422 O O . ALA A 1 712 ? 29.213 34.403 16.042 1.00 23.58 712 ALA A O 1
ATOM 5423 N N . SER A 1 713 ? 29.605 32.951 17.759 1.00 22.45 713 SER A N 1
ATOM 5424 C CA . SER A 1 713 ? 29.381 33.758 18.996 1.00 22.45 713 SER A CA 1
ATOM 5425 C C . SER A 1 713 ? 27.980 33.653 19.639 1.00 22.45 713 SER A C 1
ATOM 5427 O O . SER A 1 713 ? 26.993 33.850 18.946 1.00 22.45 713 SER A O 1
ATOM 5429 N N . ALA A 1 714 ? 27.766 33.420 20.946 1.00 23.61 714 ALA A N 1
ATOM 5430 C CA . ALA A 1 714 ? 28.608 33.095 22.111 1.00 23.61 714 ALA A CA 1
ATOM 5431 C C . ALA A 1 714 ? 27.703 32.844 23.348 1.00 23.61 714 ALA A C 1
ATOM 5433 O O . ALA A 1 714 ? 26.657 33.481 23.443 1.00 23.61 714 ALA A O 1
ATOM 5434 N N . ARG A 1 715 ? 28.143 32.010 24.313 1.00 22.86 715 ARG A N 1
ATOM 5435 C CA . ARG A 1 715 ? 28.416 32.350 25.742 1.00 22.86 715 ARG A CA 1
ATOM 5436 C C . ARG A 1 715 ? 28.391 31.124 26.678 1.00 22.86 715 ARG A C 1
ATOM 5438 O O . ARG A 1 715 ? 27.406 30.399 26.721 1.00 22.86 715 ARG A O 1
ATOM 5445 N N . ALA A 1 716 ? 29.483 30.967 27.434 1.00 22.84 716 ALA A N 1
ATOM 5446 C CA . ALA A 1 716 ? 29.553 30.376 28.782 1.00 22.84 716 ALA A CA 1
ATOM 5447 C C . ALA A 1 716 ? 29.217 31.491 29.811 1.00 22.84 716 ALA A C 1
ATOM 5449 O O . ALA A 1 716 ? 29.286 32.661 29.425 1.00 22.84 716 ALA A O 1
ATOM 5450 N N . GLU A 1 717 ? 28.647 31.253 30.997 1.00 24.77 717 GLU A N 1
ATOM 5451 C CA . GLU A 1 717 ? 29.166 30.804 32.322 1.00 24.77 717 GLU A CA 1
ATOM 5452 C C . GLU A 1 717 ? 27.943 31.005 33.285 1.00 24.77 717 GLU A C 1
ATOM 5454 O O . GLU A 1 717 ? 27.097 31.841 32.963 1.00 24.77 717 GLU A O 1
ATOM 5459 N N . GLU A 1 718 ? 27.641 30.257 34.360 1.00 25.09 718 GLU A N 1
ATOM 5460 C CA . GLU A 1 718 ? 28.330 30.167 35.665 1.00 25.09 718 GLU A CA 1
ATOM 5461 C C . GLU A 1 718 ? 27.548 29.196 36.617 1.00 25.09 718 GLU A C 1
ATOM 5463 O O . GLU A 1 718 ? 26.317 29.201 36.626 1.00 25.09 718 GLU A O 1
ATOM 5468 N N . ASP A 1 719 ? 28.302 28.411 37.403 1.00 23.17 719 ASP A N 1
ATOM 5469 C CA . ASP A 1 719 ? 28.177 28.075 38.843 1.00 23.17 719 ASP A CA 1
ATOM 5470 C C . ASP A 1 719 ? 27.169 27.091 39.522 1.00 23.17 719 ASP A C 1
ATOM 5472 O O . ASP A 1 719 ? 25.970 27.327 39.623 1.00 23.17 719 ASP A O 1
ATOM 5476 N N . VAL A 1 720 ? 27.803 26.067 40.152 1.00 23.41 720 VAL A N 1
ATOM 5477 C CA . VAL A 1 720 ? 27.700 25.556 41.556 1.00 23.41 720 VAL A CA 1
ATOM 5478 C C . VAL A 1 720 ? 26.480 24.703 41.979 1.00 23.41 720 VAL A C 1
ATOM 5480 O O . VAL A 1 720 ? 25.370 25.205 42.051 1.00 23.41 720 VAL A O 1
ATOM 5483 N N . GLU A 1 721 ? 26.686 23.419 42.347 1.00 23.39 721 GLU A N 1
ATOM 5484 C CA . GLU A 1 721 ? 26.846 22.937 43.749 1.00 23.39 721 GLU A CA 1
ATOM 5485 C C . GLU A 1 721 ? 27.019 21.392 43.852 1.00 23.39 721 GLU A C 1
ATOM 5487 O O . GLU A 1 721 ? 26.578 20.626 42.996 1.00 23.39 721 GLU A O 1
ATOM 5492 N N . GLU A 1 722 ? 27.741 20.958 44.890 1.00 23.05 722 GLU A N 1
ATOM 5493 C CA . GLU A 1 722 ? 28.169 19.593 45.250 1.00 23.05 722 GLU A CA 1
ATOM 5494 C C . GLU A 1 722 ? 27.079 18.709 45.902 1.00 23.05 722 GLU A C 1
ATOM 5496 O O . GLU A 1 722 ? 26.175 19.207 46.558 1.00 23.05 722 GLU A O 1
ATOM 5501 N N . GLU A 1 723 ? 27.301 17.383 45.834 1.00 22.30 723 GLU A N 1
ATOM 5502 C CA . GLU A 1 723 ? 27.178 16.364 46.909 1.00 22.30 723 GLU A CA 1
ATOM 5503 C C . GLU A 1 723 ? 26.402 15.062 46.573 1.00 22.30 723 GLU A C 1
ATOM 5505 O O . GLU A 1 723 ? 25.196 15.039 46.368 1.00 22.30 723 GLU A O 1
ATOM 5510 N N . ARG A 1 724 ? 27.153 13.951 46.718 1.00 22.95 724 ARG A N 1
ATOM 5511 C CA . ARG A 1 724 ? 26.784 12.619 47.261 1.00 22.95 724 ARG A CA 1
ATOM 5512 C C . ARG A 1 724 ? 25.826 11.701 46.480 1.00 22.95 724 ARG A C 1
ATOM 5514 O O . ARG A 1 724 ? 24.621 11.885 46.474 1.00 22.95 724 ARG A O 1
ATOM 5521 N N . SER A 1 725 ? 26.337 10.524 46.093 1.00 22.73 725 SER A N 1
ATOM 5522 C CA . SER A 1 725 ? 26.165 9.278 46.878 1.00 22.73 725 SER A CA 1
ATOM 5523 C C . SER A 1 725 ? 26.421 8.009 46.046 1.00 22.73 725 SER A C 1
ATOM 5525 O O . SER A 1 725 ? 25.897 7.827 44.956 1.00 22.73 725 SER A O 1
ATOM 5527 N N . CYS A 1 726 ? 27.217 7.123 46.642 1.00 21.03 726 CYS A N 1
ATOM 5528 C CA . CYS A 1 726 ? 27.462 5.707 46.368 1.00 21.03 726 CYS A CA 1
ATOM 5529 C C . CYS A 1 726 ? 26.250 4.856 45.914 1.00 21.03 726 CYS A C 1
ATOM 5531 O O . CYS A 1 726 ? 25.163 5.059 46.441 1.00 21.03 726 CYS A O 1
ATOM 5533 N N . GLN A 1 727 ? 26.487 3.825 45.075 1.00 23.06 727 GLN A N 1
ATOM 5534 C CA . GLN A 1 727 ? 26.415 2.364 45.377 1.00 23.06 727 GLN A CA 1
ATOM 5535 C C . GLN A 1 727 ? 25.987 1.476 44.182 1.00 23.06 727 GLN A C 1
ATOM 5537 O O . GLN A 1 727 ? 25.017 1.777 43.505 1.00 23.06 727 GLN A O 1
ATOM 5542 N N . GLY A 1 728 ? 26.659 0.317 44.044 1.00 23.25 728 GLY A N 1
ATOM 5543 C CA . GLY A 1 728 ? 26.122 -0.949 43.494 1.00 23.25 728 GLY A CA 1
ATOM 5544 C C . GLY A 1 728 ? 26.125 -1.091 41.965 1.00 23.25 728 GLY A C 1
ATOM 5545 O O . GLY A 1 728 ? 25.343 -0.448 41.288 1.00 23.25 728 GLY A O 1
ATOM 5546 N N . ALA A 1 729 ? 27.074 -1.807 41.352 1.00 22.53 729 ALA A N 1
ATOM 5547 C CA . ALA A 1 729 ? 27.100 -3.271 41.174 1.00 22.53 729 ALA A CA 1
ATOM 5548 C C . ALA A 1 729 ? 25.978 -3.808 40.264 1.00 22.53 729 ALA A C 1
ATOM 5550 O O . ALA A 1 729 ? 24.836 -3.855 40.696 1.00 22.53 729 ALA A O 1
ATOM 5551 N N . PHE A 1 730 ? 26.329 -4.278 39.059 1.00 23.59 730 PHE A N 1
ATOM 5552 C CA . PHE A 1 730 ? 25.842 -5.556 38.526 1.00 23.59 730 PHE A CA 1
ATOM 5553 C C . PHE A 1 730 ? 26.805 -6.124 37.476 1.00 23.59 730 PHE A C 1
ATOM 5555 O O . PHE A 1 730 ? 27.353 -5.414 36.633 1.00 23.59 730 PHE A O 1
ATOM 5562 N N . ASP A 1 731 ? 27.019 -7.424 37.633 1.00 23.94 731 ASP A N 1
ATOM 5563 C CA . ASP A 1 731 ? 27.988 -8.300 36.998 1.00 23.94 731 ASP A CA 1
ATOM 5564 C C . ASP A 1 731 ? 27.710 -8.600 35.518 1.00 23.94 731 ASP A C 1
ATOM 5566 O O . ASP A 1 731 ? 26.567 -8.764 35.091 1.00 23.94 731 ASP A O 1
ATOM 5570 N N . LEU A 1 732 ? 28.793 -8.787 34.757 1.00 20.80 732 LEU A N 1
ATOM 5571 C CA . LEU A 1 732 ? 28.795 -9.508 33.486 1.00 20.80 732 LEU A CA 1
ATOM 5572 C C . LEU A 1 732 ? 28.950 -11.009 33.784 1.00 20.80 732 LEU A C 1
ATOM 5574 O O . LEU A 1 732 ? 30.019 -11.448 34.212 1.00 20.80 732 LEU A O 1
ATOM 5578 N N . TYR A 1 733 ? 27.914 -11.806 33.522 1.00 23.08 733 TYR A N 1
ATOM 5579 C CA . TYR A 1 733 ? 28.050 -13.260 33.451 1.00 23.08 733 TYR A CA 1
ATOM 5580 C C . TYR A 1 733 ? 28.544 -13.683 32.063 1.00 23.08 733 TYR A C 1
ATOM 5582 O O . TYR A 1 733 ? 27.906 -13.434 31.043 1.00 23.08 733 TYR A O 1
ATOM 5590 N N . PHE A 1 734 ? 29.692 -14.360 32.061 1.00 21.72 734 PHE A N 1
ATOM 5591 C CA . PHE A 1 734 ? 30.151 -15.249 30.999 1.00 21.72 734 PHE A CA 1
ATOM 5592 C C . PHE A 1 734 ? 29.234 -16.476 30.914 1.00 21.72 734 PHE A C 1
ATOM 5594 O O . PHE A 1 734 ? 28.969 -17.106 31.938 1.00 21.72 734 PHE A O 1
ATOM 5601 N N . VAL A 1 735 ? 28.869 -16.894 29.700 1.00 23.66 735 VAL A N 1
ATOM 5602 C CA . VAL A 1 735 ? 28.517 -18.294 29.427 1.00 23.66 735 VAL A CA 1
ATOM 5603 C C . VAL A 1 735 ? 29.377 -18.798 28.273 1.00 23.66 735 VAL A C 1
ATOM 5605 O O . VAL A 1 735 ? 29.330 -18.297 27.153 1.00 23.66 735 VAL A O 1
ATOM 5608 N N . LEU A 1 736 ? 30.212 -19.767 28.638 1.00 24.14 736 LEU A N 1
ATOM 5609 C CA . LEU A 1 736 ? 30.979 -20.673 27.795 1.00 24.14 736 LEU A CA 1
ATOM 5610 C C . LEU A 1 736 ? 30.025 -21.716 27.206 1.00 24.14 736 LEU A C 1
ATOM 5612 O O . LEU A 1 736 ? 29.220 -22.273 27.950 1.00 24.14 736 LEU A O 1
ATOM 5616 N N . ASP A 1 737 ? 30.165 -22.035 25.923 1.00 22.98 737 ASP A N 1
ATOM 5617 C CA . ASP A 1 737 ? 29.532 -23.213 25.331 1.00 22.98 737 ASP A CA 1
ATOM 5618 C C . ASP A 1 737 ? 30.597 -24.286 25.071 1.00 22.98 737 ASP A C 1
ATOM 5620 O O . ASP A 1 737 ? 31.595 -24.042 24.388 1.00 22.98 737 ASP A O 1
ATOM 5624 N N . ASN A 1 738 ? 30.409 -25.452 25.691 1.00 23.98 738 ASN A N 1
ATOM 5625 C CA . ASN A 1 738 ? 31.031 -26.710 25.295 1.00 23.98 738 ASN A CA 1
ATOM 5626 C C . ASN A 1 738 ? 30.210 -27.905 25.827 1.00 23.98 738 ASN A C 1
ATOM 5628 O O . ASN A 1 738 ? 30.289 -28.276 26.996 1.00 23.98 738 ASN A O 1
ATOM 5632 N N . SER A 1 739 ? 29.546 -28.571 24.880 1.00 23.98 739 SER A N 1
ATOM 5633 C CA . SER A 1 739 ? 29.532 -30.027 24.645 1.00 23.98 739 SER A CA 1
ATOM 5634 C C . SER A 1 739 ? 28.631 -30.996 25.455 1.00 23.98 739 SER A C 1
ATOM 5636 O O . SER A 1 739 ? 28.896 -31.298 26.611 1.00 23.98 739 SER A O 1
ATOM 5638 N N . VAL A 1 740 ? 27.709 -31.628 24.698 1.00 25.42 740 VAL A N 1
ATOM 5639 C CA . VAL A 1 740 ? 27.554 -33.091 24.431 1.00 25.42 740 VAL A CA 1
ATOM 5640 C C . VAL A 1 740 ? 26.920 -34.027 25.486 1.00 25.42 740 VAL A C 1
ATOM 5642 O O . VAL A 1 740 ? 27.488 -34.253 26.546 1.00 25.42 740 VAL A O 1
ATOM 5645 N N . GLN A 1 741 ? 25.818 -34.694 25.080 1.00 24.73 741 GLN A N 1
ATOM 5646 C CA . GLN A 1 741 ? 25.496 -36.155 25.078 1.00 24.73 741 GLN A CA 1
ATOM 5647 C C . GLN A 1 741 ? 23.960 -36.350 25.128 1.00 24.73 741 GLN A C 1
ATOM 5649 O O . GLN A 1 741 ? 23.292 -35.566 25.783 1.00 24.73 741 GLN A O 1
ATOM 5654 N N . SER A 1 742 ? 23.292 -37.358 24.560 1.00 24.28 742 SER A N 1
ATOM 5655 C CA . SER A 1 742 ? 23.578 -38.483 23.655 1.00 24.28 742 SER A CA 1
ATOM 5656 C C . SER A 1 742 ? 22.216 -39.140 23.324 1.00 24.28 742 SER A C 1
ATOM 5658 O O . SER A 1 742 ? 21.324 -39.096 24.163 1.00 24.28 742 SER A O 1
ATOM 5660 N N . GLU A 1 743 ? 22.046 -39.773 22.156 1.00 24.67 743 GLU A N 1
ATOM 5661 C CA . GLU A 1 743 ? 21.295 -41.040 22.055 1.00 24.67 743 GLU A CA 1
ATOM 5662 C C . GLU A 1 743 ? 21.622 -41.787 20.747 1.00 24.67 743 GLU A C 1
ATOM 5664 O O . GLU A 1 743 ? 21.753 -41.207 19.671 1.00 24.67 743 GLU A O 1
ATOM 5669 N N . PHE A 1 744 ? 21.833 -43.093 20.902 1.00 23.42 744 PHE A N 1
ATOM 5670 C CA . PHE A 1 744 ? 22.310 -44.076 19.930 1.00 23.42 744 PHE A CA 1
ATOM 5671 C C . PHE A 1 744 ? 21.157 -44.704 19.129 1.00 23.42 744 PHE A C 1
ATOM 5673 O O . PHE A 1 744 ? 20.125 -45.036 19.711 1.00 23.42 744 PHE A O 1
ATOM 5680 N N . LYS A 1 745 ? 21.409 -45.048 17.855 1.00 24.52 745 LYS A N 1
ATOM 5681 C CA . LYS A 1 745 ? 21.091 -46.380 17.294 1.00 24.52 745 LYS A CA 1
ATOM 5682 C C . LYS A 1 745 ? 21.856 -46.653 15.989 1.00 24.52 745 LYS A C 1
ATOM 5684 O O . LYS A 1 745 ? 21.783 -45.875 15.043 1.00 24.52 745 LYS A O 1
ATOM 5689 N N . GLU A 1 746 ? 22.590 -47.766 16.000 1.00 25.77 746 GLU A N 1
ATOM 5690 C CA . GLU A 1 746 ? 23.213 -48.487 14.874 1.00 25.77 746 GLU A CA 1
ATOM 5691 C C . GLU A 1 746 ? 22.112 -48.953 13.877 1.00 25.77 746 GLU A C 1
ATOM 5693 O O . GLU A 1 746 ? 20.942 -49.009 14.250 1.00 25.77 746 GLU A O 1
ATOM 5698 N N . ASP A 1 747 ? 22.341 -49.306 12.607 1.00 25.42 747 ASP A N 1
ATOM 5699 C CA . ASP A 1 747 ? 23.436 -50.118 12.073 1.00 25.42 747 ASP A CA 1
ATOM 5700 C C . ASP A 1 747 ? 23.435 -50.163 10.516 1.00 25.42 747 ASP A C 1
ATOM 5702 O O . ASP A 1 747 ? 22.402 -49.932 9.885 1.00 25.42 747 ASP A O 1
ATOM 5706 N N . HIS A 1 748 ? 24.579 -50.578 9.947 1.00 26.25 748 HIS A N 1
ATOM 5707 C CA . HIS A 1 748 ? 24.864 -51.065 8.572 1.00 26.25 748 HIS A CA 1
ATOM 5708 C C . HIS A 1 748 ? 25.453 -50.119 7.491 1.00 26.25 748 HIS A C 1
ATOM 5710 O O . HIS A 1 748 ? 24.769 -49.411 6.757 1.00 26.25 748 HIS A O 1
ATOM 5716 N N . ALA A 1 749 ? 26.774 -50.265 7.313 1.00 24.64 749 ALA A N 1
ATOM 5717 C CA . ALA A 1 749 ? 27.565 -50.023 6.093 1.00 24.64 749 ALA A CA 1
ATOM 5718 C C . ALA A 1 749 ? 27.843 -51.382 5.369 1.00 24.64 749 ALA A C 1
ATOM 5720 O O . ALA A 1 749 ? 27.318 -52.393 5.841 1.00 24.64 749 ALA A O 1
ATOM 5721 N N . PRO A 1 750 ? 28.730 -51.524 4.345 1.00 39.22 750 PRO A N 1
ATOM 5722 C CA . PRO A 1 750 ? 29.415 -50.534 3.495 1.00 39.22 750 PRO A CA 1
ATOM 5723 C C . PRO A 1 750 ? 29.455 -50.886 1.977 1.00 39.22 750 PRO A C 1
ATOM 5725 O O . PRO A 1 750 ? 29.275 -52.028 1.560 1.00 39.22 750 PRO A O 1
ATOM 5728 N N . GLY A 1 751 ? 29.837 -49.909 1.146 1.00 24.28 751 GLY A N 1
ATOM 5729 C CA . GLY A 1 751 ? 30.273 -50.113 -0.242 1.00 24.28 751 GLY A CA 1
ATOM 5730 C C . GLY A 1 751 ? 31.426 -49.168 -0.590 1.00 24.28 751 GLY A C 1
ATOM 5731 O O . GLY A 1 751 ? 31.288 -47.954 -0.519 1.00 24.28 751 GLY A O 1
ATOM 5732 N N . TYR A 1 752 ? 32.581 -49.751 -0.889 1.00 24.81 752 TYR A N 1
ATOM 5733 C CA . TYR A 1 752 ? 33.909 -49.147 -0.952 1.00 24.81 752 TYR A CA 1
ATOM 5734 C C . TYR A 1 752 ? 34.317 -48.603 -2.347 1.00 24.81 752 TYR A C 1
ATOM 5736 O O . TYR A 1 752 ? 33.878 -49.110 -3.373 1.00 24.81 752 TYR A O 1
ATOM 5744 N N . TYR A 1 753 ? 35.344 -47.735 -2.312 1.00 24.05 753 TYR A N 1
ATOM 5745 C CA . TYR A 1 753 ? 36.538 -47.681 -3.189 1.00 24.05 753 TYR A CA 1
ATOM 5746 C C . TYR A 1 753 ? 36.640 -46.700 -4.396 1.00 24.05 753 TYR A C 1
ATOM 5748 O O . TYR A 1 753 ? 36.227 -46.979 -5.513 1.00 24.05 753 TYR A O 1
ATOM 5756 N N . THR A 1 754 ? 37.501 -45.689 -4.163 1.00 24.33 754 THR A N 1
ATOM 5757 C CA . THR A 1 754 ? 38.705 -45.254 -4.935 1.00 24.33 754 THR A CA 1
ATOM 5758 C C . THR A 1 754 ? 38.691 -44.002 -5.829 1.00 24.33 754 THR A C 1
ATOM 5760 O O . THR A 1 754 ? 38.061 -43.922 -6.873 1.00 24.33 754 THR A O 1
ATOM 5763 N N . VAL A 1 755 ? 39.578 -43.089 -5.419 1.00 24.31 755 VAL A N 1
ATOM 5764 C CA . VAL A 1 755 ? 40.276 -41.995 -6.118 1.00 24.31 755 VAL A CA 1
ATOM 5765 C C . VAL A 1 755 ? 41.210 -42.519 -7.226 1.00 24.31 755 VAL A C 1
ATOM 5767 O O . VAL A 1 755 ? 41.840 -43.539 -6.994 1.00 24.31 755 VAL A O 1
ATOM 5770 N N . TRP A 1 756 ? 41.388 -41.800 -8.351 1.00 22.42 756 TRP A N 1
ATOM 5771 C CA . TRP A 1 756 ? 42.693 -41.419 -8.963 1.00 22.42 756 TRP A CA 1
ATOM 5772 C C . TRP A 1 756 ? 42.509 -40.473 -10.181 1.00 22.42 756 TRP A C 1
ATOM 5774 O O . TRP A 1 756 ? 42.024 -40.872 -11.228 1.00 22.42 756 TRP A O 1
ATOM 5784 N N . LYS A 1 757 ? 42.926 -39.211 -9.985 1.00 21.33 757 LYS A N 1
ATOM 5785 C CA . LYS A 1 757 ? 43.813 -38.352 -10.810 1.00 21.33 757 LYS A CA 1
ATOM 5786 C C . LYS A 1 757 ? 43.747 -38.302 -12.361 1.00 21.33 75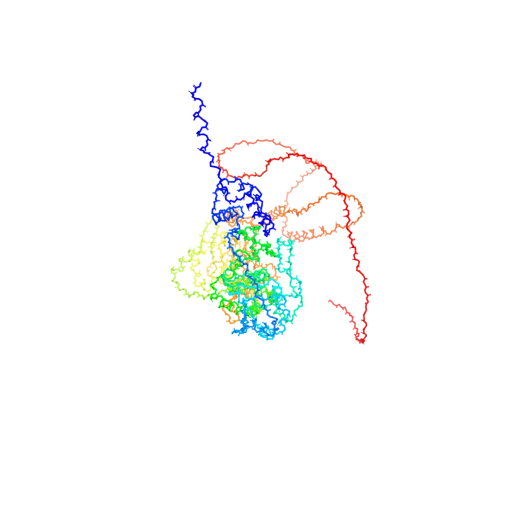7 LYS A C 1
ATOM 5788 O O . LYS A 1 757 ? 44.073 -39.271 -13.033 1.00 21.33 757 LYS A O 1
ATOM 5793 N N . ALA A 1 758 ? 43.689 -37.036 -12.811 1.00 23.00 758 ALA A N 1
ATOM 5794 C CA . ALA A 1 758 ? 44.508 -36.349 -13.834 1.00 23.00 758 ALA A CA 1
ATOM 5795 C C . ALA A 1 758 ? 44.008 -36.275 -15.294 1.00 23.00 758 ALA A C 1
ATOM 5797 O O . ALA A 1 758 ? 44.253 -37.181 -16.085 1.00 23.00 758 ALA A O 1
ATOM 5798 N N . LEU A 1 759 ? 43.460 -35.110 -15.671 1.00 27.77 759 LEU A N 1
ATOM 5799 C CA . LEU A 1 759 ? 44.136 -34.067 -16.469 1.00 27.77 759 LEU A CA 1
ATOM 5800 C C . LEU A 1 759 ? 43.435 -32.717 -16.281 1.00 27.77 759 LEU A C 1
ATOM 5802 O O . LEU A 1 759 ? 42.191 -32.734 -16.156 1.00 27.77 759 LEU A O 1
#

Secondary structure (DSSP, 8-state):
--SSSSSSSSSSS-------SS-THHHHHHHHHHHHH-S-GGG-TTHHHHHHHHHH-HHHHT---HHHHHHHHHHHHHHHH--TT-EEEE-TT----PPP------HHHHHHHHHHHEEEEEETTTEEEEEESSB--HHHHHHHHHHHIIIIIHHHTT-SEEEEE-TT---B-GGGHHHHHHHHS-SSSPPEEEEEEETTTTEEEEEE--S--SSPP--SSS-EEEEE-TT--THHHHHHHHHHHTT--EEEES------SEEEEEE-TTSSEEEEEEEEEEE-TTTS--STTT----SEE--TTTHHHHHHHHHHHHHHHHHHHHHHHHHHHHH-S-HHHHHHHHHHHHHHHHTTTTTT--SHHHHHHHHHHHHHHHH--TTSEEE--PPPPPPP---HHHHHHHHHHHEEEEEETTTEEEEEES-BPPHHHHHHTHHHHIIIIIHHHTTSSEEEEE-TT---B-GGGHHHHHHTTS-TTS--EEEEEEETTTTEEEEEE--S--SS----SSSEEEEEE-TT--THHHHHHHHHHHTT--EEEESPP----SPPEEEE-TTSS-EEEE--EEE--TTS--STTT----SEE--HHHHHHHHHTS-TT-TTTHHHHHHHHHHHHS-PPPPPPPPPP------------SSSSSHHHHHHHHHTTSSSS------------------------------------------------------------------------------------------

Organism: NCBI:txid2873325

Sequence (759 aa):
MAQALVLLASLLVFGNVAQCSFSPTIIVDMAKVLMDNYCSPEKLTGMEEAIAAASSNTEILSITDPVMLAAVLTDGVKTTFSDSRVKVSYEPGFVPPAAPAMPDIPPEQVAAMIKSTAKVEVLDGNIGYLKIQHIIGEEMAQKVGPLLIEFIWDKILPTSGLILDFRYTASGELSGIPYIVSYFTNPDPLIHIDSVYDRASDLTVELWSMPTLLGQRYGTSKPLIILTSKNTLGIAEDVAYCLKNLKRATIVGENTAGGTVKMSKIKVGDTDFYVTVPVAKSINPITGKSWEVDGVAADIDVAAEDALDVALSIIKLRTQIPALAQDAAALVADNYAFANIADRVAEELKSVVENGEYNLISTKEQLEAKLSEDLQQLSGDKCLKTTTNTPALPPMNPTPEMFIELVKVTFQTDVLENNIGYLRFDMFGDFEHVAAIAQIIVEHVWNKVVDTDAMIIDLRNNLGGQTSSISGLCSYFFDGDKQIVLDRIYDRPSNTTKDLLTLSELTGRRYGSKKTVIILTSGATSGAAEEFVFIMKRLGRAMIIGEPTRGGCHPPETFRVGESDMFLSIPIHHSDNAHGASWEGAGIAPHIPVSADAALNTAKGMKGGNLGEKKLTHFLLHMVRNLTPAPLLPARSQGSISSGSVCALRLHIKLIALYNTTFARFQEDLAPRPFFKSTQEETGACWIALFHETSFKGCEWPFASLMIGAFASARAEEDVEEERSCQGAFDLYFVLDNSVQSEFKEDHAPGYYTVWKAL

pLDDT: mean 78.36, std 27.46, range [20.8, 98.94]

=== Feature glossary ===
Feature key, reading from the visual/contextual features back to the raw sequence:

Rendered structure images. Structure images are PyMOL renders from six orthogonal camera directions. Cartoon representation draws helices as coils and strands as arrows; sticks shows the backbone as bonds; surface shows the solvent-excluded envelope. Rainbow coloring maps sequence position to hue (blue→red, N→C); chain coloring assigns a distinct color per polypeptide.

Contact-map, Ramachandran, and PAE plots. Three diagnostic plots accompany the record. The Cα contact map visualizes the tertiary structure as a 2D adjacency matrix (8 Å cutoff, sequence-local contacts suppressed). The Ramachandran plot shows the distribution of backbone (φ, ψ) torsions, with points in the α and β basins reflecting secondary structure content. The PAE plot shows AlphaFold's inter-residue confidence as a color matrix.

InterPro / GO / CATH / organism. The annotation block draws on four external resources. InterPro: which protein families and domains the sequence belongs to. GO: standardized terms for what the protein does, what process it participates in, and where in the cell it acts. CATH: which structural fold it has in the CATH hierarchy. Organism: the species of origin.

Nearest PDB structures. Structural nearest neighbors (via Foldseek easy-search vs the PDB). Reported per hit: target PDB id, E-value, and alignment TM-score. A TM-score above ~0.5 is the conventional threshold for 'same fold'.

Predicted aligned error. Predicted aligned error is AlphaFold's pairwise confidence. Unlike pLDDT (per-residue), PAE is per-residue-pair and captures whether two parts of the structure are correctly placed relative to each other. Units are ångströms of expected positional error.

Solvent-accessible surface area. SASA measures how much of the protein is reachable by solvent. It is computed by rolling a water-sized probe over the atomic surface and summing the exposed area (Å²). Per-residue SASA distinguishes core (buried, low SASA) from surface (exposed, high SASA) residues; total SASA is a whole-molecule size measure.

B-factor. Crystallographic B-factors measure how much each atom's electron density is smeared out, in Å². They rise in mobile loops and surface residues and fall in the buried interior. In AlphaFold models this column is repurposed to hold pLDDT instead.

pLDDT. For AlphaFold models, the B-factor field carries pLDDT — the model's own estimate of local accuracy on a 0–100 scale. Regions with pLDDT<50 should be treated as essentially unmodeled; they often correspond to intrinsically disordered segments.

Backbone torsions (φ/ψ). φ (phi) and ψ (psi) are the two rotatable backbone dihedrals per residue: φ is the C(i-1)–N–Cα–C torsion, ψ is the N–Cα–C–N(i+1) torsion, both in degrees on (−180°, 180°]. α-helical residues cluster near (−60°, −45°); β-strand residues near (−120°, +130°). A Ramachandran plot is simply a scatter of (φ, ψ) for every residue.

Radius of gyration, Cα contacts, bounding box. Radius of gyration (Rg) is the root-mean-square distance of Cα atoms from their centroid — a single number for overall size and compactness. A globular domain of N residues has Rg ≈ 2.2·N^0.38 Å; an extended or disordered chain has a much larger Rg. The Cα contact count is the number of residue pairs whose Cα atoms are within 8 Å and are more than four positions apart in sequence — a standard proxy for tertiary packing density. The bounding box is the smallest axis-aligned box enclosing all Cα atoms.

Secondary structure (3-state, P-SEA). Three-state secondary structure (P-SEA) collapses the eight DSSP classes into helix (a), strand (b), and coil (c). P-SEA assigns these from Cα geometry alone — distances and angles — without requiring backbone oxygens, so it works on any Cα trace.

Secondary structure (8-state, DSSP). Secondary structure is the local, repeating backbone conformation. DSSP classifies it into eight states by reading the hydrogen-bond network: three helix types (H, G, I), two β types (E, B), two non-regular types (T, S), and unstructured coil (-).

Foldseek 3Di. The Foldseek 3Di string encodes local tertiary geometry as a 20-letter alphabet — one character per residue — derived from the relative positions of nearby Cα atoms. Unlike the amino-acid sequence, 3Di is a direct function of the 3D structure, so two proteins with the same fold have similar 3Di strings even at low sequence identity.

mmCIF coordinates. Structure coordinates are given as an mmCIF _atom_site loop: one row per atom with element, residue name, chain id, sequence number, and x/y/z position in Å. Only the four main-chain atoms per residue are included here; side chains are omitted to keep the record compact.

Sequence. This is the polypeptide sequence — one letter per residue, N-terminus first. Length ranges from a few dozen residues for small domains to over a thousand for large multi-domain proteins.